Protein AF-A0A6N8XFX3-F1 (afdb_monomer)

Mean predicted aligned error: 18.92 Å

Sequence (837 aa):
MAPTTATSVDEVLGGAARRPAEMTVRLLERGLELKRRAQQVDELSAHVDSLVTIFEGITGSWRWRLGNLVVSTLRRLVGGKVPATAADSAETLVEQYRLGAYADVATRPVVPMPPGPEAGASGDLAPGGAAWDTSAGGADGSSTDDAEATPGRLVVRPDIPATRVDIVVCVHDALEYAKRCLESVLSRTAVDFTLIVVNDGSGPETTTWLRHGAARHSVIELIETDGSLGYTRAANRGLRAGTAPYAVLLNSDTIVPRLWIECLLECLQTDERLGIVGPLSNAASWQSIPERFAEGGGWAVNELPIGYNVDEYGEFVHRISEQAFPRVEFLNGFCLLMRRDVIEAIGYLDEDTFPQGYGEENDYCIRARRAGFELALADHCFVYHAKSRSFGTRARDRLADEGREALWRKHGGKVIEKGTQDLKENPGLARTRAKVASFFALSPALGIGLPSLPVARHDMRVLFVLPVRGGSGGANSVVQEVAGMRSLGVDARIAVDARHAESMDRFYADVLESDNRMVFASDAELVSTAECFDVIVATLWSTPALIAPIAERWPEKAFVYYVQDYEPWFFPNDPVSRATALDSYTRVPGMALMAKTDWICRTVRERHGVDVFRVVPSLDHEVFYATERPKEGAVALSAMIRPATPRRAPLRTLRVLGNLARRFAGLRILLFGCETDALDALVREDGEFDLDFEFENRGILTRREVASLLRESDIFVDLSDYQAFGRTGLEAMACGCATVLPARGGTDEYALDGENAFLVDTASLEDMTSTIARLIKDRPLRETIRARSLETAARYSIMRASLSELAVFRWVWTVHRNAEFHGDVHGRGIEPPVGRS

Structure (mmCIF, N/CA/C/O backbone):
data_AF-A0A6N8XFX3-F1
#
_entry.id   AF-A0A6N8XFX3-F1
#
loop_
_atom_site.group_PDB
_atom_site.id
_atom_site.type_symbol
_atom_site.label_atom_id
_atom_site.label_alt_id
_atom_site.label_comp_id
_atom_site.label_asym_id
_atom_site.label_entity_id
_atom_site.label_seq_id
_atom_site.pdbx_PDB_ins_code
_atom_site.Cartn_x
_atom_site.Cartn_y
_atom_site.Cartn_z
_atom_site.occupancy
_atom_site.B_iso_or_equiv
_atom_site.auth_seq_id
_atom_site.auth_comp_id
_atom_site.auth_asym_id
_atom_site.auth_atom_id
_atom_site.pdbx_PDB_model_num
ATOM 1 N N . MET A 1 1 ? 38.497 32.844 31.634 1.00 29.95 1 MET A N 1
ATOM 2 C CA . MET A 1 1 ? 37.811 34.067 31.168 1.00 29.95 1 MET A CA 1
ATOM 3 C C . MET A 1 1 ? 36.324 33.836 31.362 1.00 29.95 1 MET A C 1
ATOM 5 O O . MET A 1 1 ? 35.858 32.780 30.962 1.00 29.95 1 MET A O 1
ATOM 9 N N . ALA A 1 2 ? 35.623 34.729 32.058 1.00 25.52 2 ALA A N 1
ATOM 10 C CA . ALA A 1 2 ? 34.183 34.598 32.284 1.00 25.52 2 ALA A CA 1
ATOM 11 C C . ALA A 1 2 ? 33.411 34.770 30.960 1.00 25.52 2 ALA A C 1
ATOM 13 O O . ALA A 1 2 ? 33.779 35.665 30.195 1.00 25.52 2 ALA A O 1
ATOM 14 N N . PRO A 1 3 ? 32.356 33.987 30.676 1.00 27.56 3 PRO A N 1
ATOM 15 C CA . PRO A 1 3 ? 31.492 34.259 29.540 1.00 27.56 3 PRO A CA 1
ATOM 16 C C . PRO A 1 3 ? 30.400 35.262 29.948 1.00 27.56 3 PRO A C 1
ATOM 18 O O . PRO A 1 3 ? 29.349 34.909 30.469 1.00 27.56 3 PRO A O 1
ATOM 21 N N . THR A 1 4 ? 30.668 36.542 29.714 1.00 29.16 4 THR A N 1
ATOM 22 C CA . THR A 1 4 ? 29.668 37.544 29.294 1.00 29.16 4 THR A CA 1
ATOM 23 C C . THR A 1 4 ? 29.230 37.188 27.864 1.00 29.16 4 THR A C 1
ATOM 25 O O . THR A 1 4 ? 30.091 36.808 27.078 1.00 29.16 4 THR A O 1
ATOM 28 N N . THR A 1 5 ? 27.981 37.238 27.398 1.00 34.12 5 THR A N 1
ATOM 29 C CA . THR A 1 5 ? 26.763 37.983 27.759 1.00 34.12 5 THR A CA 1
ATOM 30 C C . THR A 1 5 ? 25.574 37.307 27.058 1.00 34.12 5 THR A C 1
ATOM 32 O O . THR A 1 5 ? 25.717 36.864 25.918 1.00 34.12 5 THR A O 1
ATOM 35 N N . ALA A 1 6 ? 24.402 37.282 27.700 1.00 35.19 6 ALA A N 1
ATOM 36 C CA . ALA A 1 6 ? 23.129 36.949 27.063 1.00 35.19 6 ALA A CA 1
ATOM 37 C C . ALA A 1 6 ? 22.864 37.909 25.888 1.00 35.19 6 ALA A C 1
ATOM 39 O O . ALA A 1 6 ? 22.751 39.117 26.084 1.00 35.19 6 ALA A O 1
ATOM 40 N N . THR A 1 7 ? 22.822 37.375 24.669 1.00 38.94 7 THR A N 1
ATOM 41 C CA . THR A 1 7 ? 22.500 38.124 23.447 1.00 38.94 7 THR A CA 1
ATOM 42 C C . THR A 1 7 ? 20.981 38.272 23.360 1.00 38.94 7 THR A C 1
ATOM 44 O O . THR A 1 7 ? 20.264 37.282 23.510 1.00 38.94 7 THR A O 1
ATOM 47 N N . SER A 1 8 ? 20.471 39.491 23.171 1.00 43.19 8 SER A N 1
ATOM 48 C CA . SER A 1 8 ? 19.020 39.721 23.114 1.00 43.19 8 SER A CA 1
ATOM 49 C C . SER A 1 8 ? 18.405 39.097 21.852 1.00 43.19 8 SER A C 1
ATOM 51 O O . SER A 1 8 ? 19.061 39.000 20.814 1.00 43.19 8 SER A O 1
ATOM 53 N N . VAL A 1 9 ? 17.137 38.675 21.928 1.00 41.81 9 VAL A N 1
ATOM 54 C CA . VAL A 1 9 ? 16.403 38.023 20.821 1.00 41.81 9 VAL A CA 1
ATOM 55 C C . VAL A 1 9 ? 16.429 38.866 19.534 1.00 41.81 9 VAL A C 1
ATOM 57 O O . VAL A 1 9 ? 16.546 38.316 18.438 1.00 41.81 9 VAL A O 1
ATOM 60 N N . ASP A 1 10 ? 16.428 40.195 19.657 1.00 40.78 10 ASP A N 1
ATOM 61 C CA . ASP A 1 10 ? 16.467 41.118 18.517 1.00 40.78 10 ASP A CA 1
ATOM 62 C C . ASP A 1 10 ? 17.822 41.143 17.786 1.00 40.78 10 ASP A C 1
ATOM 64 O O . ASP A 1 10 ? 17.856 41.303 16.562 1.00 40.78 10 ASP A O 1
ATOM 68 N N . GLU A 1 11 ? 18.937 40.906 18.487 1.00 44.94 11 GLU A N 1
ATOM 69 C CA . GLU A 1 11 ? 20.266 40.762 17.867 1.00 44.94 11 GLU A CA 1
ATOM 70 C C . GLU A 1 11 ? 20.396 39.447 17.085 1.00 44.94 11 GLU A C 1
ATOM 72 O O . GLU A 1 11 ? 21.061 39.405 16.050 1.00 44.94 11 GLU A O 1
ATOM 77 N N . VAL A 1 12 ? 19.732 38.378 17.540 1.00 46.12 12 VAL A N 1
ATOM 78 C CA . VAL A 1 12 ? 19.758 37.055 16.887 1.00 46.12 12 VAL A CA 1
ATOM 79 C C . VAL A 1 12 ? 18.868 37.029 15.639 1.00 46.12 12 VAL A C 1
ATOM 81 O O . VAL A 1 12 ? 19.228 36.451 14.607 1.00 46.12 12 VAL A O 1
ATOM 84 N N . LEU A 1 13 ? 17.704 37.677 15.705 1.00 47.09 13 LEU A N 1
ATOM 85 C CA . LEU A 1 13 ? 16.709 37.676 14.629 1.00 47.09 13 LEU A CA 1
ATOM 86 C C . LEU A 1 13 ? 16.918 38.798 13.603 1.00 47.09 13 LEU A C 1
ATOM 88 O O . LEU A 1 13 ? 16.341 38.745 12.516 1.00 47.09 13 LEU A O 1
ATOM 92 N N . GLY A 1 14 ? 17.782 39.773 13.905 1.00 43.41 14 GLY A N 1
ATOM 93 C CA . GLY A 1 14 ? 18.222 40.809 12.979 1.00 43.41 14 GLY A CA 1
ATOM 94 C C . GLY A 1 14 ? 17.065 41.582 12.357 1.00 43.41 14 GLY A C 1
ATOM 95 O O . GLY A 1 14 ? 16.950 41.567 11.139 1.00 43.41 14 GLY A O 1
ATOM 96 N N . GLY A 1 15 ? 16.209 42.204 13.176 1.00 41.09 15 GLY A N 1
ATOM 97 C CA . GLY A 1 15 ? 15.240 43.273 12.846 1.00 41.09 15 GLY A CA 1
ATOM 98 C C . GLY A 1 15 ? 14.189 43.059 11.735 1.00 41.09 15 GLY A C 1
ATOM 99 O O . GLY A 1 15 ? 13.184 43.764 11.712 1.00 41.09 15 GLY A O 1
ATOM 100 N N . ALA A 1 16 ? 14.372 42.112 10.816 1.00 41.19 16 ALA A N 1
ATOM 101 C CA . ALA A 1 16 ? 13.615 41.978 9.572 1.00 41.19 16 ALA A CA 1
ATOM 102 C C . ALA A 1 16 ? 13.084 40.556 9.319 1.00 41.19 16 ALA A C 1
ATOM 104 O O . ALA A 1 16 ? 12.305 40.363 8.384 1.00 41.19 16 ALA A O 1
ATOM 105 N N . ALA A 1 17 ? 13.437 39.565 10.147 1.00 42.25 17 ALA A N 1
ATOM 106 C CA . ALA A 1 17 ? 12.941 38.197 10.005 1.00 42.25 17 ALA A CA 1
ATOM 107 C C . ALA A 1 17 ? 11.465 38.097 10.435 1.00 42.25 17 ALA A C 1
ATOM 109 O O . ALA A 1 17 ? 11.139 37.737 11.562 1.00 42.25 17 ALA A O 1
ATOM 110 N N . ARG A 1 18 ? 10.549 38.429 9.520 1.00 41.91 18 ARG A N 1
ATOM 111 C CA . ARG A 1 18 ? 9.096 38.235 9.688 1.00 41.91 18 ARG A CA 1
ATOM 112 C C . ARG A 1 18 ? 8.584 36.920 9.077 1.00 41.91 18 ARG A C 1
ATOM 114 O O . ARG A 1 18 ? 7.374 36.716 9.045 1.00 41.91 18 ARG A O 1
ATOM 121 N N . ARG A 1 19 ? 9.456 36.035 8.561 1.00 46.66 19 ARG A N 1
ATOM 122 C CA . ARG A 1 19 ? 9.052 34.794 7.865 1.00 46.66 19 ARG A CA 1
ATOM 123 C C . ARG A 1 19 ? 9.570 33.513 8.560 1.00 46.66 19 ARG A C 1
ATOM 125 O O . ARG A 1 19 ? 10.772 33.401 8.795 1.00 46.66 19 ARG A O 1
ATOM 132 N N . PRO A 1 20 ? 8.701 32.514 8.834 1.00 43.25 20 PRO A N 1
ATOM 133 C CA . PRO A 1 20 ? 9.034 31.303 9.607 1.00 43.25 20 PRO A CA 1
ATOM 134 C C . PRO A 1 20 ? 10.179 30.432 9.060 1.00 43.25 20 PRO A C 1
ATOM 136 O O . PRO A 1 20 ? 10.893 29.793 9.835 1.00 43.25 20 PRO A O 1
ATOM 139 N N . ALA A 1 21 ? 10.374 30.399 7.739 1.00 37.22 21 ALA A N 1
ATOM 140 C CA . ALA A 1 21 ? 11.408 29.580 7.103 1.00 37.22 21 ALA A CA 1
ATOM 141 C C . ALA A 1 21 ? 12.827 30.109 7.387 1.00 37.22 21 ALA A C 1
ATOM 143 O O . ALA A 1 21 ? 13.705 29.342 7.770 1.00 37.22 21 ALA A O 1
ATOM 144 N N . GLU A 1 22 ? 13.031 31.428 7.313 1.00 44.38 22 GLU A N 1
ATOM 145 C CA . GLU A 1 22 ? 14.326 32.067 7.600 1.00 44.38 22 GLU A CA 1
ATOM 146 C C . GLU A 1 22 ? 14.712 31.931 9.081 1.00 44.38 22 GLU A C 1
ATOM 148 O O . GLU A 1 22 ? 15.880 31.720 9.410 1.00 44.38 22 GLU A O 1
ATOM 153 N N . MET A 1 23 ? 13.723 31.971 9.982 1.00 47.28 23 MET A N 1
ATOM 154 C CA . MET A 1 23 ? 13.919 31.734 11.418 1.00 47.28 23 MET A CA 1
ATOM 155 C C . MET A 1 23 ? 14.362 30.294 11.709 1.00 47.28 23 MET A C 1
ATOM 157 O O . MET A 1 23 ? 15.246 30.062 12.532 1.00 47.28 23 MET A O 1
ATOM 161 N N . THR A 1 24 ? 13.779 29.330 10.994 1.00 45.62 24 THR A N 1
ATOM 162 C CA . THR A 1 24 ? 14.099 27.901 11.120 1.00 45.62 24 THR A CA 1
ATOM 163 C C . THR A 1 24 ? 15.514 27.602 10.624 1.00 45.62 24 THR A C 1
ATOM 165 O O . THR A 1 24 ? 16.267 26.896 11.296 1.00 45.62 24 THR A O 1
ATOM 168 N N . VAL A 1 25 ? 15.907 28.191 9.490 1.00 46.38 25 VAL A N 1
ATOM 169 C CA . VAL A 1 25 ? 17.256 28.052 8.923 1.00 46.38 25 VAL A CA 1
ATOM 170 C C . VAL A 1 25 ? 18.309 28.640 9.864 1.00 46.38 25 VAL A C 1
ATOM 172 O O . VAL A 1 25 ? 19.273 27.951 10.185 1.00 46.38 25 VAL A O 1
ATOM 175 N N . ARG A 1 26 ? 18.092 29.843 10.415 1.00 49.47 26 ARG A N 1
ATOM 176 C CA . ARG A 1 26 ? 19.042 30.463 11.359 1.00 49.47 26 ARG A CA 1
ATOM 177 C C . ARG A 1 26 ? 19.194 29.690 12.672 1.00 49.47 26 ARG A C 1
ATOM 179 O O . ARG A 1 26 ? 20.304 29.580 13.192 1.00 49.47 26 ARG A O 1
ATOM 186 N N . LEU A 1 27 ? 18.108 29.120 13.200 1.00 48.69 27 LEU A N 1
ATOM 187 C CA . LEU A 1 27 ? 18.152 28.258 14.389 1.00 48.69 27 LEU A CA 1
ATOM 188 C C . LEU A 1 27 ? 18.946 26.968 14.131 1.00 48.69 27 LEU A C 1
ATOM 190 O O . LEU A 1 27 ? 19.751 26.558 14.969 1.00 48.69 27 LEU A O 1
ATOM 194 N N . LEU A 1 28 ? 18.767 26.357 12.956 1.00 47.12 28 LEU A N 1
ATOM 195 C CA . LEU A 1 28 ? 19.516 25.171 12.530 1.00 47.12 28 LEU A CA 1
ATOM 196 C C . LEU A 1 28 ? 20.999 25.474 12.299 1.00 47.12 28 LEU A C 1
ATOM 198 O O . LEU A 1 28 ? 21.858 24.726 12.768 1.00 47.12 28 LEU A O 1
ATOM 202 N N . GLU A 1 29 ? 21.316 26.578 11.624 1.00 48.34 29 GLU A N 1
ATOM 203 C CA . GLU A 1 29 ? 22.693 27.022 11.388 1.00 48.34 29 GLU A CA 1
ATOM 204 C C . GLU A 1 29 ? 23.428 27.279 12.703 1.00 48.34 29 GLU A C 1
ATOM 206 O O . GLU A 1 29 ? 24.551 26.798 12.880 1.00 48.34 29 GLU A O 1
ATOM 211 N N . ARG A 1 30 ? 22.772 27.939 13.668 1.00 52.09 30 ARG A N 1
ATOM 212 C CA . ARG A 1 30 ? 23.356 28.179 14.988 1.00 52.09 30 ARG A CA 1
ATOM 213 C C . ARG A 1 30 ? 23.515 26.890 15.792 1.00 52.09 30 ARG A C 1
ATOM 215 O O . ARG A 1 30 ? 24.574 26.681 16.374 1.00 52.09 30 ARG A O 1
ATOM 222 N N . GLY A 1 31 ? 22.534 25.985 15.771 1.00 49.78 31 GLY A N 1
ATOM 223 C CA . GLY A 1 31 ? 22.651 24.663 16.400 1.00 49.78 31 GLY A CA 1
ATOM 224 C C . GLY A 1 31 ? 23.813 23.831 15.837 1.00 49.78 31 GLY A C 1
ATOM 225 O O . GLY A 1 31 ? 24.528 23.163 16.584 1.00 49.78 31 GLY A O 1
ATOM 226 N N . LEU A 1 32 ? 24.069 23.926 14.529 1.00 47.12 32 LEU A N 1
ATOM 227 C CA . LEU A 1 32 ? 25.190 23.262 13.854 1.00 47.12 32 LEU A CA 1
ATOM 228 C C . LEU A 1 32 ? 26.544 23.943 14.106 1.00 47.12 32 LEU A C 1
ATOM 230 O O . LEU A 1 32 ? 27.576 23.269 14.142 1.00 47.12 32 LEU A O 1
ATOM 234 N N . GLU A 1 33 ? 26.574 25.265 14.264 1.00 48.06 33 GLU A N 1
ATOM 235 C CA . GLU A 1 33 ? 27.769 26.011 14.678 1.00 48.06 33 GLU A CA 1
ATOM 236 C C . GLU A 1 33 ? 28.161 25.671 16.124 1.00 48.06 33 GLU A C 1
ATOM 238 O O . GLU A 1 33 ? 29.331 25.412 16.408 1.00 48.06 33 GLU A O 1
ATOM 243 N N . LEU A 1 34 ? 27.177 25.570 17.019 1.00 46.94 34 LEU A N 1
ATOM 244 C CA . LEU A 1 34 ? 27.365 25.180 18.417 1.00 46.94 34 LEU A CA 1
ATOM 245 C C . LEU A 1 34 ? 27.813 23.717 18.548 1.00 46.94 34 LEU A C 1
ATOM 247 O O . LEU A 1 34 ? 28.748 23.430 19.295 1.00 46.94 34 LEU A O 1
ATOM 251 N N . LYS A 1 35 ? 27.263 22.807 17.729 1.00 46.34 35 LYS A N 1
ATOM 252 C CA . LYS A 1 35 ? 27.734 21.413 17.611 1.00 46.34 35 LYS A CA 1
ATOM 253 C C . LYS A 1 35 ? 29.209 21.322 17.208 1.00 46.34 35 LYS A C 1
ATOM 255 O O . LYS A 1 35 ? 29.914 20.427 17.657 1.00 46.34 35 LYS A O 1
ATOM 260 N N . ARG A 1 36 ? 29.682 22.236 16.354 1.00 52.66 36 ARG A N 1
ATOM 261 C CA . ARG A 1 36 ? 31.087 22.283 15.918 1.00 52.66 36 ARG A CA 1
ATOM 262 C C . ARG A 1 36 ? 32.036 22.820 16.991 1.00 52.66 36 ARG A C 1
ATOM 264 O O . ARG A 1 36 ? 33.228 22.539 16.908 1.00 52.66 36 ARG A O 1
ATOM 271 N N . ARG A 1 37 ? 31.532 23.573 17.974 1.00 47.22 37 ARG A N 1
ATOM 272 C CA . ARG A 1 37 ? 32.331 24.142 19.072 1.00 47.22 37 ARG A CA 1
ATOM 273 C C . ARG A 1 37 ? 32.337 23.291 20.346 1.00 47.22 37 ARG A C 1
ATOM 275 O O . ARG A 1 37 ? 33.324 23.338 21.068 1.00 47.22 37 ARG A O 1
ATOM 282 N N . ALA A 1 38 ? 31.298 22.497 20.601 1.00 46.72 38 ALA A N 1
ATOM 283 C CA . ALA A 1 38 ? 31.197 21.677 21.808 1.00 46.72 38 ALA A CA 1
ATOM 284 C C . ALA A 1 38 ? 32.107 20.430 21.740 1.00 46.72 38 ALA A C 1
ATOM 286 O O . ALA A 1 38 ? 31.760 19.432 21.108 1.00 46.72 38 ALA A O 1
ATOM 287 N N . GLN A 1 39 ? 33.270 20.471 22.402 1.00 44.97 39 GLN A N 1
ATOM 288 C CA . GLN A 1 39 ? 34.153 19.305 22.595 1.00 44.97 39 GLN A CA 1
ATOM 289 C C . GLN A 1 39 ? 34.030 18.651 23.990 1.00 44.97 39 GLN A C 1
ATOM 291 O O . GLN A 1 39 ? 34.657 17.617 24.218 1.00 44.97 39 GLN A O 1
ATOM 296 N N . GLN A 1 40 ? 33.199 19.170 24.907 1.00 47.41 40 GLN A N 1
ATOM 297 C CA . GLN A 1 40 ? 32.908 18.543 26.210 1.00 47.41 40 GLN A CA 1
ATOM 298 C C . GLN A 1 40 ? 31.428 18.680 26.622 1.00 47.41 40 GLN A C 1
ATOM 300 O O . GLN A 1 40 ? 30.762 19.657 26.292 1.00 47.41 40 GLN A O 1
ATOM 305 N N . VAL A 1 41 ? 30.918 17.664 27.334 1.00 44.47 41 VAL A N 1
ATOM 306 C CA . VAL A 1 41 ? 29.488 17.442 27.652 1.00 44.47 41 VAL A CA 1
ATOM 307 C C . VAL A 1 41 ? 28.893 18.514 28.577 1.00 44.47 41 VAL A C 1
ATOM 309 O O . VAL A 1 41 ? 27.710 18.826 28.457 1.00 44.47 41 VAL A O 1
ATOM 312 N N . ASP A 1 42 ? 29.699 19.137 29.437 1.00 42.75 42 ASP A N 1
ATOM 313 C CA . ASP A 1 42 ? 29.204 20.095 30.437 1.00 42.75 42 ASP A CA 1
ATOM 314 C C . ASP A 1 42 ? 28.838 21.474 29.852 1.00 42.75 42 ASP A C 1
ATOM 316 O O . ASP A 1 42 ? 28.111 22.242 30.479 1.00 42.75 42 ASP A O 1
ATOM 320 N N . GLU A 1 43 ? 29.241 21.778 28.613 1.00 48.06 43 GLU A N 1
ATOM 321 C CA . GLU A 1 43 ? 28.813 23.000 27.918 1.00 48.06 43 GLU A CA 1
ATOM 322 C C . GLU A 1 43 ? 27.411 22.866 27.298 1.00 48.06 43 GLU A C 1
ATOM 324 O O . GLU A 1 43 ? 26.797 23.871 26.950 1.00 48.06 43 GLU A O 1
ATOM 329 N N . LEU A 1 44 ? 26.852 21.657 27.176 1.00 46.34 44 LEU A N 1
ATOM 330 C CA . LEU A 1 44 ? 25.612 21.413 26.429 1.00 46.34 44 LEU A CA 1
ATOM 331 C C . LEU A 1 44 ? 24.345 21.936 27.139 1.00 46.34 44 LEU A C 1
ATOM 333 O O . LEU A 1 44 ? 23.421 22.384 26.463 1.00 46.34 44 LEU A O 1
ATOM 337 N N . SER A 1 45 ? 24.305 21.944 28.478 1.00 44.03 45 SER A N 1
ATOM 338 C CA . SER A 1 45 ? 23.132 22.407 29.249 1.00 44.03 45 SER A CA 1
ATOM 339 C C . SER A 1 45 ? 22.869 23.909 29.099 1.00 44.03 45 SER A C 1
ATOM 341 O O . SER A 1 45 ? 21.728 24.308 28.886 1.00 44.03 45 SER A O 1
ATOM 343 N N . ALA A 1 46 ? 23.915 24.744 29.100 1.00 45.50 46 ALA A N 1
ATOM 344 C CA . ALA A 1 46 ? 23.769 26.193 28.910 1.00 45.50 46 ALA A CA 1
ATOM 345 C C . ALA A 1 46 ? 23.226 26.561 27.511 1.00 45.50 46 ALA A C 1
ATOM 347 O O . ALA A 1 46 ? 22.600 27.605 27.326 1.00 45.50 46 ALA A O 1
ATOM 348 N N . HIS A 1 47 ? 23.431 25.686 26.519 1.00 51.56 47 HIS A N 1
ATOM 349 C CA . HIS A 1 47 ? 22.913 25.859 25.161 1.00 51.56 47 HIS A CA 1
ATOM 350 C C . HIS A 1 47 ? 21.439 25.442 25.022 1.00 51.56 47 HIS A C 1
ATOM 352 O O . HIS A 1 47 ? 20.740 25.991 24.169 1.00 51.56 47 HIS A O 1
ATOM 358 N N . VAL A 1 48 ? 20.945 24.526 25.865 1.00 49.09 48 VAL A N 1
ATOM 359 C CA . VAL A 1 48 ? 19.521 24.146 25.914 1.00 49.09 48 VAL A CA 1
ATOM 360 C C . VAL A 1 48 ? 18.686 25.278 26.511 1.00 49.09 48 VAL A C 1
ATOM 362 O O . VAL A 1 48 ? 17.688 25.662 25.906 1.00 49.09 48 VAL A O 1
ATOM 365 N N . ASP A 1 49 ? 19.137 25.895 27.605 1.00 48.66 49 ASP A N 1
ATOM 366 C CA . ASP A 1 49 ? 18.429 27.023 28.230 1.00 48.66 49 ASP A CA 1
ATOM 367 C C . ASP A 1 49 ? 18.325 28.234 27.285 1.00 48.66 49 ASP A C 1
ATOM 369 O O . ASP A 1 49 ? 17.294 28.910 27.223 1.00 48.66 49 ASP A O 1
ATOM 373 N N . SER A 1 50 ? 19.356 28.473 26.467 1.00 51.31 50 SER A N 1
ATOM 374 C CA . SER A 1 50 ? 19.351 29.542 25.460 1.00 51.31 50 SER A CA 1
ATOM 375 C C . SER A 1 50 ? 18.364 29.265 24.313 1.00 51.31 50 SER A C 1
ATOM 377 O O . SER A 1 50 ? 17.665 30.177 23.871 1.00 51.31 50 SER A O 1
ATOM 379 N N . LEU A 1 51 ? 18.231 28.007 23.875 1.00 50.25 51 LEU A N 1
ATOM 380 C CA . LEU A 1 51 ? 17.234 27.593 22.878 1.00 50.25 51 LEU A CA 1
ATOM 381 C C . LEU A 1 51 ? 15.799 27.671 23.423 1.00 50.25 51 LEU A C 1
ATOM 383 O O . LEU A 1 51 ? 14.901 28.089 22.692 1.00 50.25 51 LEU A O 1
ATOM 387 N N . VAL A 1 52 ? 15.592 27.325 24.697 1.00 50.06 52 VAL A N 1
ATOM 388 C CA . VAL A 1 52 ? 14.299 27.458 25.390 1.00 50.06 52 VAL A CA 1
ATOM 389 C C . VAL A 1 52 ? 13.896 28.931 25.501 1.00 50.06 52 VAL A C 1
ATOM 391 O O . VAL A 1 52 ? 12.787 29.284 25.111 1.00 50.06 52 VAL A O 1
ATOM 394 N N . THR A 1 53 ? 14.817 29.813 25.898 1.00 50.53 53 THR A N 1
ATOM 395 C CA . THR A 1 53 ? 14.563 31.264 26.002 1.00 50.53 53 THR A CA 1
ATOM 396 C C . THR A 1 53 ? 14.194 31.888 24.646 1.00 50.53 53 THR A C 1
ATOM 398 O O . THR A 1 53 ? 13.289 32.717 24.558 1.00 50.53 53 THR A O 1
ATOM 401 N N . ILE A 1 54 ? 14.844 31.465 23.552 1.00 51.50 54 ILE A N 1
ATOM 402 C CA . ILE A 1 54 ? 14.507 31.922 22.189 1.00 51.50 54 ILE A CA 1
ATOM 403 C C . ILE A 1 54 ? 13.117 31.416 21.765 1.00 51.50 54 ILE A C 1
ATOM 405 O O . ILE A 1 54 ? 12.367 32.133 21.102 1.00 51.50 54 ILE A O 1
ATOM 409 N N . PHE A 1 55 ? 12.744 30.201 22.173 1.00 50.50 55 PHE A N 1
ATOM 410 C CA . PHE A 1 55 ? 11.441 29.599 21.884 1.00 50.50 55 PHE A CA 1
ATOM 411 C C . PHE A 1 55 ? 10.289 30.250 22.680 1.00 50.50 55 PHE A C 1
ATOM 413 O O . PHE A 1 55 ? 9.171 30.403 22.172 1.00 50.50 55 PHE A O 1
ATOM 420 N N . GLU A 1 56 ? 10.557 30.709 23.904 1.00 46.78 56 GLU A N 1
ATOM 421 C CA . GLU A 1 56 ? 9.614 31.475 24.730 1.00 46.78 56 GLU A CA 1
ATOM 422 C C . GLU A 1 56 ? 9.260 32.851 24.130 1.00 46.78 56 GLU A C 1
ATOM 424 O O . GLU A 1 56 ? 8.156 33.349 24.359 1.00 46.78 56 GLU A O 1
ATOM 429 N N . GLY A 1 57 ? 10.122 33.420 23.278 1.00 43.97 57 GLY A N 1
ATOM 430 C CA . GLY A 1 57 ? 9.893 34.705 22.600 1.00 43.97 57 GLY A CA 1
ATOM 431 C C . GLY A 1 57 ? 8.991 34.672 21.352 1.00 43.97 57 GLY A C 1
ATOM 432 O O . GLY A 1 57 ? 8.617 35.727 20.845 1.00 43.97 57 GLY A O 1
ATOM 433 N N . ILE A 1 58 ? 8.621 33.494 20.833 1.00 48.47 58 ILE A N 1
ATOM 434 C CA . ILE A 1 58 ? 7.861 33.344 19.572 1.00 48.47 58 ILE A CA 1
ATOM 435 C C . ILE A 1 58 ? 6.348 33.315 19.856 1.00 48.47 58 ILE A C 1
ATOM 437 O O . ILE A 1 58 ? 5.902 32.475 20.623 1.00 48.47 58 ILE A O 1
ATOM 441 N N . THR A 1 59 ? 5.517 34.150 19.219 1.00 42.41 59 THR A N 1
ATOM 442 C CA . THR A 1 59 ? 4.042 34.155 19.399 1.00 42.41 59 THR A CA 1
ATOM 443 C C . THR A 1 59 ? 3.279 33.718 18.129 1.00 42.41 59 THR A C 1
ATOM 445 O O . THR A 1 59 ? 3.787 33.852 17.018 1.00 42.41 59 THR A O 1
ATOM 448 N N . GLY A 1 60 ? 2.057 33.169 18.272 1.00 42.44 60 GLY A N 1
ATOM 449 C CA . GLY A 1 60 ? 1.142 32.841 17.154 1.00 42.44 60 GLY A CA 1
ATOM 450 C C . GLY A 1 60 ? 1.033 31.356 16.742 1.00 42.44 60 GLY A C 1
ATOM 451 O O . GLY A 1 60 ? 1.676 30.479 17.315 1.00 42.44 60 GLY A O 1
ATOM 452 N N . SER A 1 61 ? 0.209 31.068 15.721 1.00 36.31 61 SER A N 1
ATOM 453 C CA . SER A 1 61 ? -0.205 29.715 15.270 1.00 36.31 61 SER A CA 1
ATOM 454 C C . SER A 1 61 ? 0.923 28.799 14.762 1.00 36.31 61 SER A C 1
ATOM 456 O O . SER A 1 61 ? 0.728 27.598 14.580 1.00 36.31 61 SER A O 1
ATOM 458 N N . TRP A 1 62 ? 2.128 29.339 14.570 1.00 44.84 62 TRP A N 1
ATOM 459 C CA . TRP A 1 62 ? 3.310 28.615 14.086 1.00 44.84 62 TRP A CA 1
ATOM 460 C C . TRP A 1 62 ? 4.159 27.993 15.204 1.00 44.84 62 TRP A C 1
ATOM 462 O O . TRP A 1 62 ? 5.027 27.161 14.929 1.00 44.84 62 TRP A O 1
ATOM 472 N N . ARG A 1 63 ? 3.876 28.341 16.466 1.00 43.12 63 ARG A N 1
ATOM 473 C CA . ARG A 1 63 ? 4.629 27.918 17.660 1.00 43.12 63 ARG A CA 1
ATOM 474 C C . ARG A 1 63 ? 4.638 26.391 17.857 1.00 43.12 63 ARG A C 1
ATOM 476 O O . ARG A 1 63 ? 5.627 25.830 18.315 1.00 43.12 63 ARG A O 1
ATOM 483 N N . TRP A 1 64 ? 3.586 25.704 17.407 1.00 41.78 64 TRP A N 1
ATOM 484 C CA . TRP A 1 64 ? 3.448 24.241 17.470 1.00 41.78 64 TRP A CA 1
ATOM 485 C C . TRP A 1 64 ? 4.301 23.484 16.430 1.00 41.78 64 TRP A C 1
ATOM 487 O O . TRP A 1 64 ? 4.867 22.437 16.744 1.00 41.78 64 TRP A O 1
ATOM 497 N N . ARG A 1 65 ? 4.461 24.020 15.207 1.00 43.84 65 ARG A N 1
ATOM 498 C CA . ARG A 1 65 ? 5.236 23.357 14.134 1.00 43.84 65 ARG A CA 1
ATOM 499 C C . ARG A 1 65 ? 6.739 23.335 14.429 1.00 43.84 65 ARG A C 1
ATOM 501 O O . ARG A 1 65 ? 7.400 22.342 14.134 1.00 43.84 65 ARG A O 1
ATOM 508 N N . LEU A 1 66 ? 7.269 24.397 15.040 1.00 45.97 66 LEU A N 1
ATOM 509 C CA . LEU A 1 66 ? 8.684 24.468 15.419 1.00 45.97 66 LEU A CA 1
ATOM 510 C C . LEU A 1 66 ? 9.019 23.622 16.657 1.00 45.97 66 LEU A C 1
ATOM 512 O O . LEU A 1 66 ? 10.122 23.088 16.723 1.00 45.97 66 LEU A O 1
ATOM 516 N N . GLY A 1 67 ? 8.086 23.439 17.599 1.00 44.66 67 GLY A N 1
ATOM 517 C CA . GLY A 1 67 ? 8.330 22.656 18.819 1.00 44.66 67 GLY A CA 1
ATOM 518 C C . GLY A 1 67 ? 8.724 21.203 18.536 1.00 44.66 67 GLY A C 1
ATOM 519 O O . GLY A 1 67 ? 9.737 20.722 19.039 1.00 44.66 67 GLY A O 1
ATOM 520 N N . ASN A 1 68 ? 7.997 20.527 17.642 1.00 44.91 68 ASN A N 1
ATOM 521 C CA . ASN A 1 68 ? 8.307 19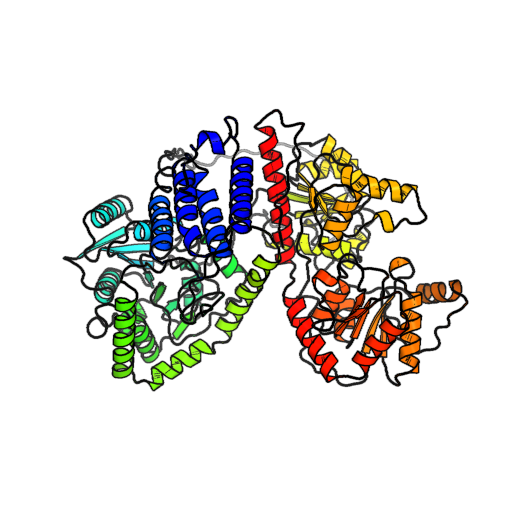.144 17.254 1.00 44.91 68 ASN A CA 1
ATOM 522 C C . ASN A 1 68 ? 9.652 19.026 16.515 1.00 44.91 68 ASN A C 1
ATOM 524 O O . ASN A 1 68 ? 10.400 18.065 16.718 1.00 44.91 68 ASN A O 1
ATOM 528 N N . LEU A 1 69 ? 9.994 20.023 15.692 1.00 46.06 69 LEU A N 1
ATOM 529 C CA . LEU A 1 69 ? 11.262 20.063 14.966 1.00 46.06 69 LEU A CA 1
ATOM 530 C C . LEU A 1 69 ? 12.447 20.252 15.925 1.00 46.06 69 LEU A C 1
ATOM 532 O O . LEU A 1 69 ? 13.432 19.521 15.817 1.00 46.06 69 LEU A O 1
ATOM 536 N N . VAL A 1 70 ? 12.330 21.155 16.903 1.00 45.34 70 VAL A N 1
ATOM 537 C CA . VAL A 1 70 ? 13.347 21.396 17.940 1.00 45.34 70 VAL A CA 1
ATOM 538 C C . VAL A 1 70 ? 13.562 20.147 18.798 1.00 45.34 70 VAL A C 1
ATOM 540 O O . VAL A 1 70 ? 14.703 19.729 18.975 1.00 45.34 70 VAL A O 1
ATOM 543 N N . VAL A 1 71 ? 12.493 19.476 19.240 1.00 47.75 71 VAL A N 1
ATOM 544 C CA . VAL A 1 71 ? 12.583 18.232 20.032 1.00 47.75 71 VAL A CA 1
ATOM 545 C C . VAL A 1 71 ? 13.218 17.093 19.235 1.00 47.75 71 VAL A C 1
ATOM 547 O O . VAL A 1 71 ? 14.093 16.396 19.747 1.00 47.75 71 VAL A O 1
ATOM 550 N N . SER A 1 72 ? 12.835 16.912 17.967 1.00 48.44 72 SER A N 1
ATOM 551 C CA . SER A 1 72 ? 13.437 15.877 17.114 1.00 48.44 72 SER A CA 1
ATOM 552 C C . SER A 1 72 ? 14.922 16.146 16.843 1.00 48.44 72 SER A C 1
ATOM 554 O O . SER A 1 72 ? 15.734 15.219 16.835 1.00 48.44 72 SER A O 1
ATOM 556 N N . THR A 1 73 ? 15.292 17.421 16.705 1.00 48.50 73 THR A N 1
ATOM 557 C CA . THR A 1 73 ? 16.671 17.863 16.486 1.00 48.50 73 THR A CA 1
ATOM 558 C C . THR A 1 73 ? 17.505 17.692 17.755 1.00 48.50 73 THR A C 1
ATOM 560 O O . THR A 1 73 ? 18.615 17.175 17.674 1.00 48.50 73 THR A O 1
ATOM 563 N N . LEU A 1 74 ? 16.960 18.010 18.935 1.00 44.59 74 LEU A N 1
ATOM 564 C CA . LEU A 1 74 ? 17.592 17.751 20.235 1.00 44.59 74 LEU A CA 1
ATOM 565 C C . LEU A 1 74 ? 17.758 16.244 20.497 1.00 44.59 74 LEU A C 1
ATOM 567 O O . LEU A 1 74 ? 18.839 15.807 20.882 1.00 44.59 74 LEU A O 1
ATOM 571 N N . ARG A 1 75 ? 16.747 15.416 20.198 1.00 48.94 75 ARG A N 1
ATOM 572 C CA . ARG A 1 75 ? 16.849 13.946 20.305 1.00 48.94 75 ARG A CA 1
ATOM 573 C C . ARG A 1 75 ? 17.940 13.371 19.394 1.00 48.94 75 ARG A C 1
ATOM 575 O O . ARG A 1 75 ? 18.701 12.511 19.832 1.00 48.94 75 ARG A O 1
ATOM 582 N N . ARG A 1 76 ? 18.057 13.870 18.156 1.00 51.53 76 ARG A N 1
ATOM 583 C CA . ARG A 1 76 ? 19.098 13.448 17.196 1.00 51.53 76 ARG A CA 1
ATOM 584 C C . ARG A 1 76 ? 20.488 13.980 17.533 1.00 51.53 76 ARG A C 1
ATOM 586 O O . ARG A 1 76 ? 21.474 13.303 17.264 1.00 51.53 76 ARG A O 1
ATOM 593 N N . LEU A 1 77 ? 20.588 15.183 18.095 1.00 42.12 77 LEU A N 1
ATOM 594 C CA . LEU A 1 77 ? 21.875 15.797 18.419 1.00 42.12 77 LEU A CA 1
ATOM 595 C C . LEU A 1 77 ? 22.554 15.155 19.627 1.00 42.12 77 LEU A C 1
ATOM 597 O O . LEU A 1 77 ? 23.782 15.178 19.672 1.00 42.12 77 LEU A O 1
ATOM 601 N N . VAL A 1 78 ? 21.796 14.596 20.579 1.00 43.50 78 VAL A N 1
ATOM 602 C CA . VAL A 1 78 ? 22.360 14.279 21.901 1.00 43.50 78 VAL A CA 1
ATOM 603 C C . VAL A 1 78 ? 22.460 12.794 22.257 1.00 43.50 78 VAL A C 1
ATOM 605 O O . VAL A 1 78 ? 22.963 12.486 23.331 1.00 43.50 78 VAL A O 1
ATOM 608 N N . GLY A 1 79 ? 22.076 11.860 21.378 1.00 43.56 79 GLY A N 1
ATOM 609 C CA . GLY A 1 79 ? 22.510 10.449 21.451 1.00 43.56 79 GLY A CA 1
ATOM 610 C C . GLY A 1 79 ? 22.620 9.839 22.865 1.00 43.56 79 GLY A C 1
ATOM 611 O O . GLY A 1 79 ? 23.627 9.211 23.184 1.00 43.56 79 GLY A O 1
ATOM 612 N N . GLY A 1 80 ? 21.632 10.089 23.735 1.00 47.81 80 GLY A N 1
ATOM 613 C CA . GLY A 1 80 ? 21.552 9.519 25.084 1.00 47.81 80 GLY A CA 1
ATOM 614 C C . GLY A 1 80 ? 22.405 10.135 26.211 1.00 47.81 80 GLY A C 1
ATOM 615 O O . GLY A 1 80 ? 22.577 9.457 27.220 1.00 47.81 80 GLY A O 1
ATOM 616 N N . LYS A 1 81 ? 22.940 11.367 26.118 1.00 42.59 81 LYS A N 1
ATOM 617 C CA . LYS A 1 81 ? 23.753 11.969 27.212 1.00 42.59 81 LYS A CA 1
ATOM 618 C C . LYS A 1 81 ? 23.364 13.406 27.624 1.00 42.59 81 LYS A C 1
ATOM 620 O O . LYS A 1 81 ? 24.214 14.290 27.616 1.00 42.59 81 LYS A O 1
ATOM 625 N N . VAL A 1 82 ? 22.109 13.640 28.031 1.00 41.47 82 VAL A N 1
ATOM 626 C CA . VAL A 1 82 ? 21.697 14.862 28.776 1.00 41.47 82 VAL A CA 1
ATOM 627 C C . VAL A 1 82 ? 21.243 14.473 30.189 1.00 41.47 82 VAL A C 1
ATOM 629 O O . VAL A 1 82 ? 20.593 13.435 30.329 1.00 41.47 82 VAL A O 1
ATOM 632 N N . PRO A 1 83 ? 21.527 15.272 31.236 1.00 42.69 83 PRO A N 1
ATOM 633 C CA . PRO A 1 83 ? 20.928 15.089 32.558 1.00 42.69 83 PRO A CA 1
ATOM 634 C C . PRO A 1 83 ? 19.390 15.156 32.507 1.00 42.69 83 PRO A C 1
ATOM 636 O O . PRO A 1 83 ? 18.826 16.049 31.875 1.00 42.69 83 PRO A O 1
ATOM 639 N N . ALA A 1 84 ? 18.716 14.234 33.203 1.00 43.00 84 ALA A N 1
ATOM 640 C CA . ALA A 1 84 ? 17.259 14.030 33.161 1.00 43.00 84 ALA A CA 1
ATOM 641 C C . ALA A 1 84 ? 16.418 15.307 33.383 1.00 43.00 84 ALA A C 1
ATOM 643 O O . ALA A 1 84 ? 15.366 15.476 32.777 1.00 43.00 84 ALA A O 1
ATOM 644 N N . THR A 1 85 ? 16.926 16.257 34.168 1.00 40.94 85 THR A N 1
ATOM 645 C CA . THR A 1 85 ? 16.225 17.495 34.534 1.00 40.94 85 THR A CA 1
ATOM 646 C C . THR A 1 85 ? 15.980 18.455 33.365 1.00 40.94 85 THR A C 1
ATOM 648 O O . THR A 1 85 ? 15.020 19.217 33.405 1.00 40.94 85 THR A O 1
ATOM 651 N N . ALA A 1 86 ? 16.812 18.438 32.317 1.00 39.16 86 ALA A N 1
ATOM 652 C CA . ALA A 1 86 ? 16.622 19.298 31.141 1.00 39.16 86 ALA A CA 1
ATOM 653 C C . ALA A 1 86 ? 15.650 18.689 30.111 1.00 39.16 86 ALA A C 1
ATOM 655 O O . ALA A 1 86 ? 14.991 19.419 29.371 1.00 39.16 86 ALA A O 1
ATOM 656 N N . ALA A 1 87 ? 15.530 17.358 30.082 1.00 42.38 87 ALA A N 1
ATOM 657 C CA . ALA A 1 87 ? 14.553 16.657 29.250 1.00 42.38 87 ALA A CA 1
ATOM 658 C C . ALA A 1 87 ? 13.127 16.822 29.806 1.00 42.38 87 ALA A C 1
ATOM 660 O O . ALA A 1 87 ? 12.207 17.112 29.041 1.00 42.38 87 ALA A O 1
ATOM 661 N N . ASP A 1 88 ? 12.970 16.752 31.131 1.00 40.31 88 ASP A N 1
ATOM 662 C CA . ASP A 1 88 ? 11.674 16.905 31.804 1.00 40.31 88 ASP A CA 1
ATOM 663 C C . ASP A 1 88 ? 11.059 18.303 31.598 1.00 40.31 88 ASP A C 1
ATOM 665 O O . ASP A 1 88 ? 9.857 18.421 31.352 1.00 40.31 88 ASP A O 1
ATOM 669 N N . SER A 1 89 ? 11.864 19.372 31.609 1.00 41.47 89 SER A N 1
ATOM 670 C CA . SER A 1 89 ? 11.383 20.744 31.356 1.00 41.47 89 SER A CA 1
ATOM 671 C C . SER A 1 89 ? 10.875 20.942 29.921 1.00 41.47 89 SER A C 1
ATOM 673 O O . SER A 1 89 ? 9.864 21.612 29.709 1.00 41.47 89 SER A O 1
ATOM 675 N N . ALA A 1 90 ? 11.532 20.324 28.932 1.00 38.09 90 ALA A N 1
ATOM 676 C CA . ALA A 1 90 ? 11.110 20.380 27.532 1.00 38.09 90 ALA A CA 1
ATOM 677 C C . ALA A 1 90 ? 9.847 19.537 27.273 1.00 38.09 90 ALA A C 1
ATOM 679 O O . ALA A 1 90 ? 8.972 19.957 26.515 1.00 38.09 90 ALA A O 1
ATOM 680 N N . GLU A 1 91 ? 9.716 18.376 27.922 1.00 41.91 91 GLU A N 1
ATOM 681 C CA . GLU A 1 91 ? 8.522 17.528 27.814 1.00 41.91 91 GLU A CA 1
ATOM 682 C C . GLU A 1 91 ? 7.304 18.144 28.524 1.00 41.91 91 GLU A C 1
ATOM 684 O O . GLU A 1 91 ? 6.198 18.111 27.979 1.00 41.91 91 GLU A O 1
ATOM 689 N N . THR A 1 92 ? 7.509 18.812 29.664 1.00 40.22 92 THR A N 1
ATOM 690 C CA . THR A 1 92 ? 6.447 19.521 30.403 1.00 40.22 92 THR A CA 1
ATOM 691 C C . THR A 1 92 ? 5.896 20.717 29.613 1.00 40.22 92 THR A C 1
ATOM 693 O O . THR A 1 92 ? 4.683 20.937 29.586 1.00 40.22 92 THR A O 1
ATOM 696 N N . LEU A 1 93 ? 6.755 21.456 28.896 1.00 38.09 93 LEU A N 1
ATOM 697 C CA . LEU A 1 93 ? 6.323 22.550 28.015 1.00 38.09 93 LEU A CA 1
ATOM 698 C C . LEU A 1 93 ? 5.474 22.033 26.838 1.00 38.09 93 LEU A C 1
ATOM 700 O O . LEU A 1 93 ? 4.479 22.649 26.465 1.00 38.09 93 LEU A O 1
ATOM 704 N N . VAL A 1 94 ? 5.825 20.881 26.258 1.00 39.78 94 VAL A N 1
ATOM 705 C CA . VAL A 1 94 ? 5.071 20.269 25.147 1.00 39.78 94 VAL A CA 1
ATOM 706 C C . VAL A 1 94 ? 3.694 19.765 25.601 1.00 39.78 94 VAL A C 1
ATOM 708 O O . VAL A 1 94 ? 2.722 19.892 24.851 1.00 39.78 94 VAL A O 1
ATOM 711 N N . GLU A 1 95 ? 3.579 19.231 26.820 1.00 38.16 95 GLU A N 1
ATOM 712 C CA . GLU A 1 95 ? 2.295 18.791 27.385 1.00 38.16 95 GLU A CA 1
ATOM 713 C C . GLU A 1 95 ? 1.361 19.962 27.730 1.00 38.16 95 GLU A C 1
ATOM 715 O O . GLU A 1 95 ? 0.178 19.901 27.392 1.00 38.16 95 GLU A O 1
ATOM 720 N N . GLN A 1 96 ? 1.868 21.059 28.307 1.00 36.47 96 GLN A N 1
ATOM 721 C CA . GLN A 1 96 ? 1.032 22.215 28.672 1.00 36.47 96 GLN A CA 1
ATOM 722 C C . GLN A 1 96 ? 0.389 22.912 27.459 1.00 36.47 96 GLN A C 1
ATOM 724 O O . GLN A 1 96 ? -0.765 23.332 27.534 1.00 36.47 96 GLN A O 1
ATOM 729 N N . TYR A 1 97 ? 1.076 22.989 26.312 1.00 39.97 97 TYR A N 1
ATOM 730 C CA . TYR A 1 97 ? 0.537 23.648 25.109 1.00 39.97 97 TYR A CA 1
ATOM 731 C C . TYR A 1 97 ? -0.247 22.714 24.168 1.00 39.97 97 TYR A C 1
ATOM 733 O O . TYR A 1 97 ? -1.007 23.205 23.330 1.00 39.97 97 TYR A O 1
ATOM 741 N N . ARG A 1 98 ? -0.152 21.381 24.332 1.00 36.72 98 ARG A N 1
ATOM 742 C CA . ARG A 1 98 ? -1.068 20.404 23.697 1.00 36.72 98 ARG A CA 1
ATOM 743 C C . ARG A 1 98 ? -2.523 20.574 24.166 1.00 36.72 98 ARG A C 1
ATOM 745 O O . ARG A 1 98 ? -3.429 20.235 23.411 1.00 36.72 98 ARG A O 1
ATOM 752 N N . LEU A 1 99 ? -2.737 21.113 25.369 1.00 33.50 99 LEU A N 1
ATOM 753 C CA . LEU A 1 99 ? -4.051 21.252 26.012 1.00 33.50 99 LEU A CA 1
ATOM 754 C C . LEU A 1 99 ? -4.819 22.533 25.616 1.00 33.50 99 LEU A C 1
ATOM 756 O O . LEU A 1 99 ? -6.042 22.545 25.671 1.00 33.50 99 LEU A O 1
ATOM 760 N N . GLY A 1 100 ? -4.144 23.602 25.173 1.00 30.73 100 GLY A N 1
ATOM 761 C CA . GLY A 1 100 ? -4.788 24.901 24.894 1.00 30.73 100 GLY A CA 1
ATOM 762 C C . GLY A 1 100 ? -5.379 25.093 23.486 1.00 30.73 100 GLY A C 1
ATOM 763 O O . GLY A 1 100 ? -6.163 26.013 23.274 1.00 30.73 100 GLY A O 1
ATOM 764 N N . ALA A 1 101 ? -5.024 24.257 22.504 1.00 31.80 101 ALA A N 1
ATOM 765 C CA . ALA A 1 101 ? -5.285 24.527 21.080 1.00 31.80 101 ALA A CA 1
ATOM 766 C C . ALA A 1 101 ? -6.632 24.005 20.528 1.00 31.80 101 ALA A C 1
ATOM 768 O O . ALA A 1 101 ? -6.940 24.246 19.362 1.00 31.80 101 ALA A O 1
ATOM 769 N N . TYR A 1 102 ? -7.447 23.316 21.335 1.00 32.75 102 TYR A N 1
ATOM 770 C CA . TYR A 1 102 ? -8.768 22.812 20.916 1.00 32.75 102 TYR A CA 1
ATOM 771 C C . TYR A 1 102 ? -9.934 23.763 21.239 1.00 32.75 102 TYR A C 1
ATOM 773 O O . TYR A 1 102 ? -11.046 23.548 20.763 1.00 32.75 102 TYR A O 1
ATOM 781 N N . ALA A 1 103 ? -9.694 24.842 21.992 1.00 28.14 103 ALA A N 1
ATOM 782 C CA . ALA A 1 103 ? -10.748 25.771 22.405 1.00 28.14 103 ALA A CA 1
ATOM 783 C C . ALA A 1 103 ? -11.238 26.722 21.286 1.00 28.14 103 ALA A C 1
ATOM 785 O O . ALA A 1 103 ? -12.381 27.168 21.336 1.00 28.14 103 ALA A O 1
ATOM 786 N N . ASP A 1 104 ? -10.433 26.997 20.250 1.00 26.75 104 ASP A N 1
ATOM 787 C CA . ASP A 1 104 ? -10.713 28.077 19.279 1.00 26.75 104 ASP A CA 1
ATOM 788 C C . ASP A 1 104 ? -11.440 27.651 17.985 1.00 26.75 104 ASP A C 1
ATOM 790 O O . ASP A 1 104 ? -11.780 28.491 17.154 1.00 26.75 104 ASP A O 1
ATOM 794 N N . VAL A 1 105 ? -11.739 26.359 17.802 1.00 28.31 105 VAL A N 1
ATOM 795 C CA . VAL A 1 105 ? -12.541 25.872 16.653 1.00 28.31 105 VAL A CA 1
ATOM 796 C C . VAL A 1 105 ? -14.030 25.717 17.018 1.00 28.31 105 VAL A C 1
ATOM 798 O O . VAL A 1 105 ? -14.886 25.628 16.141 1.00 28.31 105 VAL A O 1
ATOM 801 N N . ALA A 1 106 ? -14.367 25.765 18.311 1.00 27.28 106 ALA A N 1
ATOM 802 C CA . ALA A 1 106 ? -15.700 25.469 18.839 1.00 27.28 106 ALA A CA 1
ATOM 803 C C . ALA A 1 106 ? -16.709 26.643 18.812 1.00 27.28 106 ALA A C 1
ATOM 805 O O . ALA A 1 106 ? -17.829 26.486 19.291 1.00 27.28 106 ALA A O 1
ATOM 806 N N . THR A 1 107 ? -16.361 27.819 18.273 1.00 26.31 107 THR A N 1
ATOM 807 C CA . THR A 1 107 ? -17.193 29.039 18.400 1.00 26.31 107 THR A CA 1
ATOM 808 C C . THR A 1 107 ? -17.906 29.500 17.124 1.00 26.31 107 THR A C 1
ATOM 810 O O . THR A 1 107 ? -18.518 30.569 17.125 1.00 26.31 107 THR A O 1
ATOM 813 N N . ARG A 1 108 ? -17.916 28.721 16.031 1.00 24.33 108 ARG A N 1
ATOM 814 C CA . ARG A 1 108 ? -18.741 29.070 14.856 1.00 24.33 108 ARG A CA 1
ATOM 815 C C . ARG A 1 108 ? -20.201 28.619 15.050 1.00 24.33 108 ARG A C 1
ATOM 817 O O . ARG A 1 108 ? -20.424 27.425 15.239 1.00 24.33 108 ARG A O 1
ATOM 824 N N . PRO A 1 109 ? -21.201 29.521 14.978 1.00 22.94 109 PRO A N 1
ATOM 825 C CA . PRO A 1 109 ? -22.602 29.133 15.095 1.00 22.94 109 PRO A CA 1
ATOM 826 C C . PRO A 1 109 ? -23.041 28.334 13.864 1.00 22.94 109 PRO A C 1
ATOM 828 O O . PRO A 1 109 ? -22.793 28.738 12.728 1.00 22.94 109 PRO A O 1
ATOM 831 N N . VAL A 1 110 ? -23.731 27.220 14.099 1.00 26.69 110 VAL A N 1
ATOM 832 C CA . VAL A 1 110 ? -24.435 26.451 13.068 1.00 26.69 110 VAL A CA 1
ATOM 833 C C . VAL A 1 110 ? -25.712 27.210 12.694 1.00 26.69 110 VAL A C 1
ATOM 835 O O . VAL A 1 110 ? -26.558 27.459 13.551 1.00 26.69 110 VAL A O 1
ATOM 838 N N . VAL A 1 111 ? -25.853 27.596 11.424 1.00 23.05 111 VAL A N 1
ATOM 839 C CA . VAL A 1 111 ? -27.095 28.171 10.881 1.00 23.05 111 VAL A CA 1
ATOM 840 C C . VAL A 1 111 ? -28.064 27.019 10.576 1.00 23.05 111 VAL A C 1
ATOM 842 O O . VAL A 1 111 ? -27.683 26.118 9.827 1.00 23.05 111 VAL A O 1
ATOM 845 N N . PRO A 1 112 ? -29.295 27.001 11.119 1.00 24.05 112 PRO A N 1
ATOM 846 C CA . PRO A 1 112 ? -30.266 25.970 10.781 1.00 24.05 112 PRO A CA 1
ATOM 847 C C . PRO A 1 112 ? -30.854 26.217 9.384 1.00 24.05 112 PRO A C 1
ATOM 849 O O . PRO A 1 112 ? -31.26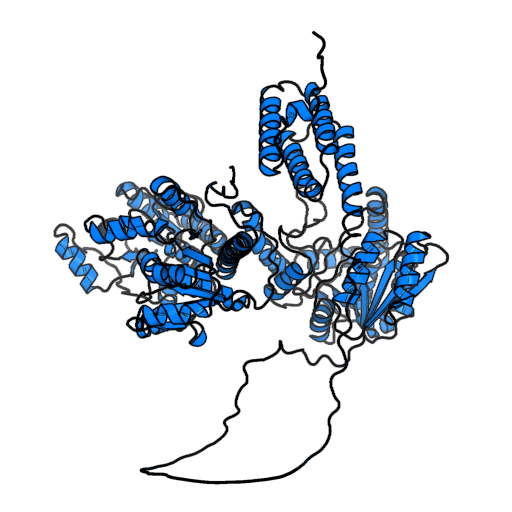5 27.329 9.056 1.00 24.05 112 PRO A O 1
ATOM 852 N N . MET A 1 113 ? -30.899 25.163 8.567 1.00 23.77 113 MET A N 1
ATOM 853 C CA . MET A 1 113 ? -31.590 25.144 7.273 1.00 23.77 113 MET A CA 1
ATOM 854 C C . MET A 1 113 ? -33.121 25.139 7.474 1.00 23.77 113 MET A C 1
ATOM 856 O O . MET A 1 113 ? -33.600 24.482 8.401 1.00 23.77 113 MET A O 1
ATOM 860 N N . PRO A 1 114 ? -33.902 25.838 6.628 1.00 23.95 114 PRO A N 1
ATOM 861 C CA . PRO A 1 114 ? -35.360 25.877 6.733 1.00 23.95 114 PRO A CA 1
ATOM 862 C C . PRO A 1 114 ? -36.009 24.551 6.281 1.00 23.95 114 PRO A C 1
ATOM 864 O O . PRO A 1 114 ? -35.428 23.838 5.459 1.00 23.95 114 PRO A O 1
ATOM 867 N N . PRO A 1 115 ? -37.214 24.214 6.784 1.00 25.62 115 PRO A N 1
ATOM 868 C CA . PRO A 1 115 ? -37.913 22.988 6.408 1.00 25.62 115 PRO A CA 1
ATOM 869 C C . PRO A 1 115 ? -38.389 23.046 4.947 1.00 25.62 115 PRO A C 1
ATOM 871 O O . PRO A 1 115 ? -38.930 24.058 4.498 1.00 25.62 115 PRO A O 1
ATOM 874 N N . GLY A 1 116 ? -38.168 21.955 4.208 1.00 26.17 116 GLY A N 1
ATOM 875 C CA . GLY A 1 116 ? -38.653 21.777 2.836 1.00 26.17 116 GLY A CA 1
ATOM 876 C C . GLY A 1 116 ? -40.180 21.606 2.768 1.00 26.17 116 GLY A C 1
ATOM 877 O O . GLY A 1 116 ? -40.789 21.215 3.764 1.00 26.17 116 GLY A O 1
ATOM 878 N N . PRO A 1 117 ? -40.814 21.916 1.622 1.00 26.66 117 PRO A N 1
ATOM 879 C CA . PRO A 1 117 ? -42.267 21.993 1.509 1.00 26.66 117 PRO A CA 1
ATOM 880 C C . PRO A 1 117 ? -42.930 20.608 1.462 1.00 26.66 117 PRO A C 1
ATOM 882 O O . PRO A 1 117 ? -42.398 19.663 0.880 1.00 26.66 117 PRO A O 1
ATOM 885 N N . GLU A 1 118 ? -44.113 20.518 2.073 1.00 26.19 118 GLU A N 1
ATOM 886 C CA . GLU A 1 118 ? -44.971 19.332 2.128 1.00 26.19 118 GLU A CA 1
ATOM 887 C C . GLU A 1 118 ? -45.564 18.948 0.760 1.00 26.19 118 GLU A C 1
ATOM 889 O O . GLU A 1 118 ? -45.822 19.788 -0.103 1.00 26.19 118 GLU A O 1
ATOM 894 N N . ALA A 1 119 ? -45.812 17.646 0.594 1.00 30.81 119 ALA A N 1
ATOM 895 C CA . ALA A 1 119 ? -46.432 17.039 -0.577 1.00 30.81 119 ALA A CA 1
ATOM 896 C C . ALA A 1 119 ? -47.927 17.392 -0.698 1.00 30.81 119 ALA A C 1
ATOM 898 O O . ALA A 1 119 ? -48.689 17.235 0.255 1.00 30.81 119 ALA A O 1
ATOM 899 N N . GLY A 1 120 ? -48.365 17.781 -1.902 1.00 24.42 120 GLY A N 1
ATOM 900 C CA . GLY A 1 120 ? -49.770 18.046 -2.214 1.00 24.42 120 GLY A CA 1
ATOM 9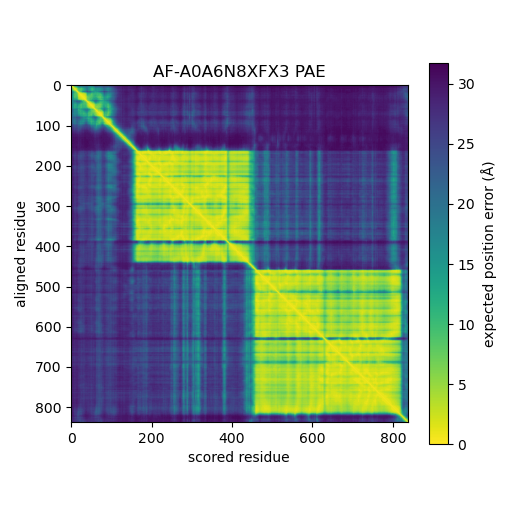01 C C . GLY A 1 120 ? -50.144 17.749 -3.673 1.00 24.42 120 GLY A C 1
ATOM 902 O O . GLY A 1 120 ? -49.723 18.459 -4.574 1.00 24.42 120 GLY A O 1
ATOM 903 N N . ALA A 1 121 ? -50.957 16.700 -3.837 1.00 24.55 121 ALA A N 1
ATOM 904 C CA . ALA A 1 121 ? -52.065 16.485 -4.784 1.00 24.55 121 ALA A CA 1
ATOM 905 C C . ALA A 1 121 ? -51.923 16.737 -6.313 1.00 24.55 121 ALA A C 1
ATOM 907 O O . ALA A 1 121 ? -51.831 17.861 -6.791 1.00 24.55 121 ALA A O 1
ATOM 908 N N . SER A 1 122 ? -52.080 15.627 -7.052 1.00 29.02 122 SER A N 1
ATOM 909 C CA . SER A 1 122 ? -52.854 15.388 -8.295 1.00 29.02 122 SER A CA 1
ATOM 910 C C . SER A 1 122 ? -53.396 16.559 -9.139 1.00 29.02 122 SER A C 1
ATOM 912 O O . SER A 1 122 ? -54.176 17.375 -8.649 1.00 29.02 122 SER A O 1
ATOM 914 N N . GLY A 1 123 ? -53.195 16.470 -10.462 1.00 23.78 123 GLY A N 1
ATOM 915 C CA . GLY A 1 123 ? -54.031 17.133 -11.469 1.00 23.78 123 GLY A CA 1
ATOM 916 C C . GLY A 1 123 ? -53.592 16.847 -12.911 1.00 23.78 123 GLY A C 1
ATOM 917 O O . GLY A 1 123 ? -52.483 17.202 -13.294 1.00 23.78 123 GLY A O 1
ATOM 918 N N . ASP A 1 124 ? -54.474 16.203 -13.679 1.00 24.77 124 ASP A N 1
ATOM 919 C CA . ASP A 1 124 ? -54.388 15.911 -15.118 1.00 24.77 124 ASP A CA 1
ATOM 920 C C . ASP A 1 124 ? -54.102 17.138 -16.006 1.00 24.77 124 ASP A C 1
ATOM 922 O O . ASP A 1 124 ? -54.509 18.249 -15.670 1.00 24.77 124 ASP A O 1
ATOM 926 N N . LEU A 1 125 ? -53.507 16.907 -17.190 1.00 26.25 125 LEU A N 1
ATOM 927 C CA . LEU A 1 125 ? -54.060 17.262 -18.517 1.00 26.25 125 LEU A CA 1
ATOM 928 C C . LEU A 1 125 ? -53.055 16.948 -19.654 1.00 26.25 125 LEU A C 1
ATOM 930 O O . LEU A 1 125 ? -51.915 17.404 -19.661 1.00 26.25 125 LEU A O 1
ATOM 934 N N . ALA A 1 126 ? -53.525 16.180 -20.638 1.00 22.02 126 ALA A N 1
ATOM 935 C CA . ALA A 1 126 ? -52.911 15.909 -21.946 1.00 22.02 126 ALA A CA 1
ATOM 936 C C . ALA A 1 126 ? -53.395 16.954 -23.004 1.00 22.02 126 ALA A C 1
ATOM 938 O O . ALA A 1 126 ? -54.154 17.851 -22.638 1.00 22.02 126 ALA A O 1
ATOM 939 N N . PRO A 1 127 ? -53.214 16.767 -24.334 1.00 42.50 127 PRO A N 1
ATOM 940 C CA . PRO A 1 127 ? -51.990 16.621 -25.145 1.00 42.50 127 PRO A CA 1
ATOM 941 C C . PRO A 1 127 ? -51.996 17.514 -26.429 1.00 42.50 127 PRO A C 1
ATOM 943 O O . PRO A 1 127 ? -52.998 18.130 -26.781 1.00 42.50 127 PRO A O 1
ATOM 946 N N . GLY A 1 128 ? -50.907 17.498 -27.210 1.00 23.44 128 GLY A N 1
ATOM 947 C CA . GLY A 1 128 ? -50.867 17.906 -28.633 1.00 23.44 128 GLY A CA 1
ATOM 948 C C . GLY A 1 128 ? -49.443 17.727 -29.178 1.00 23.44 128 GLY A C 1
ATOM 949 O O . GLY A 1 128 ? -48.525 18.299 -28.609 1.00 23.44 128 GLY A O 1
ATOM 950 N N . GLY A 1 129 ? -49.144 16.801 -30.103 1.00 21.75 129 GLY A N 1
ATOM 951 C CA . GLY A 1 129 ? -49.503 16.793 -31.537 1.00 21.75 129 GLY A CA 1
ATOM 952 C C . GLY A 1 129 ? -48.394 17.535 -32.316 1.00 21.75 129 GLY A C 1
ATOM 953 O O . GLY A 1 129 ? -48.090 18.658 -31.948 1.00 21.75 129 GLY A O 1
ATOM 954 N N . ALA A 1 130 ? -47.704 17.045 -33.352 1.00 22.86 130 ALA A N 1
ATOM 955 C CA . ALA A 1 130 ? -47.882 15.955 -34.314 1.00 22.86 130 ALA A CA 1
ATOM 956 C C . ALA A 1 130 ? -46.499 15.625 -34.964 1.00 22.86 130 ALA A C 1
ATOM 958 O O . ALA A 1 130 ? -45.636 16.499 -34.967 1.00 22.86 130 ALA A O 1
ATOM 959 N N . ALA A 1 131 ? -46.224 14.358 -35.336 1.00 22.66 131 ALA A N 1
ATOM 960 C CA . ALA A 1 131 ? -46.050 13.796 -36.709 1.00 22.66 131 ALA A CA 1
ATOM 961 C C . ALA A 1 131 ? -44.910 14.431 -37.562 1.00 22.66 131 ALA A C 1
ATOM 963 O O . ALA A 1 131 ? -44.758 15.644 -37.545 1.00 22.66 131 ALA A O 1
ATOM 964 N N . TRP A 1 132 ? -44.052 13.749 -38.345 1.00 21.98 132 TRP A N 1
ATOM 965 C CA . TRP A 1 132 ? -44.158 12.598 -39.276 1.00 21.98 132 TRP A CA 1
ATOM 966 C C . TRP A 1 132 ? -42.734 11.999 -39.470 1.00 21.98 132 TRP A C 1
ATOM 968 O O . TRP A 1 132 ? -41.785 12.768 -39.582 1.00 21.98 132 TRP A O 1
ATOM 978 N N . ASP A 1 133 ? -42.453 10.707 -39.272 1.00 22.78 133 ASP A N 1
ATOM 979 C CA . ASP A 1 133 ? -42.561 9.529 -40.170 1.00 22.78 133 ASP A CA 1
ATOM 980 C C . ASP A 1 133 ? -41.846 9.609 -41.543 1.00 22.78 133 ASP A C 1
ATOM 982 O O . ASP A 1 133 ? -42.157 10.466 -42.369 1.00 22.78 133 ASP A O 1
ATOM 986 N N . THR A 1 134 ? -40.910 8.675 -41.794 1.00 24.75 134 THR A N 1
ATOM 987 C CA . THR A 1 134 ? -40.923 7.766 -42.968 1.00 24.75 134 THR A CA 1
ATOM 988 C C . THR A 1 134 ? -39.864 6.642 -42.861 1.00 24.75 134 THR A C 1
ATOM 990 O O . THR A 1 134 ? -38.674 6.849 -43.077 1.00 24.75 134 THR A O 1
ATOM 993 N N . SER A 1 135 ? -40.365 5.443 -42.523 1.00 23.16 135 SER A N 1
ATOM 994 C CA . SER A 1 135 ? -40.008 4.042 -42.897 1.00 23.16 135 SER A CA 1
ATOM 995 C C . SER A 1 135 ? -38.946 3.786 -44.002 1.00 23.16 135 SER A C 1
ATOM 997 O O . SER A 1 135 ? -38.853 4.574 -44.935 1.00 23.16 135 SER A O 1
ATOM 999 N N . ALA A 1 136 ? -38.204 2.664 -44.088 1.00 24.92 136 ALA A N 1
ATOM 1000 C CA . ALA A 1 136 ? -38.531 1.227 -43.916 1.00 24.92 136 ALA A CA 1
ATOM 1001 C C . ALA A 1 136 ? -37.221 0.372 -43.895 1.00 24.92 136 ALA A C 1
ATOM 1003 O O . ALA A 1 136 ? -36.212 0.849 -44.403 1.00 24.92 136 ALA A O 1
ATOM 1004 N N . GLY A 1 137 ? -37.102 -0.884 -43.429 1.00 23.66 137 GLY A N 1
ATOM 1005 C CA . GLY A 1 137 ? -37.998 -1.908 -42.854 1.00 23.66 137 GLY A CA 1
ATOM 1006 C C . GLY A 1 137 ? -37.169 -3.175 -42.487 1.00 23.66 137 GLY A C 1
ATOM 1007 O O . GLY A 1 137 ? -36.183 -3.449 -43.163 1.00 23.66 137 GLY A O 1
ATOM 1008 N N . GLY A 1 138 ? -37.416 -3.815 -41.328 1.00 22.62 138 GLY A N 1
ATOM 1009 C CA . GLY A 1 138 ? -37.987 -5.179 -41.149 1.00 22.62 138 GLY A CA 1
ATOM 1010 C C . GLY A 1 138 ? -36.926 -6.312 -41.119 1.00 22.62 138 GLY A C 1
ATOM 1011 O O . GLY A 1 138 ? -36.104 -6.360 -42.021 1.00 22.62 138 GLY A O 1
ATOM 1012 N N . ALA A 1 139 ? -36.855 -7.266 -40.174 1.00 24.48 139 ALA A N 1
ATOM 1013 C CA . ALA A 1 139 ? -37.838 -7.790 -39.216 1.00 24.48 139 ALA A CA 1
ATOM 1014 C C . ALA A 1 139 ? -37.195 -8.565 -38.019 1.00 24.48 139 ALA A C 1
ATOM 1016 O O . ALA A 1 139 ? -36.161 -9.205 -38.196 1.00 24.48 139 ALA A O 1
ATOM 1017 N N . ASP A 1 140 ? -37.878 -8.484 -36.861 1.00 24.42 140 ASP A N 1
ATOM 1018 C CA . ASP A 1 140 ? -38.178 -9.426 -35.743 1.00 24.42 140 ASP A CA 1
ATOM 1019 C C . ASP A 1 140 ? -37.127 -10.413 -35.157 1.00 24.42 140 ASP A C 1
ATOM 1021 O O . ASP A 1 140 ? -36.442 -11.116 -35.887 1.00 24.42 140 ASP A O 1
ATOM 1025 N N . GLY A 1 141 ? -37.019 -10.629 -33.829 1.00 23.28 141 GLY A N 1
ATOM 1026 C CA . GLY A 1 141 ? -37.812 -10.116 -32.700 1.00 23.28 141 GLY A CA 1
ATOM 1027 C C . GLY A 1 141 ? -37.411 -10.667 -31.305 1.00 23.28 141 GLY A C 1
ATOM 1028 O O . GLY A 1 141 ? -36.602 -11.586 -31.196 1.00 23.28 141 GLY A O 1
ATOM 1029 N N . SER A 1 142 ? -38.073 -10.114 -30.269 1.00 23.36 142 SER A N 1
ATOM 1030 C CA . SER A 1 142 ? -38.092 -10.453 -28.817 1.00 23.36 142 SER A CA 1
ATOM 1031 C C . SER A 1 142 ? -36.801 -10.168 -28.019 1.00 23.36 142 SER A C 1
ATOM 1033 O O . SER A 1 142 ? -35.723 -10.508 -28.473 1.00 23.36 142 SER A O 1
ATOM 1035 N N . SER A 1 143 ? -36.786 -9.565 -26.826 1.00 24.39 143 SER A N 1
ATOM 1036 C CA . SER A 1 143 ? -37.810 -9.174 -25.845 1.00 24.39 143 SER A CA 1
ATOM 1037 C C . SER A 1 143 ? -37.256 -8.052 -24.946 1.00 24.39 143 SER A C 1
ATOM 1039 O O . SER A 1 143 ? -36.047 -7.940 -24.767 1.00 24.39 143 SER A O 1
ATOM 1041 N N . THR A 1 144 ? -38.163 -7.252 -24.396 1.00 23.72 144 THR A N 1
ATOM 1042 C CA . THR A 1 144 ? -37.985 -6.061 -23.552 1.00 23.72 144 THR A CA 1
ATOM 1043 C C . THR A 1 144 ? -37.353 -6.333 -22.182 1.00 23.72 144 THR A C 1
ATOM 1045 O O . THR A 1 144 ? -37.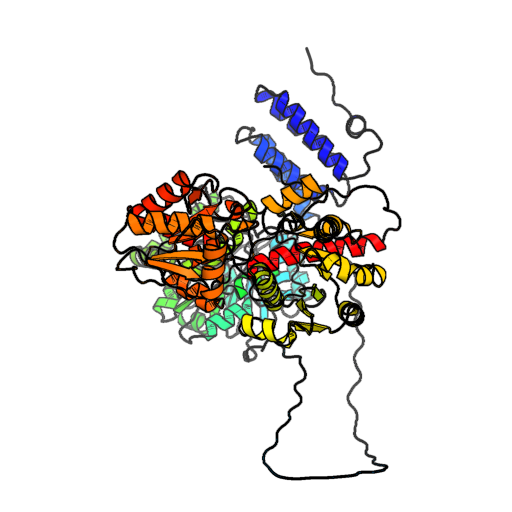669 -7.346 -21.563 1.00 23.72 144 THR A O 1
ATOM 1048 N N . ASP A 1 145 ? -36.500 -5.414 -21.712 1.00 24.70 145 ASP A N 1
ATOM 1049 C CA . ASP A 1 145 ? -36.721 -4.610 -20.492 1.00 24.70 145 ASP A CA 1
ATOM 1050 C C . ASP A 1 145 ? -35.535 -3.644 -20.283 1.00 24.70 145 ASP A C 1
ATOM 1052 O O . ASP A 1 145 ? -34.503 -3.993 -19.710 1.00 24.70 145 ASP A O 1
ATOM 1056 N N . ASP A 1 146 ? -35.698 -2.410 -20.770 1.00 23.81 146 ASP A N 1
ATOM 1057 C CA . ASP A 1 146 ? -34.835 -1.272 -20.452 1.00 23.81 146 ASP A CA 1
ATOM 1058 C C . ASP A 1 146 ? -35.262 -0.683 -19.100 1.00 23.81 146 ASP A C 1
ATOM 1060 O O . ASP A 1 146 ? -36.317 -0.058 -18.978 1.00 23.81 146 ASP A O 1
ATOM 1064 N N . ALA A 1 147 ? -34.425 -0.865 -18.079 1.00 25.95 147 ALA A N 1
ATOM 1065 C CA . ALA A 1 147 ? -34.438 -0.041 -16.879 1.00 25.95 147 ALA A CA 1
ATOM 1066 C C . ALA A 1 147 ? -33.258 0.935 -16.961 1.00 25.95 147 ALA A C 1
ATOM 1068 O O . ALA A 1 147 ? -32.098 0.535 -16.846 1.00 25.95 147 ALA A O 1
ATOM 1069 N N . GLU A 1 148 ? -33.565 2.217 -17.167 1.00 24.77 148 GLU A N 1
ATOM 1070 C CA . GLU A 1 148 ? -32.627 3.330 -17.028 1.00 24.77 148 GLU A CA 1
ATOM 1071 C C . GLU A 1 148 ? -31.935 3.266 -15.656 1.00 24.77 148 GLU A C 1
ATOM 1073 O O . GLU A 1 148 ? -32.541 3.495 -14.608 1.00 24.77 148 GLU A O 1
ATOM 1078 N N . ALA A 1 149 ? -30.645 2.936 -15.657 1.00 23.95 149 ALA A N 1
ATOM 1079 C CA . ALA A 1 149 ? -29.814 2.942 -14.466 1.00 23.95 149 ALA A CA 1
ATOM 1080 C C . ALA A 1 149 ? -29.181 4.327 -14.277 1.00 23.95 149 ALA A C 1
ATOM 1082 O O . ALA A 1 149 ? -28.183 4.676 -14.904 1.00 23.95 149 ALA A O 1
ATOM 1083 N N . THR A 1 150 ? -29.742 5.111 -13.362 1.00 25.33 150 THR A N 1
ATOM 1084 C CA . THR A 1 150 ? -29.091 6.278 -12.759 1.00 25.33 150 THR A CA 1
ATOM 1085 C C . THR A 1 150 ? -27.774 5.846 -12.082 1.00 25.33 150 THR A C 1
ATOM 1087 O O . THR A 1 150 ? -27.816 4.986 -11.195 1.00 25.33 150 THR A O 1
ATOM 1090 N N . PRO A 1 151 ? -26.595 6.413 -12.411 1.00 26.55 151 PRO A N 1
ATOM 1091 C CA . PRO A 1 151 ? -25.346 6.057 -11.744 1.00 26.55 151 PRO A CA 1
ATOM 1092 C C . PRO A 1 151 ? -25.245 6.818 -10.419 1.00 26.55 151 PRO A C 1
ATOM 1094 O O . PRO A 1 151 ? -24.713 7.919 -10.325 1.00 26.55 151 PRO A O 1
ATOM 1097 N N . GLY A 1 152 ? -25.808 6.219 -9.377 1.00 30.47 152 GLY A N 1
ATOM 1098 C CA . GLY A 1 152 ? -25.768 6.731 -8.014 1.00 30.47 152 GLY A CA 1
ATOM 1099 C C . GLY A 1 152 ? -26.033 5.614 -7.022 1.00 30.47 152 GLY A C 1
ATOM 1100 O O . GLY A 1 152 ? -26.957 5.707 -6.218 1.00 30.47 152 GLY A O 1
ATOM 1101 N N . ARG A 1 153 ? -25.275 4.513 -7.094 1.00 27.55 153 ARG A N 1
ATOM 1102 C CA . ARG A 1 153 ? -25.421 3.441 -6.108 1.00 27.55 153 ARG A CA 1
ATOM 1103 C C . ARG A 1 153 ? -24.540 3.728 -4.896 1.00 27.55 153 ARG A C 1
ATOM 1105 O O . ARG A 1 153 ? -23.330 3.531 -4.914 1.00 27.55 153 ARG A O 1
ATOM 1112 N N . LEU A 1 154 ? -25.219 4.244 -3.868 1.00 29.89 154 LEU A N 1
ATOM 1113 C CA . LEU A 1 154 ? -24.915 4.095 -2.447 1.00 29.89 154 LEU A CA 1
ATOM 1114 C C . LEU A 1 154 ? -24.049 2.853 -2.184 1.00 29.89 154 LEU A C 1
ATOM 1116 O O . LEU A 1 154 ? -24.386 1.763 -2.649 1.00 29.89 154 LEU A O 1
ATOM 1120 N N . VAL A 1 155 ? -23.021 3.013 -1.343 1.00 30.31 155 VAL A N 1
ATOM 1121 C CA . VAL A 1 155 ? -22.494 1.906 -0.533 1.00 30.31 155 VAL A CA 1
ATOM 1122 C C . VAL A 1 155 ? -23.709 1.195 0.050 1.00 30.31 155 VAL A C 1
ATOM 1124 O O . VAL A 1 155 ? -24.493 1.820 0.769 1.00 30.31 155 VAL A O 1
ATOM 1127 N N . VAL A 1 156 ? -23.911 -0.056 -0.358 1.00 27.42 156 VAL A N 1
ATOM 1128 C CA . VAL A 1 156 ? -25.007 -0.891 0.121 1.00 27.42 156 VAL A CA 1
ATOM 1129 C C . VAL A 1 156 ? -24.895 -0.889 1.638 1.00 27.42 156 VAL A C 1
ATOM 1131 O O . VAL A 1 156 ? -23.927 -1.408 2.187 1.00 27.42 156 VAL A O 1
ATOM 1134 N N . ARG A 1 157 ? -25.840 -0.225 2.315 1.00 36.84 157 ARG A N 1
ATOM 1135 C CA . ARG A 1 157 ? -26.036 -0.445 3.743 1.00 36.84 157 ARG A CA 1
ATOM 1136 C C . ARG A 1 157 ? -26.329 -1.939 3.852 1.00 36.84 157 ARG A C 1
ATOM 1138 O O . ARG A 1 157 ? -27.264 -2.370 3.173 1.00 36.84 157 ARG A O 1
ATOM 1145 N N . PRO A 1 158 ? -25.567 -2.740 4.610 1.00 36.25 158 PRO A N 1
ATOM 1146 C CA . PRO A 1 158 ? -26.095 -4.035 4.997 1.00 36.25 158 PRO A CA 1
ATOM 1147 C C . PRO A 1 158 ? -27.476 -3.772 5.610 1.00 36.25 158 PRO A C 1
ATOM 1149 O O . PRO A 1 158 ? -27.633 -2.804 6.363 1.00 36.25 158 PRO A O 1
ATOM 1152 N N . ASP A 1 159 ? -28.485 -4.558 5.226 1.00 34.75 159 ASP A N 1
ATOM 1153 C CA . ASP A 1 159 ? -29.796 -4.575 5.883 1.00 34.75 159 ASP A CA 1
ATOM 1154 C C . ASP A 1 159 ? -29.591 -5.108 7.310 1.00 34.75 159 ASP A C 1
ATOM 1156 O O . ASP A 1 159 ? -29.950 -6.232 7.646 1.00 34.75 159 ASP A O 1
ATOM 1160 N N . ILE A 1 160 ? -28.926 -4.317 8.154 1.00 46.53 160 ILE A N 1
ATOM 1161 C CA . ILE A 1 160 ? -28.845 -4.547 9.584 1.00 46.53 160 ILE A CA 1
ATOM 1162 C C . ILE A 1 160 ? -30.236 -4.144 10.081 1.00 46.53 160 ILE A C 1
ATOM 1164 O O . ILE A 1 160 ? -30.607 -2.971 9.933 1.00 46.53 160 ILE A O 1
ATOM 1168 N N . PRO A 1 161 ? -31.039 -5.076 10.635 1.00 45.84 161 PRO A N 1
ATOM 1169 C CA . PRO A 1 161 ? -32.301 -4.732 11.291 1.00 45.84 161 PRO A CA 1
ATOM 1170 C C . PRO A 1 161 ? -32.055 -3.584 12.269 1.00 45.84 161 PRO A C 1
ATOM 1172 O O . PRO A 1 161 ? -30.927 -3.456 12.732 1.00 45.84 161 PRO A O 1
ATOM 1175 N N . ALA A 1 162 ? -33.058 -2.771 12.617 1.00 54.81 162 ALA A N 1
ATOM 1176 C CA . ALA A 1 162 ? -32.899 -1.683 13.591 1.00 54.81 162 ALA A CA 1
ATOM 1177 C C . ALA A 1 162 ? -32.291 -2.214 14.908 1.00 54.81 162 ALA A C 1
ATOM 1179 O O . ALA A 1 162 ? -32.986 -2.725 15.785 1.00 54.81 162 ALA A O 1
ATOM 1180 N N . THR A 1 163 ? -30.964 -2.171 14.989 1.00 71.06 163 THR A N 1
ATOM 1181 C CA . THR A 1 163 ? -30.169 -2.897 15.968 1.00 71.06 163 THR A CA 1
ATOM 1182 C C . THR A 1 163 ? -29.710 -1.866 16.961 1.00 71.06 163 THR A C 1
ATOM 1184 O O . THR A 1 163 ? -28.775 -1.113 16.700 1.00 71.06 163 THR A O 1
ATOM 1187 N N . ARG A 1 164 ? -30.423 -1.808 18.083 1.00 89.88 164 ARG A N 1
ATOM 1188 C CA . ARG A 1 164 ? -30.057 -0.938 19.189 1.00 89.88 164 ARG A CA 1
ATOM 1189 C C . ARG A 1 164 ? -28.824 -1.499 19.894 1.00 89.88 164 ARG A C 1
ATOM 1191 O O . ARG A 1 164 ? -28.763 -2.706 20.143 1.00 89.88 164 ARG A O 1
ATOM 1198 N N . VAL A 1 165 ? -27.876 -0.634 20.243 1.00 96.50 165 VAL A N 1
ATOM 1199 C CA . VAL A 1 165 ? -26.662 -1.004 20.986 1.00 96.50 165 VAL A CA 1
ATOM 1200 C C . VAL A 1 165 ? -26.477 -0.114 22.214 1.00 96.50 165 VAL A C 1
ATOM 1202 O O . VAL A 1 165 ? -26.593 1.106 22.125 1.00 96.50 165 VAL A O 1
ATOM 1205 N N . ASP A 1 166 ? -26.152 -0.704 23.362 1.00 98.31 166 ASP A N 1
ATOM 1206 C CA . ASP A 1 166 ? -25.736 0.060 24.542 1.00 98.31 166 ASP A CA 1
ATOM 1207 C C . ASP A 1 166 ? -24.218 0.232 24.529 1.00 98.31 166 ASP A C 1
ATOM 1209 O O . ASP A 1 166 ? -23.488 -0.751 24.589 1.00 98.31 166 ASP A O 1
ATOM 1213 N N . ILE A 1 167 ? -23.720 1.463 24.477 1.00 98.56 167 ILE A N 1
ATOM 1214 C CA . ILE A 1 167 ? -22.288 1.761 24.575 1.00 98.56 167 ILE A CA 1
ATOM 1215 C C . ILE A 1 167 ? -22.009 2.259 25.987 1.00 98.56 167 ILE A C 1
ATOM 1217 O O . ILE A 1 167 ? -22.453 3.336 26.371 1.00 98.56 167 ILE A O 1
ATOM 1221 N N . VAL A 1 168 ? -21.268 1.477 26.762 1.00 98.69 168 VAL A N 1
ATOM 1222 C CA . VAL A 1 168 ? -20.902 1.778 28.144 1.00 98.69 168 VAL A CA 1
ATOM 1223 C C . VAL A 1 168 ? -19.495 2.370 28.179 1.00 98.69 168 VAL A C 1
ATOM 1225 O O . VAL A 1 168 ? -18.533 1.715 27.773 1.00 98.69 168 VAL A O 1
ATOM 1228 N N . VAL A 1 169 ? -19.368 3.590 28.707 1.00 98.50 169 VAL A N 1
ATOM 1229 C CA . VAL A 1 169 ? -18.085 4.287 28.892 1.00 98.50 169 VAL A CA 1
ATOM 1230 C C . VAL A 1 169 ? -17.904 4.666 30.358 1.00 98.50 169 VAL A C 1
ATOM 1232 O O . VAL A 1 169 ? -18.648 5.486 30.897 1.00 98.50 169 VAL A O 1
ATOM 1235 N N . CYS A 1 170 ? -16.891 4.098 31.012 1.00 97.38 170 CYS A N 1
ATOM 1236 C CA . CYS A 1 170 ? -16.536 4.445 32.390 1.00 97.38 170 CYS A CA 1
ATOM 1237 C C . CYS A 1 170 ? -15.527 5.598 32.416 1.00 97.38 170 CYS A C 1
ATOM 1239 O O . CYS A 1 170 ? -14.455 5.517 31.810 1.00 97.38 170 CYS A O 1
ATOM 1241 N N . VAL A 1 171 ? -15.859 6.667 33.137 1.00 95.44 171 VAL A N 1
ATOM 1242 C CA . VAL A 1 171 ? -15.055 7.888 33.243 1.00 95.44 171 VAL A CA 1
ATOM 1243 C C . VAL A 1 171 ? -14.630 8.092 34.694 1.00 95.44 171 VAL A C 1
ATOM 1245 O O . VAL A 1 171 ? -15.475 8.194 35.579 1.00 95.44 171 VAL A O 1
ATOM 1248 N N . HIS A 1 172 ? -13.319 8.181 34.915 1.00 92.19 172 HIS A N 1
ATOM 1249 C CA . HIS A 1 172 ? -12.707 8.577 36.182 1.00 92.19 172 HIS A CA 1
ATOM 1250 C C . HIS A 1 172 ? -11.632 9.633 35.891 1.00 92.19 172 HIS A C 1
ATOM 1252 O O . HIS A 1 172 ? -10.482 9.311 35.584 1.00 92.19 172 HIS A O 1
ATOM 1258 N N . ASP A 1 173 ? -12.046 10.900 35.914 1.00 89.62 173 ASP A N 1
ATOM 1259 C CA . ASP A 1 173 ? -11.262 12.063 35.491 1.00 89.62 173 ASP A CA 1
ATOM 1260 C C . ASP A 1 173 ? -10.723 11.957 34.055 1.00 89.62 173 ASP A C 1
ATOM 1262 O O . ASP A 1 173 ? -11.422 11.484 33.160 1.00 89.62 173 ASP A O 1
ATOM 1266 N N . ALA A 1 174 ? -9.525 12.499 33.799 1.00 84.94 174 ALA A N 1
ATOM 1267 C CA . ALA A 1 174 ? -8.939 12.601 32.466 1.00 84.94 174 ALA A CA 1
ATOM 1268 C C . ALA A 1 174 ? -9.880 13.296 31.459 1.00 84.94 174 ALA A C 1
ATOM 1270 O O . ALA A 1 174 ? -10.044 12.833 30.329 1.00 84.94 174 ALA A O 1
ATOM 1271 N N . LEU A 1 175 ? -10.475 14.425 31.875 1.00 89.12 175 LEU A N 1
ATOM 1272 C CA . LEU A 1 175 ? -11.536 15.144 31.160 1.00 89.12 175 LEU A CA 1
ATOM 1273 C C . LEU A 1 175 ? -11.299 15.280 29.649 1.00 89.12 175 LEU A C 1
ATOM 1275 O O . LEU A 1 175 ? -12.198 15.003 28.863 1.00 89.12 175 LEU A O 1
ATOM 1279 N N . GLU A 1 176 ? -10.098 15.662 29.222 1.00 83.50 176 GLU A N 1
ATOM 1280 C CA . GLU A 1 176 ? -9.802 15.845 27.794 1.00 83.50 176 GLU A CA 1
ATOM 1281 C C . GLU A 1 176 ? -9.839 14.540 26.983 1.00 83.50 176 GLU A C 1
ATOM 1283 O O . GLU A 1 176 ? -10.209 14.548 25.810 1.00 83.50 176 GLU A O 1
ATOM 1288 N N . TYR A 1 177 ? -9.508 13.400 27.591 1.00 84.19 177 TYR A N 1
ATOM 1289 C CA . TYR A 1 177 ? -9.667 12.095 26.948 1.00 84.19 177 TYR A CA 1
ATOM 1290 C C . TYR A 1 177 ? -11.138 11.683 26.904 1.00 84.19 177 TYR A C 1
ATOM 1292 O O . TYR A 1 177 ? -11.628 11.321 25.834 1.00 84.19 177 TYR A O 1
ATOM 1300 N N . ALA A 1 178 ? -11.860 11.855 28.016 1.00 89.88 178 ALA A N 1
ATOM 1301 C CA . ALA A 1 178 ? -13.290 11.570 28.087 1.00 89.88 178 ALA A CA 1
ATOM 1302 C C . ALA A 1 178 ? -14.091 12.393 27.062 1.00 89.88 178 ALA A C 1
ATOM 1304 O O . ALA A 1 178 ? -14.942 11.841 26.366 1.00 89.88 178 ALA A O 1
ATOM 1305 N N . LYS A 1 179 ? -13.767 13.686 26.899 1.00 88.94 179 LYS A N 1
ATOM 1306 C CA . LYS A 1 179 ? -14.318 14.559 25.848 1.00 88.94 179 LYS A CA 1
ATOM 1307 C C . LYS A 1 179 ? -14.160 13.936 24.468 1.00 88.94 179 LYS A C 1
ATOM 1309 O O . LYS A 1 179 ? -15.149 13.710 23.781 1.00 88.94 179 LYS A O 1
ATOM 1314 N N . ARG A 1 180 ? -12.922 13.602 24.093 1.00 85.75 180 ARG A N 1
ATOM 1315 C CA . ARG A 1 180 ? -12.593 13.056 22.767 1.00 85.75 180 ARG A CA 1
ATOM 1316 C C . ARG A 1 180 ? -13.281 11.720 22.505 1.00 85.75 180 ARG A C 1
ATOM 1318 O O . ARG A 1 180 ? -13.791 11.523 21.405 1.00 85.75 180 ARG A O 1
ATOM 1325 N N . CYS A 1 181 ? -13.319 10.833 23.499 1.00 94.00 181 CYS A N 1
ATOM 1326 C CA . CYS A 1 181 ? -14.010 9.551 23.396 1.00 94.00 181 CYS A CA 1
ATOM 1327 C C . CYS A 1 181 ? -15.505 9.761 23.138 1.00 94.00 181 CYS A C 1
ATOM 1329 O O . CYS A 1 181 ? -16.013 9.343 22.096 1.00 94.00 181 CYS A O 1
ATOM 1331 N N . LEU A 1 182 ? -16.191 10.494 24.017 1.00 95.75 182 LEU A N 1
ATOM 1332 C CA . LEU A 1 182 ? -17.639 10.684 23.937 1.00 95.75 182 LEU A CA 1
ATOM 1333 C C . LEU A 1 182 ? -18.050 11.467 22.683 1.00 95.75 182 LEU A C 1
ATOM 1335 O O . LEU A 1 182 ? -18.997 11.079 22.005 1.00 95.75 182 LEU A O 1
ATOM 1339 N N . GLU A 1 183 ? -17.307 12.510 22.307 1.00 89.44 183 GLU A N 1
ATOM 1340 C CA . GLU A 1 183 ? -17.529 13.228 21.047 1.00 89.44 183 GLU A CA 1
ATOM 1341 C C . GLU A 1 183 ? -17.320 12.320 19.833 1.00 89.44 183 GLU A C 1
ATOM 1343 O O . GLU A 1 183 ? -18.081 12.403 18.866 1.00 89.44 183 GLU A O 1
ATOM 1348 N N . SER A 1 184 ? -16.322 11.427 19.865 1.00 93.06 184 SER A N 1
ATOM 1349 C CA . SER A 1 184 ? -16.102 10.481 18.772 1.00 93.06 184 SER A CA 1
ATOM 1350 C C . SER A 1 184 ? -17.241 9.480 18.632 1.00 93.06 184 SER A C 1
ATOM 1352 O O . SER A 1 184 ? -17.727 9.300 17.519 1.00 93.06 184 SER A O 1
ATOM 1354 N N . VAL A 1 185 ? -17.748 8.940 19.743 1.00 96.44 185 VAL A N 1
ATOM 1355 C CA . VAL A 1 185 ? -18.915 8.049 19.747 1.00 96.44 185 VAL A CA 1
ATOM 1356 C C . VAL A 1 185 ? -20.142 8.765 19.185 1.00 96.44 185 VAL A C 1
ATOM 1358 O O . VAL A 1 185 ? -20.767 8.252 18.259 1.00 96.44 185 VAL A O 1
ATOM 1361 N N . LEU A 1 186 ? -20.451 9.969 19.676 1.00 92.69 186 LEU A N 1
ATOM 1362 C CA . LEU A 1 186 ? -21.628 10.734 19.248 1.00 92.69 186 LEU A CA 1
ATOM 1363 C C . LEU A 1 186 ? -21.592 11.118 17.762 1.00 92.69 186 LEU A C 1
ATOM 1365 O O . LEU A 1 186 ? -22.637 11.192 17.126 1.00 92.69 186 LEU A O 1
ATOM 1369 N N . SER A 1 187 ? -20.406 11.391 17.211 1.00 86.19 187 SER A N 1
ATOM 1370 C CA . SER A 1 187 ? -20.256 11.885 15.832 1.00 86.19 187 SER A CA 1
ATOM 1371 C C . SER A 1 187 ? -20.053 10.795 14.778 1.00 86.19 187 SER A C 1
ATOM 1373 O O . SER A 1 187 ? -20.180 11.086 13.588 1.00 86.19 187 SER A O 1
ATOM 1375 N N . ARG A 1 188 ? -19.697 9.566 15.175 1.00 87.06 188 ARG A N 1
ATOM 1376 C CA . ARG A 1 188 ? -19.237 8.512 14.245 1.00 87.06 188 ARG A CA 1
ATOM 1377 C C . ARG A 1 188 ? -20.024 7.210 14.309 1.00 87.06 188 ARG A C 1
ATOM 1379 O O . ARG A 1 188 ? -19.751 6.315 13.514 1.00 87.06 188 ARG A O 1
ATOM 1386 N N . THR A 1 189 ? -20.983 7.122 15.223 1.00 88.88 189 THR A N 1
ATOM 1387 C CA . THR A 1 189 ? -21.886 5.977 15.377 1.00 88.88 189 THR A CA 1
ATOM 1388 C C . THR A 1 189 ? -23.163 6.242 14.585 1.00 88.88 189 THR A C 1
ATOM 1390 O O . THR A 1 189 ? -23.846 7.226 14.868 1.00 88.88 189 THR A O 1
ATOM 1393 N N . ALA A 1 190 ? -23.475 5.413 13.583 1.00 81.44 190 ALA A N 1
ATOM 1394 C CA . ALA A 1 190 ? -24.655 5.607 12.733 1.00 81.44 190 ALA A CA 1
ATOM 1395 C C . ALA A 1 190 ? -25.816 4.648 13.051 1.00 81.44 190 ALA A C 1
ATOM 1397 O O . ALA A 1 190 ? -26.939 4.896 12.607 1.00 81.44 190 ALA A O 1
ATOM 1398 N N . VAL A 1 191 ? -25.569 3.575 13.809 1.00 86.69 191 VAL A N 1
ATOM 1399 C CA . VAL A 1 191 ? -26.619 2.681 14.335 1.00 86.69 191 VAL A CA 1
ATOM 1400 C C . VAL A 1 191 ? -27.443 3.360 15.433 1.00 86.69 191 VAL A C 1
ATOM 1402 O O . VAL A 1 191 ? -27.039 4.389 15.965 1.00 86.69 191 VAL A O 1
ATOM 1405 N N . ASP A 1 192 ? -28.589 2.782 15.797 1.00 91.81 192 ASP A N 1
ATOM 1406 C CA . ASP A 1 192 ? -29.338 3.227 16.977 1.00 91.81 192 ASP A CA 1
ATOM 1407 C C . ASP A 1 192 ? -28.578 2.830 18.253 1.00 91.81 192 ASP A C 1
ATOM 1409 O O . ASP A 1 192 ? -28.188 1.671 18.417 1.00 91.81 192 ASP A O 1
ATOM 1413 N N . PHE A 1 193 ? -28.334 3.776 19.160 1.00 95.50 193 PHE A N 1
ATOM 1414 C CA . PHE A 1 193 ? -27.547 3.504 20.360 1.00 95.50 193 PHE A CA 1
ATOM 1415 C C . PHE A 1 193 ? -27.979 4.311 21.580 1.00 95.50 193 PHE A C 1
ATOM 1417 O O . PHE A 1 193 ? -28.572 5.386 21.495 1.00 95.50 193 PHE A O 1
ATOM 1424 N N . THR A 1 194 ? -27.631 3.786 22.750 1.00 97.62 194 THR A N 1
ATOM 1425 C CA . THR A 1 194 ? -27.666 4.510 24.023 1.00 97.62 194 THR A CA 1
ATOM 1426 C C . THR A 1 194 ? -26.253 4.565 24.585 1.00 97.62 194 THR A C 1
ATOM 1428 O O . THR A 1 194 ? -25.593 3.539 24.720 1.00 97.62 194 THR A O 1
ATOM 1431 N N . LEU A 1 195 ? -25.764 5.768 24.879 1.00 98.38 195 LEU A N 1
ATOM 1432 C CA . LEU A 1 195 ? -24.438 6.000 25.441 1.00 98.38 195 LEU A CA 1
ATOM 1433 C C . LEU A 1 195 ? -24.547 6.114 26.960 1.00 98.38 195 LEU A C 1
ATOM 1435 O O . LEU A 1 195 ? -24.893 7.163 27.497 1.00 98.38 195 LEU A O 1
ATOM 1439 N N . ILE A 1 196 ? -24.251 5.019 27.648 1.00 98.69 196 ILE A N 1
ATOM 1440 C CA . ILE A 1 196 ? -24.299 4.915 29.102 1.00 98.69 196 ILE A CA 1
ATOM 1441 C C . ILE A 1 196 ? -22.937 5.329 29.654 1.00 98.69 196 ILE A C 1
ATOM 1443 O O . ILE A 1 196 ? -21.957 4.584 29.589 1.00 98.69 196 ILE A O 1
ATOM 1447 N N . VAL A 1 197 ? -22.863 6.535 30.203 1.00 98.56 197 VAL A N 1
ATOM 1448 C CA . VAL A 1 197 ? -21.638 7.079 30.786 1.00 98.56 197 VAL A CA 1
ATOM 1449 C C . VAL A 1 197 ? -21.669 6.876 32.291 1.00 98.56 197 VAL A C 1
ATOM 1451 O O . VAL A 1 197 ? -22.522 7.429 32.980 1.00 98.56 197 VAL A O 1
ATOM 1454 N N . VAL A 1 198 ? -20.720 6.106 32.818 1.00 98.38 198 VAL A N 1
ATOM 1455 C CA . VAL A 1 198 ? -20.575 5.888 34.262 1.00 98.38 198 VAL A CA 1
ATOM 1456 C C . VAL A 1 198 ? -19.472 6.800 34.783 1.00 98.38 198 VAL A C 1
ATOM 1458 O O . VAL A 1 198 ? -18.293 6.539 34.557 1.00 98.38 198 VAL A O 1
ATOM 1461 N N . ASN A 1 199 ? -19.850 7.878 35.466 1.00 97.75 199 ASN A N 1
ATOM 1462 C CA . ASN A 1 199 ? -18.927 8.744 36.189 1.00 97.75 199 ASN A CA 1
ATOM 1463 C C . ASN A 1 199 ? -18.535 8.077 37.517 1.00 97.75 199 ASN A C 1
ATOM 1465 O O . ASN A 1 199 ? -19.279 8.171 38.495 1.00 97.75 199 ASN A O 1
ATOM 1469 N N . ASP A 1 200 ? -17.375 7.418 37.543 1.00 95.69 200 ASP A N 1
ATOM 1470 C CA . ASP A 1 200 ? -16.866 6.650 38.685 1.00 95.69 200 ASP A CA 1
ATOM 1471 C C . ASP A 1 200 ? -16.191 7.554 39.734 1.00 95.69 200 ASP A C 1
ATOM 1473 O O . ASP A 1 200 ? -15.018 7.394 40.066 1.00 95.69 200 ASP A O 1
ATOM 1477 N N . GLY A 1 201 ? -16.900 8.572 40.221 1.00 94.00 201 GLY A N 1
ATOM 1478 C CA . GLY A 1 201 ? -16.387 9.490 41.240 1.00 94.00 201 GLY A CA 1
ATOM 1479 C C . GLY A 1 201 ? -15.302 10.455 40.749 1.00 94.00 201 GLY A C 1
ATOM 1480 O O . GLY A 1 201 ? -14.344 10.707 41.481 1.00 94.00 201 GLY A O 1
ATOM 1481 N N . SER A 1 202 ? -15.435 10.991 39.530 1.00 94.38 202 SER A N 1
ATOM 1482 C CA . SER A 1 202 ? -14.524 12.021 39.003 1.00 94.38 202 SER A CA 1
ATOM 1483 C C . SER A 1 202 ? -14.607 13.342 39.783 1.00 94.38 202 SER A C 1
ATOM 1485 O O . SER A 1 202 ? -15.610 13.652 40.433 1.00 94.38 202 SER A O 1
ATOM 1487 N N . GLY A 1 203 ? -13.586 14.189 39.649 1.00 94.25 203 GLY A N 1
ATOM 1488 C CA . GLY A 1 203 ? -13.557 15.529 40.226 1.00 94.25 203 GLY A CA 1
ATOM 1489 C C . GLY A 1 203 ? -14.656 16.475 39.699 1.00 94.25 203 GLY A C 1
ATOM 1490 O O . GLY A 1 203 ? -15.352 16.171 38.721 1.00 94.25 203 GLY A O 1
ATOM 1491 N N . PRO A 1 204 ? -14.827 17.660 40.325 1.00 94.75 204 PRO A N 1
ATOM 1492 C CA . PRO A 1 204 ? -15.921 18.584 40.012 1.00 94.75 204 PRO A CA 1
ATOM 1493 C C . PRO A 1 204 ? -15.962 19.048 38.552 1.00 94.75 204 PRO A C 1
ATOM 1495 O O . PRO A 1 204 ? -17.047 19.217 37.996 1.00 94.75 204 PRO A O 1
ATOM 1498 N N . GLU A 1 205 ? -14.797 19.246 37.932 1.00 95.50 205 GLU A N 1
ATOM 1499 C CA . GLU A 1 205 ? -14.684 19.706 36.545 1.00 95.50 205 GLU A CA 1
ATOM 1500 C C . GLU A 1 205 ? -15.243 18.662 35.568 1.00 95.50 205 GLU A C 1
ATOM 1502 O O . GLU A 1 205 ? -16.179 18.949 34.816 1.00 95.50 205 GLU A O 1
ATOM 1507 N N . THR A 1 206 ? -14.734 17.428 35.647 1.00 93.94 206 THR A N 1
ATOM 1508 C CA . THR A 1 206 ? -15.185 16.297 34.831 1.00 93.94 206 THR A CA 1
ATOM 1509 C C . THR A 1 206 ? -16.670 16.023 35.045 1.00 93.94 206 THR A C 1
ATOM 1511 O O . THR A 1 206 ? -17.435 15.940 34.085 1.00 93.94 206 THR A O 1
ATOM 1514 N N . THR A 1 207 ? -17.103 15.972 36.306 1.00 96.62 207 THR A N 1
ATOM 1515 C CA . THR A 1 207 ? -18.500 15.726 36.684 1.00 96.62 207 THR A CA 1
ATOM 1516 C C . THR A 1 207 ? -19.448 16.778 36.106 1.00 96.62 207 THR A C 1
ATOM 1518 O O . THR A 1 207 ? -20.478 16.445 35.519 1.00 96.62 207 THR A O 1
ATOM 1521 N N . THR A 1 208 ? -19.094 18.061 36.217 1.00 97.38 208 THR A N 1
ATOM 1522 C CA . THR A 1 208 ? -19.913 19.158 35.676 1.00 97.38 208 THR A CA 1
ATOM 1523 C C . THR A 1 208 ? -20.021 19.066 34.157 1.00 97.38 208 THR A C 1
ATOM 1525 O O . THR A 1 208 ? -21.109 19.220 33.599 1.00 97.38 208 THR A O 1
ATOM 1528 N N . TRP A 1 209 ? -18.911 18.776 33.476 1.00 96.69 209 TRP A N 1
ATOM 1529 C CA . TRP A 1 209 ? -18.906 18.636 32.025 1.00 96.69 209 TRP A CA 1
ATOM 1530 C C . TRP A 1 209 ? -19.762 17.448 31.553 1.00 96.69 209 TRP A C 1
ATOM 1532 O O . TRP A 1 209 ? -20.553 17.607 30.620 1.00 96.69 209 TRP A O 1
ATOM 1542 N N . LEU A 1 210 ? -19.688 16.300 32.236 1.00 97.00 210 LEU A N 1
ATOM 1543 C CA . LEU A 1 210 ? -20.514 15.125 31.939 1.00 97.00 210 LEU A CA 1
ATOM 1544 C C . LEU A 1 210 ? -22.011 15.408 32.106 1.00 97.00 210 LEU A C 1
ATOM 1546 O O . LEU A 1 210 ? -22.794 15.083 31.214 1.00 97.00 210 LEU A O 1
ATOM 1550 N N . ARG A 1 211 ? -22.413 16.086 33.191 1.00 97.69 211 ARG A N 1
ATOM 1551 C CA . ARG A 1 211 ? -23.812 16.505 33.408 1.00 97.69 211 ARG A CA 1
ATOM 1552 C C . ARG A 1 211 ? -24.317 17.412 32.288 1.00 97.69 211 ARG A C 1
ATOM 1554 O O . ARG A 1 211 ? -25.430 17.227 31.802 1.00 97.69 211 ARG A O 1
ATOM 1561 N N . HIS A 1 212 ? -23.496 18.359 31.831 1.00 95.75 212 HIS A N 1
ATOM 1562 C CA . HIS A 1 212 ? -23.838 19.202 30.683 1.00 95.75 212 HIS A CA 1
ATOM 1563 C C . HIS A 1 212 ? -23.910 18.420 29.365 1.00 95.75 212 HIS A C 1
ATOM 1565 O O . HIS A 1 212 ? -24.717 18.756 28.502 1.00 95.75 212 HIS A O 1
ATOM 1571 N N . GLY A 1 213 ? -23.069 17.401 29.172 1.00 92.06 213 GLY A N 1
ATOM 1572 C CA . GLY A 1 213 ? -23.165 16.486 28.034 1.00 92.06 213 GLY A CA 1
ATOM 1573 C C . GLY A 1 213 ? -24.502 15.745 28.024 1.00 92.06 213 GLY A C 1
ATOM 1574 O O . GLY A 1 213 ? -25.239 15.834 27.044 1.00 92.06 213 GLY A O 1
ATOM 1575 N N . ALA A 1 214 ? -24.848 15.110 29.145 1.00 95.69 214 ALA A N 1
ATOM 1576 C CA . ALA A 1 214 ? -26.090 14.357 29.308 1.00 95.69 214 ALA A CA 1
ATOM 1577 C C . ALA A 1 214 ? -27.348 15.225 29.146 1.00 95.69 214 ALA A C 1
ATOM 1579 O O . ALA A 1 214 ? -28.309 14.817 28.506 1.00 95.69 214 ALA A O 1
ATOM 1580 N N . ALA A 1 215 ? -27.326 16.465 29.643 1.00 95.38 215 ALA A N 1
ATOM 1581 C CA . ALA A 1 215 ? -28.435 17.401 29.458 1.00 95.38 215 ALA A CA 1
ATOM 1582 C C . ALA A 1 215 ? -28.616 17.860 27.997 1.00 95.38 215 ALA A C 1
ATOM 1584 O O . ALA A 1 215 ? -29.724 18.215 27.599 1.00 95.38 215 ALA A O 1
ATOM 1585 N N . ARG A 1 216 ? -27.538 17.888 27.198 1.00 94.06 216 ARG A N 1
ATOM 1586 C CA . ARG A 1 216 ? -27.567 18.330 25.791 1.00 94.06 216 ARG A CA 1
ATOM 1587 C C . ARG A 1 216 ? -27.932 17.221 24.809 1.00 94.06 216 ARG A C 1
ATOM 1589 O O . ARG A 1 216 ? -28.458 17.523 23.741 1.00 94.06 216 ARG A O 1
ATOM 1596 N N . HIS A 1 217 ? -27.633 15.968 25.137 1.00 90.56 217 HIS A N 1
ATOM 1597 C CA . HIS A 1 217 ? -27.794 14.837 24.229 1.00 90.56 217 HIS A CA 1
ATOM 1598 C C . HIS A 1 217 ? -28.671 13.765 24.872 1.00 90.56 217 HIS A C 1
ATOM 1600 O O . HIS A 1 217 ? -28.228 13.055 25.767 1.00 90.56 217 HIS A O 1
ATOM 1606 N N . SER A 1 218 ? -29.894 13.593 24.364 1.00 93.56 218 SER A N 1
ATOM 1607 C CA . SER A 1 218 ? -30.861 12.613 24.887 1.00 93.56 218 SER A CA 1
ATOM 1608 C C . SER A 1 218 ? -30.428 11.152 24.731 1.00 93.56 218 SER A C 1
ATOM 1610 O O . SER A 1 218 ? -31.010 10.279 25.362 1.00 93.56 218 SER A O 1
ATOM 1612 N N . VAL A 1 219 ? -29.431 10.882 23.882 1.00 94.75 219 VAL A N 1
ATOM 1613 C CA . VAL A 1 219 ? -28.827 9.550 23.720 1.00 94.75 219 VAL A CA 1
ATOM 1614 C C . VAL A 1 219 ? -27.873 9.186 24.863 1.00 94.75 219 VAL A C 1
ATOM 1616 O O . VAL A 1 219 ? -27.443 8.038 24.934 1.00 94.75 219 VAL A O 1
ATOM 1619 N N . ILE A 1 220 ? -27.517 10.139 25.735 1.00 97.69 220 ILE A N 1
ATOM 1620 C CA . ILE A 1 220 ? -26.594 9.923 26.852 1.00 97.69 220 ILE A CA 1
ATOM 1621 C C . ILE A 1 220 ? -27.376 9.643 28.134 1.00 97.69 220 ILE A C 1
ATOM 1623 O O . ILE A 1 220 ? -28.135 10.487 28.608 1.00 97.69 220 ILE A O 1
ATOM 1627 N N . GLU A 1 221 ? -27.100 8.499 28.751 1.00 98.00 221 GLU A N 1
ATOM 1628 C CA . GLU A 1 221 ? -27.524 8.179 30.110 1.00 98.00 221 GLU A CA 1
ATOM 1629 C C . GLU A 1 221 ? -26.323 8.313 31.050 1.00 98.00 221 GLU A C 1
ATOM 1631 O O . GLU A 1 221 ? -25.349 7.572 30.938 1.00 98.00 221 GLU A O 1
ATOM 1636 N N . LEU A 1 222 ? -26.368 9.279 31.969 1.00 98.25 222 LEU A N 1
ATOM 1637 C CA . LEU A 1 222 ? -25.296 9.500 32.940 1.00 98.25 222 LEU A CA 1
ATOM 1638 C C . LEU A 1 222 ? -25.619 8.807 34.264 1.00 98.25 222 LEU A C 1
ATOM 1640 O O . LEU A 1 222 ? -26.616 9.123 34.913 1.00 98.25 222 LEU A O 1
ATOM 1644 N N . ILE A 1 223 ? -24.727 7.920 34.697 1.00 98.06 223 ILE A N 1
ATOM 1645 C CA . ILE A 1 223 ? -24.767 7.263 36.001 1.00 98.06 223 ILE A CA 1
ATOM 1646 C C . ILE A 1 223 ? -23.614 7.802 36.837 1.00 98.06 223 ILE A C 1
ATOM 1648 O O . ILE A 1 223 ? -22.453 7.666 36.462 1.00 98.06 223 ILE A O 1
ATOM 1652 N N . GLU A 1 224 ? -23.925 8.389 37.987 1.00 96.62 224 GLU A N 1
ATOM 1653 C CA . GLU A 1 224 ? -22.921 8.913 38.914 1.00 96.62 224 GLU A CA 1
ATOM 1654 C C . GLU A 1 224 ? -22.789 8.003 40.139 1.00 96.62 224 GLU A C 1
ATOM 1656 O O . GLU A 1 224 ? -23.783 7.464 40.638 1.00 96.62 224 GLU A O 1
ATOM 1661 N N . THR A 1 225 ? -21.558 7.817 40.615 1.00 93.75 225 THR A N 1
ATOM 1662 C CA . THR A 1 225 ? -21.251 7.018 41.807 1.00 93.75 225 THR A CA 1
ATOM 1663 C C . THR A 1 225 ? -20.725 7.886 42.948 1.00 93.75 225 THR A C 1
ATOM 1665 O O . THR A 1 225 ? -20.071 8.911 42.736 1.00 93.75 225 THR A O 1
ATOM 1668 N N . ASP A 1 226 ? -20.979 7.443 44.181 1.00 87.50 226 ASP A N 1
ATOM 1669 C CA . ASP A 1 226 ? -20.430 8.061 45.388 1.00 87.50 226 ASP A CA 1
ATOM 1670 C C . ASP A 1 226 ? -18.966 7.624 45.577 1.00 87.50 226 ASP A C 1
ATOM 1672 O O . ASP A 1 226 ? -18.665 6.663 46.287 1.00 87.50 226 ASP A O 1
ATOM 1676 N N . GLY A 1 227 ? -18.049 8.321 44.903 1.00 86.50 227 GLY A N 1
ATOM 1677 C CA . GLY A 1 227 ? -16.624 7.976 44.866 1.00 86.50 227 GLY A CA 1
ATOM 1678 C C . GLY A 1 227 ? -16.289 6.871 43.856 1.00 86.50 227 GLY A C 1
ATOM 1679 O O . GLY A 1 227 ? -17.167 6.375 43.149 1.00 86.50 227 GLY A O 1
ATOM 1680 N N . SER A 1 228 ? -15.004 6.512 43.765 1.00 88.69 228 SER A N 1
ATOM 1681 C CA . SER A 1 228 ? -14.538 5.490 42.817 1.00 88.69 228 SER A CA 1
ATOM 1682 C C . SER A 1 228 ? -14.798 4.081 43.342 1.00 88.69 228 SER A C 1
ATOM 1684 O O . SER A 1 228 ? -14.310 3.693 44.407 1.00 88.69 228 SER A O 1
ATOM 1686 N N . LEU A 1 229 ? -15.572 3.316 42.575 1.00 89.19 229 LEU A N 1
ATOM 1687 C CA . LEU A 1 229 ? -15.887 1.912 42.817 1.00 89.19 229 LEU A CA 1
ATOM 1688 C C . LEU A 1 229 ? -14.800 0.972 42.275 1.00 89.19 229 LEU A C 1
ATOM 1690 O O . LEU A 1 229 ? -14.759 -0.196 42.668 1.00 89.19 229 LEU A O 1
ATOM 1694 N N . GLY A 1 230 ? -13.945 1.469 41.377 1.00 89.88 230 GLY A N 1
ATOM 1695 C CA . GLY A 1 230 ? -13.033 0.665 40.570 1.00 89.88 230 GLY A CA 1
ATOM 1696 C C . GLY A 1 230 ? -13.671 0.247 39.241 1.00 89.88 230 GLY A C 1
ATOM 1697 O O . GLY A 1 230 ? -14.893 0.088 39.135 1.00 89.88 230 GLY A O 1
ATOM 1698 N N . TYR A 1 231 ? -12.829 0.061 38.216 1.00 92.12 231 TYR A N 1
ATOM 1699 C CA . TYR A 1 231 ? -13.261 -0.112 36.822 1.00 92.12 231 TYR A CA 1
ATOM 1700 C C . TYR A 1 231 ? -14.334 -1.192 36.651 1.00 92.12 231 TYR A C 1
ATOM 1702 O O . TYR A 1 231 ? -15.387 -0.930 36.079 1.00 92.12 231 TYR A O 1
ATOM 1710 N N . THR A 1 232 ? -14.113 -2.387 37.200 1.00 95.62 232 THR A N 1
ATOM 1711 C CA . THR A 1 232 ? -15.001 -3.541 36.996 1.00 95.62 232 THR A CA 1
ATOM 1712 C C . THR A 1 232 ? -16.397 -3.310 37.569 1.00 95.62 232 THR A C 1
ATOM 1714 O O . THR A 1 232 ? -17.400 -3.674 36.952 1.00 95.62 232 THR A O 1
ATOM 1717 N N . ARG A 1 233 ? -16.489 -2.654 38.733 1.00 96.31 233 ARG A N 1
ATOM 1718 C CA . ARG A 1 233 ? -17.774 -2.318 39.364 1.00 96.31 233 ARG A CA 1
ATOM 1719 C C . ARG A 1 233 ? -18.503 -1.226 38.586 1.00 96.31 233 ARG A C 1
ATOM 1721 O O . ARG A 1 233 ? -19.714 -1.333 38.382 1.00 96.31 233 ARG A O 1
ATOM 1728 N N . ALA A 1 234 ? -17.775 -0.215 38.111 1.00 96.62 234 ALA A N 1
ATOM 1729 C CA . ALA A 1 234 ? -18.321 0.836 37.258 1.00 96.62 234 ALA A CA 1
ATOM 1730 C C . ALA A 1 234 ? -18.835 0.272 35.918 1.00 96.62 234 ALA A C 1
ATOM 1732 O O . ALA A 1 234 ? -19.979 0.535 35.543 1.00 96.62 234 ALA A O 1
ATOM 1733 N N . ALA A 1 235 ? -18.048 -0.576 35.250 1.00 97.50 235 ALA A N 1
ATOM 1734 C CA . ALA A 1 235 ? -18.411 -1.232 33.993 1.00 97.50 235 ALA A CA 1
ATOM 1735 C C . ALA A 1 235 ? -19.674 -2.083 34.151 1.00 97.50 235 ALA A C 1
ATOM 1737 O O . ALA A 1 235 ? -20.630 -1.936 33.389 1.00 97.50 235 ALA A O 1
ATOM 1738 N N . ASN A 1 236 ? -19.744 -2.901 35.204 1.00 98.00 236 ASN A N 1
ATOM 1739 C CA . ASN A 1 236 ? -20.935 -3.694 35.488 1.00 98.00 236 ASN A CA 1
ATOM 1740 C C . ASN A 1 236 ? -22.164 -2.841 35.813 1.00 98.00 236 ASN A C 1
ATOM 1742 O O . ASN A 1 236 ? -23.284 -3.240 35.495 1.00 98.00 236 ASN A O 1
ATOM 1746 N N . ARG A 1 237 ? -21.993 -1.676 36.446 1.00 97.44 237 ARG A N 1
ATOM 1747 C CA . ARG A 1 237 ? -23.109 -0.759 36.700 1.00 97.44 237 ARG A CA 1
ATOM 1748 C C . ARG A 1 237 ? -23.680 -0.194 35.401 1.00 97.44 237 ARG A C 1
ATOM 1750 O O . ARG A 1 237 ? -24.898 -0.149 35.270 1.00 97.44 237 ARG A O 1
ATOM 1757 N N . GLY A 1 238 ? -22.822 0.143 34.440 1.00 97.56 238 GLY A N 1
ATOM 1758 C CA . GLY A 1 238 ? -23.252 0.537 33.098 1.00 97.56 238 GLY A CA 1
ATOM 1759 C C . GLY A 1 238 ? -23.923 -0.608 32.332 1.00 97.56 238 GLY A C 1
ATOM 1760 O O . GLY A 1 238 ? -25.020 -0.435 31.807 1.00 97.56 238 GLY A O 1
ATOM 1761 N N . LEU A 1 239 ? -23.336 -1.811 32.344 1.00 97.62 239 LEU A N 1
ATOM 1762 C CA . LEU A 1 239 ? -23.914 -2.983 31.666 1.00 97.62 239 LEU A CA 1
ATOM 1763 C C . LEU A 1 239 ? -25.301 -3.370 32.196 1.00 97.62 239 LEU A C 1
ATOM 1765 O O . LEU A 1 239 ? -26.127 -3.845 31.417 1.00 97.62 239 LEU A O 1
ATOM 1769 N N . ARG A 1 240 ? -25.545 -3.179 33.502 1.00 97.44 240 ARG A N 1
ATOM 1770 C CA . ARG A 1 240 ? -26.840 -3.429 34.161 1.00 97.44 240 ARG A CA 1
ATOM 1771 C C . ARG A 1 240 ? -27.914 -2.400 33.812 1.00 97.44 240 ARG A C 1
ATOM 1773 O O . ARG A 1 240 ? -29.090 -2.728 33.913 1.00 97.44 240 ARG A O 1
ATOM 1780 N N . ALA A 1 241 ? -27.526 -1.174 33.466 1.00 96.88 241 ALA A N 1
ATOM 1781 C CA . ALA A 1 241 ? -28.470 -0.136 33.056 1.00 96.88 241 ALA A CA 1
ATOM 1782 C C . ALA A 1 241 ? -28.967 -0.359 31.618 1.00 96.88 241 ALA A C 1
ATOM 1784 O O . ALA A 1 241 ? -30.124 -0.090 31.304 1.00 96.88 241 ALA A O 1
ATOM 1785 N N . GLY A 1 242 ? -28.104 -0.914 30.765 1.00 93.44 242 GLY A N 1
ATOM 1786 C CA . GLY A 1 242 ? -28.432 -1.239 29.384 1.00 93.44 242 GLY A CA 1
ATOM 1787 C C . GLY A 1 242 ? -29.374 -2.439 29.229 1.00 93.44 242 GLY A C 1
ATOM 1788 O O . GLY A 1 242 ? -29.262 -3.436 29.943 1.00 93.44 242 GLY A O 1
ATOM 1789 N N . THR A 1 243 ? -30.270 -2.369 28.244 1.00 91.81 243 THR A N 1
ATOM 1790 C CA . THR A 1 243 ? -31.233 -3.433 27.886 1.00 91.81 243 THR A CA 1
ATOM 1791 C C . THR A 1 243 ? -31.201 -3.811 26.403 1.00 91.81 243 THR A C 1
ATOM 1793 O O . THR A 1 243 ? -31.965 -4.670 25.965 1.00 91.81 243 THR A O 1
ATOM 1796 N N . ALA A 1 244 ? -30.323 -3.192 25.615 1.00 95.12 244 ALA A N 1
ATOM 1797 C CA . ALA A 1 244 ? -30.180 -3.469 24.198 1.00 95.12 244 ALA A CA 1
ATOM 1798 C C . ALA A 1 244 ? -29.658 -4.901 23.950 1.00 95.12 244 ALA A C 1
ATOM 1800 O O . ALA A 1 244 ? -28.941 -5.456 24.800 1.00 95.12 244 ALA A O 1
ATOM 1801 N N . PRO A 1 245 ? -29.976 -5.497 22.781 1.00 94.38 245 PRO A N 1
ATOM 1802 C CA . PRO A 1 245 ? -29.526 -6.843 22.409 1.00 94.38 245 PRO A CA 1
ATOM 1803 C C . PRO A 1 245 ? -28.001 -6.969 22.304 1.00 94.38 245 PRO A C 1
ATOM 1805 O O . PRO A 1 245 ? -27.467 -8.072 22.421 1.00 94.38 245 PRO A O 1
ATOM 1808 N N . TYR A 1 246 ? -27.302 -5.848 22.133 1.00 96.56 246 TYR A N 1
ATOM 1809 C CA . TYR A 1 246 ? -25.850 -5.782 22.112 1.00 96.56 246 TYR A CA 1
ATOM 1810 C C . TYR A 1 246 ? -25.356 -4.711 23.081 1.00 96.56 246 TYR A C 1
ATOM 1812 O O . TYR A 1 246 ? -25.981 -3.658 23.228 1.00 96.56 246 TYR A O 1
ATOM 1820 N N . ALA A 1 247 ? -24.220 -4.974 23.717 1.00 97.81 247 ALA A N 1
ATOM 1821 C CA . ALA A 1 247 ? -23.540 -4.034 24.592 1.00 97.81 247 ALA A CA 1
ATOM 1822 C C . ALA A 1 247 ? -22.081 -3.876 24.159 1.00 97.81 247 ALA A C 1
ATOM 1824 O O . ALA A 1 247 ? -21.420 -4.858 23.829 1.00 97.81 247 ALA A O 1
ATOM 1825 N N . VAL A 1 248 ? -21.567 -2.652 24.190 1.00 98.50 248 VAL A N 1
ATOM 1826 C CA . VAL A 1 248 ? -20.150 -2.349 24.018 1.00 98.50 248 VAL A CA 1
ATOM 1827 C C . VAL A 1 248 ? -19.586 -1.847 25.337 1.00 98.50 248 VAL A C 1
ATOM 1829 O O . VAL A 1 248 ? -20.096 -0.880 25.891 1.00 98.50 248 VAL A O 1
ATOM 1832 N N . LEU A 1 249 ? -18.508 -2.458 25.818 1.00 98.44 249 LEU A N 1
ATOM 1833 C CA . LEU A 1 249 ? -17.620 -1.831 26.796 1.00 98.44 249 LEU A CA 1
ATOM 1834 C C . LEU A 1 249 ? -16.544 -1.060 26.036 1.00 98.44 249 LEU A C 1
ATOM 1836 O O . LEU A 1 249 ? -15.810 -1.668 25.257 1.00 98.44 249 LEU A O 1
ATOM 1840 N N . LEU A 1 250 ? -16.454 0.252 26.249 1.00 98.38 250 LEU A N 1
ATOM 1841 C CA . LEU A 1 250 ? -15.476 1.121 25.598 1.00 98.38 250 LEU A CA 1
ATOM 1842 C C . LEU A 1 250 ? -14.743 1.968 26.642 1.00 98.38 250 LEU A C 1
ATOM 1844 O O . LEU A 1 250 ? -15.357 2.677 27.441 1.00 98.38 250 LEU A O 1
ATOM 1848 N N . ASN A 1 251 ? -13.413 1.931 26.623 1.00 96.75 251 ASN A N 1
ATOM 1849 C CA . ASN A 1 251 ? -12.616 2.754 27.526 1.00 96.75 251 ASN A CA 1
ATOM 1850 C C . ASN A 1 251 ? -12.721 4.250 27.178 1.00 96.75 251 ASN A C 1
ATOM 1852 O O . ASN A 1 251 ? -12.785 4.646 26.010 1.00 96.75 251 ASN A O 1
ATOM 1856 N N . SER A 1 252 ? -12.688 5.103 28.205 1.00 95.44 252 SER A N 1
ATOM 1857 C CA . SER A 1 252 ? -12.828 6.563 28.074 1.00 95.44 252 SER A CA 1
ATOM 1858 C C . SER A 1 252 ? -11.622 7.271 27.448 1.00 95.44 252 SER A C 1
ATOM 1860 O O . SER A 1 252 ? -11.702 8.460 27.150 1.00 95.44 252 SER A O 1
ATOM 1862 N N . ASP A 1 253 ? -10.524 6.561 27.194 1.00 93.31 253 ASP A N 1
ATOM 1863 C CA . ASP A 1 253 ? -9.324 7.050 26.509 1.00 93.31 253 ASP A CA 1
ATOM 1864 C C . ASP A 1 253 ? -9.191 6.519 25.070 1.00 93.31 253 ASP A C 1
ATOM 1866 O O . ASP A 1 253 ? -8.097 6.486 24.495 1.00 93.31 253 ASP A O 1
ATOM 1870 N N . THR A 1 254 ? -10.311 6.127 24.465 1.00 96.00 254 THR A N 1
ATOM 1871 C CA . THR A 1 254 ? -10.384 5.697 23.066 1.00 96.00 254 THR A CA 1
ATOM 1872 C C . THR A 1 254 ? -10.895 6.800 22.140 1.00 96.00 254 THR A C 1
ATOM 1874 O O . THR A 1 254 ? -11.488 7.788 22.568 1.00 96.00 254 THR A O 1
ATOM 1877 N N . ILE A 1 255 ? -10.634 6.649 20.843 1.00 94.56 255 ILE A N 1
ATOM 1878 C CA . ILE A 1 255 ? -11.252 7.435 19.774 1.00 94.56 255 ILE A CA 1
ATOM 1879 C C . ILE A 1 255 ? -11.675 6.444 18.703 1.00 94.56 255 ILE A C 1
ATOM 1881 O O . ILE A 1 255 ? -10.841 5.728 18.139 1.00 94.56 255 ILE A O 1
ATOM 1885 N N . VAL A 1 256 ? -12.972 6.396 18.440 1.00 95.94 256 VAL A N 1
ATOM 1886 C CA . VAL A 1 256 ? -13.544 5.490 17.444 1.00 95.94 256 VAL A CA 1
ATOM 1887 C C . VAL A 1 256 ? -13.562 6.167 16.071 1.00 95.94 256 VAL A C 1
ATOM 1889 O O . VAL A 1 256 ? -13.786 7.377 16.026 1.00 95.94 256 VAL A O 1
ATOM 1892 N N . PRO A 1 257 ? -13.291 5.463 14.956 1.00 88.12 257 PRO A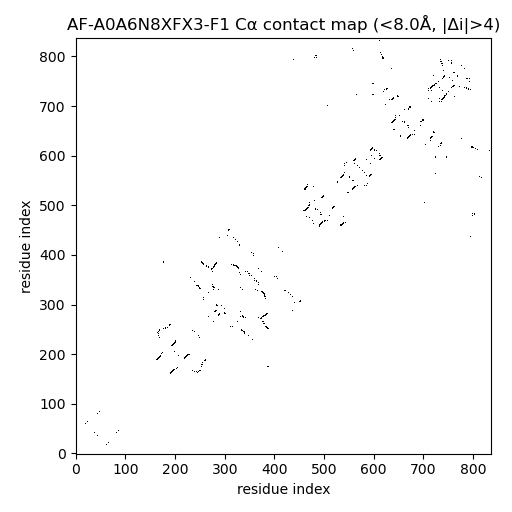 N 1
ATOM 1893 C CA . PRO A 1 257 ? -13.502 5.998 13.613 1.00 88.12 257 PRO A CA 1
ATOM 1894 C C . PRO A 1 257 ? -14.967 5.865 13.171 1.00 88.12 257 PRO A C 1
ATOM 1896 O O . PRO A 1 257 ? -15.784 5.218 13.826 1.00 88.12 257 PRO A O 1
ATOM 1899 N N . ARG A 1 258 ? -15.315 6.459 12.025 1.00 79.50 258 ARG A N 1
ATOM 1900 C CA . ARG A 1 258 ? -16.576 6.154 11.324 1.00 79.50 258 ARG A CA 1
ATOM 1901 C C . ARG A 1 258 ? -16.727 4.648 11.087 1.00 79.50 258 ARG A C 1
ATOM 1903 O O . ARG A 1 258 ? -15.750 3.977 10.768 1.00 79.50 258 ARG A O 1
ATOM 1910 N N . LEU A 1 259 ? -17.965 4.162 11.178 1.00 79.50 259 LEU A N 1
ATOM 1911 C CA . LEU A 1 259 ? -18.354 2.765 10.939 1.00 79.50 259 LEU A CA 1
ATOM 1912 C C . LEU A 1 259 ? -17.773 1.739 11.932 1.00 79.50 259 LEU A C 1
ATOM 1914 O O . LEU A 1 259 ? -17.825 0.537 11.675 1.00 79.50 259 LEU A O 1
ATOM 1918 N N . TRP A 1 260 ? -17.186 2.180 13.048 1.00 94.56 260 TRP A N 1
ATOM 1919 C CA . TRP A 1 260 ? -16.507 1.283 13.986 1.00 94.56 260 TRP A CA 1
ATOM 1920 C C . TRP A 1 260 ? -17.439 0.209 14.566 1.00 94.56 260 TRP A C 1
ATOM 1922 O O . TRP A 1 260 ? -17.083 -0.967 14.593 1.00 94.56 260 TRP A O 1
ATOM 1932 N N . ILE A 1 261 ? -18.641 0.588 15.010 1.00 94.62 261 ILE A N 1
ATOM 1933 C CA . ILE A 1 261 ? -19.576 -0.343 15.644 1.00 94.62 261 ILE A CA 1
ATOM 1934 C C . ILE A 1 261 ? -20.266 -1.215 14.603 1.00 94.62 261 ILE A C 1
ATOM 1936 O O . ILE A 1 261 ? -20.544 -2.379 14.862 1.00 94.62 261 ILE A O 1
ATOM 1940 N N . GLU A 1 262 ? -20.479 -0.671 13.409 1.00 89.38 262 GLU A N 1
ATOM 1941 C CA . GLU A 1 262 ? -21.006 -1.361 12.245 1.00 89.38 262 GLU A CA 1
ATOM 1942 C C . GLU A 1 262 ? -20.066 -2.503 11.846 1.00 89.38 262 GLU A C 1
ATOM 1944 O O . GLU A 1 262 ? -20.525 -3.630 11.700 1.00 89.38 262 GLU A O 1
ATOM 1949 N N . CYS A 1 263 ? -18.751 -2.256 11.795 1.00 92.31 263 CYS A N 1
ATOM 1950 C CA . CYS A 1 263 ? -17.746 -3.295 11.539 1.00 92.31 263 CYS A CA 1
ATOM 1951 C C . CYS A 1 263 ? -17.737 -4.382 12.634 1.00 92.31 263 CYS A C 1
ATOM 1953 O O . CYS A 1 263 ? -17.548 -5.572 12.366 1.00 92.31 263 CYS A O 1
ATOM 1955 N N . LEU A 1 264 ? -17.927 -3.993 13.901 1.00 97.12 264 LEU A N 1
ATOM 1956 C CA . LEU A 1 264 ? -18.021 -4.957 15.000 1.00 97.12 264 LEU A CA 1
ATOM 1957 C C . LEU A 1 264 ? -19.292 -5.812 14.876 1.00 97.12 264 LEU A C 1
ATOM 1959 O O . LEU A 1 264 ? -19.214 -7.032 15.016 1.00 97.12 264 LEU A O 1
ATOM 1963 N N . LEU A 1 265 ? -20.439 -5.199 14.579 1.00 95.00 265 LEU A N 1
ATOM 1964 C CA . LEU A 1 265 ? -21.707 -5.899 14.364 1.00 95.00 265 LEU A CA 1
ATOM 1965 C C . LEU A 1 265 ? -21.630 -6.843 13.160 1.00 95.00 265 LEU A C 1
ATOM 1967 O O . LEU A 1 265 ? -22.049 -7.988 13.284 1.00 95.00 265 LEU A O 1
ATOM 1971 N N . GLU A 1 266 ? -21.038 -6.404 12.048 1.00 91.81 266 GLU A N 1
ATOM 1972 C CA . GLU A 1 266 ? -20.817 -7.221 10.850 1.00 91.81 266 GLU A CA 1
ATOM 1973 C C . GLU A 1 266 ? -20.019 -8.488 11.182 1.00 91.81 266 GLU A C 1
ATOM 1975 O O . GLU A 1 266 ? -20.453 -9.595 10.870 1.00 91.81 266 GLU A O 1
ATOM 1980 N N . CYS A 1 267 ? -18.906 -8.347 11.911 1.00 95.12 267 CYS A N 1
ATOM 1981 C CA . CYS A 1 267 ? -18.125 -9.488 12.393 1.00 95.12 267 CYS A CA 1
ATOM 1982 C C . CYS A 1 267 ? -18.964 -10.414 13.288 1.00 95.12 267 CYS A C 1
ATOM 1984 O O . CYS A 1 267 ? -19.012 -11.624 13.060 1.00 95.12 267 CYS A O 1
ATOM 1986 N N . LEU A 1 268 ? -19.650 -9.857 14.291 1.00 94.88 268 LEU A N 1
ATOM 1987 C CA . LEU A 1 268 ? -20.443 -10.615 15.264 1.00 94.88 268 LEU A CA 1
ATOM 1988 C C . LEU A 1 268 ? -21.586 -11.400 14.602 1.00 94.88 268 LEU A C 1
ATOM 1990 O O . LEU A 1 268 ? -21.890 -12.512 15.022 1.00 94.88 268 LEU A O 1
ATOM 1994 N N . GLN A 1 269 ? -22.209 -10.837 13.567 1.00 90.19 269 GLN A N 1
ATOM 1995 C CA . GLN A 1 269 ? -23.359 -11.421 12.874 1.00 90.19 269 GLN A CA 1
ATOM 1996 C C . GLN A 1 269 ? -22.980 -12.512 11.863 1.00 90.19 269 GLN A C 1
ATOM 1998 O O . GLN A 1 269 ? -23.865 -13.188 11.344 1.00 90.19 269 GLN A O 1
ATOM 2003 N N . THR A 1 270 ? -21.687 -12.734 11.605 1.00 91.62 270 THR A N 1
ATOM 2004 C CA . THR A 1 270 ? -21.238 -13.776 10.663 1.00 91.62 270 THR A CA 1
ATOM 2005 C C . THR A 1 270 ? -21.477 -15.206 11.137 1.00 91.62 270 THR A C 1
ATOM 2007 O O . THR A 1 270 ? -21.508 -16.125 10.320 1.00 91.62 270 THR A O 1
ATOM 2010 N N . ASP A 1 271 ? -21.623 -15.419 12.445 1.00 92.00 271 ASP A N 1
ATOM 2011 C CA . ASP A 1 271 ? -21.822 -16.739 13.038 1.00 92.00 271 ASP A CA 1
ATOM 2012 C C . ASP A 1 271 ? -22.536 -16.594 14.381 1.00 92.00 271 ASP A C 1
ATOM 2014 O O . ASP A 1 271 ? -22.056 -15.901 15.277 1.00 92.00 271 ASP A O 1
ATOM 2018 N N . GLU A 1 272 ? -23.658 -17.289 14.556 1.00 91.81 272 GLU A N 1
ATOM 2019 C CA . GLU A 1 272 ? -24.458 -17.230 15.783 1.00 91.81 272 GLU A CA 1
ATOM 2020 C C . GLU A 1 272 ? -23.707 -17.717 17.033 1.00 91.81 272 GLU A C 1
ATOM 2022 O O . GLU A 1 272 ? -24.134 -17.424 18.149 1.00 91.81 272 GLU A O 1
ATOM 2027 N N . ARG A 1 273 ? -22.590 -18.440 16.885 1.00 96.12 273 ARG A N 1
ATOM 2028 C CA . ARG A 1 273 ? -21.737 -18.832 18.018 1.00 96.12 273 ARG A CA 1
ATOM 2029 C C . ARG A 1 273 ? -20.898 -17.679 18.551 1.00 96.12 273 ARG A C 1
ATOM 2031 O O . ARG A 1 273 ? -20.427 -17.763 19.684 1.00 96.12 273 ARG A O 1
ATOM 2038 N N . LEU A 1 274 ? -20.685 -16.617 17.773 1.00 97.56 274 LEU A N 1
ATOM 2039 C CA . LEU A 1 274 ? -19.931 -15.459 18.232 1.00 97.56 274 LEU A CA 1
ATOM 2040 C C . LEU A 1 274 ? -20.704 -14.707 19.308 1.00 97.56 274 LEU A C 1
ATOM 2042 O O . LEU A 1 274 ? -21.776 -14.152 19.072 1.00 97.56 274 LEU A O 1
ATOM 2046 N N . GLY A 1 275 ? -20.127 -14.689 20.506 1.00 97.62 275 GLY A N 1
ATOM 2047 C CA . GLY A 1 275 ? -20.671 -13.967 21.648 1.00 97.62 275 GLY A CA 1
ATOM 2048 C C . GLY A 1 275 ? -20.003 -12.616 21.875 1.00 97.62 275 GLY A C 1
ATOM 2049 O O . GLY A 1 275 ? -20.666 -11.682 22.323 1.00 97.62 275 GLY A O 1
ATOM 2050 N N . ILE A 1 276 ? -18.699 -12.511 21.590 1.00 98.56 276 ILE A N 1
ATOM 2051 C CA . ILE A 1 276 ? -17.886 -11.326 21.898 1.00 98.56 276 ILE A CA 1
ATOM 2052 C C . ILE A 1 276 ? -16.921 -11.038 20.746 1.00 98.56 276 ILE A C 1
ATOM 2054 O O . ILE A 1 276 ? -16.210 -11.932 20.286 1.00 98.56 276 ILE A O 1
ATOM 2058 N N . VAL A 1 277 ? -16.847 -9.783 20.307 1.00 98.50 277 VAL A N 1
ATOM 2059 C CA . VAL A 1 277 ? -15.896 -9.330 19.285 1.00 98.50 277 VAL A CA 1
ATOM 2060 C C . VAL A 1 277 ? -15.159 -8.063 19.706 1.00 98.50 277 VAL A C 1
ATOM 2062 O O . VAL A 1 277 ? -15.687 -7.229 20.442 1.00 98.50 277 VAL A O 1
ATOM 2065 N N . GLY A 1 278 ? -13.920 -7.915 19.237 1.00 98.12 278 GLY A N 1
ATOM 2066 C CA . GLY A 1 278 ? -13.084 -6.746 19.518 1.00 98.12 278 GLY A CA 1
ATOM 2067 C C . GLY A 1 278 ? -12.328 -6.252 18.278 1.00 98.12 278 GLY A C 1
ATOM 2068 O O . GLY A 1 278 ? -12.046 -7.053 17.379 1.00 98.12 278 GLY A O 1
ATOM 2069 N N . PRO A 1 279 ? -11.986 -4.952 18.203 1.00 98.19 279 PRO A N 1
ATOM 2070 C CA . PRO A 1 279 ? -11.294 -4.371 17.055 1.00 98.19 279 PRO A CA 1
ATOM 2071 C C . PRO A 1 279 ? -9.766 -4.478 17.168 1.00 98.19 279 PRO A C 1
ATOM 2073 O O . PRO A 1 279 ? -9.207 -4.823 18.212 1.00 98.19 279 PRO A O 1
ATOM 2076 N N . LEU A 1 280 ? -9.060 -4.130 16.095 1.00 97.56 280 LEU A N 1
ATOM 2077 C CA . LEU A 1 280 ? -7.628 -3.827 16.139 1.00 97.56 280 LEU A CA 1
ATOM 2078 C C . LEU A 1 280 ? -7.383 -2.460 16.791 1.00 97.56 280 LEU A C 1
ATOM 2080 O O . LEU A 1 280 ? -8.277 -1.616 16.864 1.00 97.56 280 LEU A O 1
ATOM 2084 N N . SER A 1 281 ? -6.153 -2.211 17.240 1.00 96.81 281 SER A N 1
ATOM 2085 C CA . SER A 1 281 ? -5.777 -0.912 17.807 1.00 96.81 281 SER A CA 1
ATOM 2086 C C . SER A 1 281 ? -4.313 -0.575 17.571 1.00 96.81 281 SER A C 1
ATOM 2088 O O . SER A 1 281 ? -3.503 -1.420 17.198 1.00 96.81 281 SER A O 1
ATOM 2090 N N . ASN A 1 282 ? -3.951 0.672 17.843 1.00 93.12 282 ASN A N 1
ATOM 2091 C CA . ASN A 1 282 ? -2.567 1.108 17.915 1.00 93.12 282 ASN A CA 1
ATOM 2092 C C . ASN A 1 282 ? -1.881 0.648 19.219 1.00 93.12 282 ASN A C 1
ATOM 2094 O O . ASN A 1 282 ? -0.660 0.485 19.251 1.00 93.12 282 ASN A O 1
ATOM 2098 N N . ALA A 1 283 ? -2.651 0.418 20.288 1.00 91.31 283 ALA A N 1
ATOM 2099 C CA . ALA A 1 283 ? -2.141 0.091 21.619 1.00 91.31 283 ALA A CA 1
ATOM 2100 C C . ALA A 1 283 ? -3.074 -0.872 22.383 1.00 91.31 283 ALA A C 1
ATOM 2102 O O . ALA A 1 283 ? -3.696 -0.505 23.378 1.00 91.31 283 ALA A O 1
ATOM 2103 N N . ALA A 1 284 ? -3.127 -2.139 21.963 1.00 92.56 284 ALA A N 1
ATOM 2104 C CA . ALA A 1 284 ? -3.979 -3.168 22.575 1.00 92.56 284 ALA A CA 1
ATOM 2105 C C . ALA A 1 284 ? -3.269 -4.525 22.739 1.00 92.56 284 ALA A C 1
ATOM 2107 O O . ALA A 1 284 ? -3.852 -5.587 22.525 1.00 92.56 284 ALA A O 1
ATOM 2108 N N . SER A 1 285 ? -1.988 -4.504 23.117 1.00 90.19 285 SER A N 1
ATOM 2109 C CA . SER A 1 285 ? -1.175 -5.704 23.360 1.00 90.19 285 SER A CA 1
ATOM 2110 C C . SER A 1 285 ? -1.178 -6.656 22.151 1.00 90.19 285 SER A C 1
ATOM 2112 O O . SER A 1 285 ? -0.674 -6.315 21.081 1.00 90.19 285 SER A O 1
ATOM 2114 N N . TRP A 1 286 ? -1.797 -7.832 22.276 1.00 91.19 286 TRP A N 1
ATOM 2115 C CA . TRP A 1 286 ? -1.958 -8.782 21.181 1.00 91.19 286 TRP A CA 1
ATOM 2116 C C . TRP A 1 286 ? -2.912 -8.322 20.082 1.00 91.19 286 TRP A C 1
ATOM 2118 O O . TRP A 1 286 ? -2.975 -9.007 19.079 1.00 91.19 286 TRP A O 1
ATOM 2128 N N . GLN A 1 287 ? -3.613 -7.197 20.194 1.00 94.00 287 GLN A N 1
ATOM 2129 C CA . GLN A 1 287 ? -4.419 -6.606 19.113 1.00 94.00 287 GLN A CA 1
ATOM 2130 C C . GLN A 1 287 ? -3.749 -5.376 18.484 1.00 94.00 287 GLN A C 1
ATOM 2132 O O . GLN A 1 287 ? -4.328 -4.742 17.604 1.00 94.00 287 GLN A O 1
ATOM 2137 N N . SER A 1 288 ? -2.516 -5.053 18.904 1.00 93.31 288 SER A N 1
ATOM 2138 C CA . SER A 1 288 ? -1.754 -3.939 18.338 1.00 93.31 288 SER A CA 1
ATOM 2139 C C . SER A 1 288 ? -1.350 -4.198 16.882 1.00 93.31 288 SER A C 1
ATOM 2141 O O . SER A 1 288 ? -0.878 -5.297 16.554 1.00 93.31 288 SER A O 1
ATOM 2143 N N . ILE A 1 289 ? -1.503 -3.168 16.048 1.00 91.75 289 ILE A N 1
ATOM 2144 C CA . ILE A 1 289 ? -0.999 -3.067 14.673 1.00 91.75 289 ILE A CA 1
ATOM 2145 C C . ILE A 1 289 ? -0.251 -1.732 14.467 1.00 91.75 289 ILE A C 1
ATOM 2147 O O . ILE A 1 289 ? -0.624 -0.736 15.092 1.00 91.75 289 ILE A O 1
ATOM 2151 N N . PRO A 1 290 ? 0.738 -1.667 13.556 1.00 87.44 290 PRO A N 1
ATOM 2152 C CA . PRO A 1 290 ? 1.393 -2.809 12.913 1.00 87.44 290 PRO A CA 1
ATOM 2153 C C . PRO A 1 290 ? 2.231 -3.639 13.894 1.00 87.44 290 PRO A C 1
ATOM 2155 O O . PRO A 1 290 ? 2.205 -4.870 13.827 1.00 87.44 290 PRO A O 1
ATOM 2158 N N . GLU A 1 291 ? 2.911 -2.988 14.839 1.00 86.06 291 GLU A N 1
ATOM 2159 C CA . GLU A 1 291 ? 3.860 -3.655 15.723 1.00 86.06 291 GLU A CA 1
ATOM 2160 C C . GLU A 1 291 ? 3.204 -4.186 16.995 1.00 86.06 291 GLU A C 1
ATOM 2162 O O . GLU A 1 291 ? 2.286 -3.588 17.565 1.00 86.06 291 GLU A O 1
ATOM 2167 N N . ARG A 1 292 ? 3.720 -5.325 17.469 1.00 87.12 292 ARG A N 1
ATOM 2168 C CA . ARG A 1 292 ? 3.330 -5.933 18.755 1.00 87.12 292 ARG A CA 1
ATOM 2169 C C . ARG A 1 292 ? 4.162 -5.419 19.916 1.00 87.12 292 ARG A C 1
ATOM 2171 O O . ARG A 1 292 ? 3.634 -5.211 21.007 1.00 87.12 292 ARG A O 1
ATOM 2178 N N . PHE A 1 293 ? 5.460 -5.259 19.681 1.00 83.19 293 PHE A N 1
ATOM 2179 C CA . PHE A 1 293 ? 6.445 -4.956 20.708 1.00 83.19 293 PHE A CA 1
ATOM 2180 C C . PHE A 1 293 ? 7.220 -3.696 20.341 1.00 83.19 293 PHE A C 1
ATOM 2182 O O . PHE A 1 293 ? 7.464 -3.443 19.165 1.00 83.19 293 PHE A O 1
ATOM 2189 N N . ALA A 1 294 ? 7.588 -2.910 21.348 1.00 75.19 294 ALA A N 1
ATOM 2190 C CA . ALA A 1 294 ? 8.502 -1.790 21.162 1.00 75.19 294 ALA A CA 1
ATOM 2191 C C . ALA A 1 294 ? 9.951 -2.293 21.001 1.00 75.19 294 ALA A C 1
ATOM 2193 O O . ALA A 1 294 ? 10.285 -3.381 21.474 1.00 75.19 294 ALA A O 1
ATOM 2194 N N . GLU A 1 295 ? 10.832 -1.481 20.403 1.00 62.22 295 GLU A N 1
ATOM 2195 C CA . GLU A 1 295 ? 12.249 -1.830 20.166 1.00 62.22 295 GLU A CA 1
ATOM 2196 C C . GLU A 1 295 ? 13.023 -2.198 21.451 1.00 62.22 295 GLU A C 1
ATOM 2198 O O . GLU A 1 295 ? 13.971 -2.977 21.402 1.00 62.22 295 GLU A O 1
ATOM 2203 N N . GLY A 1 296 ? 12.599 -1.693 22.616 1.00 59.09 296 GLY A N 1
ATOM 2204 C CA . GLY A 1 296 ? 13.186 -1.999 23.930 1.00 59.09 296 GLY A CA 1
ATOM 2205 C C . GLY A 1 296 ? 12.532 -3.161 24.690 1.00 59.09 296 GLY A C 1
ATOM 2206 O O . GLY A 1 296 ? 12.850 -3.375 25.859 1.00 59.09 296 GLY A O 1
ATOM 2207 N N . GLY A 1 297 ? 11.605 -3.891 24.063 1.00 67.25 297 GLY A N 1
ATOM 2208 C CA . GLY A 1 297 ? 10.735 -4.860 24.731 1.00 67.25 297 GLY A CA 1
ATOM 2209 C C . GLY A 1 297 ? 9.474 -4.224 25.334 1.00 67.25 297 GLY A C 1
ATOM 2210 O O . GLY A 1 297 ? 9.337 -3.005 25.412 1.00 67.25 297 GLY A O 1
ATOM 2211 N N . GLY A 1 298 ? 8.516 -5.063 25.738 1.00 77.88 298 GLY A N 1
ATOM 2212 C CA . GLY A 1 298 ? 7.187 -4.620 26.183 1.00 77.88 298 GLY A CA 1
ATOM 2213 C C . GLY A 1 298 ? 6.226 -4.308 25.027 1.00 77.88 298 GLY A C 1
ATOM 2214 O O . GLY A 1 298 ? 6.593 -4.375 23.856 1.00 77.88 298 GLY A O 1
ATOM 2215 N N . TRP A 1 299 ? 4.965 -4.016 25.351 1.00 83.31 299 TRP A N 1
ATOM 2216 C CA . TRP A 1 299 ? 3.905 -3.809 24.356 1.00 83.31 299 TRP A CA 1
ATOM 2217 C C . TRP A 1 299 ? 4.097 -2.524 23.549 1.00 83.31 299 TRP A C 1
ATOM 2219 O O . TRP A 1 299 ? 4.325 -1.460 24.123 1.00 83.31 299 TRP A O 1
ATOM 2229 N N . ALA A 1 300 ? 3.923 -2.609 22.229 1.00 81.44 300 ALA A N 1
ATOM 2230 C CA . ALA A 1 300 ? 3.985 -1.448 21.350 1.00 81.44 300 ALA A CA 1
ATOM 2231 C C . ALA A 1 300 ? 2.832 -0.470 21.622 1.00 81.44 300 ALA A C 1
ATOM 2233 O O . ALA A 1 300 ? 1.675 -0.870 21.807 1.00 81.44 300 ALA A O 1
ATOM 2234 N N . VAL A 1 301 ? 3.166 0.819 21.585 1.00 85.25 301 VAL A N 1
ATOM 2235 C CA . VAL A 1 301 ? 2.219 1.912 21.366 1.00 85.25 301 VAL A CA 1
ATOM 2236 C C . VAL A 1 301 ? 2.546 2.463 19.990 1.00 85.25 301 VAL A C 1
ATOM 2238 O O . VAL A 1 301 ? 3.532 3.175 19.818 1.00 85.25 301 VAL A O 1
ATOM 2241 N N . ASN A 1 302 ? 1.759 2.061 19.001 1.00 82.12 302 ASN A N 1
ATOM 2242 C CA . ASN A 1 302 ? 1.948 2.509 17.634 1.00 82.12 302 ASN A CA 1
ATOM 2243 C C . ASN A 1 302 ? 1.414 3.945 17.530 1.00 82.12 302 ASN A C 1
ATOM 2245 O O . ASN A 1 302 ? 0.273 4.229 17.901 1.00 82.12 302 ASN A O 1
ATOM 2249 N N . GLU A 1 303 ? 2.242 4.881 17.083 1.00 74.50 303 GLU A N 1
ATOM 2250 C CA . GLU A 1 303 ? 1.746 6.202 16.693 1.00 74.50 303 GLU A CA 1
ATOM 2251 C C . GLU A 1 303 ? 0.962 6.056 15.384 1.00 74.50 303 GLU A C 1
ATOM 2253 O O . GLU A 1 303 ? 1.257 5.173 14.571 1.00 74.50 303 GLU A O 1
ATOM 2258 N N . LEU A 1 304 ? -0.044 6.909 15.170 1.00 65.06 304 LEU A N 1
ATOM 2259 C CA . LEU A 1 304 ? -0.663 6.961 13.850 1.00 65.06 304 LEU A CA 1
ATOM 2260 C C . LEU A 1 304 ? 0.396 7.410 12.832 1.00 65.06 304 LEU A C 1
ATOM 2262 O O . LEU A 1 304 ? 1.208 8.289 13.144 1.00 65.06 304 LEU A O 1
ATOM 2266 N N . PRO A 1 305 ? 0.398 6.837 11.620 1.00 60.66 305 PRO A N 1
ATOM 2267 C CA . PRO A 1 305 ? 1.283 7.293 10.563 1.00 60.66 305 PRO A CA 1
ATOM 2268 C C . PRO A 1 305 ? 1.108 8.790 10.321 1.00 60.66 305 PRO A C 1
ATOM 2270 O O . PRO A 1 305 ? 0.004 9.331 10.435 1.00 60.66 305 PRO A O 1
ATOM 2273 N N . ILE A 1 306 ? 2.204 9.457 9.957 1.00 45.56 306 ILE A N 1
ATOM 2274 C CA . ILE A 1 306 ? 2.165 10.878 9.614 1.00 45.56 306 ILE A CA 1
ATOM 2275 C C . ILE A 1 306 ? 1.094 11.070 8.535 1.00 45.56 306 ILE A C 1
ATOM 2277 O O . ILE A 1 306 ? 1.023 10.313 7.570 1.00 45.56 306 ILE A O 1
ATOM 2281 N N . GLY A 1 307 ? 0.220 12.048 8.742 1.00 43.66 307 GLY A N 1
ATOM 2282 C CA . GLY A 1 307 ? -0.842 12.347 7.799 1.00 43.66 307 GLY A CA 1
ATOM 2283 C C . GLY A 1 307 ? -2.075 11.429 7.846 1.00 43.66 307 GLY A C 1
ATOM 2284 O O . GLY A 1 307 ? -2.913 11.489 6.950 1.00 43.66 307 GLY A O 1
ATOM 2285 N N . TYR A 1 308 ? -2.223 10.616 8.884 1.00 49.75 308 TYR A N 1
ATOM 2286 C CA . TYR A 1 308 ? -3.473 9.913 9.148 1.00 49.75 308 TYR A CA 1
ATOM 2287 C C . TYR A 1 308 ? -4.113 10.450 10.426 1.00 49.75 308 TYR A C 1
ATOM 2289 O O . TYR A 1 308 ? -3.477 10.512 11.482 1.00 49.75 308 TYR A O 1
ATOM 2297 N N . ASN A 1 309 ? -5.388 10.817 10.351 1.00 64.44 309 ASN A N 1
ATOM 2298 C CA . ASN A 1 309 ? -6.251 10.874 11.527 1.00 64.44 309 ASN A CA 1
ATOM 2299 C C . ASN A 1 309 ? -6.902 9.502 11.793 1.00 64.44 309 ASN A C 1
ATOM 2301 O O . ASN A 1 309 ? -6.728 8.547 11.037 1.00 64.44 309 ASN A O 1
ATOM 2305 N N . VAL A 1 310 ? -7.635 9.393 12.904 1.00 74.62 310 VAL A N 1
ATOM 2306 C CA . VAL A 1 310 ? -8.252 8.128 13.340 1.00 74.62 310 VAL A CA 1
ATOM 2307 C C . VAL A 1 310 ? -9.242 7.584 12.305 1.00 74.62 310 VAL A C 1
ATOM 2309 O O . VAL A 1 310 ? -9.243 6.381 12.058 1.00 74.62 310 VAL A O 1
ATOM 2312 N N . ASP A 1 311 ? -10.041 8.451 11.674 1.00 70.44 311 ASP A N 1
ATOM 2313 C CA . ASP A 1 311 ? -11.025 8.044 10.664 1.00 70.44 311 ASP A CA 1
ATOM 2314 C C . ASP A 1 311 ? -10.343 7.502 9.402 1.00 70.44 311 ASP A C 1
ATOM 2316 O O . ASP A 1 311 ? -10.702 6.436 8.911 1.00 70.44 311 ASP A O 1
ATOM 2320 N N . GLU A 1 312 ? -9.328 8.212 8.905 1.00 62.34 312 GLU A N 1
ATOM 2321 C CA . GLU A 1 312 ? -8.550 7.815 7.724 1.00 62.34 312 GLU A CA 1
ATOM 2322 C C . GLU A 1 312 ? -7.818 6.493 7.953 1.00 62.34 312 GLU A C 1
ATOM 2324 O O . GLU A 1 312 ? -7.790 5.629 7.076 1.00 62.34 312 GLU A O 1
ATOM 2329 N N . TYR A 1 313 ? -7.238 6.311 9.141 1.00 74.69 313 TYR A N 1
ATOM 2330 C CA . TYR A 1 313 ? -6.545 5.072 9.472 1.00 74.69 313 TYR A CA 1
ATOM 2331 C C . TYR A 1 313 ? -7.524 3.907 9.641 1.00 74.69 313 TYR A C 1
ATOM 2333 O O . TYR A 1 313 ? -7.237 2.798 9.195 1.00 74.69 313 TYR A O 1
ATOM 2341 N N . GLY A 1 314 ? -8.700 4.159 10.224 1.00 80.12 314 GLY A N 1
ATOM 2342 C CA . GLY A 1 314 ? -9.775 3.174 10.305 1.00 80.12 314 GLY A CA 1
ATOM 2343 C C . GLY A 1 314 ? -10.253 2.714 8.930 1.00 80.12 314 GLY A C 1
ATOM 2344 O O . GLY A 1 314 ? -10.317 1.514 8.675 1.00 80.12 314 GLY A O 1
ATOM 2345 N N . GLU A 1 315 ? -10.497 3.650 8.012 1.00 70.94 315 GLU A N 1
ATOM 2346 C CA . GLU A 1 315 ? -10.893 3.347 6.631 1.00 70.94 315 GLU A CA 1
ATOM 2347 C C . GLU A 1 315 ? -9.794 2.598 5.861 1.00 70.94 315 GLU A C 1
ATOM 2349 O O . GLU A 1 315 ? -10.076 1.687 5.079 1.00 70.94 315 GLU A O 1
ATOM 2354 N N . PHE A 1 316 ? -8.530 2.956 6.090 1.00 75.81 316 PHE A N 1
ATOM 2355 C CA . PHE A 1 316 ? -7.395 2.226 5.542 1.00 75.81 316 PHE A CA 1
ATOM 2356 C C . PHE A 1 316 ? -7.393 0.767 6.015 1.00 75.81 316 PHE A C 1
ATOM 2358 O O . PHE A 1 316 ? -7.375 -0.132 5.175 1.00 75.81 316 PHE A O 1
ATOM 2365 N N . VAL A 1 317 ? -7.459 0.532 7.333 1.00 82.31 317 VAL A N 1
ATOM 2366 C CA . VAL A 1 317 ? -7.477 -0.818 7.920 1.00 82.31 317 VAL A CA 1
ATOM 2367 C C . VAL A 1 317 ? -8.652 -1.630 7.382 1.00 82.31 317 VAL A C 1
ATOM 2369 O O . VAL A 1 317 ? -8.457 -2.781 6.999 1.00 82.31 317 VAL A O 1
ATOM 2372 N N . HIS A 1 318 ? -9.835 -1.021 7.282 1.00 79.06 318 HIS A N 1
ATOM 2373 C CA . HIS A 1 318 ? -11.019 -1.651 6.703 1.00 79.06 318 HIS A CA 1
ATOM 2374 C C . HIS A 1 318 ? -10.765 -2.149 5.274 1.00 79.06 318 HIS A C 1
ATOM 2376 O O . HIS A 1 318 ? -11.029 -3.307 4.963 1.00 79.06 318 HIS A O 1
ATOM 2382 N N . ARG A 1 319 ? -10.183 -1.301 4.418 1.00 69.94 319 ARG A N 1
ATOM 2383 C CA . ARG A 1 319 ? -9.961 -1.586 2.990 1.00 69.94 319 ARG A CA 1
ATOM 2384 C C . ARG A 1 319 ? -8.919 -2.668 2.725 1.00 69.94 319 ARG A C 1
ATOM 2386 O O . ARG A 1 319 ? -9.040 -3.398 1.750 1.00 69.94 319 ARG A O 1
ATOM 2393 N N . ILE A 1 320 ? -7.868 -2.741 3.542 1.00 71.38 320 ILE A N 1
ATOM 2394 C CA . ILE A 1 320 ? -6.790 -3.729 3.353 1.00 71.38 320 ILE A CA 1
ATOM 2395 C C . ILE A 1 320 ? -7.076 -5.076 4.023 1.00 71.38 320 ILE A C 1
ATOM 2397 O O . ILE A 1 320 ? -6.296 -6.025 3.871 1.00 71.38 320 ILE A O 1
ATOM 2401 N N . SER A 1 321 ? -8.148 -5.140 4.809 1.00 79.31 321 SER A N 1
ATOM 2402 C CA . SER A 1 321 ? -8.539 -6.334 5.537 1.00 79.31 321 SER A CA 1
ATOM 2403 C C . SER A 1 321 ? -8.996 -7.447 4.597 1.00 79.31 321 SER A C 1
ATOM 2405 O O . SER A 1 321 ? -9.560 -7.195 3.538 1.00 79.31 321 SER A O 1
ATOM 2407 N N . GLU A 1 322 ? -8.761 -8.695 5.002 1.00 79.38 322 GLU A N 1
ATOM 2408 C CA . GLU A 1 322 ? -9.359 -9.871 4.352 1.00 79.38 322 GLU A CA 1
ATOM 2409 C C . GLU A 1 322 ? -10.765 -10.156 4.872 1.00 79.38 322 GLU A C 1
ATOM 2411 O O . GLU A 1 322 ? -11.419 -11.045 4.337 1.00 79.38 322 GLU A O 1
ATOM 2416 N N . GLN A 1 323 ? -11.195 -9.451 5.927 1.00 85.81 323 GLN A N 1
ATOM 2417 C CA . GLN A 1 323 ? -12.425 -9.755 6.653 1.00 85.81 323 GLN A CA 1
ATOM 2418 C C . GLN A 1 323 ? -12.471 -11.235 7.075 1.00 85.81 323 GLN A C 1
ATOM 2420 O O . GLN A 1 323 ? -13.489 -11.915 6.982 1.00 85.81 323 GLN A O 1
ATOM 2425 N N . ALA A 1 324 ? -11.324 -11.764 7.518 1.00 85.81 324 ALA A N 1
ATOM 2426 C CA . ALA A 1 324 ? -11.174 -13.175 7.865 1.00 85.81 324 ALA A CA 1
ATOM 2427 C C . ALA A 1 324 ? -11.755 -13.509 9.250 1.00 85.81 324 ALA A C 1
ATOM 2429 O O . ALA A 1 324 ? -11.839 -14.683 9.611 1.00 85.81 324 ALA A O 1
ATOM 2430 N N . PHE A 1 325 ? -12.084 -12.482 10.041 1.00 94.81 325 PHE A N 1
ATOM 2431 C CA . PHE A 1 325 ? -12.661 -12.550 11.389 1.00 94.81 325 PHE A CA 1
ATOM 2432 C C . PHE A 1 325 ? -12.022 -13.620 12.289 1.00 94.81 325 PHE A C 1
ATOM 2434 O O . PHE A 1 325 ? -12.702 -14.554 12.738 1.00 94.81 325 PHE A O 1
ATOM 2441 N N . PRO A 1 326 ? -10.701 -13.522 12.561 1.00 94.00 326 PRO A N 1
ATOM 2442 C CA . PRO A 1 326 ? -9.968 -14.583 13.235 1.00 94.00 326 PRO A CA 1
ATOM 2443 C C . PRO A 1 326 ? -10.577 -14.908 14.599 1.00 94.00 326 PRO A C 1
ATOM 2445 O O . PRO A 1 326 ? -10.742 -14.022 15.440 1.00 94.00 326 PRO A O 1
ATOM 2448 N N . ARG A 1 327 ? -10.870 -16.193 14.831 1.00 95.62 327 ARG A N 1
ATOM 2449 C CA . ARG A 1 327 ? -11.296 -16.688 16.143 1.00 95.62 327 ARG A CA 1
ATOM 2450 C C . ARG A 1 327 ? -10.145 -16.582 17.138 1.00 95.62 327 ARG A C 1
ATOM 2452 O O . ARG A 1 327 ? -9.007 -16.926 16.806 1.00 95.62 327 ARG A O 1
ATOM 2459 N N . VAL A 1 328 ? -10.434 -16.092 18.339 1.00 96.31 328 VAL A N 1
ATOM 2460 C CA . VAL A 1 328 ? -9.427 -15.816 19.371 1.00 96.31 328 VAL A CA 1
ATOM 2461 C C . VAL A 1 328 ? -9.875 -16.290 20.746 1.00 96.31 328 VAL A C 1
ATOM 2463 O O . VAL A 1 328 ? -11.057 -16.423 21.039 1.00 96.31 328 VAL A O 1
ATOM 2466 N N . GLU A 1 329 ? -8.896 -16.539 21.608 1.00 95.44 329 GLU A N 1
ATOM 2467 C CA . GLU A 1 329 ? -9.123 -17.062 22.957 1.00 95.44 329 GLU A CA 1
ATOM 2468 C C . GLU A 1 329 ? -9.335 -15.950 23.995 1.00 95.44 329 GLU A C 1
ATOM 2470 O O . GLU A 1 329 ? -9.966 -16.183 25.031 1.00 95.44 329 GLU A O 1
ATOM 2475 N N . PHE A 1 330 ? -8.805 -14.759 23.699 1.00 96.31 330 PHE A N 1
ATOM 2476 C CA . PHE A 1 330 ? -8.831 -13.560 24.528 1.00 96.31 330 PHE A CA 1
ATOM 2477 C C . PHE A 1 330 ? -9.000 -12.314 23.655 1.00 96.31 330 PHE A C 1
ATOM 2479 O O . PHE A 1 330 ? -8.446 -12.243 22.555 1.00 96.31 330 PHE A O 1
ATOM 2486 N N . LEU A 1 331 ? -9.716 -11.324 24.186 1.00 96.94 331 LEU A N 1
ATOM 2487 C CA . LEU A 1 331 ? -9.828 -9.974 23.644 1.00 96.94 331 LEU A CA 1
ATOM 2488 C C . LEU A 1 331 ? -9.433 -8.961 24.726 1.00 96.94 331 LEU A C 1
ATOM 2490 O O . LEU A 1 331 ? -9.644 -9.176 25.915 1.00 96.94 331 LEU A O 1
ATOM 2494 N N . ASN A 1 332 ? -8.847 -7.852 24.304 1.00 94.81 332 ASN A N 1
ATOM 2495 C CA . ASN A 1 332 ? -8.410 -6.752 25.140 1.00 94.81 332 ASN A CA 1
ATOM 2496 C C . ASN A 1 332 ? -9.616 -5.899 25.553 1.00 94.81 332 ASN A C 1
ATOM 2498 O O . ASN A 1 332 ? -10.437 -5.533 24.714 1.00 94.81 332 ASN A O 1
ATOM 2502 N N . GLY A 1 333 ? -9.681 -5.539 26.834 1.00 93.69 333 GLY A N 1
ATOM 2503 C CA . GLY A 1 333 ? -10.831 -4.865 27.441 1.00 93.69 333 GLY A CA 1
ATOM 2504 C C . GLY A 1 333 ? -11.074 -3.422 26.993 1.00 93.69 333 GLY A C 1
ATOM 2505 O O . GLY A 1 333 ? -12.077 -2.844 27.386 1.00 93.69 333 GLY A O 1
ATOM 2506 N N . PHE A 1 334 ? -10.201 -2.825 26.171 1.00 95.69 334 PHE A N 1
ATOM 2507 C CA . PHE A 1 334 ? -10.376 -1.435 25.728 1.00 95.69 334 PHE A CA 1
ATOM 2508 C C . PHE A 1 334 ? -11.636 -1.200 24.883 1.00 95.69 334 PHE A C 1
ATOM 2510 O O . PHE A 1 334 ? -12.155 -0.083 24.860 1.00 95.69 334 PHE A O 1
ATOM 2517 N N . CYS A 1 335 ? -12.085 -2.231 24.161 1.00 98.12 335 CYS A N 1
ATOM 2518 C CA . CYS A 1 335 ? -13.269 -2.197 23.316 1.00 98.12 335 CYS A CA 1
ATOM 2519 C C . CYS A 1 335 ? -13.791 -3.623 23.082 1.00 98.12 335 CYS A C 1
ATOM 2521 O O . CYS A 1 335 ? -13.167 -4.398 22.352 1.00 98.12 335 CYS A O 1
ATOM 2523 N N . LEU A 1 336 ? -14.947 -3.957 23.657 1.00 98.31 336 LEU A N 1
ATOM 2524 C CA . LEU A 1 336 ? -15.597 -5.264 23.515 1.00 98.31 336 LEU A CA 1
ATOM 2525 C C . LEU A 1 336 ? -17.068 -5.084 23.151 1.00 98.31 336 LEU A C 1
ATOM 2527 O O . LEU A 1 336 ? -17.823 -4.573 23.971 1.00 98.31 336 LEU A O 1
ATOM 2531 N N . LEU A 1 337 ? -17.482 -5.545 21.970 1.00 98.44 337 LEU A N 1
ATOM 2532 C CA . LEU A 1 337 ? -18.894 -5.728 21.628 1.00 98.44 337 LEU A CA 1
ATOM 2533 C C . LEU A 1 337 ? -19.313 -7.138 22.053 1.00 98.44 337 LEU A C 1
ATOM 2535 O O . LEU A 1 337 ? -18.661 -8.113 21.687 1.00 98.44 337 LEU A O 1
ATOM 2539 N N . MET A 1 338 ? -20.406 -7.255 22.797 1.00 97.75 338 MET A N 1
ATOM 2540 C CA . MET A 1 338 ? -20.952 -8.526 23.262 1.00 97.75 338 MET A CA 1
ATOM 2541 C C . MET A 1 338 ? -22.461 -8.600 23.062 1.00 97.75 338 MET A C 1
ATOM 2543 O O . MET A 1 338 ? -23.170 -7.594 23.140 1.00 97.75 338 MET A O 1
ATOM 2547 N N . ARG A 1 339 ? -22.962 -9.813 22.834 1.00 96.12 339 ARG A N 1
ATOM 2548 C CA . ARG A 1 339 ? -24.400 -10.086 22.837 1.00 96.12 339 ARG A CA 1
ATOM 2549 C C . ARG A 1 339 ? -24.949 -10.070 24.259 1.00 96.12 339 ARG A C 1
ATOM 2551 O O . ARG A 1 339 ? -24.271 -10.460 25.211 1.00 96.12 339 ARG A O 1
ATOM 2558 N N . ARG A 1 340 ? -26.211 -9.669 24.401 1.00 94.94 340 ARG A N 1
ATOM 2559 C CA . ARG A 1 340 ? -26.909 -9.683 25.691 1.00 94.94 340 ARG A CA 1
ATOM 2560 C C . ARG A 1 340 ? -27.062 -11.095 26.253 1.00 94.94 340 ARG A C 1
ATOM 2562 O O . ARG A 1 340 ? -26.924 -11.272 27.458 1.00 94.94 340 ARG A O 1
ATOM 2569 N N . ASP A 1 341 ? -27.264 -12.092 25.398 1.00 95.56 341 ASP A N 1
ATOM 2570 C CA . ASP A 1 341 ? -27.384 -13.492 25.821 1.00 95.56 341 ASP A CA 1
ATOM 2571 C C . ASP A 1 341 ? -26.095 -14.065 26.431 1.00 95.56 341 ASP A C 1
ATOM 2573 O O . ASP A 1 341 ? -26.169 -14.936 27.294 1.00 95.56 341 ASP A O 1
ATOM 2577 N N . VAL A 1 342 ? -24.918 -13.533 26.083 1.00 97.75 342 VAL A N 1
ATOM 2578 C CA . VAL A 1 342 ? -23.669 -13.835 26.795 1.00 97.75 342 VAL A CA 1
ATOM 2579 C C . VAL A 1 342 ? -23.782 -13.360 28.240 1.00 97.75 342 VAL A C 1
ATOM 2581 O O . VAL A 1 342 ? -23.537 -14.134 29.163 1.00 97.75 342 VAL A O 1
ATOM 2584 N N . ILE A 1 343 ? -24.212 -12.113 28.453 1.00 96.94 343 ILE A N 1
ATOM 2585 C CA . ILE A 1 343 ? -24.382 -11.539 29.796 1.00 96.94 343 ILE A CA 1
ATOM 2586 C C . ILE A 1 343 ? -25.424 -12.334 30.596 1.00 96.94 343 ILE A C 1
ATOM 2588 O O . ILE A 1 343 ? -25.218 -12.602 31.777 1.00 96.94 343 ILE A O 1
ATOM 2592 N N . GLU A 1 344 ? -26.518 -12.760 29.967 1.00 96.19 344 GLU A N 1
ATOM 2593 C CA . GLU A 1 344 ? -27.548 -13.588 30.607 1.00 96.19 344 GLU A CA 1
ATOM 2594 C C . GLU A 1 344 ? -27.036 -14.991 30.962 1.00 96.19 344 GLU A C 1
ATOM 2596 O O . GLU A 1 344 ? -27.371 -15.521 32.022 1.00 96.19 344 GLU A O 1
ATOM 2601 N N . ALA A 1 345 ? -26.191 -15.581 30.113 1.00 97.81 345 ALA A N 1
ATOM 2602 C CA . ALA A 1 345 ? -25.663 -16.926 30.305 1.00 97.81 345 ALA A CA 1
ATOM 2603 C C . ALA A 1 345 ? -24.546 -17.000 31.356 1.00 97.81 345 ALA A C 1
ATOM 2605 O O . ALA A 1 345 ? -24.498 -17.957 32.131 1.00 97.81 345 ALA A O 1
ATOM 2606 N N . ILE A 1 346 ? -23.628 -16.026 31.383 1.00 97.75 346 ILE A N 1
ATOM 2607 C CA . ILE A 1 346 ? -22.438 -16.070 32.255 1.00 97.75 346 ILE A CA 1
ATOM 2608 C C . ILE A 1 346 ? -22.419 -15.003 33.349 1.00 97.75 346 ILE A C 1
ATOM 2610 O O . ILE A 1 346 ? -21.514 -15.015 34.188 1.00 97.75 346 ILE A O 1
ATOM 2614 N N . GLY A 1 347 ? -23.393 -14.095 33.365 1.00 97.50 347 GLY A N 1
ATOM 2615 C CA . GLY A 1 347 ? -23.426 -12.940 34.252 1.00 97.50 347 GLY A CA 1
ATOM 2616 C C . GLY A 1 347 ? -22.475 -11.821 33.814 1.00 97.50 347 GLY A C 1
ATOM 2617 O O . GLY A 1 347 ? -22.073 -11.707 32.656 1.00 97.50 347 GLY A O 1
ATOM 2618 N N . TYR A 1 348 ? -22.103 -10.982 34.779 1.00 97.38 348 TYR A N 1
ATOM 2619 C CA . TYR A 1 348 ? -21.273 -9.789 34.581 1.00 97.38 348 TYR A CA 1
ATOM 2620 C C . TYR A 1 348 ? -19.775 -10.071 34.817 1.00 97.38 348 TYR A C 1
ATOM 2622 O O . TYR A 1 348 ? -19.378 -11.222 35.039 1.00 97.38 348 TYR A O 1
ATOM 2630 N N . LEU A 1 349 ? -18.921 -9.043 34.749 1.00 97.69 349 LEU A N 1
ATOM 2631 C CA . LEU A 1 349 ? -17.498 -9.147 35.101 1.00 97.69 349 LEU A CA 1
ATOM 2632 C C . LEU A 1 349 ? -17.334 -9.506 36.592 1.00 97.69 349 LEU A C 1
ATOM 2634 O O . LEU A 1 349 ? -18.179 -9.139 37.409 1.00 97.69 349 LEU A O 1
ATOM 2638 N N . ASP A 1 350 ? -16.267 -10.221 36.959 1.00 96.94 350 ASP A N 1
ATOM 2639 C CA . ASP A 1 350 ? -16.029 -10.629 38.353 1.00 96.94 350 ASP A CA 1
ATOM 2640 C C . ASP A 1 350 ? -15.442 -9.477 39.190 1.00 96.94 350 ASP A C 1
ATOM 2642 O O . ASP A 1 350 ? -14.231 -9.250 39.226 1.00 96.94 350 ASP A O 1
ATOM 2646 N N . GLU A 1 351 ? -16.335 -8.766 39.881 1.00 95.31 351 GLU A N 1
ATOM 2647 C CA . GLU A 1 351 ? -16.026 -7.625 40.752 1.00 95.31 351 GLU A CA 1
ATOM 2648 C C . GLU A 1 351 ? -15.264 -7.999 42.035 1.00 95.31 351 GLU A C 1
ATOM 2650 O O . GLU A 1 351 ? -14.694 -7.113 42.679 1.00 95.31 351 GLU A O 1
ATOM 2655 N N . ASP A 1 352 ? -15.287 -9.270 42.442 1.00 93.50 352 ASP A N 1
ATOM 2656 C CA . ASP A 1 352 ? -14.689 -9.725 43.700 1.00 93.50 352 ASP A CA 1
ATOM 2657 C C . ASP A 1 352 ? -13.226 -10.111 43.496 1.00 93.50 352 ASP A C 1
ATOM 2659 O O . ASP A 1 352 ? -12.367 -9.749 44.301 1.00 93.50 352 ASP A O 1
ATOM 2663 N N . THR A 1 353 ? -12.931 -10.798 42.390 1.00 93.69 353 THR A N 1
ATOM 2664 C CA . THR A 1 353 ? -11.558 -11.184 42.042 1.00 93.69 353 THR A CA 1
ATOM 2665 C C . THR A 1 353 ? -10.788 -10.036 41.385 1.00 93.69 353 THR A C 1
ATOM 2667 O O . THR A 1 353 ? -9.595 -9.888 41.648 1.00 93.69 353 THR A O 1
ATOM 2670 N N . PHE A 1 354 ? -11.448 -9.209 40.562 1.00 93.75 354 PHE A N 1
ATOM 2671 C CA . PHE A 1 354 ? -10.805 -8.145 39.775 1.00 93.75 354 PHE A CA 1
ATOM 2672 C C . PHE A 1 354 ? -11.445 -6.766 40.015 1.00 93.75 354 PHE A C 1
ATOM 2674 O O . PHE A 1 354 ? -11.883 -6.124 39.065 1.00 93.75 354 PHE A O 1
ATOM 2681 N N . PRO A 1 355 ? -11.527 -6.254 41.255 1.00 89.00 355 PRO A N 1
ATOM 2682 C CA . PRO A 1 355 ? -12.273 -5.024 41.554 1.00 89.00 355 PRO A CA 1
ATOM 2683 C C . PRO A 1 355 ? -11.741 -3.774 40.831 1.00 89.00 355 PRO A C 1
ATOM 2685 O O . PRO A 1 355 ? -12.519 -2.896 40.467 1.00 89.00 355 PRO A O 1
ATOM 2688 N N . GLN A 1 356 ? -10.424 -3.698 40.611 1.00 85.31 356 GLN A N 1
ATOM 2689 C CA . GLN A 1 356 ? -9.736 -2.544 40.010 1.00 85.31 356 GLN A CA 1
ATOM 2690 C C . GLN A 1 356 ? -9.435 -2.722 38.508 1.00 85.31 356 GLN A C 1
ATOM 2692 O O . GLN A 1 356 ? -8.747 -1.891 37.918 1.00 85.31 356 GLN A O 1
ATOM 2697 N N . GLY A 1 357 ? -9.938 -3.798 37.897 1.00 87.25 357 GLY A N 1
ATOM 2698 C CA . GLY A 1 357 ? -9.597 -4.222 36.538 1.00 87.25 357 GLY A CA 1
ATOM 2699 C C . GLY A 1 357 ? -8.335 -5.097 36.472 1.00 87.25 357 GLY A C 1
ATOM 2700 O O . GLY A 1 357 ? -7.886 -5.624 37.494 1.00 87.25 357 GLY A O 1
ATOM 2701 N N . TYR A 1 358 ? -7.750 -5.205 35.274 1.00 83.62 358 TYR A N 1
ATOM 2702 C CA . TYR A 1 358 ? -6.573 -6.019 34.940 1.00 83.62 358 TYR A CA 1
ATOM 2703 C C . TYR A 1 358 ? -6.773 -7.532 35.120 1.00 83.62 358 TYR A C 1
ATOM 2705 O O . TYR A 1 358 ? -6.029 -8.195 35.836 1.00 83.62 358 TYR A O 1
ATOM 2713 N N . GLY A 1 359 ? -7.744 -8.112 34.423 1.00 90.25 359 GLY A N 1
ATOM 2714 C CA . GLY A 1 359 ? -7.958 -9.560 34.344 1.00 90.25 359 GLY A CA 1
ATOM 2715 C C . GLY A 1 359 ? -9.428 -9.953 34.246 1.00 90.25 359 GLY A C 1
ATOM 2716 O O . GLY A 1 359 ? -9.739 -11.076 33.848 1.00 90.25 359 GLY A O 1
ATOM 2717 N N . GLU A 1 360 ? -10.324 -9.021 34.554 1.00 95.38 360 GLU A N 1
ATOM 2718 C CA . GLU A 1 360 ? -11.768 -9.130 34.413 1.00 95.38 360 GLU A CA 1
ATOM 2719 C C . GLU A 1 360 ? -12.187 -9.494 32.989 1.00 95.38 360 GLU A C 1
ATOM 2721 O O . GLU A 1 360 ? -13.062 -10.338 32.809 1.00 95.38 360 GLU A O 1
ATOM 2726 N N . GLU A 1 361 ? -11.532 -8.925 31.976 1.00 95.38 361 GLU A N 1
ATOM 2727 C CA . GLU A 1 361 ? -11.823 -9.162 30.566 1.00 95.38 361 GLU A CA 1
ATOM 2728 C C . GLU A 1 361 ? -11.389 -10.567 30.141 1.00 95.38 361 GLU A C 1
ATOM 2730 O O . GLU A 1 361 ? -12.105 -11.261 29.418 1.00 95.38 361 GLU A O 1
ATOM 2735 N N . ASN A 1 362 ? -10.244 -11.030 30.650 1.00 95.94 362 ASN A N 1
ATOM 2736 C CA . ASN A 1 362 ? -9.730 -12.366 30.356 1.00 95.94 362 ASN A CA 1
ATOM 2737 C C . ASN A 1 362 ? -10.555 -13.449 31.067 1.00 95.94 362 ASN A C 1
ATOM 2739 O O . ASN A 1 362 ? -10.852 -14.482 30.463 1.00 95.94 362 ASN A O 1
ATOM 2743 N N . ASP A 1 363 ? -10.971 -13.214 32.318 1.00 97.62 363 ASP A N 1
ATOM 2744 C CA . ASP A 1 363 ? -11.940 -14.062 33.027 1.00 97.62 363 ASP A CA 1
ATOM 2745 C C . ASP A 1 363 ? -13.259 -14.141 32.251 1.00 97.62 363 ASP A C 1
ATOM 2747 O O . ASP A 1 363 ? -13.788 -15.239 32.050 1.00 97.62 363 ASP A O 1
ATOM 2751 N N . TYR A 1 364 ? -13.754 -13.002 31.758 1.00 98.12 364 TYR A N 1
ATOM 2752 C CA . TYR A 1 364 ? -14.977 -12.938 30.962 1.00 98.12 364 TYR A CA 1
ATOM 2753 C C . TYR A 1 364 ? -14.860 -13.753 29.671 1.00 98.12 364 TYR A C 1
ATOM 2755 O O . TYR A 1 364 ? -15.722 -14.589 29.397 1.00 98.12 364 TYR A O 1
ATOM 2763 N N . CYS A 1 365 ? -13.752 -13.604 28.932 1.00 97.94 365 CYS A N 1
ATOM 2764 C CA . CYS A 1 365 ? -13.464 -14.398 27.734 1.00 97.94 365 CYS A CA 1
ATOM 2765 C C . CYS A 1 365 ? -13.455 -15.904 28.041 1.00 97.94 365 CYS A C 1
ATOM 2767 O O . CYS A 1 365 ? -14.060 -16.694 27.317 1.00 97.94 365 CYS A O 1
ATOM 2769 N N . ILE A 1 366 ? -12.811 -16.329 29.136 1.00 97.75 366 ILE A N 1
ATOM 2770 C CA . ILE A 1 366 ? -12.760 -17.749 29.523 1.00 97.75 366 ILE A CA 1
ATOM 2771 C C . ILE A 1 366 ? -14.150 -18.268 29.895 1.00 97.75 366 ILE A C 1
ATOM 2773 O O . ILE A 1 366 ? -14.515 -19.377 29.494 1.00 97.75 366 ILE A O 1
ATOM 2777 N N . ARG A 1 367 ? -14.930 -17.505 30.668 1.00 98.19 367 ARG A N 1
ATOM 2778 C CA . ARG A 1 367 ? -16.292 -17.899 31.052 1.00 98.19 367 ARG A CA 1
ATOM 2779 C C . ARG A 1 367 ? -17.214 -17.995 29.842 1.00 98.19 367 ARG A C 1
ATOM 2781 O O . ARG A 1 367 ? -17.930 -18.987 29.741 1.00 98.19 367 ARG A O 1
ATOM 2788 N N . ALA A 1 368 ? -17.133 -17.051 28.905 1.00 98.19 368 ALA A N 1
ATOM 2789 C CA . ALA A 1 368 ? -17.926 -17.068 27.677 1.00 98.19 368 ALA A CA 1
ATOM 2790 C C . ALA A 1 368 ? -17.637 -18.330 26.850 1.00 98.19 368 ALA A C 1
ATOM 2792 O O . ALA A 1 368 ? -18.561 -19.063 26.500 1.00 98.19 368 ALA A O 1
ATOM 2793 N N . ARG A 1 369 ? -16.356 -18.675 26.654 1.00 97.69 369 ARG A N 1
ATOM 2794 C CA . ARG A 1 369 ? -15.973 -19.909 25.942 1.00 97.69 369 ARG A CA 1
ATOM 2795 C C . ARG A 1 369 ? -16.418 -21.178 26.644 1.00 97.69 369 ARG A C 1
ATOM 2797 O O . ARG A 1 369 ? -16.852 -22.121 25.992 1.00 97.69 369 ARG A O 1
ATOM 2804 N N . ARG A 1 370 ? -16.355 -21.215 27.977 1.00 97.25 370 ARG A N 1
ATOM 2805 C CA . ARG A 1 370 ? -16.860 -22.355 28.760 1.00 97.25 370 ARG A CA 1
ATOM 2806 C C . ARG A 1 370 ? -18.377 -22.519 28.658 1.00 97.25 370 ARG A C 1
ATOM 2808 O O . ARG A 1 370 ? -18.854 -23.638 28.812 1.00 97.25 370 ARG A O 1
ATOM 2815 N N . ALA A 1 371 ? -19.106 -21.439 28.391 1.00 97.62 371 ALA A N 1
ATOM 2816 C CA . ALA A 1 371 ? -20.541 -21.462 28.129 1.00 97.62 371 ALA A CA 1
ATOM 2817 C C . ALA A 1 371 ? -20.894 -21.760 26.657 1.00 97.62 371 ALA A C 1
ATOM 2819 O O . ALA A 1 371 ? -22.072 -21.829 26.327 1.00 97.62 371 ALA A O 1
ATOM 2820 N N . GLY A 1 372 ? -19.897 -21.981 25.790 1.00 97.25 372 GLY A N 1
ATOM 2821 C CA . GLY A 1 372 ? -20.093 -22.360 24.388 1.00 97.25 372 GLY A CA 1
ATOM 2822 C C . GLY A 1 372 ? -20.065 -21.201 23.390 1.00 97.25 372 GLY A C 1
ATOM 2823 O O . GLY A 1 372 ? -20.259 -21.444 22.202 1.00 97.25 372 GLY A O 1
ATOM 2824 N N . PHE A 1 373 ? -19.797 -19.972 23.837 1.00 98.25 373 PHE A N 1
ATOM 2825 C CA . PHE A 1 373 ? -19.630 -18.829 22.940 1.00 98.25 373 PHE A CA 1
ATOM 2826 C C . PHE A 1 373 ? -18.216 -18.768 22.361 1.00 98.25 373 PHE A C 1
ATOM 2828 O O . PHE A 1 373 ? -17.229 -19.086 23.023 1.00 98.25 373 PHE A O 1
ATOM 2835 N N . GLU A 1 374 ? -18.104 -18.288 21.134 1.00 98.31 374 GLU A N 1
ATOM 2836 C CA . GLU A 1 374 ? -16.840 -18.009 20.465 1.00 98.31 374 GLU A CA 1
ATOM 2837 C C . GLU A 1 374 ? -16.524 -16.509 20.502 1.00 98.31 374 GLU A C 1
ATOM 2839 O O . GLU A 1 374 ? -17.412 -15.665 20.662 1.00 98.31 374 GLU A O 1
ATOM 2844 N N . LEU A 1 375 ? -15.240 -16.177 20.346 1.00 98.44 375 LEU A N 1
ATOM 2845 C CA . LEU A 1 375 ? -14.776 -14.801 20.221 1.00 98.44 375 LEU A CA 1
ATOM 2846 C C . LEU A 1 375 ? -14.063 -14.618 18.891 1.00 98.44 375 LEU A C 1
ATOM 2848 O O . LEU A 1 375 ? -13.352 -15.517 18.433 1.00 98.44 375 LEU A O 1
ATOM 2852 N N . ALA A 1 376 ? -14.211 -13.439 18.299 1.00 97.88 376 ALA A N 1
ATOM 2853 C CA . ALA A 1 376 ? -13.501 -13.077 17.082 1.00 97.88 376 ALA A CA 1
ATOM 2854 C C . ALA A 1 376 ? -12.933 -11.667 17.139 1.00 97.88 376 ALA A C 1
ATOM 2856 O O . ALA A 1 376 ? -13.427 -10.775 17.828 1.00 97.88 376 ALA A O 1
ATOM 2857 N N . LEU A 1 377 ? -11.881 -11.470 16.362 1.00 97.19 377 LEU A N 1
ATOM 2858 C CA . LEU A 1 377 ? -11.352 -10.155 16.085 1.00 97.19 377 LEU A CA 1
ATOM 2859 C C . LEU A 1 377 ? -11.961 -9.618 14.785 1.00 97.19 377 LEU A C 1
ATOM 2861 O O . LEU A 1 377 ? -11.852 -10.260 13.744 1.00 97.19 377 LEU A O 1
ATOM 2865 N N . ALA A 1 378 ? -12.550 -8.425 14.830 1.00 97.25 378 ALA A N 1
ATOM 2866 C CA . ALA A 1 378 ? -12.950 -7.700 13.628 1.00 97.25 378 ALA A CA 1
ATOM 2867 C C . ALA A 1 378 ? -11.695 -7.102 12.965 1.00 97.25 378 ALA A C 1
ATOM 2869 O O . ALA A 1 378 ? -11.299 -5.973 13.249 1.00 97.25 378 ALA A O 1
ATOM 2870 N N . ASP A 1 379 ? -11.044 -7.871 12.091 1.00 94.38 379 ASP A N 1
ATOM 2871 C CA . ASP A 1 379 ? -9.770 -7.528 11.436 1.00 94.38 379 ASP A CA 1
ATOM 2872 C C . ASP A 1 379 ? -9.867 -6.396 10.398 1.00 94.38 379 ASP A C 1
ATOM 2874 O O . ASP A 1 379 ? -8.856 -5.996 9.823 1.00 94.38 379 ASP A O 1
ATOM 2878 N N . HIS A 1 380 ? -11.068 -5.881 10.158 1.00 89.81 380 HIS A N 1
ATOM 2879 C CA . HIS A 1 380 ? -11.383 -4.714 9.330 1.00 89.81 380 HIS A CA 1
ATOM 2880 C C . HIS A 1 380 ? -11.801 -3.497 10.173 1.00 89.81 380 HIS A C 1
ATOM 2882 O O . HIS A 1 380 ? -12.093 -2.438 9.625 1.00 89.81 380 HIS A O 1
ATOM 2888 N N . CYS A 1 381 ? -11.822 -3.627 11.505 1.00 96.12 381 CYS A N 1
ATOM 2889 C CA . CYS A 1 381 ? -12.169 -2.557 12.431 1.00 96.12 381 CYS A CA 1
ATOM 2890 C C . CYS A 1 381 ? -10.934 -2.098 13.209 1.00 96.12 381 CYS A C 1
ATOM 2892 O O . CYS A 1 381 ? -10.181 -2.913 13.743 1.00 96.12 381 CYS A O 1
ATOM 2894 N N . PHE A 1 382 ? -10.762 -0.785 13.346 1.00 96.56 382 PHE A N 1
ATOM 2895 C CA . PHE A 1 382 ? -9.691 -0.178 14.132 1.00 96.56 382 PHE A CA 1
ATOM 2896 C C . PHE A 1 382 ? -10.268 0.824 15.129 1.00 96.56 382 PHE A C 1
ATOM 2898 O O . PHE A 1 382 ? -11.132 1.610 14.769 1.00 96.56 382 PHE A O 1
ATOM 2905 N N . VAL A 1 383 ? -9.770 0.840 16.363 1.00 98.00 383 VAL A N 1
ATOM 2906 C CA . VAL A 1 383 ? -10.095 1.870 17.360 1.00 98.00 383 VAL A CA 1
ATOM 2907 C C . VAL A 1 383 ? -8.798 2.392 17.969 1.00 98.00 383 VAL A C 1
ATOM 2909 O O . VAL A 1 383 ? -7.957 1.618 18.438 1.00 98.00 383 VAL A O 1
ATOM 2912 N N . TYR A 1 384 ? -8.621 3.714 17.963 1.00 95.31 384 TYR A N 1
ATOM 2913 C CA . TYR A 1 384 ? -7.448 4.345 18.558 1.00 95.31 384 TYR A CA 1
ATOM 2914 C C . TYR A 1 384 ? -7.570 4.339 20.082 1.00 95.31 384 TYR A C 1
ATOM 2916 O O . TYR A 1 384 ? -8.611 4.688 20.628 1.00 95.31 384 TYR A O 1
ATOM 2924 N N . HIS A 1 385 ? -6.495 3.976 20.767 1.00 94.44 385 HIS A N 1
ATOM 2925 C CA . HIS A 1 385 ? -6.412 3.884 22.215 1.00 94.44 385 HIS A CA 1
ATOM 2926 C C . HIS A 1 385 ? -5.239 4.744 22.686 1.00 94.44 385 HIS A C 1
ATOM 2928 O O . HIS A 1 385 ? -4.074 4.465 22.384 1.00 94.44 385 HIS A O 1
ATOM 2934 N N . ALA A 1 386 ? -5.550 5.829 23.395 1.00 81.00 386 ALA A N 1
ATOM 2935 C CA . ALA A 1 386 ? -4.553 6.795 23.835 1.00 81.00 386 ALA A CA 1
ATOM 2936 C C . ALA A 1 386 ? -3.664 6.253 24.962 1.00 81.00 386 ALA A C 1
ATOM 2938 O O . ALA A 1 386 ? -2.569 6.782 25.153 1.00 81.00 386 ALA A O 1
ATOM 2939 N N . LYS A 1 387 ? -4.113 5.204 25.674 1.00 70.50 387 LYS A N 1
ATOM 2940 C CA . LYS A 1 387 ? -3.440 4.609 26.834 1.00 70.50 387 LYS A CA 1
ATOM 2941 C C . LYS A 1 387 ? -3.040 5.706 27.816 1.00 70.50 387 LYS A C 1
ATOM 2943 O O . LYS A 1 387 ? -1.871 6.095 27.909 1.00 70.50 387 LYS A O 1
ATOM 2948 N N . SER A 1 388 ? -4.025 6.236 28.531 1.00 48.97 388 SER A N 1
ATOM 2949 C CA . SER A 1 388 ? -3.822 7.303 29.505 1.00 48.97 388 SER A CA 1
ATOM 2950 C C . SER A 1 388 ? -2.594 7.026 30.396 1.00 48.97 388 SER A C 1
ATOM 2952 O O . SER A 1 388 ? -2.353 5.918 30.889 1.00 48.97 388 SER A O 1
ATOM 2954 N N . ARG A 1 389 ? -1.759 8.049 30.615 1.00 46.00 389 ARG A N 1
ATOM 2955 C CA . ARG A 1 389 ? -0.664 8.008 31.604 1.00 46.00 389 ARG A CA 1
ATOM 2956 C C . ARG A 1 389 ? -1.183 8.062 33.055 1.00 46.00 389 ARG A C 1
ATOM 2958 O O . ARG A 1 389 ? -0.384 8.215 33.973 1.00 46.00 389 ARG A O 1
ATOM 2965 N N . SER A 1 390 ? -2.492 7.927 33.279 1.00 34.28 390 SER A N 1
ATOM 2966 C CA . SER A 1 390 ? -3.076 7.838 34.615 1.00 34.28 390 SER A CA 1
ATOM 2967 C C . SER A 1 390 ? -2.695 6.502 35.262 1.00 34.28 390 SER A C 1
ATOM 2969 O O . SER A 1 390 ? -2.733 5.449 34.632 1.00 34.28 390 SER A O 1
ATOM 2971 N N . PHE A 1 391 ? -2.255 6.592 36.519 1.00 36.81 391 PHE A N 1
ATOM 2972 C CA . PHE A 1 391 ? -1.470 5.616 37.283 1.00 36.81 391 PHE A CA 1
ATOM 2973 C C . PHE A 1 391 ? -0.015 5.501 36.810 1.00 36.81 391 PHE A C 1
ATOM 2975 O O . PHE A 1 391 ? 0.287 5.031 35.709 1.00 36.81 391 PHE A O 1
ATOM 2982 N N . GLY A 1 392 ? 0.915 5.932 37.672 1.00 43.94 392 GLY A N 1
ATOM 2983 C CA . GLY A 1 392 ? 2.347 5.729 37.460 1.00 43.94 392 GLY A CA 1
ATOM 2984 C C . GLY A 1 392 ? 2.610 4.273 37.080 1.00 43.94 392 GLY A C 1
ATOM 2985 O O . GLY A 1 392 ? 1.994 3.373 37.649 1.00 43.94 392 GLY A O 1
ATOM 2986 N N . THR A 1 393 ? 3.477 4.052 36.094 1.00 54.19 393 THR A N 1
ATOM 2987 C CA . THR A 1 393 ? 3.781 2.741 35.485 1.00 54.19 393 THR A CA 1
ATOM 2988 C C . THR A 1 393 ? 3.849 1.598 36.506 1.00 54.19 393 THR A C 1
ATOM 2990 O O . THR A 1 393 ? 3.198 0.578 36.325 1.00 54.19 393 THR A O 1
ATOM 2993 N N . ARG A 1 394 ? 4.466 1.839 37.672 1.00 59.34 394 ARG A N 1
ATOM 2994 C CA . ARG A 1 394 ? 4.566 0.876 38.785 1.00 59.34 394 ARG A CA 1
ATOM 2995 C C . ARG A 1 394 ? 3.237 0.380 39.371 1.00 59.34 394 ARG A C 1
ATOM 2997 O O . ARG A 1 394 ? 3.162 -0.771 39.783 1.00 59.34 394 ARG A O 1
ATOM 3004 N N . ALA A 1 395 ? 2.216 1.230 39.475 1.00 66.38 395 ALA A N 1
ATOM 3005 C CA . ALA A 1 395 ? 0.918 0.830 40.025 1.00 66.38 395 ALA A CA 1
ATOM 3006 C C . ALA A 1 395 ? 0.140 -0.049 39.035 1.00 66.38 395 ALA A C 1
ATOM 3008 O O . ALA A 1 395 ? -0.493 -1.016 39.446 1.00 66.38 395 ALA A O 1
ATOM 3009 N N . ARG A 1 396 ? 0.247 0.244 37.733 1.00 70.50 396 ARG A N 1
ATOM 3010 C CA . ARG A 1 396 ? -0.352 -0.577 36.671 1.00 70.50 396 ARG A CA 1
ATOM 3011 C C . ARG A 1 396 ? 0.334 -1.923 36.533 1.00 70.50 396 ARG A C 1
ATOM 3013 O O . ARG A 1 396 ? -0.357 -2.930 36.470 1.00 70.50 396 ARG A O 1
ATOM 3020 N N . ASP A 1 397 ? 1.665 -1.945 36.551 1.00 74.94 397 ASP A N 1
ATOM 3021 C CA . ASP A 1 397 ? 2.432 -3.193 36.489 1.00 74.94 397 ASP A CA 1
ATOM 3022 C C . ASP A 1 397 ? 2.063 -4.112 37.660 1.00 74.94 397 ASP A C 1
ATOM 3024 O O . ASP A 1 397 ? 1.798 -5.295 37.467 1.00 74.94 397 ASP A O 1
ATOM 3028 N N . ARG A 1 398 ? 1.928 -3.540 38.864 1.00 81.69 398 ARG A N 1
ATOM 3029 C CA . ARG A 1 398 ? 1.486 -4.277 40.050 1.00 81.69 398 ARG A CA 1
ATOM 3030 C C . ARG A 1 398 ? 0.075 -4.853 39.897 1.00 81.69 398 ARG A C 1
ATOM 3032 O O . ARG A 1 398 ? -0.115 -6.028 40.185 1.00 81.69 398 ARG A O 1
ATOM 3039 N N . LEU A 1 399 ? -0.898 -4.052 39.453 1.00 83.44 399 LEU A N 1
ATOM 3040 C CA . LEU A 1 399 ? -2.272 -4.526 39.239 1.00 83.44 399 LEU A CA 1
ATOM 3041 C C . LEU A 1 399 ? -2.335 -5.607 38.150 1.00 83.44 399 LEU A C 1
ATOM 3043 O O . LEU A 1 399 ? -3.042 -6.597 38.310 1.00 83.44 399 LEU A O 1
ATOM 3047 N N . ALA A 1 400 ? -1.551 -5.462 37.080 1.00 82.56 400 ALA A N 1
ATOM 3048 C CA . ALA A 1 400 ? -1.441 -6.464 36.025 1.00 82.56 400 ALA A CA 1
ATOM 3049 C C . ALA A 1 400 ? -0.822 -7.780 36.525 1.00 82.56 400 ALA A C 1
ATOM 3051 O O . ALA A 1 400 ? -1.271 -8.860 36.134 1.00 82.56 400 ALA A O 1
ATOM 3052 N N . ASP A 1 401 ? 0.187 -7.713 37.395 1.00 85.44 401 ASP A N 1
ATOM 3053 C CA . ASP A 1 401 ? 0.798 -8.893 38.010 1.00 85.44 401 ASP A CA 1
ATOM 3054 C C . ASP A 1 401 ? -0.164 -9.588 38.989 1.00 85.44 401 ASP A C 1
ATOM 3056 O O . ASP A 1 401 ? -0.365 -10.801 38.884 1.00 85.44 401 ASP A O 1
ATOM 3060 N N . GLU A 1 402 ? -0.813 -8.832 39.882 1.00 88.75 402 GLU A N 1
ATOM 3061 C CA . GLU A 1 402 ? -1.825 -9.343 40.821 1.00 88.75 402 GLU A CA 1
ATOM 3062 C C . GLU A 1 402 ? -3.002 -9.990 40.068 1.00 88.75 402 GLU A C 1
ATOM 3064 O O . GLU A 1 402 ? -3.443 -11.095 40.403 1.00 88.75 402 GLU A O 1
ATOM 3069 N N . GLY A 1 403 ? -3.458 -9.346 38.994 1.00 89.44 403 GLY A N 1
ATOM 3070 C CA . GLY A 1 403 ? -4.492 -9.847 38.101 1.00 89.44 403 GLY A CA 1
ATOM 3071 C C . GLY A 1 403 ? -4.100 -11.131 37.369 1.00 89.44 403 GLY A C 1
ATOM 3072 O O . GLY A 1 403 ? -4.873 -12.092 37.327 1.00 89.44 403 GLY A O 1
ATOM 3073 N N . ARG A 1 404 ? -2.862 -11.214 36.862 1.00 88.62 404 ARG A N 1
ATOM 3074 C CA . ARG A 1 404 ? -2.324 -12.437 36.242 1.00 88.62 404 ARG A CA 1
ATOM 3075 C C . ARG A 1 404 ? -2.293 -13.601 37.231 1.00 88.62 404 ARG A C 1
ATOM 3077 O O . ARG A 1 404 ? -2.701 -14.709 36.879 1.00 88.62 404 ARG A O 1
ATOM 3084 N N . GLU A 1 405 ? -1.849 -13.369 38.464 1.00 91.31 405 GLU A N 1
ATOM 3085 C CA . GLU A 1 405 ? -1.853 -14.394 39.513 1.00 91.31 405 GLU A CA 1
ATOM 3086 C C . GLU A 1 405 ? -3.271 -14.832 39.894 1.00 91.31 405 GLU A C 1
ATOM 3088 O O . GLU A 1 405 ? -3.525 -16.024 40.092 1.00 91.31 405 GLU A O 1
ATOM 3093 N N . ALA A 1 406 ? -4.211 -13.889 39.977 1.00 93.12 406 ALA A N 1
ATOM 3094 C CA . ALA A 1 406 ? -5.610 -14.182 40.259 1.00 93.12 406 ALA A CA 1
ATOM 3095 C C . ALA A 1 406 ? -6.255 -15.022 39.146 1.00 93.12 406 ALA A C 1
ATOM 3097 O O . ALA A 1 406 ? -6.884 -16.042 39.440 1.00 93.12 406 ALA A O 1
ATOM 3098 N N . LEU A 1 407 ? -6.011 -14.681 37.876 1.00 93.50 407 LEU A N 1
ATOM 3099 C CA . LEU A 1 407 ? -6.427 -15.479 36.720 1.00 93.50 407 LEU A CA 1
ATOM 3100 C C . LEU A 1 407 ? -5.847 -16.898 36.768 1.00 93.50 407 LEU A C 1
ATOM 3102 O O . LEU A 1 407 ? -6.583 -17.872 36.587 1.00 93.50 407 LEU A O 1
ATOM 3106 N N . TRP A 1 408 ? -4.547 -17.034 37.053 1.00 93.31 408 TRP A N 1
ATOM 3107 C CA . TRP A 1 408 ? -3.881 -18.335 37.192 1.00 93.31 408 TRP A CA 1
ATOM 3108 C C . TRP A 1 408 ? -4.501 -19.185 38.295 1.00 93.31 408 TRP A C 1
ATOM 3110 O O . TRP A 1 408 ? -4.759 -20.370 38.082 1.00 93.31 408 TRP A O 1
ATOM 3120 N N . ARG A 1 409 ? -4.785 -18.583 39.452 1.00 94.75 409 ARG A N 1
ATOM 3121 C CA . ARG A 1 409 ? -5.430 -19.263 40.580 1.00 94.75 409 ARG A CA 1
ATOM 3122 C C . ARG A 1 409 ? -6.855 -19.701 40.241 1.00 94.75 409 ARG A C 1
ATOM 3124 O O . ARG A 1 409 ? -7.260 -20.786 40.645 1.00 94.75 409 ARG A O 1
ATOM 3131 N N . LYS A 1 410 ? -7.598 -18.878 39.496 1.00 95.94 410 LYS A N 1
ATOM 3132 C CA . LYS A 1 410 ? -9.016 -19.103 39.186 1.00 95.94 410 LYS A CA 1
ATOM 3133 C C . LYS A 1 410 ? -9.247 -20.101 38.047 1.00 95.94 410 LYS A C 1
ATOM 3135 O O . LYS A 1 410 ? -10.125 -20.955 38.154 1.00 95.94 410 LYS A O 1
ATOM 3140 N N . HIS A 1 411 ? -8.479 -20.021 36.959 1.00 95.25 411 HIS A N 1
ATOM 3141 C CA . HIS A 1 411 ? -8.704 -20.845 35.759 1.00 95.25 411 HIS A CA 1
ATOM 3142 C C . HIS A 1 411 ? -7.624 -21.897 35.496 1.00 95.25 411 HIS A C 1
ATOM 3144 O O . HIS A 1 411 ? -7.860 -22.799 34.688 1.00 95.25 411 HIS A O 1
ATOM 3150 N N . GLY A 1 412 ? -6.484 -21.813 36.187 1.00 93.12 412 GLY A N 1
ATOM 3151 C CA . GLY A 1 412 ? -5.318 -22.670 35.992 1.00 93.12 412 GLY A CA 1
ATOM 3152 C C . GLY A 1 412 ? -4.382 -22.158 34.892 1.00 93.12 412 GLY A C 1
ATOM 3153 O O . GLY A 1 412 ? -4.821 -21.801 33.799 1.00 93.12 412 GLY A O 1
ATOM 3154 N N . GLY A 1 413 ? -3.070 -22.190 35.159 1.00 89.56 413 GLY A N 1
ATOM 3155 C CA . GLY A 1 413 ? -2.037 -21.674 34.245 1.00 89.56 413 GLY A CA 1
ATOM 3156 C C . GLY A 1 413 ? -2.098 -22.267 32.833 1.00 89.56 413 GLY A C 1
ATOM 3157 O O . GLY A 1 413 ? -2.036 -21.523 31.862 1.00 89.56 413 GLY A O 1
ATOM 3158 N N . LYS A 1 414 ? -2.366 -23.575 32.702 1.00 90.31 414 LYS A N 1
ATOM 3159 C CA . LYS A 1 414 ? -2.442 -24.261 31.395 1.00 90.31 414 LYS A CA 1
ATOM 3160 C C . LYS A 1 414 ? -3.473 -23.660 30.435 1.00 90.31 414 LYS A C 1
ATOM 3162 O O . LYS A 1 414 ? -3.232 -23.626 29.233 1.00 90.31 414 LYS A O 1
ATOM 3167 N N . VAL A 1 415 ? -4.626 -23.216 30.946 1.00 91.56 415 VAL A N 1
ATOM 3168 C CA . VAL A 1 415 ? -5.687 -22.612 30.116 1.00 91.56 415 VAL A CA 1
ATOM 3169 C C . VAL A 1 415 ? -5.212 -21.275 29.555 1.00 91.56 415 VAL A C 1
ATOM 3171 O O . VAL A 1 415 ? -5.428 -20.972 28.385 1.00 91.56 415 VAL A O 1
ATOM 3174 N N . ILE A 1 416 ? -4.528 -20.496 30.389 1.00 91.88 416 ILE A N 1
ATOM 3175 C CA . ILE A 1 416 ? -4.075 -19.144 30.065 1.00 91.88 416 ILE A CA 1
ATOM 3176 C C . ILE A 1 416 ? -2.860 -19.188 29.142 1.00 91.88 416 ILE A C 1
ATOM 3178 O O . ILE A 1 416 ? -2.818 -18.463 28.151 1.00 91.88 416 ILE A O 1
ATOM 3182 N N . GLU A 1 417 ? -1.906 -20.075 29.421 1.00 92.31 417 GLU A N 1
ATOM 3183 C CA . GLU A 1 417 ? -0.740 -20.325 28.571 1.00 92.31 417 GLU A CA 1
ATOM 3184 C C . GLU A 1 417 ? -1.166 -20.772 27.175 1.00 92.31 417 GLU A C 1
ATOM 3186 O O . GLU A 1 417 ? -0.713 -20.190 26.191 1.00 92.31 417 GLU A O 1
ATOM 3191 N N . LYS A 1 418 ? -2.090 -21.740 27.085 1.00 91.69 418 LYS A N 1
ATOM 3192 C CA . LYS A 1 418 ? -2.621 -22.195 25.800 1.00 91.69 418 LYS A CA 1
ATOM 3193 C C . LYS A 1 418 ? -3.310 -21.060 25.044 1.00 91.69 418 LYS A C 1
ATOM 3195 O O . LYS A 1 418 ? -2.936 -20.796 23.910 1.00 91.69 418 LYS A O 1
ATOM 3200 N N . GLY A 1 419 ? -4.247 -20.347 25.672 1.00 91.31 419 GLY A N 1
ATOM 3201 C CA . GLY A 1 419 ? -4.961 -19.271 24.981 1.00 91.31 419 GLY A CA 1
ATOM 3202 C C . GLY A 1 419 ? -4.045 -18.118 24.546 1.00 91.31 419 GLY A C 1
ATOM 3203 O O . GLY A 1 419 ? -4.237 -17.528 23.486 1.00 91.31 419 GLY A O 1
ATOM 3204 N N . THR A 1 420 ? -2.996 -17.831 25.324 1.00 91.06 420 THR A N 1
ATOM 3205 C CA . THR A 1 420 ? -1.970 -16.845 24.951 1.00 91.06 420 THR A CA 1
ATOM 3206 C C . THR A 1 420 ? -1.147 -17.325 23.757 1.00 91.06 420 THR A C 1
ATOM 3208 O O . THR A 1 420 ? -0.851 -16.537 22.858 1.00 91.06 420 THR A O 1
ATOM 3211 N N . GLN A 1 421 ? -0.781 -18.607 23.733 1.00 90.38 421 GLN A N 1
ATOM 3212 C CA . GLN A 1 421 ? -0.041 -19.212 22.629 1.00 90.38 421 GLN A CA 1
ATOM 3213 C C . GLN A 1 421 ? -0.870 -19.223 21.338 1.00 90.38 421 GLN A C 1
ATOM 3215 O O . GLN A 1 421 ? -0.376 -18.779 20.303 1.00 90.38 421 GLN A O 1
ATOM 3220 N N . ASP A 1 422 ? -2.141 -19.615 21.416 1.00 90.50 422 ASP A N 1
ATOM 3221 C CA . ASP A 1 422 ? -3.065 -19.627 20.277 1.00 90.50 422 ASP A CA 1
ATOM 3222 C C . ASP A 1 422 ? -3.247 -18.211 19.695 1.00 90.50 422 ASP A C 1
ATOM 3224 O O . ASP A 1 422 ? -3.269 -18.022 18.478 1.00 90.50 422 ASP A O 1
ATOM 3228 N N . LEU A 1 423 ? -3.293 -17.180 20.548 1.00 89.94 423 LEU A N 1
ATOM 3229 C CA . LEU A 1 423 ? -3.355 -15.783 20.108 1.00 89.94 423 LEU A CA 1
ATOM 3230 C C . LEU A 1 423 ? -2.039 -15.305 19.472 1.00 89.94 423 LEU A C 1
ATOM 3232 O O . LEU A 1 423 ? -2.048 -14.562 18.487 1.00 89.94 423 LEU A O 1
ATOM 3236 N N . LYS A 1 424 ? -0.898 -15.740 20.016 1.00 86.56 424 LYS A N 1
ATOM 3237 C CA . LYS A 1 424 ? 0.442 -15.421 19.502 1.00 86.56 424 LYS A CA 1
ATOM 3238 C C . LYS A 1 424 ? 0.680 -16.010 18.112 1.00 86.56 424 LYS A C 1
ATOM 3240 O O . LYS A 1 424 ? 1.325 -15.353 17.290 1.00 86.56 424 LYS A O 1
ATOM 3245 N N . GLU A 1 425 ? 0.191 -17.223 17.880 1.00 86.75 425 GLU A N 1
ATOM 3246 C CA . GLU A 1 425 ? 0.351 -17.990 16.640 1.00 86.75 425 GLU A CA 1
ATOM 3247 C C . GLU A 1 425 ? -0.830 -17.825 15.679 1.00 86.75 425 GLU A C 1
ATOM 3249 O O . GLU A 1 425 ? -0.834 -18.434 14.610 1.00 86.75 425 GLU A O 1
ATOM 3254 N N . ASN A 1 426 ? -1.807 -16.973 16.016 1.00 89.81 426 ASN A N 1
ATOM 3255 C CA . ASN A 1 426 ? -2.990 -16.769 15.195 1.00 89.81 426 ASN A CA 1
ATOM 3256 C C . ASN A 1 426 ? -2.600 -16.263 13.788 1.00 89.81 426 ASN A C 1
ATOM 3258 O O . ASN A 1 426 ? -2.112 -15.132 13.644 1.00 89.81 426 ASN A O 1
ATOM 3262 N N . PRO A 1 427 ? -2.835 -17.062 12.730 1.00 84.69 427 PRO A N 1
ATOM 3263 C CA . PRO A 1 427 ? -2.345 -16.743 11.398 1.00 84.69 427 PRO A CA 1
ATOM 3264 C C . PRO A 1 427 ? -3.097 -15.566 10.773 1.00 84.69 427 PRO A C 1
ATOM 3266 O O . PRO A 1 427 ? -2.493 -14.797 10.033 1.00 84.69 427 PRO A O 1
ATOM 3269 N N . GLY A 1 428 ? -4.386 -15.385 11.085 1.00 84.25 428 GLY A N 1
ATOM 3270 C CA . GLY A 1 428 ? -5.165 -14.248 10.587 1.00 84.25 428 GLY A CA 1
ATOM 3271 C C . GLY A 1 428 ? -4.616 -12.929 11.118 1.00 84.25 428 GLY A C 1
ATOM 3272 O O . GLY A 1 428 ? -4.307 -12.018 10.359 1.00 84.25 428 GLY A O 1
ATOM 3273 N N . LEU A 1 429 ? -4.353 -12.877 12.420 1.00 86.19 429 LEU A N 1
ATOM 3274 C CA . LEU A 1 429 ? -3.787 -11.700 13.066 1.00 86.19 429 LEU A CA 1
ATOM 3275 C C . LEU A 1 429 ? -2.347 -11.401 12.611 1.00 86.19 429 LEU A C 1
ATOM 3277 O O . LEU A 1 429 ? -1.961 -10.238 12.478 1.00 86.19 429 LEU A O 1
ATOM 3281 N N . ALA A 1 430 ? -1.546 -12.441 12.355 1.00 84.12 430 ALA A N 1
ATOM 3282 C CA . ALA A 1 430 ? -0.217 -12.297 11.766 1.00 84.12 430 ALA A CA 1
ATOM 3283 C C . ALA A 1 430 ? -0.281 -11.734 10.336 1.00 84.12 430 ALA A C 1
ATOM 3285 O O . ALA A 1 430 ? 0.483 -10.822 10.016 1.00 84.12 430 ALA A O 1
ATOM 3286 N N . ARG A 1 431 ? -1.219 -12.211 9.503 1.00 80.62 431 ARG A N 1
ATOM 3287 C CA . ARG A 1 431 ? -1.444 -11.685 8.146 1.00 80.62 431 ARG A CA 1
ATOM 3288 C C . ARG A 1 431 ? -1.863 -10.220 8.167 1.00 80.62 431 ARG A C 1
ATOM 3290 O O . ARG A 1 431 ? -1.254 -9.421 7.459 1.00 80.62 431 ARG A O 1
ATOM 3297 N N . THR A 1 432 ? -2.827 -9.838 9.005 1.00 82.56 432 THR A N 1
ATOM 3298 C CA . THR A 1 432 ? -3.281 -8.440 9.090 1.00 82.56 432 THR A CA 1
ATOM 3299 C C . THR A 1 432 ? -2.146 -7.507 9.498 1.00 82.56 432 THR A C 1
ATOM 3301 O O . THR A 1 432 ? -1.938 -6.472 8.867 1.00 82.56 432 THR A O 1
ATOM 3304 N N . ARG A 1 433 ? -1.334 -7.897 10.488 1.00 87.69 433 ARG A N 1
ATOM 3305 C CA . ARG A 1 433 ? -0.128 -7.141 10.856 1.00 87.69 433 ARG A CA 1
ATOM 3306 C C . ARG A 1 433 ? 0.858 -7.025 9.718 1.00 87.69 433 ARG A C 1
ATOM 3308 O O . ARG A 1 433 ? 1.320 -5.925 9.456 1.00 87.69 433 ARG A O 1
ATOM 3315 N N . ALA A 1 434 ? 1.173 -8.134 9.053 1.00 77.56 434 ALA A N 1
ATOM 3316 C CA . ALA A 1 434 ? 2.105 -8.129 7.937 1.00 77.56 434 ALA A CA 1
ATOM 3317 C C . ALA A 1 434 ? 1.624 -7.186 6.827 1.00 77.56 434 ALA A C 1
ATOM 3319 O O . ALA A 1 434 ? 2.430 -6.428 6.301 1.00 77.56 434 ALA A O 1
ATOM 3320 N N . LYS A 1 435 ? 0.319 -7.150 6.531 1.00 71.94 435 LYS A N 1
ATOM 3321 C CA . LYS A 1 435 ? -0.275 -6.218 5.560 1.00 71.94 435 LYS A CA 1
ATOM 3322 C C . LYS A 1 435 ? -0.142 -4.755 5.984 1.00 71.94 435 LYS A C 1
ATOM 3324 O O . LYS A 1 435 ? 0.356 -3.943 5.207 1.00 71.94 435 LYS A O 1
ATOM 3329 N N . VAL A 1 436 ? -0.522 -4.423 7.220 1.00 74.50 436 VAL A N 1
ATOM 3330 C CA . VAL A 1 436 ? -0.411 -3.056 7.765 1.00 74.50 436 VAL A CA 1
ATOM 3331 C C . VAL A 1 436 ? 1.061 -2.620 7.837 1.00 74.50 436 VAL A C 1
ATOM 3333 O O . VAL A 1 436 ? 1.412 -1.530 7.393 1.00 74.50 436 VAL A O 1
ATOM 3336 N N . ALA A 1 437 ? 1.948 -3.477 8.345 1.00 70.81 437 ALA A N 1
ATOM 3337 C CA . ALA A 1 437 ? 3.380 -3.208 8.463 1.00 70.81 437 ALA A CA 1
ATOM 3338 C C . ALA A 1 437 ? 4.034 -3.049 7.088 1.00 70.81 437 ALA A C 1
ATOM 3340 O O . ALA A 1 437 ? 4.759 -2.085 6.868 1.00 70.81 437 ALA A O 1
ATOM 3341 N N . SER A 1 438 ? 3.716 -3.921 6.127 1.00 57.09 438 SER A N 1
ATOM 3342 C CA . SER A 1 438 ? 4.204 -3.802 4.745 1.00 57.09 438 SER A CA 1
ATOM 3343 C C . SER A 1 438 ? 3.711 -2.524 4.073 1.00 57.09 438 SER A C 1
ATOM 3345 O O . SER A 1 438 ? 4.370 -2.006 3.178 1.00 57.09 438 SER A O 1
ATOM 3347 N N . PHE A 1 439 ? 2.583 -1.959 4.506 1.00 56.44 439 PHE A N 1
ATOM 3348 C CA . PHE A 1 439 ? 2.148 -0.653 4.034 1.00 56.44 439 PHE A CA 1
ATOM 3349 C C . PHE A 1 439 ? 3.021 0.491 4.600 1.00 56.44 439 PHE A C 1
ATOM 3351 O O . PHE A 1 439 ? 3.462 1.351 3.832 1.00 56.44 439 PHE A O 1
ATOM 3358 N N . PHE A 1 440 ? 3.364 0.480 5.895 1.00 53.22 440 PHE A N 1
ATOM 3359 C CA . PHE A 1 440 ? 4.088 1.588 6.555 1.00 53.22 440 PHE A CA 1
ATOM 3360 C C . PHE A 1 440 ? 5.613 1.457 6.657 1.00 53.22 440 PHE A C 1
ATOM 3362 O O . PHE A 1 440 ? 6.282 2.483 6.767 1.00 53.22 440 PHE A O 1
ATOM 3369 N N . ALA A 1 441 ? 6.190 0.260 6.534 1.00 47.09 441 ALA A N 1
ATOM 3370 C CA . ALA A 1 441 ? 7.644 0.027 6.502 1.00 47.09 441 ALA A CA 1
ATOM 3371 C C . ALA A 1 441 ? 8.351 0.756 5.341 1.00 47.09 441 ALA A C 1
ATOM 3373 O O . ALA A 1 441 ? 9.570 0.871 5.297 1.00 47.09 441 ALA A O 1
ATOM 3374 N N . LEU A 1 442 ? 7.567 1.301 4.418 1.00 36.44 442 LEU A N 1
ATOM 3375 C CA . LEU A 1 442 ? 8.008 2.107 3.292 1.00 36.44 442 LEU A CA 1
ATOM 3376 C C . LEU A 1 442 ? 7.851 3.621 3.511 1.00 36.44 442 LEU A C 1
ATOM 3378 O O . LEU A 1 442 ? 8.232 4.387 2.641 1.00 36.44 442 LEU A O 1
ATOM 3382 N N . SER A 1 443 ? 7.319 4.096 4.641 1.00 37.34 443 SER A N 1
ATOM 3383 C CA . SER A 1 443 ? 7.142 5.537 4.891 1.00 37.34 443 SER A CA 1
ATOM 3384 C C . SER A 1 443 ? 8.444 6.290 5.220 1.00 37.34 443 SER A C 1
ATOM 3386 O O . SER A 1 443 ? 8.584 7.414 4.740 1.00 37.34 443 SER A O 1
ATOM 3388 N N . PRO A 1 444 ? 9.412 5.742 5.986 1.00 33.47 444 PRO A N 1
ATOM 3389 C CA . PRO A 1 444 ? 10.670 6.446 6.263 1.00 33.47 444 PRO A CA 1
ATOM 3390 C C . PRO A 1 444 ? 11.641 6.437 5.074 1.00 33.47 444 PRO A C 1
ATOM 3392 O O . PRO A 1 444 ? 12.389 7.392 4.892 1.00 33.47 444 PRO A O 1
ATOM 3395 N N . ALA A 1 445 ? 11.597 5.390 4.243 1.00 29.69 445 ALA A N 1
ATOM 3396 C CA . ALA A 1 445 ? 12.460 5.238 3.069 1.00 29.69 445 ALA A CA 1
ATOM 3397 C C . ALA A 1 445 ? 12.120 6.212 1.922 1.00 29.69 445 ALA A C 1
ATOM 3399 O O . ALA A 1 445 ? 12.931 6.398 1.025 1.00 29.69 445 ALA A O 1
ATOM 3400 N N . LEU A 1 446 ? 10.939 6.845 1.953 1.00 34.09 446 LEU A N 1
ATOM 3401 C CA . LEU A 1 446 ? 10.433 7.696 0.868 1.00 34.09 446 LEU A CA 1
ATOM 3402 C C . LEU A 1 446 ? 10.669 9.202 1.071 1.00 34.09 446 LEU A C 1
ATOM 3404 O O . LEU A 1 446 ? 10.352 9.982 0.179 1.00 34.09 446 LEU A O 1
ATOM 3408 N N . GLY A 1 447 ? 11.177 9.653 2.224 1.00 28.11 447 GLY A N 1
ATOM 3409 C CA . GLY A 1 447 ? 11.448 11.082 2.466 1.00 28.11 447 GLY A CA 1
ATOM 3410 C C . GLY A 1 447 ? 10.214 12.004 2.439 1.00 28.11 447 GLY A C 1
ATOM 3411 O O . GLY A 1 447 ? 10.354 13.225 2.493 1.00 28.11 447 GLY A O 1
ATOM 3412 N N . ILE A 1 448 ? 9.001 11.445 2.384 1.00 33.88 448 ILE A N 1
ATOM 3413 C CA . ILE A 1 448 ? 7.747 12.199 2.367 1.00 33.88 448 ILE A CA 1
ATOM 3414 C C . ILE A 1 448 ? 7.314 12.405 3.818 1.00 33.88 448 ILE A C 1
ATOM 3416 O O . ILE A 1 448 ? 6.906 11.465 4.501 1.00 33.88 448 ILE A O 1
ATOM 3420 N N . GLY A 1 449 ? 7.351 13.649 4.295 1.00 31.17 449 GLY A N 1
ATOM 3421 C CA . GLY A 1 449 ? 6.447 14.047 5.368 1.00 31.17 449 GLY A CA 1
ATOM 3422 C C . GLY A 1 449 ? 5.040 13.939 4.801 1.00 31.17 449 GLY A C 1
ATOM 3423 O O . GLY A 1 449 ? 4.618 14.859 4.110 1.00 31.17 449 GLY A O 1
ATOM 3424 N N . LEU A 1 450 ? 4.386 12.788 4.992 1.00 35.06 450 LEU A N 1
ATOM 3425 C CA . LEU A 1 450 ? 3.040 12.514 4.493 1.00 35.06 450 LEU A CA 1
ATOM 3426 C C . LEU A 1 450 ? 2.144 13.698 4.887 1.00 35.06 450 LEU A C 1
ATOM 3428 O O . LEU A 1 450 ? 1.883 13.892 6.078 1.00 35.06 450 LEU A O 1
ATOM 3432 N N . PRO A 1 451 ? 1.696 14.544 3.939 1.00 32.38 451 PRO A N 1
ATOM 3433 C CA . PRO A 1 451 ? 0.623 15.468 4.245 1.00 32.38 451 PRO A CA 1
ATOM 3434 C C . PRO A 1 451 ? -0.530 14.612 4.741 1.00 32.38 451 PRO A C 1
ATOM 3436 O O . PRO A 1 451 ? -0.744 13.519 4.212 1.00 32.38 451 PRO A O 1
ATOM 3439 N N . SER A 1 452 ? -1.264 15.097 5.740 1.00 32.06 452 SER A N 1
ATOM 3440 C CA . SER A 1 452 ? -2.551 14.495 6.036 1.00 32.06 452 SER A CA 1
ATOM 3441 C C . SER A 1 452 ? -3.315 14.339 4.743 1.00 32.06 452 SER A C 1
ATOM 3443 O O . SER A 1 452 ? -3.508 15.338 4.051 1.00 32.06 452 SER A O 1
ATOM 3445 N N . LEU A 1 453 ? -3.611 13.097 4.371 1.00 36.34 453 LEU A N 1
ATOM 3446 C CA . LEU A 1 453 ? -4.395 12.774 3.197 1.00 36.34 453 LEU A CA 1
ATOM 3447 C C . LEU A 1 453 ? -5.834 12.682 3.698 1.00 36.34 453 LEU A C 1
ATOM 3449 O O . LEU A 1 453 ? -6.279 11.580 4.008 1.00 36.34 453 LEU A O 1
ATOM 3453 N N . PRO A 1 454 ? -6.605 13.788 3.750 1.00 35.94 454 PRO A N 1
ATOM 3454 C CA . PRO A 1 454 ? -8.039 13.638 3.822 1.00 35.94 454 PRO A CA 1
ATOM 3455 C C . PRO A 1 454 ? -8.419 13.016 2.500 1.00 35.94 454 PRO A C 1
ATOM 3457 O O . PRO A 1 454 ? -8.473 13.754 1.531 1.00 35.94 454 PRO A O 1
ATOM 3460 N N . VAL A 1 455 ? -8.649 11.711 2.377 1.00 37.78 455 VAL A N 1
ATOM 3461 C CA . VAL A 1 455 ? -9.343 11.174 1.193 1.00 37.78 455 VAL A CA 1
ATOM 3462 C C . VAL A 1 455 ? -10.796 11.660 1.282 1.00 37.78 455 VAL A C 1
ATOM 3464 O O . VAL A 1 455 ? -11.734 10.928 1.558 1.00 37.78 455 VAL A O 1
ATOM 3467 N N . ALA A 1 456 ? -10.966 12.974 1.134 1.00 37.34 456 ALA A N 1
ATOM 3468 C CA . ALA A 1 456 ? -12.200 13.627 0.805 1.00 37.34 456 ALA A CA 1
ATOM 3469 C C . ALA A 1 456 ? -12.560 13.087 -0.570 1.00 37.34 456 ALA A C 1
ATOM 3471 O O . ALA A 1 456 ? -11.868 13.343 -1.561 1.00 37.34 456 ALA A O 1
ATOM 3472 N N . ARG A 1 457 ? -13.600 12.260 -0.573 1.00 39.91 457 ARG A N 1
ATOM 3473 C CA . ARG A 1 457 ? -14.321 11.866 -1.771 1.00 39.91 457 ARG A CA 1
ATOM 3474 C C . ARG A 1 457 ? -14.616 13.107 -2.636 1.00 39.91 457 ARG A C 1
ATOM 3476 O O . ARG A 1 457 ? -14.983 14.148 -2.103 1.00 39.91 457 ARG A O 1
ATOM 3483 N N . HIS A 1 458 ? -14.524 12.920 -3.952 1.00 48.53 458 HIS A N 1
ATOM 3484 C CA . HIS A 1 458 ? -15.202 13.667 -5.027 1.00 48.53 458 HIS A CA 1
ATOM 3485 C C . HIS A 1 458 ? -14.681 15.008 -5.581 1.00 48.53 458 HIS A C 1
ATOM 3487 O O . HIS A 1 458 ? -15.170 15.372 -6.647 1.00 48.53 458 HIS A O 1
ATOM 3493 N N . ASP A 1 459 ? -13.680 15.696 -5.021 1.00 65.75 459 ASP A N 1
ATOM 3494 C CA . ASP A 1 459 ? -13.375 17.052 -5.542 1.00 65.75 459 ASP A CA 1
ATOM 3495 C C . ASP A 1 459 ? -12.291 17.146 -6.637 1.00 65.75 459 ASP A C 1
ATOM 3497 O O . ASP A 1 459 ? -12.263 18.144 -7.349 1.00 65.75 459 ASP A O 1
ATOM 3501 N N . MET A 1 460 ? -11.390 16.163 -6.791 1.00 80.25 460 MET A N 1
ATOM 3502 C CA . MET A 1 460 ? -10.257 16.255 -7.736 1.00 80.25 460 MET A CA 1
ATOM 3503 C C . MET A 1 460 ? -10.415 15.286 -8.909 1.00 80.25 460 MET A C 1
ATOM 3505 O O . MET A 1 460 ? -10.433 14.070 -8.706 1.00 80.25 460 MET A O 1
ATOM 3509 N N . ARG A 1 461 ? -10.468 15.816 -10.132 1.00 92.00 461 ARG A N 1
ATOM 3510 C CA . ARG A 1 461 ? -10.512 15.050 -11.386 1.00 92.00 461 ARG A CA 1
ATOM 3511 C C . ARG A 1 461 ? -9.163 15.123 -12.092 1.00 92.00 461 ARG A C 1
ATOM 3513 O O . ARG A 1 461 ? -8.613 16.212 -12.272 1.00 92.00 461 ARG A O 1
ATOM 3520 N N . VAL A 1 462 ? -8.629 13.977 -12.507 1.00 94.94 462 VAL A N 1
ATOM 3521 C CA . VAL A 1 462 ? -7.272 13.861 -13.069 1.00 94.94 462 VAL A CA 1
ATOM 3522 C C . VAL A 1 462 ? -7.318 13.316 -14.495 1.00 94.94 462 VAL A C 1
ATOM 3524 O O . VAL A 1 462 ? -7.925 12.276 -14.740 1.00 94.94 462 VAL A O 1
ATOM 3527 N N . LEU A 1 463 ? -6.640 13.980 -15.432 1.00 96.94 463 LEU A N 1
ATOM 3528 C CA . LEU A 1 463 ? -6.508 13.527 -16.817 1.00 96.94 463 LEU A CA 1
ATOM 3529 C C . LEU A 1 463 ? -5.048 13.233 -17.159 1.00 96.94 463 LEU A C 1
ATOM 3531 O O . LEU A 1 463 ? -4.228 14.145 -17.222 1.00 96.94 463 LEU A O 1
ATOM 3535 N N . PHE A 1 464 ? -4.734 11.974 -17.453 1.00 97.56 464 PHE A N 1
ATOM 3536 C CA . PHE A 1 464 ? -3.441 11.570 -18.001 1.00 97.56 464 PHE A CA 1
ATOM 3537 C C . PHE A 1 464 ? -3.479 11.603 -19.526 1.00 97.56 464 PHE A C 1
ATOM 3539 O O . PHE A 1 464 ? -4.297 10.929 -20.140 1.00 97.56 464 PHE A O 1
ATOM 3546 N N . VAL A 1 465 ? -2.572 12.342 -20.157 1.00 96.94 465 VAL A N 1
ATOM 3547 C CA . VAL A 1 465 ? -2.472 12.432 -21.619 1.00 96.94 465 VAL A CA 1
ATOM 3548 C C . VAL A 1 465 ? -1.457 11.407 -22.111 1.00 96.94 465 VAL A C 1
ATOM 3550 O O . VAL A 1 465 ? -0.255 11.601 -21.928 1.00 96.94 465 VAL A O 1
ATOM 3553 N N . LEU A 1 466 ? -1.928 10.313 -22.722 1.00 94.81 466 LEU A N 1
ATOM 3554 C CA . LEU A 1 466 ? -1.116 9.148 -23.103 1.00 94.81 466 LEU A CA 1
ATOM 3555 C C . LEU A 1 466 ? -1.340 8.747 -24.580 1.00 94.81 466 LEU A C 1
ATOM 3557 O O . LEU A 1 466 ? -1.988 7.739 -24.873 1.00 94.81 466 LEU A O 1
ATOM 3561 N N . PRO A 1 467 ? -0.790 9.504 -25.547 1.00 92.25 467 PRO A N 1
ATOM 3562 C CA . PRO A 1 467 ? -0.969 9.248 -26.976 1.00 92.25 467 PRO A CA 1
ATOM 3563 C C . PRO A 1 467 ? -0.004 8.163 -27.490 1.00 92.25 467 PRO A C 1
ATOM 3565 O O . PRO A 1 467 ? 0.878 8.429 -28.305 1.00 92.25 467 PRO A O 1
ATOM 3568 N N . VAL A 1 468 ? -0.143 6.921 -27.014 1.00 90.12 468 VAL A N 1
ATOM 3569 C CA . VAL A 1 468 ? 0.673 5.774 -27.464 1.00 90.12 468 VAL A CA 1
ATOM 3570 C C . VAL A 1 468 ? -0.175 4.575 -27.868 1.00 90.12 468 VAL A C 1
ATOM 3572 O O . VAL A 1 468 ? -1.310 4.435 -27.436 1.00 90.12 468 VAL A O 1
ATOM 3575 N N . ARG A 1 469 ? 0.415 3.654 -28.642 1.00 86.75 469 ARG A N 1
ATOM 3576 C CA . ARG A 1 469 ? -0.208 2.376 -29.041 1.00 86.75 469 ARG A CA 1
ATOM 3577 C C . ARG A 1 469 ? -0.481 1.406 -27.877 1.00 86.75 469 ARG A C 1
ATOM 3579 O O . ARG A 1 469 ? -1.210 0.440 -28.068 1.00 86.75 469 ARG A O 1
ATOM 3586 N N . GLY A 1 470 ? 0.121 1.611 -26.707 1.00 83.38 470 GLY A N 1
ATOM 3587 C CA . GLY A 1 470 ? 0.092 0.640 -25.609 1.00 83.38 470 GLY A CA 1
ATOM 3588 C C . GLY A 1 470 ? 1.148 -0.465 -25.730 1.00 83.38 470 GLY A C 1
ATOM 3589 O O . GLY A 1 470 ? 1.975 -0.456 -26.642 1.00 83.38 470 GLY A O 1
ATOM 3590 N N . GLY A 1 471 ? 1.181 -1.369 -24.748 1.00 77.38 471 GLY A N 1
ATOM 3591 C CA . GLY A 1 471 ? 2.137 -2.485 -24.670 1.00 77.38 471 GLY A CA 1
ATOM 3592 C C . GLY A 1 471 ? 3.555 -2.100 -24.221 1.00 77.38 471 GLY A C 1
ATOM 3593 O O . GLY A 1 471 ? 4.443 -2.948 -24.157 1.00 77.38 471 GLY A O 1
ATOM 3594 N N . SER A 1 472 ? 3.801 -0.827 -23.892 1.00 82.00 472 SER A N 1
ATOM 3595 C CA . SER A 1 472 ? 5.092 -0.355 -23.380 1.00 82.00 472 SER A CA 1
ATOM 3596 C C . SER A 1 472 ? 5.108 -0.314 -21.849 1.00 82.00 472 SER A C 1
ATOM 3598 O O . SER A 1 472 ? 4.079 -0.111 -21.209 1.00 82.00 472 SER A O 1
ATOM 3600 N N . GLY A 1 473 ? 6.291 -0.446 -21.236 1.00 79.50 473 GLY A N 1
ATOM 3601 C CA . GLY A 1 473 ? 6.422 -0.387 -19.772 1.00 79.50 473 GLY A CA 1
ATOM 3602 C C . GLY A 1 473 ? 5.937 0.934 -19.157 1.00 79.50 473 GLY A C 1
ATOM 3603 O O . GLY A 1 473 ? 5.429 0.936 -18.035 1.00 79.50 473 GLY A O 1
ATOM 3604 N N . GLY A 1 474 ? 6.049 2.038 -19.902 1.00 85.44 474 GLY A N 1
ATOM 3605 C CA . GLY A 1 474 ? 5.555 3.331 -19.443 1.00 85.44 474 GLY A CA 1
ATOM 3606 C C . GLY A 1 474 ? 4.035 3.471 -19.538 1.00 85.44 474 GLY A C 1
ATOM 3607 O O . GLY A 1 474 ? 3.381 3.895 -18.592 1.00 85.44 474 GLY A O 1
ATOM 3608 N N . ALA A 1 475 ? 3.437 2.994 -20.630 1.00 89.19 475 ALA A N 1
ATOM 3609 C CA . ALA A 1 475 ? 1.981 2.943 -20.749 1.00 89.19 475 ALA A CA 1
ATOM 3610 C C . ALA A 1 475 ? 1.349 1.999 -19.708 1.00 89.19 475 ALA A C 1
ATOM 3612 O O . ALA A 1 475 ? 0.343 2.349 -19.099 1.00 89.19 475 ALA A O 1
ATOM 3613 N N . ASN A 1 476 ? 1.988 0.855 -19.423 1.00 88.06 476 ASN A N 1
ATOM 3614 C CA . ASN A 1 476 ? 1.548 -0.073 -18.372 1.00 88.06 476 ASN A CA 1
ATOM 3615 C C . ASN A 1 476 ? 1.482 0.599 -16.995 1.00 88.06 476 ASN A C 1
ATOM 3617 O O . ASN A 1 476 ? 0.589 0.292 -16.214 1.00 88.06 476 ASN A O 1
ATOM 3621 N N . SER A 1 477 ? 2.440 1.483 -16.709 1.00 90.00 477 SER A N 1
ATOM 3622 C CA . SER A 1 477 ? 2.506 2.219 -15.447 1.00 90.00 477 SER A CA 1
ATOM 3623 C C . SER A 1 477 ? 1.291 3.124 -15.282 1.00 90.00 477 SER A C 1
ATOM 3625 O O . SER A 1 477 ? 0.509 2.921 -14.360 1.00 90.00 477 SER A O 1
ATOM 3627 N N . VAL A 1 478 ? 1.074 4.015 -16.254 1.00 93.19 478 VAL A N 1
ATOM 3628 C CA . VAL A 1 478 ? -0.033 4.980 -16.232 1.00 93.19 478 VAL A CA 1
ATOM 3629 C C . VAL A 1 478 ? -1.387 4.275 -16.135 1.00 93.19 478 VAL A C 1
ATOM 3631 O O . VAL A 1 478 ? -2.224 4.666 -15.328 1.00 93.19 478 VAL A O 1
ATOM 3634 N N . VAL A 1 479 ? -1.602 3.208 -16.912 1.00 91.81 479 VAL A N 1
ATOM 3635 C CA . VAL A 1 479 ? -2.865 2.451 -16.881 1.00 91.81 479 VAL A CA 1
ATOM 3636 C C . VAL A 1 479 ? -3.125 1.841 -15.499 1.00 91.81 479 VAL A C 1
ATOM 3638 O O . VAL A 1 479 ? -4.231 1.961 -14.976 1.00 91.81 479 VAL A O 1
ATOM 3641 N N . GLN A 1 480 ? -2.109 1.232 -14.880 1.00 88.88 480 GLN A N 1
ATOM 3642 C CA . GLN A 1 480 ? -2.226 0.668 -13.532 1.00 88.88 480 GLN A CA 1
ATOM 3643 C C . GLN A 1 480 ? -2.476 1.748 -12.480 1.00 88.88 480 GLN A C 1
ATOM 3645 O O . GLN A 1 480 ? -3.349 1.595 -11.631 1.00 88.88 480 GLN A O 1
ATOM 3650 N N . GLU A 1 481 ? -1.719 2.840 -12.531 1.00 90.56 481 GLU A N 1
ATOM 3651 C CA . GLU A 1 481 ? -1.804 3.927 -11.557 1.00 90.56 481 GLU A CA 1
ATOM 3652 C C . GLU A 1 481 ? -3.159 4.635 -11.612 1.00 90.56 481 GLU A C 1
ATOM 3654 O O . GLU A 1 481 ? -3.739 4.893 -10.555 1.00 90.56 481 GLU A O 1
ATOM 3659 N N . VAL A 1 482 ? -3.723 4.842 -12.808 1.00 92.81 482 VAL A N 1
ATOM 3660 C CA . VAL A 1 482 ? -5.088 5.361 -12.982 1.00 92.81 482 VAL A CA 1
ATOM 3661 C C . VAL A 1 482 ? -6.127 4.400 -12.408 1.00 92.81 482 VAL A C 1
ATOM 3663 O O . VAL A 1 482 ? -6.985 4.839 -11.642 1.00 92.81 482 VAL A O 1
ATOM 3666 N N . ALA A 1 483 ? -6.035 3.098 -12.696 1.00 86.44 483 ALA A N 1
ATOM 3667 C CA . ALA A 1 483 ? -6.940 2.108 -12.105 1.00 86.44 483 ALA A CA 1
ATOM 3668 C C . ALA A 1 483 ? -6.865 2.119 -10.563 1.00 86.44 483 ALA A C 1
ATOM 3670 O O . ALA A 1 483 ? -7.890 2.129 -9.877 1.00 86.44 483 ALA A O 1
ATOM 3671 N N . GLY A 1 484 ? -5.656 2.232 -10.004 1.00 79.00 484 GLY A N 1
ATOM 3672 C CA . GLY A 1 484 ? -5.449 2.382 -8.565 1.00 79.00 484 GLY A CA 1
ATOM 3673 C C . GLY A 1 484 ? -6.070 3.659 -7.991 1.00 79.00 484 GLY A C 1
ATOM 3674 O O . GLY A 1 484 ? -6.743 3.597 -6.962 1.00 79.00 484 GLY A O 1
ATOM 3675 N N . MET A 1 485 ? -5.932 4.805 -8.663 1.00 82.06 485 MET A N 1
ATOM 3676 C CA . MET A 1 485 ? -6.569 6.064 -8.243 1.00 82.06 485 MET A CA 1
ATOM 3677 C C . MET A 1 485 ? -8.096 5.963 -8.238 1.00 82.06 485 MET A C 1
ATOM 3679 O O . MET A 1 485 ? -8.749 6.462 -7.321 1.00 82.06 485 MET A O 1
ATOM 3683 N N . ARG A 1 486 ? -8.676 5.267 -9.215 1.00 82.25 486 ARG A N 1
ATOM 3684 C CA . ARG A 1 486 ? -10.124 5.043 -9.270 1.00 82.25 486 ARG A CA 1
ATOM 3685 C C . ARG A 1 486 ? -10.623 4.140 -8.154 1.00 82.25 486 ARG A C 1
ATOM 3687 O O . ARG A 1 486 ? -11.633 4.457 -7.533 1.00 82.25 486 ARG A O 1
ATOM 3694 N N . SER A 1 487 ? -9.869 3.097 -7.805 1.00 70.81 487 SER A N 1
ATOM 3695 C CA . SER A 1 487 ? -10.173 2.262 -6.629 1.00 70.81 487 SER A CA 1
ATOM 3696 C C . SER A 1 487 ? -10.140 3.047 -5.302 1.00 70.81 487 SER A C 1
ATOM 3698 O O . SER A 1 487 ? -10.724 2.632 -4.300 1.00 70.81 487 SER A O 1
ATOM 3700 N N . LEU A 1 488 ? -9.486 4.216 -5.289 1.00 66.19 488 LEU A N 1
ATOM 3701 C CA . LEU A 1 488 ? -9.478 5.168 -4.176 1.00 66.19 488 LEU A CA 1
ATOM 3702 C C . LEU A 1 488 ? -10.630 6.188 -4.226 1.00 66.19 488 LEU A C 1
ATOM 3704 O O . LEU A 1 488 ? -10.752 7.000 -3.309 1.00 66.19 488 LEU A O 1
ATOM 3708 N N . GLY A 1 489 ? -11.483 6.147 -5.252 1.00 72.06 489 GLY A N 1
ATOM 3709 C CA . GLY A 1 489 ? -12.614 7.059 -5.439 1.00 72.06 489 GLY A CA 1
ATOM 3710 C C . GLY A 1 489 ? -12.271 8.375 -6.148 1.00 72.06 489 GLY A C 1
ATOM 3711 O O . GLY A 1 489 ? -13.042 9.330 -6.045 1.00 72.06 489 GLY A O 1
ATOM 3712 N N . VAL A 1 490 ? -11.128 8.452 -6.839 1.00 81.50 490 VAL A N 1
ATOM 3713 C CA . VAL A 1 490 ? -10.732 9.612 -7.659 1.00 81.50 490 VAL A CA 1
ATOM 3714 C C . VAL A 1 490 ? -11.211 9.412 -9.097 1.00 81.50 490 VAL A C 1
ATOM 3716 O O . VAL A 1 490 ? -10.972 8.354 -9.677 1.00 81.50 490 VAL A O 1
ATOM 3719 N N . ASP A 1 491 ? -11.836 10.425 -9.708 1.00 88.88 491 ASP A N 1
ATOM 3720 C CA . ASP A 1 491 ? -12.149 10.398 -11.146 1.00 88.88 491 ASP A CA 1
ATOM 3721 C C . ASP A 1 491 ? -10.874 10.694 -11.952 1.00 88.88 491 ASP A C 1
ATOM 3723 O O . ASP A 1 491 ? -10.603 11.823 -12.365 1.00 88.88 491 ASP A O 1
ATOM 3727 N N . ALA A 1 492 ? -10.040 9.663 -12.089 1.00 92.38 492 ALA A N 1
ATOM 3728 C CA . ALA A 1 492 ? -8.857 9.660 -12.935 1.00 92.38 492 ALA A CA 1
ATOM 3729 C C . ALA A 1 492 ? -9.178 8.988 -14.278 1.00 92.38 492 ALA A C 1
ATOM 3731 O O . ALA A 1 492 ? -9.798 7.920 -14.300 1.00 92.38 492 ALA A O 1
ATOM 3732 N N . ARG A 1 493 ? -8.749 9.599 -15.388 1.00 94.69 493 ARG A N 1
ATOM 3733 C CA . ARG A 1 493 ? -8.959 9.093 -16.755 1.00 94.69 493 ARG A CA 1
ATOM 3734 C C . ARG A 1 493 ? -7.717 9.238 -17.623 1.00 94.69 493 ARG A C 1
ATOM 3736 O O . ARG A 1 493 ? -6.821 10.028 -17.325 1.00 94.69 493 ARG A O 1
ATOM 3743 N N . ILE A 1 494 ? -7.690 8.493 -18.725 1.00 95.75 494 ILE A N 1
ATOM 3744 C CA . ILE A 1 494 ? -6.605 8.505 -19.711 1.00 95.75 494 ILE A CA 1
ATOM 3745 C C . ILE A 1 494 ? -7.127 9.050 -21.038 1.00 95.75 494 ILE A C 1
ATOM 3747 O O . ILE A 1 494 ? -8.004 8.447 -21.652 1.00 95.75 494 ILE A O 1
ATOM 3751 N N . ALA A 1 495 ? -6.558 10.157 -21.508 1.00 95.38 495 ALA A N 1
ATOM 3752 C CA . ALA A 1 495 ? -6.745 10.640 -22.866 1.00 95.38 495 ALA A CA 1
ATOM 3753 C C . ALA A 1 495 ? -5.875 9.827 -23.837 1.00 95.38 495 ALA A C 1
ATOM 3755 O O . ALA A 1 495 ? -4.642 9.855 -23.766 1.00 95.38 495 ALA A O 1
ATOM 3756 N N . VAL A 1 496 ? -6.532 9.118 -24.753 1.00 93.19 496 VAL A N 1
ATOM 3757 C CA . VAL A 1 496 ? -5.938 8.238 -25.761 1.00 93.19 496 VAL A CA 1
ATOM 3758 C C . VAL A 1 496 ? -6.214 8.803 -27.149 1.00 93.19 496 VAL A C 1
ATOM 3760 O O . VAL A 1 496 ? -7.335 9.186 -27.473 1.00 93.19 496 VAL A O 1
ATOM 3763 N N . ASP A 1 497 ? -5.193 8.816 -27.996 1.00 93.38 497 ASP A N 1
ATOM 3764 C CA . ASP A 1 497 ? -5.344 9.206 -29.395 1.00 93.38 497 ASP A CA 1
ATOM 3765 C C . ASP A 1 497 ? -6.202 8.179 -30.158 1.00 93.38 497 ASP A C 1
ATOM 3767 O O . ASP A 1 497 ? -5.961 6.971 -30.065 1.00 93.38 497 ASP A O 1
ATOM 3771 N N . ALA A 1 498 ? -7.176 8.637 -30.948 1.00 93.00 498 ALA A N 1
ATOM 3772 C CA . ALA A 1 498 ? -8.081 7.781 -31.721 1.00 93.00 498 ALA A CA 1
ATOM 3773 C C . ALA A 1 498 ? -7.353 6.760 -32.612 1.00 93.00 498 ALA A C 1
ATOM 3775 O O . ALA A 1 498 ? -7.828 5.638 -32.784 1.00 93.00 498 ALA A O 1
ATOM 3776 N N . ARG A 1 499 ? -6.156 7.091 -33.111 1.00 94.25 499 ARG A N 1
ATOM 3777 C CA . ARG A 1 499 ? -5.316 6.195 -33.929 1.00 94.25 499 ARG A CA 1
ATOM 3778 C C . ARG A 1 499 ? -4.749 5.013 -33.140 1.00 94.25 499 ARG A C 1
ATOM 3780 O O . ARG A 1 499 ? -4.131 4.120 -33.721 1.00 94.25 499 ARG A O 1
ATOM 3787 N N . HIS A 1 500 ? -4.861 5.039 -31.817 1.00 92.12 500 HIS A N 1
ATOM 3788 C CA . HIS A 1 500 ? -4.265 4.069 -30.905 1.00 92.12 500 HIS A CA 1
ATOM 3789 C C . HIS A 1 500 ? -5.285 3.368 -30.003 1.00 92.12 500 HIS A C 1
ATOM 3791 O O . HIS A 1 500 ? -4.913 2.397 -29.349 1.00 92.12 500 HIS A O 1
ATOM 3797 N N . ALA A 1 501 ? -6.553 3.794 -30.013 1.00 88.44 501 ALA A N 1
ATOM 3798 C CA . ALA A 1 501 ? -7.606 3.262 -29.150 1.00 88.44 501 ALA A CA 1
ATOM 3799 C C . ALA A 1 501 ? -7.752 1.730 -29.244 1.00 88.44 501 ALA A C 1
ATOM 3801 O O . ALA A 1 501 ? -7.676 1.052 -28.226 1.00 88.44 501 ALA A O 1
ATOM 3802 N N . GLU A 1 502 ? -7.839 1.165 -30.454 1.00 88.44 502 GLU A N 1
ATOM 3803 C CA . GLU A 1 502 ? -7.976 -0.293 -30.638 1.00 88.44 502 GLU A CA 1
ATOM 3804 C C . GLU A 1 502 ? -6.769 -1.075 -30.078 1.00 88.44 502 GLU A C 1
ATOM 3806 O O . GLU A 1 502 ? -6.905 -2.150 -29.494 1.00 88.44 502 GLU A O 1
ATOM 3811 N N . SER A 1 503 ? -5.565 -0.521 -30.235 1.00 88.12 503 SER A N 1
ATOM 3812 C CA . SER A 1 503 ? -4.337 -1.142 -29.732 1.00 88.12 503 SER A CA 1
ATOM 3813 C C . SER A 1 503 ? -4.259 -1.070 -28.204 1.00 88.12 503 SER A C 1
ATOM 3815 O O . SER A 1 503 ? -3.884 -2.053 -27.564 1.00 88.12 503 SER A O 1
ATOM 3817 N N . MET A 1 504 ? -4.662 0.058 -27.609 1.00 87.94 504 MET A N 1
ATOM 3818 C CA . MET A 1 504 ? -4.767 0.210 -26.155 1.00 87.94 504 MET A CA 1
ATOM 3819 C C . MET A 1 504 ? -5.752 -0.804 -25.566 1.00 87.94 504 MET A C 1
ATOM 3821 O O . MET A 1 504 ? -5.406 -1.492 -24.608 1.00 87.94 504 MET A O 1
ATOM 3825 N N . ASP A 1 505 ? -6.920 -0.970 -26.184 1.00 84.62 505 ASP A N 1
ATOM 3826 C CA . ASP A 1 505 ? -7.935 -1.929 -25.741 1.00 84.62 505 ASP A CA 1
ATOM 3827 C C . ASP A 1 505 ? -7.400 -3.358 -25.740 1.00 84.62 505 ASP A C 1
ATOM 3829 O O . ASP A 1 505 ? -7.579 -4.096 -24.775 1.00 84.62 505 ASP A O 1
ATOM 3833 N N . ARG A 1 506 ? -6.661 -3.739 -26.785 1.00 84.62 506 ARG A N 1
ATOM 3834 C CA . ARG A 1 506 ? -6.058 -5.071 -26.879 1.00 84.62 506 ARG A CA 1
ATOM 3835 C C . ARG A 1 506 ? -5.050 -5.347 -25.761 1.00 84.62 506 ARG A C 1
ATOM 3837 O O . ARG A 1 506 ? -5.053 -6.439 -25.201 1.00 84.62 506 ARG A O 1
ATOM 3844 N N . PHE A 1 507 ? -4.168 -4.394 -25.455 1.00 83.62 507 PHE A N 1
ATOM 3845 C CA . PHE A 1 507 ? -3.110 -4.591 -24.453 1.00 83.62 507 PHE A CA 1
ATOM 3846 C C . PHE A 1 507 ? -3.589 -4.445 -23.006 1.00 83.62 507 PHE A C 1
ATOM 3848 O O . PHE A 1 507 ? -2.915 -4.950 -22.104 1.00 83.62 507 PHE A O 1
ATOM 3855 N N . TYR A 1 508 ? -4.712 -3.756 -22.789 1.00 85.19 508 TYR A N 1
ATOM 3856 C CA . TYR A 1 508 ? -5.194 -3.375 -21.462 1.00 85.19 508 TYR A CA 1
ATOM 3857 C C . TYR A 1 508 ? -6.634 -3.797 -21.177 1.00 85.19 508 TYR A C 1
ATOM 3859 O O . TYR A 1 508 ? -7.222 -3.283 -20.233 1.00 85.19 508 TYR A O 1
ATOM 3867 N N . ALA A 1 509 ? -7.190 -4.751 -21.927 1.00 81.19 509 ALA A N 1
ATOM 3868 C CA . ALA A 1 509 ? -8.550 -5.262 -21.723 1.00 81.19 509 ALA A CA 1
ATOM 3869 C C . ALA A 1 509 ? -8.836 -5.739 -20.285 1.00 81.19 509 ALA A C 1
ATOM 3871 O O . ALA A 1 509 ? -9.992 -5.807 -19.886 1.00 81.19 509 ALA A O 1
ATOM 3872 N N . ASP A 1 510 ? -7.801 -6.088 -19.514 1.00 75.44 510 ASP A N 1
ATOM 3873 C CA . ASP A 1 510 ? -7.922 -6.564 -18.137 1.00 75.44 510 ASP A CA 1
ATOM 3874 C C . ASP A 1 510 ? -7.857 -5.466 -17.062 1.00 75.44 510 ASP A C 1
ATOM 3876 O O . ASP A 1 510 ? -8.058 -5.775 -15.892 1.00 75.44 510 ASP A O 1
ATOM 3880 N N . VAL A 1 511 ? -7.562 -4.211 -17.427 1.00 77.25 511 VAL A N 1
ATOM 3881 C CA . VAL A 1 511 ? -7.394 -3.091 -16.473 1.00 77.25 511 VAL A CA 1
ATOM 3882 C C . VAL A 1 511 ? -8.062 -1.791 -16.942 1.00 77.25 511 VAL A C 1
ATOM 3884 O O . VAL A 1 511 ? -8.496 -0.984 -16.122 1.00 77.25 511 VAL A O 1
ATOM 3887 N N . LEU A 1 512 ? -8.137 -1.550 -18.252 1.00 78.31 512 LEU A N 1
ATOM 3888 C CA . LEU A 1 512 ? -8.702 -0.334 -18.826 1.00 78.31 512 LEU A CA 1
ATOM 3889 C C . LEU A 1 512 ? -10.192 -0.527 -19.131 1.00 78.31 512 LEU A C 1
ATOM 3891 O O . LEU A 1 512 ? -10.561 -1.105 -20.150 1.00 78.31 512 LEU A O 1
ATOM 3895 N N . GLU A 1 513 ? -11.046 -0.005 -18.256 1.00 75.06 513 GLU A N 1
ATOM 3896 C CA . GLU A 1 513 ? -12.496 0.033 -18.470 1.00 75.06 513 GLU A CA 1
ATOM 3897 C C . GLU A 1 513 ? -12.877 1.166 -19.440 1.00 75.06 513 GLU A C 1
ATOM 3899 O O . GLU A 1 513 ? -12.150 2.151 -19.614 1.00 75.06 513 GLU A O 1
ATOM 3904 N N . SER A 1 514 ? -14.032 1.039 -20.096 1.00 67.25 514 SER A N 1
ATOM 3905 C CA . SER A 1 514 ? -14.465 1.975 -21.143 1.00 67.25 514 SER A CA 1
ATOM 3906 C C . SER A 1 514 ? -14.713 3.402 -20.646 1.00 67.25 514 SER A C 1
ATOM 3908 O O . SER A 1 514 ? -14.563 4.341 -21.421 1.00 67.25 514 SER A O 1
ATOM 3910 N N . ASP A 1 515 ? -15.077 3.583 -19.378 1.00 72.81 515 ASP A N 1
ATOM 3911 C CA . ASP A 1 515 ? -15.274 4.885 -18.729 1.00 72.81 515 ASP A CA 1
ATOM 3912 C C . ASP A 1 515 ? -13.965 5.498 -18.190 1.00 72.81 515 ASP A C 1
ATOM 3914 O O . ASP A 1 515 ? -13.926 6.685 -17.858 1.00 72.81 515 ASP A O 1
ATOM 3918 N N . ASN A 1 516 ? -12.872 4.723 -18.180 1.00 76.44 516 ASN A N 1
ATOM 3919 C CA . ASN A 1 516 ? -11.540 5.140 -17.716 1.00 76.44 516 ASN A CA 1
ATOM 3920 C C . ASN A 1 516 ? -10.708 5.763 -18.844 1.00 76.44 516 ASN A C 1
ATOM 3922 O O . ASN A 1 516 ? -9.659 6.366 -18.595 1.00 76.44 516 ASN A O 1
ATOM 3926 N N . ARG A 1 517 ? -11.174 5.632 -20.091 1.00 83.94 517 ARG A N 1
ATOM 3927 C CA . ARG A 1 517 ? -10.529 6.177 -21.286 1.00 83.94 517 ARG A CA 1
ATOM 3928 C C . ARG A 1 517 ? -11.362 7.297 -21.900 1.00 83.94 517 ARG A C 1
ATOM 3930 O O . ARG A 1 517 ? -12.586 7.235 -21.955 1.00 83.94 517 ARG A O 1
ATOM 3937 N N . MET A 1 518 ? -10.677 8.290 -22.441 1.00 88.50 518 MET A N 1
ATOM 3938 C CA . MET A 1 518 ? -11.255 9.332 -23.279 1.00 88.50 518 MET A CA 1
ATOM 3939 C C . MET A 1 518 ? -10.509 9.336 -24.600 1.00 88.50 518 MET A C 1
ATOM 3941 O O . MET A 1 518 ? -9.295 9.509 -24.626 1.00 88.50 518 MET A O 1
ATOM 3945 N N . VAL A 1 519 ? -11.220 9.099 -25.696 1.00 90.31 519 VAL A N 1
ATOM 3946 C CA . VAL A 1 519 ? -10.611 9.073 -27.025 1.00 90.31 519 VAL A CA 1
ATOM 3947 C C . VAL A 1 519 ? -10.711 10.464 -27.633 1.00 90.31 519 VAL A C 1
ATOM 3949 O O . VAL A 1 519 ? -11.795 11.034 -27.627 1.00 90.31 519 VAL A O 1
ATOM 3952 N N . PHE A 1 520 ? -9.605 10.995 -28.153 1.00 93.38 520 PHE A N 1
ATOM 3953 C CA . PHE A 1 520 ? -9.591 12.264 -28.883 1.00 93.38 520 PHE A CA 1
ATOM 3954 C C . PHE A 1 520 ? -9.035 12.069 -30.299 1.00 93.38 520 PHE A C 1
ATOM 3956 O O . PHE A 1 520 ? -8.068 11.333 -30.510 1.00 93.38 520 PHE A O 1
ATOM 3963 N N . ALA A 1 521 ? -9.642 12.732 -31.281 1.00 92.81 521 ALA A N 1
ATOM 3964 C CA . ALA A 1 521 ? -9.248 12.706 -32.688 1.00 92.81 521 ALA A CA 1
ATOM 3965 C C . ALA A 1 521 ? -8.463 13.958 -33.119 1.00 92.81 521 ALA A C 1
ATOM 3967 O O . ALA A 1 521 ? -7.885 13.975 -34.207 1.00 92.81 521 ALA A O 1
ATOM 3968 N N . SER A 1 522 ? -8.432 15.009 -32.291 1.00 93.25 522 SER A N 1
ATOM 3969 C CA . SER A 1 522 ? -7.690 16.246 -32.564 1.00 93.25 522 SER A CA 1
ATOM 3970 C C . SER A 1 522 ? -7.237 16.963 -31.290 1.00 93.25 522 SER A C 1
ATOM 3972 O O . SER A 1 522 ? -7.843 16.800 -30.231 1.00 93.25 522 SER A O 1
ATOM 3974 N N . ASP A 1 523 ? -6.224 17.825 -31.406 1.00 91.56 523 ASP A N 1
ATOM 3975 C CA . ASP A 1 523 ? -5.749 18.667 -30.298 1.00 91.56 523 ASP A CA 1
ATOM 3976 C C . ASP A 1 523 ? -6.865 19.569 -29.743 1.00 91.56 523 ASP A C 1
ATOM 3978 O O . ASP A 1 523 ? -6.953 19.785 -28.537 1.00 91.56 523 ASP A O 1
ATOM 3982 N N . ALA A 1 524 ? -7.771 20.051 -30.602 1.00 91.50 524 ALA A N 1
ATOM 3983 C CA . ALA A 1 524 ? -8.916 20.863 -30.188 1.00 91.50 524 ALA A CA 1
ATOM 3984 C C . ALA A 1 524 ? -9.897 20.083 -29.294 1.00 91.50 524 ALA A C 1
ATOM 3986 O O . ALA A 1 524 ? -10.430 20.636 -28.332 1.00 91.50 524 ALA A O 1
ATOM 3987 N N . GLU A 1 525 ? -10.103 18.799 -29.592 1.00 93.56 525 GLU A N 1
ATOM 3988 C CA . GLU A 1 525 ? -10.951 17.902 -28.803 1.00 93.56 525 GLU A CA 1
ATOM 3989 C C . GLU A 1 525 ? -10.298 17.529 -27.466 1.00 93.56 525 GLU A C 1
ATOM 3991 O O . GLU A 1 525 ? -10.972 17.498 -26.430 1.00 93.56 525 GLU A O 1
ATOM 3996 N N . LEU A 1 526 ? -8.977 17.310 -27.464 1.00 94.44 526 LEU A N 1
ATOM 3997 C CA . LEU A 1 526 ? -8.203 17.111 -26.237 1.00 94.44 526 LEU A CA 1
ATOM 3998 C C . LEU A 1 526 ? -8.297 18.341 -25.328 1.00 94.44 526 LEU A C 1
ATOM 4000 O O . LEU A 1 526 ? -8.539 18.198 -24.130 1.00 94.44 526 LEU A O 1
ATOM 4004 N N . VAL A 1 527 ? -8.164 19.539 -25.908 1.00 93.75 527 VAL A N 1
ATOM 4005 C CA . VAL A 1 527 ? -8.369 20.805 -25.203 1.00 93.75 527 VAL A CA 1
ATOM 4006 C C . VAL A 1 527 ? -9.766 20.811 -24.593 1.00 93.75 527 VAL A C 1
ATOM 4008 O O . VAL A 1 527 ? -9.860 20.804 -23.373 1.00 93.75 527 VAL A O 1
ATOM 4011 N N . SER A 1 528 ? -10.853 20.723 -25.371 1.00 90.12 528 SER A N 1
ATOM 4012 C CA . SER A 1 528 ? -12.218 20.749 -24.804 1.00 90.12 528 SER A CA 1
ATOM 4013 C C . SER A 1 528 ? -12.463 19.695 -23.721 1.00 90.12 528 SER A C 1
ATOM 4015 O O . SER A 1 528 ? -13.130 19.971 -22.731 1.00 90.12 528 SER A O 1
ATOM 4017 N N . THR A 1 529 ? -11.883 18.506 -23.872 1.00 87.62 529 THR A N 1
ATOM 4018 C CA . THR A 1 529 ? -11.992 17.421 -22.890 1.00 87.62 529 THR A CA 1
ATOM 4019 C C . THR A 1 529 ? -11.384 17.801 -21.538 1.00 87.62 529 THR A C 1
ATOM 4021 O O . THR A 1 529 ? -11.957 17.502 -20.490 1.00 87.62 529 THR A O 1
ATOM 4024 N N . ALA A 1 530 ? -10.243 18.491 -21.548 1.00 92.44 530 ALA A N 1
ATOM 4025 C CA . ALA A 1 530 ? -9.522 18.882 -20.342 1.00 92.44 530 ALA A CA 1
ATOM 4026 C C . ALA A 1 530 ? -10.269 19.909 -19.472 1.00 92.44 530 ALA A C 1
ATOM 4028 O O . ALA A 1 530 ? -9.936 20.063 -18.297 1.00 92.44 530 ALA A O 1
ATOM 4029 N N . GLU A 1 531 ? -11.302 20.579 -19.999 1.00 91.62 531 GLU A N 1
ATOM 4030 C CA . GLU A 1 531 ? -12.135 21.537 -19.257 1.00 91.62 531 GLU A CA 1
ATOM 4031 C C . GLU A 1 531 ? -12.685 20.935 -17.955 1.00 91.62 531 GLU A C 1
ATOM 4033 O O . GLU A 1 531 ? -12.649 21.576 -16.902 1.00 91.62 531 GLU A O 1
ATOM 4038 N N . CYS A 1 532 ? -13.112 19.672 -18.014 1.00 88.81 532 CYS A N 1
ATOM 4039 C CA . CYS A 1 532 ? -13.717 18.938 -16.906 1.00 88.81 532 CYS A CA 1
ATOM 4040 C C . CYS A 1 532 ? -12.700 18.315 -15.937 1.00 88.81 532 CYS A C 1
ATOM 4042 O O . CYS A 1 532 ? -13.080 17.453 -15.152 1.00 88.81 532 CYS A O 1
ATOM 4044 N N . PHE A 1 533 ? -11.426 18.703 -15.977 1.00 93.31 533 PHE A N 1
ATOM 4045 C CA . PHE A 1 533 ? -10.395 18.144 -15.104 1.00 93.31 533 PHE A CA 1
ATOM 4046 C C . PHE A 1 533 ? -9.653 19.232 -14.338 1.00 93.31 533 PHE A C 1
ATOM 4048 O O . PHE A 1 533 ? -9.498 20.358 -14.812 1.00 93.31 533 PHE A O 1
ATOM 4055 N N . ASP A 1 534 ? -9.202 18.887 -13.137 1.00 92.38 534 ASP A N 1
ATOM 4056 C CA . ASP A 1 534 ? -8.516 19.797 -12.220 1.00 92.38 534 ASP A CA 1
ATOM 4057 C C . ASP A 1 534 ? -6.992 19.662 -12.340 1.00 92.38 534 ASP A C 1
ATOM 4059 O O . ASP A 1 534 ? -6.260 20.644 -12.198 1.00 92.38 534 ASP A O 1
ATOM 4063 N N . VAL A 1 535 ? -6.522 18.446 -12.639 1.00 94.94 535 VAL A N 1
ATOM 4064 C CA . VAL A 1 535 ? -5.106 18.104 -12.814 1.00 94.94 535 VAL A CA 1
ATOM 4065 C C . VAL A 1 535 ? -4.895 17.465 -14.185 1.00 94.94 535 VAL A C 1
ATOM 4067 O O . VAL A 1 535 ? -5.540 16.468 -14.513 1.00 94.94 535 VAL A O 1
ATOM 4070 N N . ILE A 1 536 ? -3.963 18.008 -14.968 1.00 97.50 536 ILE A N 1
ATOM 4071 C CA . ILE A 1 536 ? -3.583 17.507 -16.293 1.00 97.50 536 ILE A CA 1
ATOM 4072 C C . ILE A 1 536 ? -2.157 16.959 -16.231 1.00 97.50 536 ILE A C 1
ATOM 4074 O O . ILE A 1 536 ? -1.224 17.672 -15.856 1.00 97.50 536 ILE A O 1
ATOM 4078 N N . VAL A 1 537 ? -1.986 15.692 -16.608 1.00 98.12 537 VAL A N 1
ATOM 4079 C CA . VAL A 1 537 ? -0.726 14.955 -16.480 1.00 98.12 537 VAL A CA 1
ATOM 4080 C C . VAL A 1 537 ? -0.162 14.605 -17.859 1.00 98.12 537 VAL A C 1
ATOM 4082 O O . VAL A 1 537 ? -0.703 13.759 -18.571 1.00 98.12 537 VAL A O 1
ATOM 4085 N N . ALA A 1 538 ? 0.951 15.232 -18.238 1.00 98.00 538 ALA A N 1
ATOM 4086 C CA . ALA A 1 538 ? 1.791 14.812 -19.360 1.00 98.00 538 ALA A CA 1
ATOM 4087 C C . ALA A 1 538 ? 2.526 13.501 -19.018 1.00 98.00 538 ALA A C 1
ATOM 4089 O O . ALA A 1 538 ? 2.907 13.291 -17.869 1.00 98.00 538 ALA A O 1
ATOM 4090 N N . THR A 1 539 ? 2.759 12.625 -19.999 1.00 96.00 539 THR A N 1
ATOM 4091 C CA . THR A 1 539 ? 3.340 11.279 -19.779 1.00 96.00 539 THR A CA 1
ATOM 4092 C C . THR A 1 539 ? 4.514 10.915 -20.695 1.00 96.00 539 THR A C 1
ATOM 4094 O O . THR A 1 539 ? 5.146 9.878 -20.490 1.00 96.00 539 THR A O 1
ATOM 4097 N N . LEU A 1 540 ? 4.797 11.742 -21.707 1.00 94.25 540 LEU A N 1
ATOM 4098 C CA . LEU A 1 540 ? 5.865 11.573 -22.706 1.00 94.25 540 LEU A CA 1
ATOM 4099 C C . LEU A 1 540 ? 6.463 12.933 -23.075 1.00 94.25 540 LEU A C 1
ATOM 4101 O O . LEU A 1 540 ? 5.772 13.946 -22.984 1.00 94.25 540 LEU A O 1
ATOM 4105 N N . TRP A 1 541 ? 7.653 12.950 -23.663 1.00 94.00 541 TRP A N 1
ATOM 4106 C CA . TRP A 1 541 ? 8.363 14.149 -24.121 1.00 94.00 541 TRP A CA 1
ATOM 4107 C C . TRP A 1 541 ? 7.556 15.040 -25.067 1.00 94.00 541 TRP A C 1
ATOM 4109 O O . TRP A 1 541 ? 7.736 16.255 -25.074 1.00 94.00 541 TRP A O 1
ATOM 4119 N N . SER A 1 542 ? 6.652 14.464 -25.858 1.00 93.69 542 SER A N 1
ATOM 4120 C CA . SER A 1 542 ? 5.788 15.209 -26.779 1.00 93.69 542 SER A CA 1
ATOM 4121 C C . SER A 1 542 ? 4.548 15.799 -26.100 1.00 93.69 542 SER A C 1
ATOM 4123 O O . SER A 1 542 ? 3.959 16.755 -26.602 1.00 93.69 542 SER A O 1
ATOM 4125 N N . THR A 1 543 ? 4.138 15.261 -24.949 1.00 95.81 543 THR A N 1
ATOM 4126 C CA . THR A 1 543 ? 2.871 15.633 -24.302 1.00 95.81 543 THR A CA 1
ATOM 4127 C C . THR A 1 543 ? 2.874 17.009 -23.632 1.00 95.81 543 THR A C 1
ATOM 4129 O O . THR A 1 543 ? 1.842 17.664 -23.735 1.00 95.81 543 THR A O 1
ATOM 4132 N N . PRO A 1 544 ? 3.981 17.543 -23.064 1.00 96.75 544 PRO A N 1
ATOM 4133 C CA . PRO A 1 544 ? 4.034 18.942 -22.635 1.00 96.75 544 PRO A CA 1
ATOM 4134 C C . PRO A 1 544 ? 3.705 19.940 -23.749 1.00 96.75 544 PRO A C 1
ATOM 4136 O O . PRO A 1 544 ? 3.064 20.955 -23.494 1.00 96.75 544 PRO A O 1
ATOM 4139 N N . ALA A 1 545 ? 4.093 19.650 -24.997 1.00 94.44 545 ALA A N 1
ATOM 4140 C CA . ALA A 1 545 ? 3.721 20.487 -26.136 1.00 94.44 545 ALA A CA 1
ATOM 4141 C C . ALA A 1 545 ? 2.221 20.373 -26.468 1.00 94.44 545 ALA A C 1
ATOM 4143 O O . ALA A 1 545 ? 1.593 21.390 -26.746 1.00 94.44 545 ALA A O 1
ATOM 4144 N N . LEU A 1 546 ? 1.643 19.167 -26.375 1.00 94.50 546 LEU A N 1
ATOM 4145 C CA . LEU A 1 546 ? 0.210 18.923 -26.599 1.00 94.50 546 LEU A CA 1
ATOM 4146 C C . LEU A 1 546 ? -0.687 19.584 -25.544 1.00 94.50 546 LEU A C 1
ATOM 4148 O O . LEU A 1 546 ? -1.784 20.026 -25.871 1.00 94.50 546 LEU A O 1
ATOM 4152 N N . ILE A 1 547 ? -0.240 19.666 -24.287 1.00 96.44 547 ILE A N 1
ATOM 4153 C CA . ILE A 1 547 ? -1.022 20.282 -23.203 1.00 96.44 547 ILE A CA 1
ATOM 4154 C C . ILE A 1 547 ? -0.755 21.785 -23.039 1.00 96.44 547 ILE A C 1
ATOM 4156 O O . ILE A 1 547 ? -1.467 22.441 -22.286 1.00 96.44 547 ILE A O 1
ATOM 4160 N N . ALA A 1 548 ? 0.224 22.364 -23.742 1.00 96.50 548 ALA A N 1
ATOM 4161 C CA . ALA A 1 548 ? 0.495 23.802 -23.661 1.00 96.50 548 ALA A CA 1
ATOM 4162 C C . ALA A 1 548 ? -0.729 24.673 -24.036 1.00 96.50 548 ALA A C 1
ATOM 4164 O O . ALA A 1 548 ? -1.041 25.582 -23.268 1.00 96.50 548 ALA A O 1
ATOM 4165 N N . PRO A 1 549 ? -1.511 24.365 -25.095 1.00 96.12 549 PRO A N 1
ATOM 4166 C CA . PRO A 1 549 ? -2.758 25.087 -25.377 1.00 96.12 549 PRO A CA 1
ATOM 4167 C C . PRO A 1 549 ? -3.824 24.953 -24.274 1.00 96.12 549 PRO A C 1
ATOM 4169 O O . PRO A 1 549 ? -4.655 25.843 -24.104 1.00 96.12 549 PRO A O 1
ATOM 4172 N N . ILE A 1 550 ? -3.810 23.853 -23.509 1.00 95.88 550 ILE A N 1
ATOM 4173 C CA . ILE A 1 550 ? -4.693 23.651 -22.346 1.00 95.88 550 ILE A CA 1
ATOM 4174 C C . ILE A 1 550 ? -4.288 24.620 -21.234 1.00 95.88 550 ILE A C 1
ATOM 4176 O O . ILE A 1 550 ? -5.151 25.273 -20.659 1.00 95.88 550 ILE A O 1
ATOM 4180 N N . ALA A 1 551 ? -2.986 24.756 -20.973 1.00 94.06 551 ALA A N 1
ATOM 4181 C CA . ALA A 1 551 ? -2.451 25.695 -19.987 1.00 94.06 551 ALA A CA 1
ATOM 4182 C C . ALA A 1 551 ? -2.676 27.164 -20.364 1.00 94.06 551 ALA A C 1
ATOM 4184 O O . ALA A 1 551 ? -2.928 27.987 -19.490 1.00 94.06 551 ALA A O 1
ATOM 4185 N N . GLU A 1 552 ? -2.639 27.496 -21.656 1.00 93.56 552 GLU A N 1
ATOM 4186 C CA . GLU A 1 552 ? -2.975 28.838 -22.146 1.00 93.56 552 GLU A CA 1
ATOM 4187 C C . GLU A 1 552 ? -4.465 29.163 -21.969 1.00 93.56 552 GLU A C 1
ATOM 4189 O O . GLU A 1 552 ? -4.818 30.294 -21.636 1.00 93.56 552 GLU A O 1
ATOM 4194 N N . ARG A 1 553 ? -5.346 28.178 -22.190 1.00 94.75 553 ARG A N 1
ATOM 4195 C CA . ARG A 1 553 ? -6.800 28.358 -22.094 1.00 94.75 553 ARG A CA 1
ATOM 4196 C C . ARG A 1 553 ? -7.326 28.301 -20.659 1.00 94.75 553 ARG A C 1
ATOM 4198 O O . ARG A 1 553 ? -8.275 29.018 -20.352 1.00 94.75 553 ARG A O 1
ATOM 4205 N N . TRP A 1 554 ? -6.732 27.457 -19.822 1.00 91.81 554 TRP A N 1
ATOM 4206 C CA . TRP A 1 554 ? -7.137 27.203 -18.438 1.00 91.81 554 TRP A CA 1
ATOM 4207 C C . TRP A 1 554 ? -5.937 27.276 -17.489 1.00 91.81 554 TRP A C 1
ATOM 4209 O O . TRP A 1 554 ? -5.474 26.247 -16.976 1.00 91.81 554 TRP A O 1
ATOM 4219 N N . PRO A 1 555 ? -5.395 28.486 -17.271 1.00 89.38 555 PRO A N 1
ATOM 4220 C CA . PRO A 1 555 ? -4.233 28.680 -16.414 1.00 89.38 555 PRO A CA 1
ATOM 4221 C C . PRO A 1 555 ? -4.497 28.307 -14.949 1.00 89.38 555 PRO A C 1
ATOM 4223 O O . PRO A 1 555 ? -3.539 28.100 -14.215 1.00 89.38 555 PRO A O 1
ATOM 4226 N N . GLU A 1 556 ? -5.754 28.189 -14.515 1.00 86.50 556 GLU A N 1
ATOM 4227 C CA . GLU A 1 556 ? -6.159 27.815 -13.154 1.00 86.50 556 GLU A CA 1
ATOM 4228 C C . GLU A 1 556 ? -5.999 26.314 -12.839 1.00 86.50 556 GLU A C 1
ATOM 4230 O O . GLU A 1 556 ? -6.111 25.899 -11.682 1.00 86.50 556 GLU A O 1
ATOM 4235 N N . LYS A 1 557 ? -5.751 25.475 -13.853 1.00 90.69 557 LYS A N 1
ATOM 4236 C CA . LYS A 1 557 ? -5.563 24.026 -13.683 1.00 90.69 557 LYS A CA 1
ATOM 4237 C C . LYS A 1 557 ? -4.155 23.696 -13.193 1.00 90.69 557 LYS A C 1
ATOM 4239 O O . LYS A 1 557 ? -3.195 24.419 -13.445 1.00 90.69 557 LYS A O 1
ATOM 4244 N N . ALA A 1 558 ? -4.019 22.560 -12.515 1.00 92.44 558 ALA A N 1
ATOM 4245 C CA . ALA A 1 558 ? -2.719 22.032 -12.125 1.00 92.44 558 ALA A CA 1
ATOM 4246 C C . ALA A 1 558 ? -2.106 21.211 -13.266 1.00 92.44 558 ALA A C 1
ATOM 4248 O O . ALA A 1 558 ? -2.741 20.296 -13.790 1.00 92.44 558 ALA A O 1
ATOM 4249 N N . PHE A 1 559 ? -0.848 21.489 -13.606 1.00 96.12 559 PHE A N 1
ATOM 4250 C CA . PHE A 1 559 ? -0.116 20.772 -14.650 1.00 96.12 559 PHE A CA 1
ATOM 4251 C C . PHE A 1 559 ? 1.023 19.962 -14.043 1.00 96.12 559 PHE A C 1
ATOM 4253 O O . PHE A 1 559 ? 1.835 20.488 -13.276 1.00 96.12 559 PHE A O 1
ATOM 4260 N N . VAL A 1 560 ? 1.097 18.683 -14.406 1.00 97.38 560 VAL A N 1
ATOM 4261 C CA . VAL A 1 560 ? 2.149 17.767 -13.959 1.00 97.38 560 VAL A CA 1
ATOM 4262 C C . VAL A 1 560 ? 2.748 17.045 -15.160 1.00 97.38 560 VAL A C 1
ATOM 4264 O O . VAL A 1 560 ? 2.026 16.626 -16.056 1.00 97.38 560 VAL A O 1
ATOM 4267 N N . TYR A 1 561 ? 4.061 16.848 -15.179 1.00 98.06 561 TYR A N 1
ATOM 4268 C CA . TYR A 1 561 ? 4.726 15.974 -16.136 1.00 98.06 561 TYR A CA 1
ATOM 4269 C C . TYR A 1 561 ? 5.294 14.746 -15.429 1.00 98.06 561 TYR A C 1
ATOM 4271 O O . TYR A 1 561 ? 6.209 14.835 -14.608 1.00 98.06 561 TYR A O 1
ATOM 4279 N N . TYR A 1 562 ? 4.736 13.585 -15.765 1.00 97.50 562 TYR A N 1
ATOM 4280 C CA . TYR A 1 562 ? 5.232 12.288 -15.351 1.00 97.50 562 TYR A CA 1
ATOM 4281 C C . TYR A 1 562 ? 6.416 11.852 -16.218 1.00 97.50 562 TYR A C 1
ATOM 4283 O O . TYR A 1 562 ? 6.252 11.296 -17.303 1.00 97.50 562 TYR A O 1
ATOM 4291 N N . VAL A 1 563 ? 7.623 12.088 -15.715 1.00 96.19 563 VAL A N 1
ATOM 4292 C CA . VAL A 1 563 ? 8.876 11.758 -16.390 1.00 96.19 563 VAL A CA 1
ATOM 4293 C C . VAL A 1 563 ? 9.221 10.285 -16.155 1.00 96.19 563 VAL A C 1
ATOM 4295 O O . VAL A 1 563 ? 9.551 9.876 -15.038 1.00 96.19 563 VAL A O 1
ATOM 4298 N N . GLN A 1 564 ? 9.168 9.481 -17.217 1.00 92.31 564 GLN A N 1
ATOM 4299 C CA . GLN A 1 564 ? 9.364 8.025 -17.138 1.00 92.31 564 GLN A CA 1
ATOM 4300 C C . GLN A 1 564 ? 10.783 7.575 -17.517 1.00 92.31 564 GLN A C 1
ATOM 4302 O O . GLN A 1 564 ? 11.213 6.483 -17.143 1.00 92.31 564 GLN A O 1
ATOM 4307 N N . ASP A 1 565 ? 11.510 8.410 -18.257 1.00 93.88 565 ASP A N 1
ATOM 4308 C CA . ASP A 1 565 ? 12.905 8.221 -18.660 1.00 93.88 565 ASP A CA 1
ATOM 4309 C C . ASP A 1 565 ? 13.541 9.606 -18.907 1.00 93.88 565 ASP A C 1
ATOM 4311 O O . ASP A 1 565 ? 12.855 10.632 -18.897 1.00 93.88 565 ASP A O 1
ATOM 4315 N N . TYR A 1 566 ? 14.849 9.659 -19.156 1.00 94.62 566 TYR A N 1
ATOM 4316 C CA . TYR A 1 566 ? 15.471 10.867 -19.692 1.00 94.62 566 TYR A CA 1
ATOM 4317 C C . TYR A 1 566 ? 15.367 10.855 -21.220 1.00 94.62 566 TYR A C 1
ATOM 4319 O O . TYR A 1 566 ? 16.270 10.442 -21.951 1.00 94.62 566 TYR A O 1
ATOM 4327 N N . GLU A 1 567 ? 14.206 11.284 -21.701 1.00 93.38 567 GLU A N 1
ATOM 4328 C CA . GLU A 1 567 ? 13.746 11.103 -23.079 1.00 93.38 567 GLU A CA 1
ATOM 4329 C C . GLU A 1 567 ? 14.587 11.815 -24.162 1.00 93.38 567 GLU A C 1
ATOM 4331 O O . GLU A 1 567 ? 14.633 11.303 -25.284 1.00 93.38 567 GLU A O 1
ATOM 4336 N N . PRO A 1 568 ? 15.360 12.894 -23.887 1.00 94.56 568 PRO A N 1
ATOM 4337 C CA . PRO A 1 568 ? 16.316 13.426 -24.862 1.00 94.56 568 PRO A CA 1
ATOM 4338 C C . PRO A 1 568 ? 17.346 12.401 -25.363 1.00 94.56 568 PRO A C 1
ATOM 4340 O O . PRO A 1 568 ? 17.845 12.527 -26.483 1.00 94.56 568 PRO A O 1
ATOM 4343 N N . TRP A 1 569 ? 17.665 11.367 -24.577 1.00 91.75 569 TRP A N 1
ATOM 4344 C CA . TRP A 1 569 ? 18.585 10.301 -24.995 1.00 91.75 569 TRP A CA 1
ATOM 4345 C C . TRP A 1 569 ? 17.989 9.319 -26.000 1.00 91.75 569 TRP A C 1
ATOM 4347 O O . TRP A 1 569 ? 18.723 8.512 -26.569 1.00 91.75 569 TRP A O 1
ATOM 4357 N N . PHE A 1 570 ? 16.687 9.388 -26.273 1.00 90.19 570 PHE A N 1
ATOM 4358 C CA . PHE A 1 570 ? 16.065 8.565 -27.310 1.00 90.19 570 PHE A CA 1
ATOM 4359 C C . PHE A 1 570 ? 16.447 9.027 -28.719 1.00 90.19 570 PHE A C 1
ATOM 4361 O O . PHE A 1 570 ? 16.314 8.261 -29.671 1.00 90.19 570 PHE A O 1
ATOM 4368 N N . PHE A 1 571 ? 16.975 10.248 -28.843 1.00 90.69 571 PHE A N 1
ATOM 4369 C CA . PHE A 1 571 ? 17.227 10.926 -30.111 1.00 90.69 571 PHE A CA 1
ATOM 4370 C C . PHE A 1 571 ? 18.710 11.301 -30.290 1.00 90.69 571 PHE A C 1
ATOM 4372 O O . PHE A 1 571 ? 19.033 12.476 -30.481 1.00 90.69 571 PHE A O 1
ATOM 4379 N N . PRO A 1 572 ? 19.659 10.342 -30.240 1.00 84.75 572 PRO A N 1
ATOM 4380 C CA . PRO A 1 572 ? 21.081 10.659 -30.391 1.00 84.75 572 PRO A CA 1
ATOM 4381 C C . PRO A 1 572 ? 21.402 11.246 -31.775 1.00 84.75 572 PRO A C 1
ATOM 4383 O O . PRO A 1 572 ? 22.259 12.122 -31.879 1.00 84.75 572 PRO A O 1
ATOM 4386 N N . ASN A 1 573 ? 20.659 10.814 -32.802 1.00 88.75 573 ASN A N 1
ATOM 4387 C CA . ASN A 1 573 ? 20.862 11.172 -34.208 1.00 88.75 573 ASN A CA 1
ATOM 4388 C C . ASN A 1 573 ? 19.703 11.994 -34.808 1.00 88.75 573 ASN A C 1
ATOM 4390 O O . ASN A 1 573 ? 19.673 12.203 -36.016 1.00 88.75 573 ASN A O 1
ATOM 4394 N N . ASP A 1 574 ? 18.757 12.460 -33.984 1.00 92.12 574 ASP A N 1
ATOM 4395 C CA . ASP A 1 574 ? 17.628 13.299 -34.412 1.00 92.12 574 ASP A CA 1
ATOM 4396 C C . ASP A 1 574 ? 17.623 14.615 -33.609 1.00 92.12 574 ASP A C 1
ATOM 4398 O O . ASP A 1 574 ? 17.066 14.684 -32.510 1.00 92.12 574 ASP A O 1
ATOM 4402 N N . PRO A 1 575 ? 18.275 15.676 -34.123 1.00 92.12 575 PRO A N 1
ATOM 4403 C CA . PRO A 1 575 ? 18.395 16.946 -33.415 1.00 92.12 575 PRO A CA 1
ATOM 4404 C C . PRO A 1 575 ? 17.058 17.636 -33.138 1.00 92.12 575 PRO A C 1
ATOM 4406 O O . PRO A 1 575 ? 16.966 18.361 -32.148 1.00 92.12 575 PRO A O 1
ATOM 4409 N N . VAL A 1 576 ? 16.047 17.429 -33.989 1.00 92.19 576 VAL A N 1
ATOM 4410 C CA . VAL A 1 576 ? 14.744 18.097 -33.873 1.00 92.19 576 VAL A CA 1
ATOM 4411 C C . VAL A 1 576 ? 13.963 17.481 -32.723 1.00 92.19 576 VAL A C 1
ATOM 4413 O O . VAL A 1 576 ? 13.624 18.188 -31.775 1.00 92.19 576 VAL A O 1
ATOM 4416 N N . SER A 1 577 ? 13.774 16.159 -32.742 1.00 92.38 577 SER A N 1
ATOM 4417 C CA . SER A 1 577 ? 13.089 15.454 -31.653 1.00 92.38 577 SER A CA 1
ATOM 4418 C C . SER A 1 577 ? 13.836 15.609 -30.329 1.00 92.38 577 SER A C 1
ATOM 4420 O O . SER A 1 577 ? 13.220 15.807 -29.283 1.00 92.38 577 SER A O 1
ATOM 4422 N N . ARG A 1 578 ? 15.178 15.628 -30.362 1.00 94.38 578 ARG A N 1
ATOM 4423 C CA . ARG A 1 578 ? 15.996 15.913 -29.177 1.00 94.38 578 ARG A CA 1
ATOM 4424 C C . ARG A 1 578 ? 15.743 17.311 -28.615 1.00 94.38 578 ARG A C 1
ATOM 4426 O O . ARG A 1 578 ? 15.646 17.452 -27.400 1.00 94.38 578 ARG A O 1
ATOM 4433 N N . ALA A 1 579 ? 15.654 18.333 -29.466 1.00 92.88 579 ALA A N 1
ATOM 4434 C CA . ALA A 1 579 ? 15.378 19.699 -29.029 1.00 92.88 579 ALA A CA 1
ATOM 4435 C C . ALA A 1 579 ? 13.986 19.812 -28.392 1.00 92.88 579 ALA A C 1
ATOM 4437 O O . ALA A 1 579 ? 13.859 20.394 -27.319 1.00 92.88 579 ALA A O 1
ATOM 4438 N N . THR A 1 580 ? 12.967 19.189 -28.988 1.00 91.69 580 THR A N 1
ATOM 4439 C CA . THR A 1 580 ? 11.619 19.146 -28.404 1.00 91.69 580 THR A CA 1
ATOM 4440 C C . THR A 1 580 ? 11.597 18.397 -27.072 1.00 91.69 580 THR A C 1
ATOM 4442 O O . THR A 1 580 ? 10.996 18.871 -26.112 1.00 91.69 580 THR A O 1
ATOM 4445 N N . ALA A 1 581 ? 12.293 17.263 -26.966 1.00 94.88 581 ALA A N 1
ATOM 4446 C CA . ALA A 1 581 ? 12.389 16.527 -25.709 1.00 94.88 581 ALA A CA 1
ATOM 4447 C C . ALA A 1 581 ? 13.108 17.328 -24.612 1.00 94.88 581 ALA A C 1
ATOM 4449 O O . ALA A 1 581 ? 12.720 17.249 -23.449 1.00 94.88 581 ALA A O 1
ATOM 4450 N N . LEU A 1 582 ? 14.118 18.131 -24.961 1.00 95.06 582 LEU A N 1
ATOM 4451 C CA . LEU A 1 582 ? 14.779 19.039 -24.017 1.00 95.06 582 LEU A CA 1
ATOM 4452 C C . LEU A 1 582 ? 13.846 20.165 -23.551 1.00 95.06 582 LEU A C 1
ATOM 4454 O O . LEU A 1 582 ? 13.811 20.451 -22.356 1.00 95.06 582 LEU A O 1
ATOM 4458 N N . ASP A 1 583 ? 13.085 20.764 -24.470 1.00 94.81 583 ASP A N 1
ATOM 4459 C CA . ASP A 1 583 ? 12.106 21.823 -24.177 1.00 94.81 583 ASP A CA 1
ATOM 4460 C C . ASP A 1 583 ? 10.965 21.323 -23.272 1.00 94.81 583 ASP A C 1
ATOM 4462 O O . ASP A 1 583 ? 10.457 22.064 -22.433 1.00 94.81 583 ASP A O 1
ATOM 4466 N N . SER A 1 584 ? 10.604 20.039 -23.380 1.00 96.25 584 SER A N 1
ATOM 4467 C CA . SER A 1 584 ? 9.467 19.429 -22.675 1.00 96.25 584 SER A CA 1
ATOM 4468 C C . SER A 1 584 ? 9.471 19.629 -21.151 1.00 96.25 584 SER A C 1
ATOM 4470 O O . SER A 1 584 ? 8.409 19.810 -20.557 1.00 96.25 584 SER A O 1
ATOM 4472 N N . TYR A 1 585 ? 10.651 19.676 -20.523 1.00 95.94 585 TYR A N 1
ATOM 4473 C CA . TYR A 1 585 ? 10.812 19.836 -19.072 1.00 95.94 585 TYR A CA 1
ATOM 4474 C C . TYR A 1 585 ? 10.465 21.242 -18.562 1.00 95.94 585 TYR A C 1
ATOM 4476 O O . TYR A 1 585 ? 10.248 21.421 -17.367 1.00 95.94 585 TYR A O 1
ATOM 4484 N N . THR A 1 586 ? 10.412 22.233 -19.453 1.00 93.12 586 THR A N 1
ATOM 4485 C CA . THR A 1 586 ? 10.136 23.643 -19.126 1.00 93.12 586 THR A CA 1
ATOM 4486 C C . THR A 1 586 ? 9.049 24.259 -20.009 1.00 93.12 586 THR A C 1
ATOM 4488 O O . THR A 1 586 ? 8.764 25.447 -19.886 1.00 93.12 586 THR A O 1
ATOM 4491 N N . ARG A 1 587 ? 8.439 23.463 -20.899 1.00 93.69 587 ARG A N 1
ATOM 4492 C CA . ARG A 1 587 ? 7.494 23.917 -21.928 1.00 93.69 587 ARG A CA 1
ATOM 4493 C C . ARG A 1 587 ? 6.279 24.639 -21.352 1.00 93.69 587 ARG A C 1
ATOM 4495 O O . ARG A 1 587 ? 5.832 25.628 -21.925 1.00 93.69 587 ARG A O 1
ATOM 4502 N N . VAL A 1 588 ? 5.730 24.116 -20.258 1.00 93.69 588 VAL A N 1
ATOM 4503 C CA . VAL A 1 588 ? 4.540 24.656 -19.594 1.00 93.69 588 VAL A CA 1
ATOM 4504 C C . VAL A 1 588 ? 4.987 25.390 -18.325 1.00 93.69 588 VAL A C 1
ATOM 4506 O O . VAL A 1 588 ? 5.518 24.746 -17.414 1.00 93.69 588 VAL A O 1
ATOM 4509 N N . PRO A 1 589 ? 4.805 26.721 -18.236 1.00 85.75 589 PRO A N 1
ATOM 4510 C CA . PRO A 1 589 ? 5.188 27.485 -17.053 1.00 85.75 589 PRO A CA 1
ATOM 4511 C C . PRO A 1 589 ? 4.489 26.980 -15.785 1.00 85.75 589 PRO A C 1
ATOM 4513 O O . PRO A 1 589 ? 3.281 26.770 -15.781 1.00 85.75 589 PRO A O 1
ATOM 4516 N N . GLY A 1 590 ? 5.245 26.796 -14.698 1.00 82.94 590 GLY A N 1
ATOM 4517 C CA . GLY A 1 590 ? 4.700 26.354 -13.407 1.00 82.94 590 GLY A CA 1
ATOM 4518 C C . GLY A 1 590 ? 4.309 24.871 -13.330 1.00 82.94 590 GLY A C 1
ATOM 4519 O O . GLY A 1 590 ? 3.835 24.432 -12.286 1.00 82.94 590 GLY A O 1
ATOM 4520 N N . MET A 1 591 ? 4.531 24.091 -14.394 1.00 92.75 591 MET A N 1
ATOM 4521 C CA . MET A 1 591 ? 4.280 22.651 -14.399 1.00 92.75 591 MET A CA 1
ATOM 4522 C C . MET A 1 591 ? 5.208 21.928 -13.417 1.00 92.75 591 MET A C 1
ATOM 4524 O O . MET A 1 591 ? 6.429 22.075 -13.469 1.00 92.75 591 MET A O 1
ATOM 4528 N N . ALA A 1 592 ? 4.627 21.117 -12.536 1.00 91.75 592 ALA A N 1
ATOM 4529 C CA . ALA A 1 592 ? 5.387 20.257 -11.639 1.00 91.75 592 ALA A CA 1
ATOM 4530 C C . ALA A 1 592 ? 5.874 19.007 -12.378 1.00 91.75 592 ALA A C 1
ATOM 4532 O O . ALA A 1 592 ? 5.199 18.505 -13.270 1.00 91.75 592 ALA A O 1
ATOM 4533 N N . LEU A 1 593 ? 7.027 18.460 -12.002 1.00 94.81 593 LEU A N 1
ATOM 4534 C CA . LEU A 1 593 ? 7.539 17.215 -12.577 1.00 94.81 593 LEU A CA 1
ATOM 4535 C C . LEU A 1 593 ? 7.518 16.121 -11.516 1.00 94.81 593 LEU A C 1
ATOM 4537 O O . LEU A 1 593 ? 7.836 16.388 -10.361 1.00 94.81 593 LEU A O 1
ATOM 4541 N N . MET A 1 594 ? 7.202 14.887 -11.897 1.00 94.06 594 MET A N 1
ATOM 4542 C CA . MET A 1 594 ? 7.314 13.725 -11.015 1.00 94.06 594 MET A CA 1
ATOM 4543 C C . MET A 1 594 ? 7.985 12.546 -11.714 1.00 94.06 594 MET A C 1
ATOM 4545 O O . MET A 1 594 ? 7.860 12.396 -12.928 1.00 94.06 594 MET A O 1
ATOM 4549 N N . ALA A 1 595 ? 8.696 11.708 -10.959 1.00 92.25 595 ALA A N 1
ATOM 4550 C CA . ALA A 1 595 ? 9.402 10.554 -11.504 1.00 92.25 595 ALA A CA 1
ATOM 4551 C C . ALA A 1 595 ? 9.513 9.381 -10.524 1.00 92.25 595 ALA A C 1
ATOM 4553 O O . ALA A 1 595 ? 9.495 9.550 -9.300 1.00 92.25 595 ALA A O 1
ATOM 4554 N N . LYS A 1 596 ? 9.693 8.188 -11.110 1.00 88.25 596 LYS A N 1
ATOM 4555 C CA . LYS A 1 596 ? 9.746 6.874 -10.447 1.00 88.25 596 LYS A CA 1
ATOM 4556 C C . LYS A 1 596 ? 11.092 6.445 -9.893 1.00 88.25 596 LYS A C 1
ATOM 4558 O O . LYS A 1 596 ? 11.110 5.430 -9.204 1.00 88.25 596 LYS A O 1
ATOM 4563 N N . THR A 1 597 ? 12.173 7.184 -10.123 1.00 88.62 597 THR A N 1
ATOM 4564 C CA . THR A 1 597 ? 13.474 6.871 -9.515 1.00 88.62 597 THR A CA 1
ATOM 4565 C C . THR A 1 597 ? 14.224 8.130 -9.116 1.00 88.62 597 THR A C 1
ATOM 4567 O O . THR A 1 597 ? 14.121 9.165 -9.783 1.00 88.62 597 THR A O 1
ATOM 4570 N N . ASP A 1 598 ? 15.029 8.035 -8.057 1.00 85.19 598 ASP A N 1
ATOM 4571 C CA . ASP A 1 598 ? 15.944 9.114 -7.664 1.00 85.19 598 ASP A CA 1
ATOM 4572 C C . ASP A 1 598 ? 16.955 9.432 -8.765 1.00 85.19 598 ASP A C 1
ATOM 4574 O O . ASP A 1 598 ? 17.410 10.569 -8.907 1.00 85.19 598 ASP A O 1
ATOM 4578 N N . TRP A 1 599 ? 17.293 8.434 -9.581 1.00 93.50 599 TRP A N 1
ATOM 4579 C CA . TRP A 1 599 ? 18.138 8.615 -10.750 1.00 93.50 599 TRP A CA 1
ATOM 4580 C C . TRP A 1 599 ? 17.535 9.602 -11.761 1.00 93.50 599 TRP A C 1
ATOM 4582 O O . TRP A 1 599 ? 18.231 10.529 -12.185 1.00 93.50 599 TRP A O 1
ATOM 4592 N N . ILE A 1 600 ? 16.245 9.479 -12.104 1.00 94.50 600 ILE A N 1
ATOM 4593 C CA . ILE A 1 600 ? 15.576 10.455 -12.981 1.00 94.50 600 ILE A CA 1
ATOM 4594 C C . ILE A 1 600 ? 15.483 11.819 -12.302 1.00 94.50 600 ILE A C 1
ATOM 4596 O O . ILE A 1 600 ? 15.821 12.823 -12.931 1.00 94.50 600 ILE A O 1
ATOM 4600 N N . CYS A 1 601 ? 15.086 11.867 -11.026 1.00 90.06 601 CYS A N 1
ATOM 4601 C CA . CYS A 1 601 ? 14.973 13.124 -10.286 1.00 90.06 601 CYS A CA 1
ATOM 4602 C C . CYS A 1 601 ? 16.288 13.918 -10.309 1.00 90.06 601 CYS A C 1
ATOM 4604 O O . CYS A 1 601 ? 16.284 15.109 -10.625 1.00 90.06 601 CYS A O 1
ATOM 4606 N N . ARG A 1 602 ? 17.420 13.256 -10.032 1.00 91.31 602 ARG A N 1
ATOM 4607 C CA . ARG A 1 602 ? 18.758 13.865 -10.100 1.00 91.31 602 ARG A CA 1
ATOM 4608 C C . ARG A 1 602 ? 19.138 14.257 -11.522 1.00 91.31 602 ARG A C 1
ATOM 4610 O O . ARG A 1 602 ? 19.558 15.387 -11.739 1.00 91.31 602 ARG A O 1
ATOM 4617 N N . THR A 1 603 ? 18.929 13.368 -12.492 1.00 94.62 603 THR A N 1
ATOM 4618 C CA . THR A 1 603 ? 19.294 13.620 -13.895 1.00 94.62 603 THR A CA 1
ATOM 4619 C C . THR A 1 603 ? 18.582 14.853 -14.451 1.00 94.62 603 THR A C 1
ATOM 4621 O O . THR A 1 603 ? 19.209 15.690 -15.099 1.00 94.62 603 THR A O 1
ATOM 4624 N N . VAL A 1 604 ? 17.283 14.998 -14.181 1.00 93.94 604 VAL A N 1
ATOM 4625 C CA . VAL A 1 604 ? 16.505 16.165 -14.616 1.00 93.94 604 VAL A CA 1
ATOM 4626 C C . VAL A 1 604 ? 16.953 17.423 -13.875 1.00 93.94 604 VAL A C 1
ATOM 4628 O O . VAL A 1 604 ? 17.199 18.441 -14.522 1.00 93.94 604 VAL A O 1
ATOM 4631 N N . ARG A 1 605 ? 17.144 17.352 -12.550 1.00 90.44 605 ARG A N 1
ATOM 4632 C CA . ARG A 1 605 ? 17.644 18.474 -11.740 1.00 90.44 605 ARG A CA 1
ATOM 4633 C C . ARG A 1 605 ? 18.972 19.008 -12.267 1.00 90.44 605 ARG A C 1
ATOM 4635 O O . ARG A 1 605 ? 19.108 20.204 -12.489 1.00 90.44 605 ARG A O 1
ATOM 4642 N N . GLU A 1 606 ? 19.940 18.128 -12.486 1.00 94.19 606 GLU A N 1
ATOM 4643 C CA . GLU A 1 606 ? 21.291 18.492 -12.921 1.00 94.19 606 GLU A CA 1
ATOM 4644 C C . GLU A 1 606 ? 21.311 19.091 -14.331 1.00 94.19 606 GLU A C 1
ATOM 4646 O O . GLU A 1 606 ? 22.111 19.981 -14.612 1.00 94.19 606 GLU A O 1
ATOM 4651 N N . ARG A 1 607 ? 20.436 18.616 -15.225 1.00 94.62 607 ARG A N 1
ATOM 4652 C CA . ARG A 1 607 ? 20.434 19.021 -16.640 1.00 94.62 607 ARG A CA 1
ATOM 4653 C C . ARG A 1 607 ? 19.529 20.207 -16.948 1.00 94.62 607 ARG A C 1
ATOM 4655 O O . ARG A 1 607 ? 19.808 20.926 -17.903 1.00 94.62 607 ARG A O 1
ATOM 4662 N N . HIS A 1 608 ? 18.465 20.397 -16.172 1.00 93.25 608 HIS A N 1
ATOM 4663 C CA . HIS A 1 608 ? 17.435 21.405 -16.438 1.00 93.25 608 HIS A CA 1
ATOM 4664 C C . HIS A 1 608 ? 17.257 22.410 -15.296 1.00 93.25 608 HIS A C 1
ATOM 4666 O O . HIS A 1 608 ? 16.602 23.428 -15.492 1.00 93.25 608 HIS A O 1
ATOM 4672 N N . GLY A 1 609 ? 17.823 22.158 -14.111 1.00 88.31 609 GLY A N 1
ATOM 4673 C CA . GLY A 1 609 ? 17.620 23.011 -12.937 1.00 88.31 609 GLY A CA 1
ATOM 4674 C C . GLY A 1 609 ? 16.190 22.967 -12.390 1.00 88.31 609 GLY A C 1
ATOM 4675 O O . GLY A 1 609 ? 15.791 23.887 -11.684 1.00 88.31 609 GLY A O 1
ATOM 4676 N N . VAL A 1 610 ? 15.419 21.928 -12.734 1.00 85.69 610 VAL A N 1
ATOM 4677 C CA . VAL A 1 610 ? 14.015 21.761 -12.333 1.00 85.69 610 VAL A CA 1
ATOM 4678 C C . VAL A 1 610 ? 13.903 20.681 -11.266 1.00 85.69 610 VAL A C 1
ATOM 4680 O O . VAL A 1 610 ? 14.502 19.608 -11.375 1.00 85.69 610 VAL A O 1
ATOM 4683 N N . ASP A 1 611 ? 13.120 20.963 -10.232 1.00 83.56 611 ASP A N 1
ATOM 4684 C CA . ASP A 1 611 ? 12.855 20.013 -9.163 1.00 83.56 611 ASP A CA 1
ATOM 4685 C C . ASP A 1 611 ? 11.815 18.977 -9.596 1.00 83.56 611 ASP A C 1
ATOM 4687 O O . ASP A 1 611 ? 10.836 19.290 -10.270 1.00 83.56 611 ASP A O 1
ATOM 4691 N N . VAL A 1 612 ? 12.032 17.727 -9.188 1.00 84.38 612 VAL A N 1
ATOM 4692 C CA . VAL A 1 612 ? 11.174 16.596 -9.545 1.00 84.38 612 VAL A CA 1
ATOM 4693 C C . VAL A 1 612 ? 10.694 15.914 -8.272 1.00 84.38 612 VAL A C 1
ATOM 4695 O O . VAL A 1 612 ? 11.502 15.562 -7.408 1.00 84.38 612 VAL A O 1
ATOM 4698 N N . PHE A 1 613 ? 9.383 15.722 -8.160 1.00 81.75 613 PHE A N 1
ATOM 4699 C CA . PHE A 1 613 ? 8.749 14.962 -7.094 1.00 81.75 613 PHE A CA 1
ATOM 4700 C C . PHE A 1 613 ? 9.022 13.468 -7.262 1.00 81.75 613 PHE A C 1
ATOM 4702 O O . PHE A 1 613 ? 8.801 12.878 -8.320 1.00 81.75 613 PHE A O 1
ATOM 4709 N N . ARG A 1 614 ? 9.482 12.837 -6.186 1.00 83.12 614 ARG A N 1
ATOM 4710 C CA . ARG A 1 614 ? 9.681 11.393 -6.125 1.00 83.12 614 ARG A CA 1
ATOM 4711 C C . ARG A 1 614 ? 8.332 10.701 -5.890 1.00 83.12 614 ARG A C 1
ATOM 4713 O O . ARG A 1 614 ? 7.683 10.977 -4.885 1.00 83.12 614 ARG A O 1
ATOM 4720 N N . VAL A 1 615 ? 7.933 9.797 -6.787 1.00 80.50 615 VAL A N 1
ATOM 4721 C CA . VAL A 1 615 ? 6.727 8.951 -6.644 1.00 80.50 615 VAL A CA 1
ATOM 4722 C C . VAL A 1 615 ? 7.072 7.463 -6.671 1.00 80.50 615 VAL A C 1
ATOM 4724 O O . VAL A 1 615 ? 8.068 7.047 -7.266 1.00 80.50 615 VAL A O 1
ATOM 4727 N N . VAL A 1 616 ? 6.270 6.643 -6.000 1.00 78.62 616 VAL A N 1
ATOM 4728 C CA . VAL A 1 616 ? 6.540 5.213 -5.818 1.00 78.62 616 VAL A CA 1
ATOM 4729 C C . VAL A 1 616 ? 6.207 4.445 -7.102 1.00 78.62 616 VAL A C 1
ATOM 4731 O O . VAL A 1 616 ? 5.130 4.640 -7.658 1.00 78.62 616 VAL A O 1
ATOM 4734 N N . PRO A 1 617 ? 7.069 3.529 -7.572 1.00 84.00 617 PRO A N 1
ATOM 4735 C CA . PRO A 1 617 ? 6.735 2.662 -8.696 1.00 84.00 617 PRO A CA 1
ATOM 4736 C C . PRO A 1 617 ? 5.597 1.675 -8.390 1.00 84.00 617 PRO A C 1
ATOM 4738 O O . PRO A 1 617 ? 5.530 1.090 -7.309 1.00 84.00 617 PRO A O 1
ATOM 4741 N N . SER A 1 618 ? 4.744 1.423 -9.382 1.00 84.06 618 SER A N 1
ATOM 4742 C CA . SER A 1 618 ? 3.698 0.396 -9.336 1.00 84.06 618 SER A CA 1
ATOM 4743 C C . SER A 1 618 ? 4.205 -1.011 -9.683 1.00 84.06 618 SER A C 1
ATOM 4745 O O . SER A 1 618 ? 5.038 -1.197 -10.575 1.00 84.06 618 SER A O 1
ATOM 4747 N N . LEU A 1 619 ? 3.629 -2.014 -9.013 1.00 83.31 619 LEU A N 1
ATOM 4748 C CA . LEU A 1 619 ? 3.707 -3.435 -9.359 1.00 83.31 619 LEU A CA 1
ATOM 4749 C C . LEU A 1 619 ? 2.322 -4.071 -9.168 1.00 83.31 619 LEU A C 1
ATOM 4751 O O . LEU A 1 619 ? 1.629 -3.778 -8.195 1.00 83.31 619 LEU A O 1
ATOM 4755 N N . ASP A 1 620 ? 1.921 -4.924 -10.106 1.00 85.50 620 ASP A N 1
ATOM 4756 C CA . ASP A 1 620 ? 0.619 -5.594 -10.102 1.00 85.50 620 ASP A CA 1
ATOM 4757 C C . ASP A 1 620 ? 0.778 -7.048 -9.642 1.00 85.50 620 ASP A C 1
ATOM 4759 O O . ASP A 1 620 ? 1.200 -7.905 -10.422 1.00 85.50 620 ASP A O 1
ATOM 4763 N N . HIS A 1 621 ? 0.452 -7.307 -8.376 1.00 80.88 621 HIS A N 1
ATOM 4764 C CA . HIS A 1 621 ? 0.572 -8.635 -7.763 1.00 80.88 621 HIS A CA 1
ATOM 4765 C C . HIS A 1 621 ? -0.533 -9.611 -8.181 1.00 80.88 621 HIS A C 1
ATOM 4767 O O . HIS A 1 621 ? -0.392 -10.808 -7.945 1.00 80.88 621 HIS A O 1
ATOM 4773 N N . GLU A 1 622 ? -1.605 -9.151 -8.834 1.00 80.94 622 GLU A N 1
ATOM 4774 C CA . GLU A 1 622 ? -2.620 -10.058 -9.391 1.00 80.94 622 GLU A CA 1
ATOM 4775 C C . GLU A 1 622 ? -2.116 -10.736 -10.671 1.00 80.94 622 GLU A C 1
ATOM 4777 O O . GLU A 1 622 ? -2.493 -11.866 -10.994 1.00 80.94 622 GLU A O 1
ATOM 4782 N N . VAL A 1 623 ? -1.220 -10.063 -11.397 1.00 86.38 623 VAL A N 1
ATOM 4783 C CA . VAL A 1 623 ? -0.611 -10.576 -12.629 1.00 86.38 623 VAL A CA 1
ATOM 4784 C C . VAL A 1 623 ? 0.756 -11.205 -12.359 1.00 86.38 623 VAL A C 1
ATOM 4786 O O . VAL A 1 623 ? 1.027 -12.324 -12.816 1.00 86.38 623 VAL A O 1
ATOM 4789 N N . PHE A 1 624 ? 1.616 -10.502 -11.621 1.00 89.88 624 PHE A N 1
ATOM 4790 C CA . PHE A 1 624 ? 2.998 -10.892 -11.352 1.00 89.88 624 PHE A CA 1
ATOM 4791 C C . PHE A 1 624 ? 3.131 -11.423 -9.927 1.00 89.88 624 PHE A C 1
ATOM 4793 O O . PHE A 1 624 ? 3.243 -10.665 -8.970 1.00 89.88 624 PHE A O 1
ATOM 4800 N N . TYR A 1 625 ? 3.142 -12.744 -9.804 1.00 87.00 625 TYR A N 1
ATOM 4801 C CA . TYR A 1 625 ? 3.290 -13.454 -8.539 1.00 87.00 625 TYR A CA 1
ATOM 4802 C C . TYR A 1 625 ? 4.051 -14.759 -8.761 1.00 87.00 625 TYR A C 1
ATOM 4804 O O . TYR A 1 625 ? 4.052 -15.319 -9.865 1.00 87.00 625 TYR A O 1
ATOM 4812 N N . ALA A 1 626 ? 4.679 -15.265 -7.703 1.00 88.31 626 ALA A N 1
ATOM 4813 C CA . ALA A 1 626 ? 5.364 -16.547 -7.715 1.00 88.31 626 ALA A CA 1
ATOM 4814 C C . ALA A 1 626 ? 4.413 -17.700 -7.382 1.00 88.31 626 ALA A C 1
ATOM 4816 O O . ALA A 1 626 ? 3.509 -17.577 -6.562 1.00 88.31 626 ALA A O 1
ATOM 4817 N N . THR A 1 627 ? 4.659 -18.857 -7.991 1.00 79.31 627 THR A N 1
ATOM 4818 C CA . THR A 1 627 ? 3.966 -20.111 -7.669 1.00 79.31 627 THR A CA 1
ATOM 4819 C C . THR A 1 627 ? 4.772 -20.941 -6.670 1.00 79.31 627 THR A C 1
ATOM 4821 O O . THR A 1 627 ? 6.001 -20.958 -6.733 1.00 79.31 627 THR A O 1
ATOM 4824 N N . GLU A 1 628 ? 4.090 -21.699 -5.806 1.00 59.22 628 GLU A N 1
ATOM 4825 C CA . GLU A 1 628 ? 4.701 -22.514 -4.735 1.00 59.22 628 GLU A CA 1
ATOM 4826 C C . GLU A 1 628 ? 5.582 -23.679 -5.224 1.00 59.22 628 GLU A C 1
ATOM 4828 O O . GLU A 1 628 ? 6.336 -24.259 -4.444 1.00 59.22 628 GLU A O 1
ATOM 4833 N N . ARG A 1 629 ? 5.514 -24.052 -6.508 1.00 52.66 629 ARG A N 1
ATOM 4834 C CA . ARG A 1 629 ? 6.224 -25.236 -7.009 1.00 52.66 629 ARG A CA 1
ATOM 4835 C C . ARG A 1 629 ? 7.744 -25.010 -7.075 1.00 52.66 629 ARG A C 1
ATOM 4837 O O . ARG A 1 629 ? 8.181 -24.011 -7.652 1.00 52.66 629 ARG A O 1
ATOM 4844 N N . PRO A 1 630 ? 8.565 -25.951 -6.569 1.00 55.41 630 PRO A N 1
ATOM 4845 C CA . PRO A 1 630 ? 9.987 -25.995 -6.887 1.00 55.41 630 PRO A CA 1
ATOM 4846 C C . PRO A 1 630 ? 10.157 -26.138 -8.403 1.00 55.41 630 PRO A C 1
ATOM 4848 O O . PRO A 1 630 ? 9.540 -27.012 -9.013 1.00 55.41 630 PRO A O 1
ATOM 4851 N N . LYS A 1 631 ? 10.989 -25.293 -9.019 1.00 64.56 631 LYS A N 1
ATOM 4852 C CA . LYS A 1 631 ? 11.372 -25.460 -10.425 1.00 64.56 631 LYS A CA 1
ATOM 4853 C C . LYS A 1 631 ? 12.353 -26.634 -10.499 1.00 64.56 631 LYS A C 1
ATOM 4855 O O . LYS A 1 631 ? 13.540 -26.494 -10.210 1.00 64.56 631 LYS A O 1
ATOM 4860 N N . GLU A 1 632 ? 11.832 -27.830 -10.754 1.00 61.38 632 GLU A N 1
ATOM 4861 C CA . GLU A 1 632 ? 12.635 -29.022 -11.035 1.00 61.38 632 GLU A CA 1
ATOM 4862 C C . GLU A 1 632 ? 12.947 -29.079 -12.534 1.00 61.38 632 GLU A C 1
ATOM 4864 O O . GLU A 1 632 ? 12.053 -28.919 -13.362 1.00 61.38 632 GLU A O 1
ATOM 4869 N N . GLY A 1 633 ? 14.215 -29.298 -12.894 1.00 73.62 633 GLY A N 1
ATOM 4870 C CA . GLY A 1 633 ? 14.647 -29.386 -14.290 1.00 73.62 633 GLY A CA 1
ATOM 4871 C C . GLY A 1 633 ? 15.879 -28.541 -14.601 1.00 73.62 633 GLY A C 1
ATOM 4872 O O . GLY A 1 633 ? 16.620 -28.131 -13.706 1.00 73.62 633 GLY A O 1
ATOM 4873 N N . ALA A 1 634 ? 16.123 -28.332 -15.894 1.00 84.88 634 ALA A N 1
ATOM 4874 C CA . ALA A 1 634 ? 17.232 -27.516 -16.361 1.00 84.88 634 ALA A CA 1
ATOM 4875 C C . ALA A 1 634 ? 16.945 -26.020 -16.172 1.00 84.88 634 ALA A C 1
ATOM 4877 O O . ALA A 1 634 ? 15.805 -25.588 -16.339 1.00 84.88 634 ALA A O 1
ATOM 4878 N N . VAL A 1 635 ? 17.987 -25.249 -15.840 1.00 94.62 635 VAL A N 1
ATOM 4879 C CA . VAL A 1 635 ? 17.869 -23.813 -15.546 1.00 94.62 635 VAL A CA 1
ATOM 4880 C C . VAL A 1 635 ? 17.293 -23.082 -16.758 1.00 94.62 635 VAL A C 1
ATOM 4882 O O . VAL A 1 635 ? 17.830 -23.193 -17.862 1.00 94.62 635 VAL A O 1
ATOM 4885 N N . ALA A 1 636 ? 16.219 -22.330 -16.544 1.00 95.94 636 ALA A N 1
ATOM 4886 C CA . ALA A 1 636 ? 15.612 -21.458 -17.536 1.00 95.94 636 ALA A CA 1
ATOM 4887 C C . ALA A 1 636 ? 16.065 -20.010 -17.326 1.00 95.94 636 ALA A C 1
ATOM 4889 O O . ALA A 1 636 ? 15.938 -19.450 -16.237 1.00 95.94 636 ALA A O 1
ATOM 4890 N N . LEU A 1 637 ? 16.585 -19.395 -18.380 1.00 97.88 637 LEU A N 1
ATOM 4891 C CA . LEU A 1 637 ? 17.036 -18.013 -18.392 1.00 97.88 637 LEU A CA 1
ATOM 4892 C C . LEU A 1 637 ? 16.229 -17.230 -19.421 1.00 97.88 637 LEU A C 1
ATOM 4894 O O . LEU A 1 637 ? 16.220 -17.592 -20.597 1.00 97.88 637 LEU A O 1
ATOM 4898 N N . SER A 1 638 ? 15.585 -16.146 -18.989 1.00 98.38 638 SER A N 1
ATOM 4899 C CA . SER A 1 638 ? 14.859 -15.243 -19.878 1.00 98.38 638 SER A CA 1
ATOM 4900 C C . SER A 1 638 ? 15.545 -13.901 -20.092 1.00 98.38 638 SER A C 1
ATOM 4902 O O . SER A 1 638 ? 16.179 -13.351 -19.190 1.00 98.38 638 SER A O 1
ATOM 4904 N N . ALA A 1 639 ? 15.386 -13.363 -21.301 1.00 98.12 639 ALA A N 1
ATOM 4905 C CA . ALA A 1 639 ? 15.872 -12.044 -21.688 1.00 98.12 639 ALA A CA 1
ATOM 4906 C C . ALA A 1 639 ? 14.883 -11.353 -22.635 1.00 98.12 639 ALA A C 1
ATOM 4908 O O . ALA A 1 639 ? 14.316 -11.984 -23.530 1.00 98.12 639 ALA A O 1
ATOM 4909 N N . MET A 1 640 ? 14.707 -10.041 -22.467 1.00 95.69 640 MET A N 1
ATOM 4910 C CA . MET A 1 640 ? 13.920 -9.233 -23.398 1.00 95.69 640 MET A CA 1
ATOM 4911 C C . MET A 1 640 ? 14.814 -8.696 -24.523 1.00 95.69 640 MET A C 1
ATOM 4913 O O . MET A 1 640 ? 15.801 -8.011 -24.259 1.00 95.69 640 MET A O 1
ATOM 4917 N N . ILE A 1 641 ? 14.436 -8.932 -25.779 1.00 95.75 641 ILE A N 1
ATOM 4918 C CA . ILE A 1 641 ? 15.126 -8.433 -26.970 1.00 95.75 641 ILE A CA 1
ATOM 4919 C C . ILE A 1 641 ? 14.260 -7.375 -27.653 1.00 95.75 641 ILE A C 1
ATOM 4921 O O . ILE A 1 641 ? 13.089 -7.594 -27.945 1.00 95.75 641 ILE A O 1
ATOM 4925 N N . ARG A 1 642 ? 14.838 -6.191 -27.893 1.00 92.56 642 ARG A N 1
ATOM 4926 C CA . ARG A 1 642 ? 14.151 -5.055 -28.531 1.00 92.56 642 ARG A CA 1
ATOM 4927 C C . ARG A 1 642 ? 15.038 -4.410 -29.600 1.00 92.56 642 ARG A C 1
ATOM 4929 O O . ARG A 1 642 ? 15.705 -3.419 -29.297 1.00 92.56 642 ARG A O 1
ATOM 4936 N N . PRO A 1 643 ? 15.031 -4.928 -30.843 1.00 92.38 643 PRO A N 1
ATOM 4937 C CA . PRO A 1 643 ? 15.858 -4.417 -31.941 1.00 92.38 643 PRO A CA 1
ATOM 4938 C C . PRO A 1 643 ? 15.687 -2.910 -32.181 1.00 92.38 643 PRO A C 1
ATOM 4940 O O . PRO A 1 643 ? 16.662 -2.180 -32.308 1.00 92.38 643 PRO A O 1
ATOM 4943 N N . ALA A 1 644 ? 14.447 -2.414 -32.113 1.00 86.94 644 ALA A N 1
ATOM 4944 C CA . ALA A 1 644 ? 14.112 -1.007 -32.343 1.00 86.94 644 ALA A CA 1
ATOM 4945 C C . ALA A 1 644 ? 14.570 -0.037 -31.232 1.00 86.94 644 ALA A C 1
ATOM 4947 O O . ALA A 1 644 ? 14.260 1.152 -31.280 1.00 86.94 644 ALA A O 1
ATOM 4948 N N . THR A 1 645 ? 15.237 -0.509 -30.175 1.00 87.56 645 THR A N 1
ATOM 4949 C CA . THR A 1 645 ? 15.678 0.340 -29.060 1.00 87.56 645 THR A CA 1
ATOM 4950 C C . THR A 1 645 ? 17.164 0.100 -28.775 1.00 87.56 645 THR A C 1
ATOM 4952 O O . THR A 1 645 ? 17.484 -0.682 -27.881 1.00 87.56 645 THR A O 1
ATOM 4955 N N . PRO A 1 646 ? 18.087 0.790 -29.479 1.00 87.25 646 PRO A N 1
ATOM 4956 C CA . PRO A 1 646 ? 19.528 0.511 -29.427 1.00 87.25 646 PRO A CA 1
ATOM 4957 C C . PRO A 1 646 ? 20.130 0.481 -28.017 1.00 87.25 646 PRO A C 1
ATOM 4959 O O . PRO A 1 646 ? 20.904 -0.413 -27.700 1.00 87.25 646 PRO A O 1
ATOM 4962 N N . ARG A 1 647 ? 19.687 1.380 -27.127 1.00 89.69 647 ARG A N 1
ATOM 4963 C CA . ARG A 1 647 ? 20.104 1.429 -25.709 1.00 89.69 647 ARG A CA 1
ATOM 4964 C C . ARG A 1 647 ? 19.739 0.187 -24.878 1.00 89.69 647 ARG A C 1
ATOM 4966 O O . ARG A 1 647 ? 20.225 0.030 -23.763 1.00 89.69 647 ARG A O 1
ATOM 4973 N N . ARG A 1 648 ? 18.851 -0.684 -25.376 1.00 92.50 648 ARG A N 1
ATOM 4974 C CA . ARG A 1 648 ? 18.567 -2.008 -24.785 1.00 92.50 648 ARG A CA 1
ATOM 4975 C C . ARG A 1 648 ? 19.624 -3.049 -25.163 1.00 92.50 648 ARG A C 1
ATOM 4977 O O . ARG A 1 648 ? 19.573 -4.163 -24.662 1.00 92.50 648 ARG A O 1
ATOM 4984 N N . ALA A 1 649 ? 20.557 -2.688 -26.043 1.00 94.50 649 ALA A N 1
ATOM 4985 C CA . ALA A 1 649 ? 21.690 -3.489 -26.486 1.00 94.50 649 ALA A CA 1
ATOM 4986 C C . ALA A 1 649 ? 21.342 -4.955 -26.824 1.00 94.50 649 ALA A C 1
ATOM 4988 O O . ALA A 1 649 ? 21.919 -5.891 -26.255 1.00 94.50 649 ALA A O 1
ATOM 4989 N N . PRO A 1 650 ? 20.405 -5.182 -27.762 1.00 95.19 650 PRO A N 1
ATOM 4990 C CA . PRO A 1 650 ? 19.911 -6.521 -28.070 1.00 95.19 650 PRO A CA 1
ATOM 4991 C C . PRO A 1 650 ? 21.022 -7.462 -28.575 1.00 95.19 650 PRO A C 1
ATOM 4993 O O . PRO A 1 650 ? 21.130 -8.580 -28.083 1.00 95.19 650 PRO A O 1
ATOM 4996 N N . LEU A 1 651 ? 21.920 -6.998 -29.456 1.00 94.62 651 LEU A N 1
ATOM 4997 C CA . LEU A 1 651 ? 23.054 -7.798 -29.955 1.00 94.62 651 LEU A CA 1
ATOM 4998 C C . LEU A 1 651 ? 24.023 -8.217 -28.845 1.00 94.62 651 LEU A C 1
ATOM 5000 O O . LEU A 1 651 ? 24.463 -9.363 -28.792 1.00 94.62 651 LEU A O 1
ATOM 5004 N N . ARG A 1 652 ? 24.332 -7.304 -27.916 1.00 94.94 652 ARG A N 1
ATOM 5005 C CA . ARG A 1 652 ? 25.193 -7.611 -26.766 1.00 94.94 652 ARG A CA 1
ATOM 5006 C C . ARG A 1 652 ? 24.567 -8.685 -25.884 1.00 94.94 652 ARG A C 1
ATOM 5008 O O . ARG A 1 652 ? 25.262 -9.610 -25.472 1.00 94.94 652 ARG A O 1
ATOM 5015 N N . THR A 1 653 ? 23.261 -8.583 -25.647 1.00 96.50 653 THR A N 1
ATOM 5016 C CA . THR A 1 653 ? 22.502 -9.590 -24.901 1.00 96.50 653 THR A CA 1
ATOM 5017 C C . THR A 1 653 ? 22.608 -10.955 -25.580 1.00 96.50 653 THR A C 1
ATOM 5019 O O . THR A 1 653 ? 23.019 -11.916 -24.937 1.00 96.50 653 THR A O 1
ATOM 5022 N N . LEU A 1 654 ? 22.360 -11.040 -26.892 1.00 96.19 654 LEU A N 1
ATOM 5023 C CA . LEU A 1 654 ? 22.465 -12.293 -27.652 1.00 96.19 654 LEU A CA 1
ATOM 5024 C C . LEU A 1 654 ? 23.876 -12.904 -27.602 1.00 96.19 654 LEU A C 1
ATOM 5026 O O . LEU A 1 654 ? 24.008 -14.110 -27.406 1.00 96.19 654 LEU A O 1
ATOM 5030 N N . ARG A 1 655 ? 24.934 -12.086 -27.689 1.00 95.25 655 ARG A N 1
ATOM 5031 C CA . ARG A 1 655 ? 26.330 -12.548 -27.562 1.00 95.25 655 ARG A CA 1
ATOM 5032 C C . ARG A 1 655 ? 26.617 -13.166 -26.188 1.00 95.25 655 ARG A C 1
ATOM 5034 O O . ARG A 1 655 ? 27.260 -14.214 -26.109 1.00 95.25 655 ARG A O 1
ATOM 5041 N N . VAL A 1 656 ? 26.124 -12.558 -25.104 1.00 97.00 656 VAL A N 1
ATOM 5042 C CA . VAL A 1 656 ? 26.245 -13.118 -23.742 1.00 97.00 656 VAL A CA 1
ATOM 5043 C C . VAL A 1 656 ? 25.495 -14.448 -23.637 1.00 97.00 656 VAL A C 1
ATOM 5045 O O . VAL A 1 656 ? 26.041 -15.421 -23.117 1.00 97.00 656 VAL A O 1
ATOM 5048 N N . LEU A 1 657 ? 24.279 -14.522 -24.180 1.00 97.31 657 LEU A N 1
ATOM 5049 C CA . LEU A 1 657 ? 23.468 -15.740 -24.173 1.00 97.31 657 LEU A CA 1
ATOM 5050 C C . LEU A 1 657 ? 24.117 -16.887 -24.958 1.00 97.31 657 LEU A C 1
ATOM 5052 O O . LEU A 1 657 ? 24.208 -17.992 -24.426 1.00 97.31 657 LEU A O 1
ATOM 5056 N N . GLY A 1 658 ? 24.662 -16.626 -26.149 1.00 95.19 658 GLY A N 1
ATOM 5057 C CA . GLY A 1 658 ? 25.391 -17.631 -26.932 1.00 95.19 658 GLY A CA 1
ATOM 5058 C C . GLY A 1 658 ? 26.643 -18.153 -26.217 1.00 95.19 658 GLY A C 1
ATOM 5059 O O . GLY A 1 658 ? 26.926 -19.353 -26.219 1.00 95.19 658 GLY A O 1
ATOM 5060 N N . ASN A 1 659 ? 27.368 -17.283 -25.505 1.00 94.62 659 ASN A N 1
ATOM 5061 C CA . ASN A 1 659 ? 28.502 -17.702 -24.672 1.00 94.62 659 ASN A CA 1
ATOM 5062 C C . ASN A 1 659 ? 28.078 -18.607 -23.506 1.00 94.62 659 ASN A C 1
ATOM 5064 O O . ASN A 1 659 ? 28.787 -19.560 -23.174 1.00 94.62 659 ASN A O 1
ATOM 5068 N N . LEU A 1 660 ? 26.927 -18.335 -22.891 1.00 96.88 660 LEU A N 1
ATOM 5069 C CA . LEU A 1 660 ? 26.377 -19.165 -21.820 1.00 96.88 660 LEU A CA 1
ATOM 5070 C C . LEU A 1 660 ? 25.857 -20.506 -22.353 1.00 96.88 660 LEU A C 1
ATOM 5072 O O . LEU A 1 660 ? 26.172 -21.537 -21.759 1.00 96.88 660 LEU A O 1
ATOM 5076 N N . ALA A 1 661 ? 25.147 -20.512 -23.484 1.00 95.69 661 ALA A N 1
ATOM 5077 C CA . ALA A 1 661 ? 24.630 -21.722 -24.124 1.00 95.69 661 ALA A CA 1
ATOM 5078 C C . ALA A 1 661 ? 25.750 -22.722 -24.452 1.00 95.69 661 ALA A C 1
ATOM 5080 O O . ALA A 1 661 ? 25.660 -23.899 -24.108 1.00 95.69 661 ALA A O 1
ATOM 5081 N N . ARG A 1 662 ? 26.868 -22.241 -25.016 1.00 93.44 662 ARG A N 1
ATOM 5082 C CA . ARG A 1 662 ? 28.051 -23.075 -25.306 1.00 93.44 662 ARG A CA 1
ATOM 5083 C C . ARG A 1 662 ? 28.733 -23.623 -24.048 1.00 93.44 662 ARG A C 1
ATOM 5085 O O . ARG A 1 662 ? 29.394 -24.657 -24.107 1.00 93.44 662 ARG A O 1
ATOM 5092 N N . ARG A 1 663 ? 28.591 -22.944 -22.904 1.00 94.56 663 ARG A N 1
ATOM 5093 C CA . ARG A 1 663 ? 29.214 -23.331 -21.626 1.00 94.56 663 ARG A CA 1
ATOM 5094 C C . ARG A 1 663 ? 28.357 -24.293 -20.799 1.00 94.56 663 ARG A C 1
ATOM 5096 O O . ARG A 1 663 ? 28.913 -25.054 -20.006 1.00 94.56 663 ARG A O 1
ATOM 5103 N N . PHE A 1 664 ? 27.036 -24.237 -20.936 1.00 94.75 664 PHE A N 1
ATOM 5104 C CA . PHE A 1 664 ? 26.092 -24.940 -20.070 1.00 94.75 664 PHE A CA 1
ATOM 5105 C C . PHE A 1 664 ? 25.119 -25.795 -20.882 1.00 94.75 664 PHE A C 1
ATOM 5107 O O . PHE A 1 664 ? 24.067 -25.326 -21.311 1.00 94.75 664 PHE A O 1
ATOM 5114 N N . ALA A 1 665 ? 25.451 -27.079 -21.034 1.00 89.25 665 ALA A N 1
ATOM 5115 C CA . ALA A 1 665 ? 24.560 -28.046 -21.665 1.00 89.25 665 ALA A CA 1
ATOM 5116 C C . ALA A 1 665 ? 23.217 -28.131 -20.913 1.00 89.25 665 ALA A C 1
ATOM 5118 O O . ALA A 1 665 ? 23.193 -28.288 -19.690 1.00 89.25 665 ALA A O 1
ATOM 5119 N N . GLY A 1 666 ? 22.109 -28.027 -21.650 1.00 88.69 666 GLY A N 1
ATOM 5120 C CA . GLY A 1 666 ? 20.748 -28.069 -21.108 1.00 88.69 666 GLY A CA 1
ATOM 5121 C C . GLY A 1 666 ? 20.194 -26.729 -20.611 1.00 88.69 666 GLY A C 1
ATOM 5122 O O . GLY A 1 666 ? 19.043 -26.698 -20.186 1.00 88.69 666 GLY A O 1
ATOM 5123 N N . LEU A 1 667 ? 20.952 -25.625 -20.666 1.00 95.50 667 LEU A N 1
ATOM 5124 C CA . LEU A 1 667 ? 20.423 -24.290 -20.357 1.00 95.50 667 LEU A CA 1
ATOM 5125 C C . LEU A 1 667 ? 19.266 -23.948 -21.310 1.00 95.50 667 LEU A C 1
ATOM 5127 O O . LEU A 1 667 ? 19.453 -23.919 -22.524 1.00 95.50 667 LEU A O 1
ATOM 5131 N N . ARG A 1 668 ? 18.081 -23.656 -20.766 1.00 96.69 668 ARG A N 1
ATOM 5132 C CA . ARG A 1 668 ? 16.930 -23.212 -21.562 1.00 96.69 668 ARG A CA 1
ATOM 5133 C C . ARG A 1 668 ? 16.956 -21.694 -21.679 1.00 96.69 668 ARG A C 1
ATOM 5135 O O . ARG A 1 668 ? 16.897 -21.010 -20.661 1.00 96.69 668 ARG A O 1
ATOM 5142 N N . ILE A 1 669 ? 17.013 -21.168 -22.899 1.00 98.19 669 ILE A N 1
ATOM 5143 C CA . ILE A 1 669 ? 17.023 -19.722 -23.157 1.00 98.19 669 ILE A CA 1
ATOM 5144 C C . ILE A 1 669 ? 15.669 -19.305 -23.729 1.00 98.19 669 ILE A C 1
ATOM 5146 O O . ILE A 1 669 ? 15.254 -19.804 -24.773 1.00 98.19 669 ILE A O 1
ATOM 5150 N N . LEU A 1 670 ? 14.984 -18.393 -23.042 1.00 97.94 670 LEU A N 1
ATOM 5151 C CA . LEU A 1 670 ? 13.655 -17.896 -23.397 1.00 97.94 670 LEU A CA 1
ATOM 5152 C C . LEU A 1 670 ? 13.758 -16.416 -23.788 1.00 97.94 670 LEU A C 1
ATOM 5154 O O . LEU A 1 670 ? 14.073 -15.570 -22.950 1.00 97.94 670 LEU A O 1
ATOM 5158 N N . LEU A 1 671 ? 13.499 -16.081 -25.049 1.00 98.19 671 LEU A N 1
ATOM 5159 C CA . LEU A 1 671 ? 13.523 -14.691 -25.514 1.00 98.19 671 LEU A CA 1
ATOM 5160 C C . LEU A 1 671 ? 12.102 -14.175 -25.721 1.00 98.19 671 LEU A C 1
ATOM 5162 O O . LEU A 1 671 ? 11.208 -14.931 -26.092 1.00 98.19 671 LEU A O 1
ATOM 5166 N N . PHE A 1 672 ? 11.899 -12.881 -25.497 1.00 96.88 672 PHE A N 1
ATOM 5167 C CA . PHE A 1 672 ? 10.640 -12.192 -25.786 1.00 96.88 672 PHE A CA 1
ATOM 5168 C C . PHE A 1 672 ? 10.885 -10.714 -26.102 1.00 96.88 672 PHE A C 1
ATOM 5170 O O . PHE A 1 672 ? 11.956 -10.182 -25.824 1.00 96.88 672 PHE A O 1
ATOM 5177 N N . GLY A 1 673 ? 9.888 -10.022 -26.649 1.00 92.88 673 GLY A N 1
ATOM 5178 C CA . GLY A 1 673 ? 9.931 -8.580 -26.924 1.00 92.88 673 GLY A CA 1
ATOM 5179 C C . GLY A 1 673 ? 10.089 -8.202 -28.398 1.00 92.88 673 GLY A C 1
ATOM 5180 O O . GLY A 1 673 ? 9.986 -7.016 -28.725 1.00 92.88 673 GLY A O 1
ATOM 5181 N N . CYS A 1 674 ? 10.282 -9.178 -29.289 1.00 94.00 674 CYS A N 1
ATOM 5182 C CA . CYS A 1 674 ? 10.279 -8.972 -30.735 1.00 94.00 674 CYS A CA 1
ATOM 5183 C C . CYS A 1 674 ? 9.917 -10.251 -31.499 1.00 94.00 674 CYS A C 1
ATOM 5185 O O . CYS A 1 674 ? 10.189 -11.358 -31.035 1.00 94.00 674 CYS A O 1
ATOM 5187 N N . GLU A 1 675 ? 9.341 -10.080 -32.688 1.00 94.62 675 GLU A N 1
ATOM 5188 C CA . GLU A 1 675 ? 9.102 -11.178 -33.628 1.00 94.62 675 GLU A CA 1
ATOM 5189 C C . GLU A 1 675 ? 10.417 -11.753 -34.168 1.00 94.62 675 GLU A C 1
ATOM 5191 O O . GLU A 1 675 ? 11.421 -11.041 -34.269 1.00 94.62 675 GLU A O 1
ATOM 5196 N N . THR A 1 676 ? 10.405 -13.030 -34.556 1.00 93.56 676 THR A N 1
ATOM 5197 C CA . THR A 1 676 ? 11.591 -13.727 -35.085 1.00 93.56 676 THR A CA 1
ATOM 5198 C C . THR A 1 676 ? 12.180 -13.023 -36.310 1.00 93.56 676 THR A C 1
ATOM 5200 O O . THR A 1 676 ? 13.389 -12.833 -36.370 1.00 93.56 676 THR A O 1
ATOM 5203 N N . ASP A 1 677 ? 11.350 -12.501 -37.215 1.00 93.19 677 ASP A N 1
ATOM 5204 C CA . ASP A 1 677 ? 11.830 -11.763 -38.393 1.00 93.19 677 ASP A CA 1
ATOM 5205 C C . ASP A 1 677 ? 12.654 -10.516 -38.024 1.00 93.19 677 ASP A C 1
ATOM 5207 O O . ASP A 1 677 ? 13.620 -10.168 -38.710 1.00 93.19 677 ASP A O 1
ATOM 5211 N N . ALA A 1 678 ? 12.286 -9.836 -36.930 1.00 93.50 678 ALA A N 1
ATOM 5212 C CA . ALA A 1 678 ? 12.997 -8.657 -36.440 1.00 93.50 678 ALA A CA 1
ATOM 5213 C C . ALA A 1 678 ? 14.317 -9.034 -35.752 1.00 93.50 678 ALA A C 1
ATOM 5215 O O . ALA A 1 678 ? 15.294 -8.289 -35.840 1.00 93.50 678 ALA A O 1
ATOM 5216 N N . LEU A 1 679 ? 14.351 -1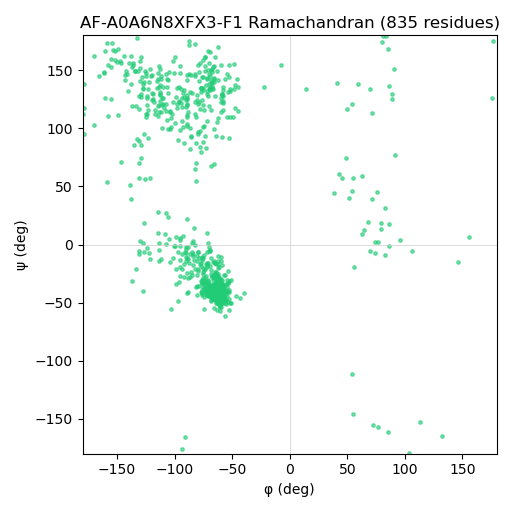0.191 -35.085 1.00 92.38 679 LEU A N 1
ATOM 5217 C CA . LEU A 1 679 ? 15.572 -10.774 -34.539 1.00 92.38 679 LEU A CA 1
ATOM 5218 C C . LEU A 1 679 ? 16.549 -11.145 -35.666 1.00 92.38 679 LEU A C 1
ATOM 5220 O O . LEU A 1 679 ? 17.711 -10.752 -35.615 1.00 92.38 679 LEU A O 1
ATOM 5224 N N . ASP A 1 680 ? 16.072 -11.816 -36.715 1.00 91.19 680 ASP A N 1
ATOM 5225 C CA . ASP A 1 680 ? 16.897 -12.200 -37.864 1.00 91.19 680 ASP A CA 1
ATOM 5226 C C . ASP A 1 680 ? 17.419 -10.977 -38.626 1.00 91.19 680 ASP A C 1
ATOM 5228 O O . ASP A 1 680 ? 18.562 -10.963 -39.081 1.00 91.19 680 ASP A O 1
ATOM 5232 N N . ALA A 1 681 ? 16.601 -9.928 -38.762 1.00 93.25 681 ALA A N 1
ATOM 5233 C CA . ALA A 1 681 ? 17.028 -8.667 -39.362 1.00 93.25 681 ALA A CA 1
ATOM 5234 C C . ALA A 1 681 ? 18.173 -8.021 -38.573 1.00 93.25 681 ALA A C 1
ATOM 5236 O O . ALA A 1 681 ? 19.180 -7.659 -39.174 1.00 93.25 681 ALA A O 1
ATOM 5237 N N . LEU A 1 682 ? 18.058 -7.961 -37.242 1.00 93.00 682 LEU A N 1
ATOM 5238 C CA . LEU A 1 682 ? 19.096 -7.417 -36.365 1.00 93.00 682 LEU A CA 1
ATOM 5239 C C . LEU A 1 682 ? 20.441 -8.139 -36.542 1.00 93.00 682 LEU A C 1
ATOM 5241 O O . LEU A 1 682 ? 21.487 -7.497 -36.579 1.00 93.00 682 LEU A O 1
ATOM 5245 N N . VAL A 1 683 ? 20.418 -9.470 -36.644 1.00 91.94 683 VAL A N 1
ATOM 5246 C CA . VAL A 1 683 ? 21.631 -10.287 -36.801 1.00 91.94 683 VAL A CA 1
ATOM 5247 C C . VAL A 1 683 ? 22.229 -10.134 -38.202 1.00 91.94 683 VAL A C 1
ATOM 5249 O O . VAL A 1 683 ? 23.437 -9.946 -38.336 1.00 91.94 683 VAL A O 1
ATOM 5252 N N . ARG A 1 684 ? 21.393 -10.112 -39.251 1.00 91.88 684 ARG A N 1
ATOM 5253 C CA . ARG A 1 684 ? 21.848 -9.835 -40.626 1.00 91.88 684 ARG A CA 1
ATOM 5254 C C . ARG A 1 684 ? 22.478 -8.450 -40.776 1.00 91.88 684 ARG A C 1
ATOM 5256 O O . ARG A 1 684 ? 23.424 -8.312 -41.543 1.00 91.88 684 ARG A O 1
ATOM 5263 N N . GLU A 1 685 ? 21.940 -7.440 -40.095 1.00 90.31 685 GLU A N 1
ATOM 5264 C CA . GLU A 1 685 ? 22.472 -6.071 -40.114 1.00 90.31 685 GLU A CA 1
ATOM 5265 C C . GLU A 1 685 ? 23.828 -5.952 -39.403 1.00 90.31 685 GLU A C 1
ATOM 5267 O O . GLU A 1 685 ? 24.665 -5.170 -39.847 1.00 90.31 685 GLU A O 1
ATOM 5272 N N . ASP A 1 686 ? 24.062 -6.728 -38.338 1.00 90.75 686 ASP A N 1
ATOM 5273 C CA . ASP A 1 686 ? 25.363 -6.794 -37.653 1.00 90.75 686 ASP A CA 1
ATOM 5274 C C . ASP A 1 686 ? 26.438 -7.428 -38.548 1.00 90.75 686 ASP A C 1
ATOM 5276 O O . ASP A 1 686 ? 27.557 -6.930 -38.621 1.00 90.75 686 ASP A O 1
ATOM 5280 N N . GLY A 1 687 ? 26.103 -8.524 -39.242 1.00 85.81 687 GLY A N 1
ATOM 5281 C CA . GLY A 1 687 ? 26.986 -9.204 -40.200 1.00 85.81 687 GLY A CA 1
ATOM 5282 C C . GLY A 1 687 ? 28.201 -9.929 -39.596 1.00 85.81 687 GLY A C 1
ATOM 5283 O O . GLY A 1 687 ? 28.917 -10.609 -40.329 1.00 85.81 687 GLY A O 1
ATOM 5284 N N . GLU A 1 688 ? 28.433 -9.806 -38.284 1.00 85.56 688 GLU A N 1
ATOM 5285 C CA . GLU A 1 688 ? 29.558 -10.417 -37.555 1.00 85.56 688 GLU A CA 1
ATOM 5286 C C . GLU A 1 688 ? 29.129 -11.491 -36.539 1.00 85.56 688 GLU A C 1
ATOM 5288 O O . GLU A 1 688 ? 29.966 -12.245 -36.036 1.00 85.56 688 GLU A O 1
ATOM 5293 N N . PHE A 1 689 ? 27.841 -11.556 -36.204 1.00 87.69 689 PHE A N 1
ATOM 5294 C CA . PHE A 1 689 ? 27.279 -12.480 -35.224 1.00 87.69 689 PHE A CA 1
ATOM 5295 C C . PHE A 1 689 ? 26.307 -13.454 -35.891 1.00 87.69 689 PHE A C 1
ATOM 5297 O O . PHE A 1 689 ? 25.503 -13.040 -36.717 1.00 87.69 689 PHE A O 1
ATOM 5304 N N . ASP A 1 690 ? 26.336 -14.719 -35.469 1.00 85.69 690 ASP A N 1
ATOM 5305 C CA . ASP A 1 690 ? 25.397 -15.758 -35.894 1.00 85.69 690 ASP A CA 1
ATOM 5306 C C . ASP A 1 690 ? 24.635 -16.310 -34.681 1.00 85.69 690 ASP A C 1
ATOM 5308 O O . ASP A 1 690 ? 25.185 -16.445 -33.585 1.00 85.69 690 ASP A O 1
ATOM 5312 N N . LEU A 1 691 ? 23.365 -16.672 -34.877 1.00 87.81 691 LEU A N 1
ATOM 5313 C CA . LEU A 1 691 ? 22.546 -17.355 -33.869 1.00 87.81 691 LEU A CA 1
ATOM 5314 C C . LEU A 1 691 ? 22.847 -18.863 -33.869 1.00 87.81 691 LEU A C 1
ATOM 5316 O O . LEU A 1 691 ? 22.034 -19.678 -34.296 1.00 87.81 691 LEU A O 1
ATOM 5320 N N . ASP A 1 692 ? 24.040 -19.232 -33.401 1.00 88.69 692 ASP A N 1
ATOM 5321 C CA . ASP A 1 692 ? 24.578 -20.602 -33.400 1.00 88.69 692 ASP A CA 1
ATOM 5322 C C . ASP A 1 692 ? 24.226 -21.428 -32.142 1.00 88.69 692 ASP A C 1
ATOM 5324 O O . ASP A 1 692 ? 24.916 -22.395 -31.810 1.00 88.69 692 ASP A O 1
ATOM 5328 N N . PHE A 1 693 ? 23.159 -21.063 -31.426 1.00 94.06 693 PHE A N 1
ATOM 5329 C CA . PHE A 1 693 ? 22.743 -21.708 -30.177 1.00 94.06 693 PHE A CA 1
ATOM 5330 C C . PHE A 1 693 ? 21.222 -21.876 -30.079 1.00 94.06 693 PHE A C 1
ATOM 5332 O O . PHE A 1 693 ? 20.457 -21.143 -30.700 1.00 94.06 693 PHE A O 1
ATOM 5339 N N . GLU A 1 694 ? 20.776 -22.841 -29.272 1.00 94.12 694 GLU A N 1
ATOM 5340 C CA . GLU A 1 694 ? 19.350 -23.122 -29.069 1.00 94.12 694 GLU A CA 1
ATOM 5341 C C . GLU A 1 694 ? 18.692 -22.095 -28.130 1.00 94.12 694 GLU A C 1
ATOM 5343 O O . GLU A 1 694 ? 19.184 -21.818 -27.033 1.00 94.12 694 GLU A O 1
ATOM 5348 N N . PHE A 1 695 ? 17.546 -21.552 -28.544 1.00 95.56 695 PHE A N 1
ATOM 5349 C CA . PHE A 1 695 ? 16.693 -20.667 -27.746 1.00 95.56 695 PHE A CA 1
ATOM 5350 C C . PHE A 1 695 ? 15.233 -20.766 -28.211 1.00 95.56 695 PHE A C 1
ATOM 5352 O O . PHE A 1 695 ? 14.946 -21.286 -29.288 1.00 95.56 695 PHE A O 1
ATOM 5359 N N . GLU A 1 696 ? 14.304 -20.229 -27.418 1.00 96.81 696 GLU A N 1
ATOM 5360 C CA . GLU A 1 696 ? 12.880 -20.202 -27.752 1.00 96.81 696 GLU A CA 1
ATOM 5361 C C . GLU A 1 696 ? 12.344 -18.762 -27.893 1.00 96.81 696 GLU A C 1
ATOM 5363 O O . GLU A 1 696 ? 12.259 -18.008 -26.921 1.00 96.81 696 GLU A O 1
ATOM 5368 N N . ASN A 1 697 ? 11.990 -18.423 -29.140 1.00 97.31 697 ASN A N 1
ATOM 5369 C CA . ASN A 1 697 ? 11.265 -17.250 -29.653 1.00 97.31 697 ASN A CA 1
ATOM 5370 C C . ASN A 1 697 ? 9.847 -17.019 -29.089 1.00 97.31 697 ASN A C 1
ATOM 5372 O O . ASN A 1 697 ? 8.939 -17.588 -29.685 1.00 97.31 697 ASN A O 1
ATOM 5376 N N . ARG A 1 698 ? 9.575 -16.244 -28.027 1.00 96.31 698 ARG A N 1
ATOM 5377 C CA . ARG A 1 698 ? 8.178 -16.004 -27.575 1.00 96.31 698 ARG A CA 1
ATOM 5378 C C . ARG A 1 698 ? 7.481 -14.796 -28.206 1.00 96.31 698 ARG A C 1
ATOM 5380 O O . ARG A 1 698 ? 6.297 -14.607 -27.955 1.00 96.31 698 ARG A O 1
ATOM 5387 N N . GLY A 1 699 ? 8.162 -14.004 -29.032 1.00 94.38 699 GLY A N 1
ATOM 5388 C CA . GLY A 1 699 ? 7.521 -12.900 -29.754 1.00 94.38 699 GLY A CA 1
ATOM 5389 C C . GLY A 1 699 ? 7.158 -11.714 -28.853 1.00 94.38 699 GLY A C 1
ATOM 5390 O O . GLY A 1 699 ? 7.773 -11.488 -27.802 1.00 94.38 699 GLY A O 1
ATOM 5391 N N . ILE A 1 700 ? 6.170 -10.921 -29.272 1.00 90.19 700 ILE A N 1
ATOM 5392 C CA . ILE A 1 700 ? 5.625 -9.804 -28.487 1.00 90.19 700 ILE A CA 1
ATOM 5393 C C . ILE A 1 700 ? 4.487 -10.311 -27.591 1.00 90.19 700 ILE A C 1
ATOM 5395 O O . ILE A 1 700 ? 3.429 -10.699 -28.074 1.00 90.19 700 ILE A O 1
ATOM 5399 N N . LEU A 1 701 ? 4.701 -10.262 -26.275 1.00 89.38 701 LEU A N 1
ATOM 5400 C CA . LEU A 1 701 ? 3.792 -10.827 -25.276 1.00 89.38 701 LEU A CA 1
ATOM 5401 C C . LEU A 1 701 ? 2.904 -9.771 -24.605 1.00 89.38 701 LEU A C 1
ATOM 5403 O O . LEU A 1 701 ? 3.335 -8.645 -24.340 1.00 89.38 701 LEU A O 1
ATOM 5407 N N . THR A 1 702 ? 1.685 -10.166 -24.241 1.00 86.62 702 THR A N 1
ATOM 5408 C CA . THR A 1 702 ? 0.830 -9.433 -23.298 1.00 86.62 702 THR A CA 1
ATOM 5409 C C . THR A 1 702 ? 1.399 -9.490 -21.877 1.00 86.62 702 THR A C 1
ATOM 5411 O O . THR A 1 702 ? 2.248 -10.318 -21.547 1.00 86.62 702 THR A O 1
ATOM 5414 N N . ARG A 1 703 ? 0.898 -8.638 -20.973 1.00 88.25 703 ARG A N 1
ATOM 5415 C CA . ARG A 1 703 ? 1.353 -8.593 -19.569 1.00 88.25 703 ARG A CA 1
ATOM 5416 C C . ARG A 1 703 ? 1.234 -9.945 -18.852 1.00 88.25 703 ARG A C 1
ATOM 5418 O O . ARG A 1 703 ? 2.146 -10.337 -18.129 1.00 88.25 703 ARG A O 1
ATOM 5425 N N . ARG A 1 704 ? 0.126 -10.664 -19.063 1.00 89.00 704 ARG A N 1
ATOM 5426 C CA . ARG A 1 704 ? -0.125 -11.979 -18.446 1.00 89.00 704 ARG A CA 1
ATOM 5427 C C . ARG A 1 704 ? 0.789 -13.062 -19.011 1.00 89.00 704 ARG A C 1
ATOM 5429 O O . ARG A 1 704 ? 1.260 -13.911 -18.255 1.00 89.00 704 ARG A O 1
ATOM 5436 N N . GLU A 1 705 ? 1.085 -13.003 -20.305 1.00 92.56 705 GLU A N 1
ATOM 5437 C CA . GLU A 1 705 ? 2.031 -13.915 -20.950 1.00 92.56 705 GLU A CA 1
ATOM 5438 C C . GLU A 1 705 ? 3.473 -13.643 -20.509 1.00 92.56 705 GLU A C 1
ATOM 5440 O O . GLU A 1 705 ? 4.198 -14.593 -20.221 1.00 92.56 705 GLU A O 1
ATOM 5445 N N . VAL A 1 706 ? 3.872 -12.372 -20.344 1.00 94.25 706 VAL A N 1
ATOM 5446 C CA . VAL A 1 706 ? 5.159 -12.017 -19.719 1.00 94.25 706 VAL A CA 1
ATOM 5447 C C . VAL A 1 706 ? 5.240 -12.611 -18.314 1.00 94.25 706 VAL A C 1
ATOM 5449 O O . VAL A 1 706 ? 6.223 -13.270 -17.990 1.00 94.25 706 VAL A O 1
ATOM 5452 N N . ALA A 1 707 ? 4.203 -12.450 -17.487 1.00 94.44 707 ALA A N 1
ATOM 5453 C CA . ALA A 1 707 ? 4.183 -13.045 -16.153 1.00 94.44 707 ALA A CA 1
ATOM 5454 C C . ALA A 1 707 ? 4.283 -14.582 -16.189 1.00 94.44 707 ALA A C 1
ATOM 5456 O O . ALA A 1 707 ? 4.963 -15.171 -15.351 1.00 94.44 707 ALA A O 1
ATOM 5457 N N . SER A 1 708 ? 3.652 -15.242 -17.168 1.00 94.31 708 SER A N 1
ATOM 5458 C CA . SER A 1 708 ? 3.789 -16.692 -17.370 1.00 94.31 708 SER A CA 1
ATOM 5459 C C . SER A 1 708 ? 5.231 -17.083 -17.692 1.00 94.31 708 SER A C 1
ATOM 5461 O O . SER A 1 708 ? 5.801 -17.927 -17.006 1.00 94.31 708 SER A O 1
ATOM 5463 N N . LEU A 1 709 ? 5.853 -16.408 -18.660 1.00 95.94 709 LEU A N 1
ATOM 5464 C CA . LEU A 1 709 ? 7.240 -16.646 -19.060 1.00 95.94 709 LEU A CA 1
ATOM 5465 C C . LEU A 1 709 ? 8.216 -16.428 -17.897 1.00 95.94 709 LEU A C 1
ATOM 5467 O O . LEU A 1 709 ? 9.131 -17.225 -17.681 1.00 95.94 709 LEU A O 1
ATOM 5471 N N . LEU A 1 710 ? 8.017 -15.370 -17.109 1.00 96.69 710 LEU A N 1
ATOM 5472 C CA . LEU A 1 710 ? 8.837 -15.099 -15.929 1.00 96.69 710 LEU A CA 1
ATOM 5473 C C . LEU A 1 710 ? 8.632 -16.174 -14.850 1.00 96.69 710 LEU A C 1
ATOM 5475 O O . LEU A 1 710 ? 9.605 -16.663 -14.282 1.00 96.69 710 LEU A O 1
ATOM 5479 N N . ARG A 1 711 ? 7.402 -16.651 -14.625 1.00 93.94 711 ARG A N 1
ATOM 5480 C CA . ARG A 1 711 ? 7.153 -17.805 -13.741 1.00 93.94 711 ARG A CA 1
ATOM 5481 C C . ARG A 1 711 ? 7.820 -19.089 -14.238 1.00 93.94 711 ARG A C 1
ATOM 5483 O O . ARG A 1 711 ? 8.217 -19.907 -13.413 1.00 93.94 711 ARG A O 1
ATOM 5490 N N . GLU A 1 712 ? 8.024 -19.254 -15.540 1.00 92.88 712 GLU A N 1
ATOM 5491 C CA . GLU A 1 712 ? 8.792 -20.371 -16.111 1.00 92.88 712 GLU A CA 1
ATOM 5492 C C . GLU A 1 712 ? 10.319 -20.199 -15.975 1.00 92.88 712 GLU A C 1
ATOM 5494 O O . GLU A 1 712 ? 11.048 -21.183 -16.052 1.00 92.88 712 GLU A O 1
ATOM 5499 N N . SER A 1 713 ? 10.813 -18.981 -15.729 1.00 95.38 713 SER A N 1
ATOM 5500 C CA . SER A 1 713 ? 12.246 -18.641 -15.736 1.00 95.38 713 SER A CA 1
ATOM 5501 C C . SER A 1 713 ? 12.890 -18.702 -14.349 1.00 95.38 713 SER A C 1
ATOM 5503 O O . SER A 1 713 ? 12.370 -18.137 -13.396 1.00 95.38 713 SER A O 1
ATOM 5505 N N . ASP A 1 714 ? 14.057 -19.319 -14.196 1.00 96.06 714 ASP A N 1
ATOM 5506 C CA . ASP A 1 714 ? 14.839 -19.248 -12.951 1.00 96.06 714 ASP A CA 1
ATOM 5507 C C . ASP A 1 714 ? 15.613 -17.931 -12.828 1.00 96.06 714 ASP A C 1
ATOM 5509 O O . ASP A 1 714 ? 15.790 -17.398 -11.730 1.00 96.06 714 ASP A O 1
ATOM 5513 N N . ILE A 1 715 ? 16.103 -17.428 -13.962 1.00 97.88 715 ILE A N 1
ATOM 5514 C CA . ILE A 1 715 ? 16.921 -16.222 -14.056 1.00 97.88 715 ILE A CA 1
ATOM 5515 C C . ILE A 1 715 ? 16.297 -15.296 -15.095 1.00 97.88 715 ILE A C 1
ATOM 5517 O O . ILE A 1 715 ? 15.971 -15.734 -16.195 1.00 97.88 715 ILE A O 1
ATOM 5521 N N . PHE A 1 716 ? 16.176 -14.015 -14.767 1.00 98.56 716 PHE A N 1
ATOM 5522 C CA . PHE A 1 716 ? 15.859 -12.969 -15.735 1.00 98.56 716 PHE A CA 1
ATOM 5523 C C . PHE A 1 716 ? 17.056 -12.032 -15.882 1.00 98.56 716 PHE A C 1
ATOM 5525 O O . PHE A 1 716 ? 17.660 -11.634 -14.881 1.00 98.56 716 PHE A O 1
ATOM 5532 N N . VAL A 1 717 ? 17.398 -11.675 -17.120 1.00 98.38 717 VAL A N 1
ATOM 5533 C CA . VAL A 1 717 ? 18.504 -10.758 -17.408 1.00 98.38 717 VAL A CA 1
ATOM 5534 C C . VAL A 1 717 ? 18.038 -9.547 -18.210 1.00 98.38 717 VAL A C 1
ATOM 5536 O O . VAL A 1 717 ? 17.337 -9.662 -19.216 1.00 98.38 717 VAL A O 1
ATOM 5539 N N . ASP A 1 718 ? 18.487 -8.376 -17.773 1.00 97.62 718 ASP A N 1
ATOM 5540 C CA . ASP A 1 718 ? 18.386 -7.113 -18.492 1.00 97.62 718 ASP A CA 1
ATOM 5541 C C . ASP A 1 718 ? 19.794 -6.539 -18.626 1.00 97.62 718 ASP A C 1
ATOM 5543 O O . ASP A 1 718 ? 20.427 -6.184 -17.636 1.00 97.62 718 ASP A O 1
ATOM 5547 N N . LEU A 1 719 ? 20.301 -6.487 -19.856 1.00 96.75 719 LEU A N 1
ATOM 5548 C CA . LEU A 1 719 ? 21.673 -6.064 -20.148 1.00 96.75 719 LEU A CA 1
ATOM 5549 C C . LEU A 1 719 ? 21.699 -4.751 -20.943 1.00 96.75 719 LEU A C 1
ATOM 5551 O O . LEU A 1 719 ? 22.625 -4.498 -21.718 1.00 96.75 719 LEU A O 1
ATOM 5555 N N . SER A 1 720 ? 20.666 -3.921 -20.763 1.00 95.62 720 SER A N 1
ATOM 5556 C CA . SER A 1 720 ? 20.569 -2.580 -21.351 1.00 95.62 720 SER A CA 1
ATOM 5557 C C . SER A 1 720 ? 21.727 -1.681 -20.912 1.00 95.62 720 SER A C 1
ATOM 5559 O O . SER A 1 720 ? 22.255 -1.848 -19.822 1.00 95.62 720 SER A O 1
ATOM 5561 N N . ASP A 1 721 ? 22.086 -0.670 -21.708 1.00 94.38 721 ASP A N 1
ATOM 5562 C CA . ASP A 1 721 ? 23.119 0.311 -21.322 1.00 94.38 721 ASP A CA 1
ATOM 5563 C C . ASP A 1 721 ? 22.763 1.053 -20.027 1.00 94.38 721 ASP A C 1
ATOM 5565 O O . ASP A 1 721 ? 23.641 1.439 -19.256 1.00 94.38 721 ASP A O 1
ATOM 5569 N N . TYR A 1 722 ? 21.463 1.272 -19.824 1.00 93.88 722 TYR A N 1
ATOM 5570 C CA . TYR A 1 722 ? 20.877 1.749 -18.582 1.00 93.88 722 TYR A CA 1
ATOM 5571 C C . TYR A 1 722 ? 19.374 1.426 -18.535 1.00 93.88 722 TYR A C 1
ATOM 5573 O O . TYR A 1 722 ? 18.738 1.117 -19.553 1.00 93.88 722 TYR A O 1
ATOM 5581 N N . GLN A 1 723 ? 18.783 1.560 -17.350 1.00 93.56 723 GLN A N 1
ATOM 5582 C CA . GLN A 1 723 ? 17.338 1.494 -17.126 1.00 93.56 723 GLN A CA 1
ATOM 5583 C C . GLN A 1 723 ? 16.873 2.704 -16.322 1.00 93.56 723 GLN A C 1
ATOM 5585 O O . GLN A 1 723 ? 17.425 2.955 -15.265 1.00 93.56 723 GLN A O 1
ATOM 5590 N N . ALA A 1 724 ? 15.841 3.431 -16.757 1.00 92.00 724 ALA A N 1
ATOM 5591 C CA . ALA A 1 724 ? 15.289 4.515 -15.936 1.00 92.00 724 ALA A CA 1
ATOM 5592 C C . ALA A 1 724 ? 14.698 4.000 -14.615 1.00 92.00 724 ALA A C 1
ATOM 5594 O O . ALA A 1 724 ? 14.999 4.542 -13.559 1.00 92.00 724 ALA A O 1
ATOM 5595 N N . PHE A 1 725 ? 13.907 2.927 -14.697 1.00 91.88 725 PHE A N 1
ATOM 5596 C CA . PHE A 1 725 ? 13.395 2.161 -13.554 1.00 91.88 725 PHE A CA 1
ATOM 5597 C C . PHE A 1 725 ? 13.688 0.664 -13.700 1.00 91.88 725 PHE A C 1
ATOM 5599 O O . PHE A 1 725 ? 14.057 0.007 -12.741 1.00 91.88 725 PHE A O 1
ATOM 5606 N N . GLY A 1 726 ? 13.560 0.102 -14.908 1.00 91.12 726 GLY A N 1
ATOM 5607 C CA . GLY A 1 726 ? 13.798 -1.330 -15.119 1.00 91.12 726 GLY A CA 1
ATOM 5608 C C . GLY A 1 726 ? 12.656 -2.207 -14.608 1.00 91.12 726 GLY A C 1
ATOM 5609 O O . GLY A 1 726 ? 12.899 -3.223 -13.968 1.00 91.12 726 GLY A O 1
ATOM 5610 N N . ARG A 1 727 ? 11.405 -1.828 -14.904 1.00 93.06 727 ARG A N 1
ATOM 5611 C CA . ARG A 1 727 ? 10.175 -2.491 -14.430 1.00 93.06 727 ARG A CA 1
ATOM 5612 C C . ARG A 1 727 ? 10.187 -4.018 -14.560 1.00 93.06 727 ARG A C 1
ATOM 5614 O O . ARG A 1 727 ? 9.792 -4.701 -13.625 1.00 93.06 727 ARG A O 1
ATOM 5621 N N . THR A 1 728 ? 10.639 -4.549 -15.695 1.00 94.94 728 THR A N 1
ATOM 5622 C CA . THR A 1 728 ? 10.612 -5.998 -15.945 1.00 94.94 728 THR A CA 1
ATOM 5623 C C . THR A 1 728 ? 11.523 -6.778 -15.001 1.00 94.94 728 THR A C 1
ATOM 5625 O O . THR A 1 728 ? 11.205 -7.912 -14.666 1.00 94.94 728 THR A O 1
ATOM 5628 N N . GLY A 1 729 ? 12.593 -6.161 -14.486 1.00 96.75 729 GLY A N 1
ATOM 5629 C CA . GLY A 1 729 ? 13.380 -6.757 -13.408 1.00 96.75 729 GLY A CA 1
ATOM 5630 C C . GLY A 1 729 ? 12.546 -6.943 -12.140 1.00 96.75 729 GLY A C 1
ATOM 5631 O O . GLY A 1 729 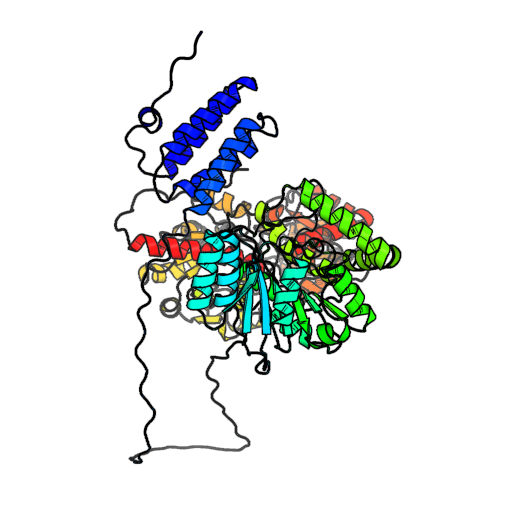? 12.494 -8.046 -11.607 1.00 96.75 729 GLY A O 1
ATOM 5632 N N . LEU A 1 730 ? 11.797 -5.922 -11.718 1.00 95.81 730 LEU A N 1
ATOM 5633 C CA . LEU A 1 730 ? 10.903 -6.022 -10.560 1.00 95.81 730 LEU A CA 1
ATOM 5634 C C . LEU A 1 730 ? 9.742 -7.013 -10.790 1.00 95.81 730 LEU A C 1
ATOM 5636 O O . LEU A 1 730 ? 9.382 -7.769 -9.890 1.00 95.81 730 LEU A O 1
ATOM 5640 N N . GLU A 1 731 ? 9.181 -7.064 -12.001 1.00 97.38 731 GLU A N 1
ATOM 5641 C CA . GLU A 1 731 ? 8.177 -8.070 -12.392 1.00 97.38 731 GLU A CA 1
ATOM 5642 C C . GLU A 1 731 ? 8.746 -9.497 -12.321 1.00 97.38 731 GLU A C 1
ATOM 5644 O O . GLU A 1 731 ? 8.075 -10.419 -11.852 1.00 97.38 731 GLU A O 1
ATOM 5649 N N . ALA A 1 732 ? 10.000 -9.683 -12.744 1.00 97.88 732 ALA A N 1
ATOM 5650 C CA . ALA A 1 732 ? 10.699 -10.959 -12.665 1.00 97.88 732 ALA A CA 1
ATOM 5651 C C . ALA A 1 732 ? 10.964 -11.366 -11.212 1.00 97.88 732 ALA A C 1
ATOM 5653 O O . ALA A 1 732 ? 10.737 -12.522 -10.856 1.00 97.88 732 ALA A O 1
ATOM 5654 N N . MET A 1 733 ? 11.354 -10.417 -10.354 1.00 96.19 733 MET A N 1
ATOM 5655 C CA . MET A 1 733 ? 11.471 -10.645 -8.913 1.00 96.19 733 MET A CA 1
ATOM 5656 C C . MET A 1 733 ? 10.150 -11.148 -8.315 1.00 96.19 733 MET A C 1
ATOM 5658 O O . MET A 1 733 ? 10.145 -12.149 -7.600 1.00 96.19 733 MET A O 1
ATOM 5662 N N . ALA A 1 734 ? 9.026 -10.511 -8.662 1.00 92.44 734 ALA A N 1
ATOM 5663 C CA . ALA A 1 734 ? 7.689 -10.893 -8.200 1.00 92.44 734 ALA A CA 1
ATOM 5664 C C . ALA A 1 734 ? 7.270 -12.298 -8.666 1.00 92.44 734 ALA A C 1
ATOM 5666 O O . ALA A 1 734 ? 6.598 -13.025 -7.939 1.00 92.44 734 ALA A O 1
ATOM 5667 N N . CYS A 1 735 ? 7.710 -12.708 -9.859 1.00 95.38 735 CYS A N 1
ATOM 5668 C CA . CYS A 1 735 ? 7.483 -14.050 -10.406 1.00 95.38 735 CYS A CA 1
ATOM 5669 C C . CYS A 1 735 ? 8.476 -15.105 -9.883 1.00 95.38 735 CYS A C 1
ATOM 5671 O O . CYS A 1 735 ? 8.381 -16.284 -10.240 1.00 95.38 735 CYS A O 1
ATOM 5673 N N . GLY A 1 736 ? 9.415 -14.707 -9.020 1.00 91.94 736 GLY A N 1
ATOM 5674 C CA . GLY A 1 736 ? 10.385 -15.595 -8.392 1.00 91.94 736 GLY A CA 1
ATOM 5675 C C . GLY A 1 736 ? 11.606 -15.913 -9.255 1.00 91.94 736 GLY A C 1
ATOM 5676 O O . GLY A 1 736 ? 12.139 -17.016 -9.133 1.00 91.94 736 GLY A O 1
ATOM 5677 N N . CYS A 1 737 ? 12.041 -14.989 -10.111 1.00 95.88 737 CYS A N 1
ATOM 5678 C CA . CYS A 1 737 ? 13.334 -15.054 -10.792 1.00 95.88 737 CYS A CA 1
ATOM 5679 C C . CYS A 1 737 ? 14.442 -14.455 -9.917 1.00 95.88 737 CYS A C 1
ATOM 5681 O O . CYS A 1 737 ? 14.228 -13.441 -9.253 1.00 95.88 737 CYS A O 1
ATOM 5683 N N . ALA A 1 738 ? 15.655 -15.000 -10.007 1.00 96.75 738 ALA A N 1
ATOM 5684 C CA . ALA A 1 738 ? 16.853 -14.232 -9.675 1.00 96.75 738 ALA A CA 1
ATOM 5685 C C . ALA A 1 738 ? 17.174 -13.275 -10.835 1.00 96.75 738 ALA A C 1
ATOM 5687 O O . ALA A 1 738 ? 17.131 -13.679 -11.999 1.00 96.75 738 ALA A O 1
ATOM 5688 N N . THR A 1 739 ? 17.492 -12.015 -10.544 1.00 98.19 739 THR A N 1
ATOM 5689 C CA . THR A 1 739 ? 17.644 -10.988 -11.587 1.00 98.19 739 THR A CA 1
ATOM 5690 C C . THR A 1 739 ? 19.076 -10.495 -11.733 1.00 98.19 739 THR A C 1
ATOM 5692 O O . THR A 1 739 ? 19.736 -10.203 -10.734 1.00 98.19 739 THR A O 1
ATOM 5695 N N . VAL A 1 740 ? 19.520 -10.331 -12.981 1.00 98.50 740 VAL A N 1
ATOM 5696 C CA . VAL A 1 740 ? 20.752 -9.612 -13.344 1.00 98.50 740 VAL A CA 1
ATOM 5697 C C . VAL A 1 740 ? 20.362 -8.361 -14.122 1.00 98.50 740 VAL A C 1
ATOM 5699 O O . VAL A 1 740 ? 19.698 -8.461 -15.153 1.00 98.50 740 VAL A O 1
ATOM 5702 N N . LEU A 1 741 ? 20.728 -7.193 -13.605 1.00 98.31 741 LEU A N 1
ATOM 5703 C CA . LEU A 1 741 ? 20.244 -5.888 -14.055 1.00 98.31 741 LEU A CA 1
ATOM 5704 C C . LEU A 1 741 ? 21.432 -4.945 -14.302 1.00 98.31 741 LEU A C 1
ATOM 5706 O O . LEU A 1 741 ? 22.503 -5.157 -13.730 1.00 98.31 741 LEU A O 1
ATOM 5710 N N . PRO A 1 742 ? 21.292 -3.889 -15.122 1.00 97.06 742 PRO A N 1
ATOM 5711 C CA . PRO A 1 742 ? 22.395 -2.962 -15.333 1.00 97.06 742 PRO A CA 1
ATOM 5712 C C . PRO A 1 742 ? 22.688 -2.162 -14.062 1.00 97.06 742 PRO A C 1
ATOM 5714 O O . PRO A 1 742 ? 21.765 -1.711 -13.385 1.00 97.06 742 PRO A O 1
ATOM 5717 N N . ALA A 1 743 ? 23.969 -1.921 -13.780 1.00 94.81 743 ALA A N 1
ATOM 5718 C CA . ALA A 1 743 ? 24.401 -1.049 -12.685 1.00 94.81 743 ALA A CA 1
ATOM 5719 C C . ALA A 1 743 ? 24.161 0.447 -12.968 1.00 94.81 743 ALA A C 1
ATOM 5721 O O . ALA A 1 743 ? 24.203 1.273 -12.059 1.00 94.81 743 ALA A O 1
ATOM 5722 N N . ARG A 1 744 ? 23.935 0.821 -14.235 1.00 93.31 744 ARG A N 1
ATOM 5723 C CA . ARG A 1 744 ? 23.646 2.202 -14.642 1.00 93.31 744 ARG A CA 1
ATOM 5724 C C . ARG A 1 744 ? 22.142 2.434 -14.754 1.00 93.31 744 ARG A C 1
ATOM 5726 O O . ARG A 1 744 ? 21.433 1.667 -15.406 1.00 93.31 744 ARG A O 1
ATOM 5733 N N . GLY A 1 745 ? 21.684 3.565 -14.227 1.00 92.19 745 GLY A N 1
ATOM 5734 C CA . GLY A 1 745 ? 20.280 3.968 -14.264 1.00 92.19 745 GLY A CA 1
ATOM 5735 C C . GLY A 1 745 ? 19.654 3.982 -12.872 1.00 92.19 745 GLY A C 1
ATOM 5736 O O . GLY A 1 745 ? 20.362 4.205 -11.898 1.00 92.19 745 GLY A O 1
ATOM 5737 N N . GLY A 1 746 ? 18.340 3.771 -12.807 1.00 92.69 746 GLY A N 1
ATOM 5738 C CA . GLY A 1 746 ? 17.532 3.733 -11.588 1.00 92.69 746 GLY A CA 1
ATOM 5739 C C . GLY A 1 746 ? 17.063 2.331 -11.187 1.00 92.69 746 GLY A C 1
ATOM 5740 O O . GLY A 1 746 ? 15.993 2.187 -10.607 1.00 92.69 746 GLY A O 1
ATOM 5741 N N . THR A 1 747 ? 17.793 1.278 -11.557 1.00 92.44 747 THR A N 1
ATOM 5742 C CA . THR A 1 747 ? 17.555 -0.094 -11.058 1.00 92.44 747 THR A CA 1
ATOM 5743 C C . THR A 1 747 ? 17.900 -0.235 -9.577 1.00 92.44 747 THR A C 1
ATOM 5745 O O . THR A 1 747 ? 17.294 -1.058 -8.894 1.00 92.44 747 THR A O 1
ATOM 5748 N N . ASP A 1 748 ? 18.803 0.608 -9.071 1.00 86.56 748 ASP A N 1
ATOM 5749 C CA . ASP A 1 748 ? 19.151 0.755 -7.650 1.00 86.56 748 ASP A CA 1
ATOM 5750 C C . ASP A 1 748 ? 17.960 1.154 -6.761 1.00 86.56 748 ASP A C 1
ATOM 5752 O O . ASP A 1 748 ? 18.008 0.989 -5.546 1.00 86.56 748 ASP A O 1
ATOM 5756 N N . GLU A 1 749 ? 16.857 1.598 -7.369 1.00 86.12 749 GLU A N 1
ATOM 5757 C CA . GLU A 1 749 ? 15.584 1.859 -6.701 1.00 86.12 749 GLU A CA 1
ATOM 5758 C C . GLU A 1 749 ? 15.043 0.649 -5.925 1.00 86.12 749 GLU A C 1
ATOM 5760 O O . GLU A 1 749 ? 14.373 0.806 -4.905 1.00 86.12 749 GLU A O 1
ATOM 5765 N N . TYR A 1 750 ? 15.289 -0.560 -6.430 1.00 87.31 750 TYR A N 1
ATOM 5766 C CA . TYR A 1 750 ? 14.839 -1.800 -5.797 1.00 87.31 750 TYR A CA 1
ATOM 5767 C C . TYR A 1 750 ? 15.932 -2.868 -5.726 1.00 87.31 750 TYR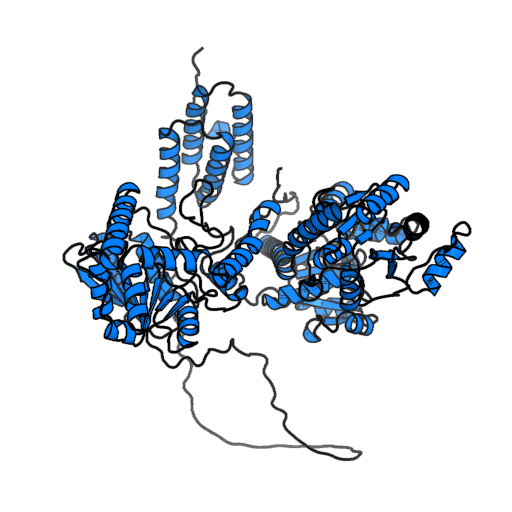 A C 1
ATOM 5769 O O . TYR A 1 750 ? 15.831 -3.784 -4.911 1.00 87.31 750 TYR A O 1
ATOM 5777 N N . ALA A 1 751 ? 16.965 -2.787 -6.566 1.00 92.81 751 ALA A N 1
ATOM 5778 C CA . ALA A 1 751 ? 18.028 -3.775 -6.638 1.00 92.81 751 ALA A CA 1
ATOM 5779 C C . ALA A 1 751 ? 19.226 -3.379 -5.762 1.00 92.81 751 ALA A C 1
ATOM 5781 O O . ALA A 1 751 ? 19.857 -2.345 -5.965 1.00 92.81 751 ALA A O 1
ATOM 5782 N N . LEU A 1 752 ? 19.568 -4.258 -4.825 1.00 90.56 752 LEU A N 1
ATOM 5783 C CA . LEU A 1 752 ? 20.763 -4.222 -3.994 1.00 90.56 752 LEU A CA 1
ATOM 5784 C C . LEU A 1 752 ? 21.707 -5.327 -4.473 1.00 90.56 752 LEU A C 1
ATOM 5786 O O . LEU A 1 752 ? 21.375 -6.518 -4.398 1.00 90.56 752 LEU A O 1
ATOM 5790 N N . ASP A 1 753 ? 22.862 -4.918 -4.997 1.00 96.88 753 ASP A N 1
ATOM 5791 C CA . ASP A 1 753 ? 23.827 -5.828 -5.612 1.00 96.88 753 ASP A CA 1
ATOM 5792 C C . ASP A 1 753 ? 24.311 -6.909 -4.633 1.00 96.88 753 ASP A C 1
ATOM 5794 O O . ASP A 1 753 ? 24.726 -6.628 -3.511 1.00 96.88 753 ASP A O 1
ATOM 5798 N N . GLY A 1 754 ? 24.229 -8.168 -5.061 1.00 90.94 754 GLY A N 1
ATOM 5799 C CA . GLY A 1 754 ? 24.597 -9.343 -4.277 1.00 90.94 754 GLY A CA 1
ATOM 5800 C C . GLY A 1 754 ? 23.612 -9.727 -3.167 1.00 90.94 754 GLY A C 1
ATOM 5801 O O . GLY A 1 754 ? 23.779 -10.798 -2.580 1.00 90.94 754 GLY A O 1
ATOM 5802 N N . GLU A 1 755 ? 22.588 -8.914 -2.889 1.00 92.31 755 GLU A N 1
ATOM 5803 C CA . GLU A 1 755 ? 21.611 -9.161 -1.821 1.00 92.31 755 GLU A CA 1
ATOM 5804 C C . GLU A 1 755 ? 20.273 -9.684 -2.352 1.00 92.31 755 GLU A C 1
ATOM 5806 O O . GLU A 1 755 ? 19.809 -10.745 -1.932 1.00 92.31 755 GLU A O 1
ATOM 5811 N N . ASN A 1 756 ? 19.642 -8.949 -3.272 1.00 88.19 756 ASN A N 1
ATOM 5812 C CA . ASN A 1 756 ? 18.338 -9.303 -3.850 1.00 88.19 756 ASN A CA 1
ATOM 5813 C C . ASN A 1 756 ? 18.342 -9.345 -5.389 1.00 88.19 756 ASN A C 1
ATOM 5815 O O . ASN A 1 756 ? 17.350 -9.760 -5.989 1.00 88.19 756 ASN A O 1
ATOM 5819 N N . ALA A 1 757 ? 19.449 -8.939 -6.009 1.00 97.88 757 ALA A N 1
ATOM 5820 C CA . ALA A 1 757 ? 19.732 -8.944 -7.438 1.00 97.88 757 ALA A CA 1
ATOM 5821 C C . ALA A 1 757 ? 21.252 -8.904 -7.644 1.00 97.88 757 ALA A C 1
ATOM 5823 O O . ALA A 1 757 ? 22.003 -8.701 -6.695 1.00 97.88 757 ALA A O 1
ATOM 5824 N N . PHE A 1 758 ? 21.706 -9.038 -8.888 1.00 98.25 758 PHE A N 1
ATOM 5825 C CA . PHE A 1 758 ? 23.063 -8.654 -9.272 1.00 98.25 758 PHE A CA 1
ATOM 5826 C C . PHE A 1 758 ? 23.029 -7.460 -10.221 1.00 98.25 758 PHE A C 1
ATOM 5828 O O . PHE A 1 758 ? 22.287 -7.476 -11.208 1.00 98.25 758 PHE A O 1
ATOM 5835 N N . LEU A 1 759 ? 23.836 -6.445 -9.927 1.00 97.69 759 LEU A N 1
ATOM 5836 C CA . LEU A 1 759 ? 24.042 -5.277 -10.773 1.00 97.69 759 LEU A CA 1
ATOM 5837 C C . LEU A 1 759 ? 25.365 -5.429 -11.523 1.00 97.69 759 LEU A C 1
ATOM 5839 O O . LEU A 1 759 ? 26.413 -5.577 -10.907 1.00 97.69 759 LEU A O 1
ATOM 5843 N N . VAL A 1 760 ? 25.319 -5.391 -12.854 1.00 96.94 760 VAL A N 1
ATOM 5844 C CA . VAL A 1 760 ? 26.497 -5.640 -13.703 1.00 96.94 760 VAL A CA 1
ATOM 5845 C C . VAL A 1 760 ? 26.925 -4.402 -14.480 1.00 96.94 760 VAL A C 1
ATOM 5847 O O . VAL A 1 760 ? 26.089 -3.596 -14.913 1.00 96.94 760 VAL A O 1
ATOM 5850 N N . ASP A 1 761 ? 28.232 -4.268 -14.708 1.00 95.56 761 ASP A N 1
ATOM 5851 C CA . ASP A 1 761 ? 28.760 -3.326 -15.688 1.00 95.56 761 ASP A CA 1
ATOM 5852 C C . ASP A 1 761 ? 28.509 -3.871 -17.094 1.00 95.56 761 ASP A C 1
ATOM 5854 O O . ASP A 1 761 ? 29.223 -4.733 -17.612 1.00 95.56 761 ASP A O 1
ATOM 5858 N N . THR A 1 762 ? 27.488 -3.332 -17.754 1.00 94.50 762 THR A N 1
ATOM 5859 C CA . THR A 1 762 ? 27.090 -3.771 -19.093 1.00 94.50 762 THR A CA 1
ATOM 5860 C C . THR A 1 762 ? 28.085 -3.387 -20.189 1.00 94.50 762 THR A C 1
ATOM 5862 O O . THR A 1 762 ? 27.916 -3.812 -21.334 1.00 94.50 762 THR A O 1
ATOM 5865 N N . ALA A 1 763 ? 29.133 -2.616 -19.873 1.00 93.12 763 ALA A N 1
ATOM 5866 C CA . ALA A 1 763 ? 30.272 -2.415 -20.765 1.00 93.12 763 ALA A CA 1
ATOM 5867 C C . ALA A 1 763 ? 31.248 -3.612 -20.767 1.00 93.12 763 ALA A C 1
ATOM 5869 O O . ALA A 1 763 ? 32.041 -3.743 -21.701 1.00 93.12 763 ALA A O 1
ATOM 5870 N N . SER A 1 764 ? 31.177 -4.504 -19.772 1.00 95.31 764 SER A N 1
ATOM 5871 C CA . SER A 1 764 ? 32.049 -5.672 -19.630 1.00 95.31 764 SER A CA 1
ATOM 5872 C C . SER A 1 764 ? 31.312 -6.974 -19.958 1.00 95.31 764 SER A C 1
ATOM 5874 O O . SER A 1 764 ? 30.494 -7.478 -19.188 1.00 95.31 764 SER A O 1
ATOM 5876 N N . LEU A 1 765 ? 31.635 -7.573 -21.112 1.00 93.50 765 LEU A N 1
ATOM 5877 C CA . LEU A 1 765 ? 31.110 -8.894 -21.492 1.00 93.50 765 LEU A CA 1
ATOM 5878 C C . LEU A 1 765 ? 31.486 -9.986 -20.481 1.00 93.50 765 LEU A C 1
ATOM 5880 O O . LEU A 1 765 ? 30.700 -10.910 -20.256 1.00 93.50 765 LEU A O 1
ATOM 5884 N N . GLU A 1 766 ? 32.671 -9.886 -19.879 1.00 92.81 766 GLU A N 1
ATOM 5885 C CA . GLU A 1 766 ? 33.158 -10.841 -18.884 1.00 92.81 766 GLU A CA 1
ATOM 5886 C C . GLU A 1 766 ? 32.369 -10.750 -17.574 1.00 92.81 766 GLU A C 1
ATOM 5888 O O . GLU A 1 766 ? 31.959 -11.785 -17.046 1.00 92.81 766 GLU A O 1
ATOM 5893 N N . ASP A 1 767 ? 32.093 -9.537 -17.087 1.00 93.94 767 ASP A N 1
ATOM 5894 C CA . ASP A 1 767 ? 31.319 -9.324 -15.859 1.00 93.94 767 ASP A CA 1
ATOM 5895 C C . ASP A 1 767 ? 29.901 -9.897 -15.999 1.00 93.94 767 ASP A C 1
ATOM 5897 O O . ASP A 1 767 ? 29.497 -10.782 -15.240 1.00 93.94 767 ASP A O 1
ATOM 5901 N N . MET A 1 768 ? 29.194 -9.519 -17.072 1.00 97.38 768 MET A N 1
ATOM 5902 C CA . MET A 1 768 ? 27.860 -10.053 -17.370 1.00 97.38 768 MET A CA 1
ATOM 5903 C C . MET A 1 768 ? 27.869 -11.586 -17.461 1.00 97.38 768 MET A C 1
ATOM 5905 O O . MET A 1 768 ? 27.077 -12.266 -16.806 1.00 97.38 768 MET A O 1
ATOM 5909 N N . THR A 1 769 ? 28.788 -12.156 -18.249 1.00 96.56 769 THR A N 1
ATOM 5910 C CA . THR A 1 769 ? 28.836 -13.609 -18.481 1.00 96.56 769 THR A CA 1
ATOM 5911 C C . THR A 1 769 ? 29.206 -14.374 -17.209 1.00 96.56 769 THR A C 1
ATOM 5913 O O . THR A 1 769 ? 28.635 -15.432 -16.940 1.00 96.56 769 THR A O 1
ATOM 5916 N N . SER A 1 770 ? 30.159 -13.881 -16.416 1.00 96.38 770 SER A N 1
ATOM 5917 C CA . SER A 1 770 ? 30.627 -14.557 -15.201 1.00 96.38 770 SER A CA 1
ATOM 5918 C C . SER A 1 770 ? 29.589 -14.516 -14.077 1.00 96.38 770 SER A C 1
ATOM 5920 O O . SER A 1 770 ? 29.348 -15.550 -13.445 1.00 96.38 770 SER A O 1
ATOM 5922 N N . THR A 1 771 ? 28.904 -13.385 -13.898 1.00 97.81 771 THR A N 1
ATOM 5923 C CA . THR A 1 771 ? 27.824 -13.207 -12.921 1.00 97.81 771 THR A CA 1
ATOM 5924 C C . THR A 1 771 ? 26.633 -14.110 -13.233 1.00 97.81 771 THR A C 1
ATOM 5926 O O . THR A 1 771 ? 26.184 -14.873 -12.372 1.00 97.81 771 THR A O 1
ATOM 5929 N N . ILE A 1 772 ? 26.176 -14.140 -14.489 1.00 98.38 772 ILE A N 1
ATOM 5930 C CA . ILE A 1 772 ? 25.086 -15.037 -14.902 1.00 98.38 772 ILE A CA 1
ATOM 5931 C C . ILE A 1 772 ? 25.516 -16.509 -14.771 1.00 98.38 772 ILE A C 1
ATOM 5933 O O . ILE A 1 772 ? 24.774 -17.336 -14.239 1.00 98.38 772 ILE A O 1
ATOM 5937 N N . ALA A 1 773 ? 26.743 -16.849 -15.181 1.00 98.00 773 ALA A N 1
ATOM 5938 C CA . ALA A 1 773 ? 27.282 -18.202 -15.040 1.00 98.00 773 ALA A CA 1
ATOM 5939 C C . ALA A 1 773 ? 27.344 -18.673 -13.576 1.00 98.00 773 ALA A C 1
ATOM 5941 O O . ALA A 1 773 ? 27.167 -19.865 -13.312 1.00 98.00 773 ALA A O 1
ATOM 5942 N N . ARG A 1 774 ? 27.591 -17.763 -12.626 1.00 97.50 774 ARG A N 1
ATOM 5943 C CA . ARG A 1 774 ? 27.554 -18.054 -11.188 1.00 97.50 774 ARG A CA 1
ATOM 5944 C C . ARG A 1 774 ? 26.139 -18.418 -10.740 1.00 97.50 774 ARG A C 1
ATOM 5946 O O . ARG A 1 774 ? 25.979 -19.459 -10.112 1.00 97.50 774 ARG A O 1
ATOM 5953 N N . LEU A 1 775 ? 25.127 -17.637 -11.124 1.00 96.50 775 LEU A N 1
ATOM 5954 C CA . LEU A 1 775 ? 23.721 -17.928 -10.808 1.00 96.50 775 LEU A CA 1
ATOM 5955 C C . LEU A 1 775 ? 23.220 -19.239 -11.424 1.00 96.50 775 LEU A C 1
ATOM 5957 O O . LEU A 1 775 ? 22.414 -19.929 -10.803 1.00 96.50 775 LEU A O 1
ATOM 5961 N N . ILE A 1 776 ? 23.692 -19.612 -12.618 1.00 96.62 776 ILE A N 1
ATOM 5962 C CA 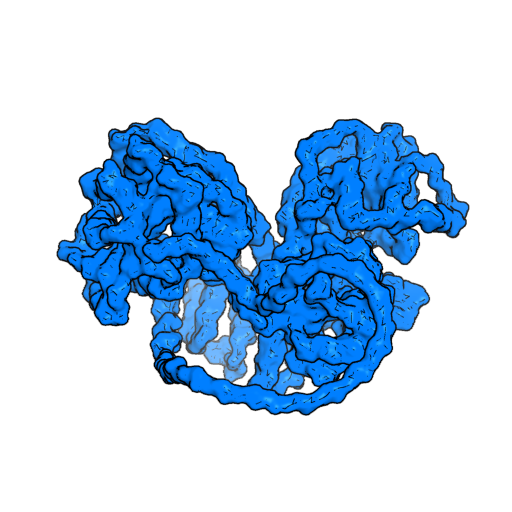. ILE A 1 776 ? 23.348 -20.898 -13.246 1.00 96.62 776 ILE A CA 1
ATOM 5963 C C . ILE A 1 776 ? 23.897 -22.068 -12.411 1.00 96.62 776 ILE A C 1
ATOM 5965 O O . ILE A 1 776 ? 23.170 -23.025 -12.136 1.00 96.62 776 ILE A O 1
ATOM 5969 N N . LYS A 1 777 ? 25.161 -21.980 -11.973 1.00 95.31 777 LYS A N 1
ATOM 5970 C CA . LYS A 1 777 ? 25.866 -23.050 -11.241 1.00 95.31 777 LYS A CA 1
ATOM 5971 C C . LYS A 1 777 ? 25.445 -23.183 -9.779 1.00 95.31 777 LYS A C 1
ATOM 5973 O O . LYS A 1 777 ? 25.329 -24.299 -9.278 1.00 95.31 777 LYS A O 1
ATOM 5978 N N . ASP A 1 778 ? 25.272 -22.062 -9.088 1.00 95.88 778 ASP A N 1
ATOM 5979 C CA . ASP A 1 778 ? 25.065 -22.013 -7.642 1.00 95.88 778 ASP A CA 1
ATOM 5980 C C . ASP A 1 778 ? 23.570 -21.909 -7.315 1.00 95.88 778 ASP A C 1
ATOM 5982 O O . ASP A 1 778 ? 22.989 -20.824 -7.233 1.00 95.88 778 ASP A O 1
ATOM 5986 N N . ARG A 1 779 ? 22.926 -23.073 -7.161 1.00 92.81 779 ARG A N 1
ATOM 5987 C CA . ARG A 1 779 ? 21.505 -23.150 -6.798 1.00 92.81 779 ARG A CA 1
ATOM 5988 C C . ARG A 1 779 ? 21.213 -22.526 -5.424 1.00 92.81 779 ARG A C 1
ATOM 5990 O O . ARG A 1 779 ? 20.269 -21.743 -5.369 1.00 92.81 779 ARG A O 1
ATOM 5997 N N . PRO A 1 780 ? 21.963 -22.811 -4.338 1.00 94.50 780 PRO A N 1
ATOM 5998 C CA . PRO A 1 780 ? 21.740 -22.148 -3.050 1.00 94.50 780 PRO A CA 1
ATOM 5999 C C . PRO A 1 780 ? 21.771 -20.617 -3.128 1.00 94.50 780 PRO A C 1
ATOM 6001 O O . PRO A 1 780 ? 20.885 -19.958 -2.577 1.00 94.50 780 PRO A O 1
ATOM 6004 N N . LEU A 1 781 ? 22.738 -20.043 -3.851 1.00 95.81 781 LEU A N 1
ATOM 6005 C CA . LEU A 1 781 ? 22.788 -18.601 -4.087 1.00 95.81 781 LEU A CA 1
ATOM 6006 C C . LEU A 1 781 ? 21.552 -18.120 -4.848 1.00 95.81 781 LEU A C 1
ATOM 6008 O O . LEU A 1 781 ? 20.916 -17.158 -4.428 1.00 95.81 781 LEU A O 1
ATOM 6012 N N . ARG A 1 782 ? 21.185 -18.799 -5.940 1.00 94.56 782 ARG A N 1
ATOM 6013 C CA . ARG A 1 782 ? 20.020 -18.431 -6.753 1.00 94.56 782 ARG A CA 1
ATOM 6014 C C . ARG A 1 782 ? 18.715 -18.457 -5.951 1.00 94.56 782 ARG A C 1
ATOM 6016 O O . ARG A 1 782 ? 17.928 -17.526 -6.077 1.00 94.56 782 ARG A O 1
ATOM 6023 N N . GLU A 1 783 ? 18.503 -19.464 -5.103 1.00 91.31 783 GLU A N 1
ATOM 6024 C CA . GLU A 1 783 ? 17.324 -19.527 -4.222 1.00 91.31 783 GLU A CA 1
ATOM 6025 C C . GLU A 1 783 ? 17.351 -18.438 -3.140 1.00 91.31 783 GLU A C 1
ATOM 6027 O O . GLU A 1 783 ? 16.309 -17.870 -2.816 1.00 91.31 783 GLU A O 1
ATOM 6032 N N . THR A 1 784 ? 18.534 -18.097 -2.618 1.00 90.25 784 THR A N 1
ATOM 6033 C CA . THR A 1 784 ? 18.690 -16.991 -1.657 1.00 90.25 784 THR A CA 1
ATOM 6034 C C . THR A 1 784 ? 18.305 -15.658 -2.293 1.00 90.25 784 THR A C 1
ATOM 6036 O O . THR A 1 784 ? 17.485 -14.929 -1.734 1.00 90.25 784 THR A O 1
ATOM 6039 N N . ILE A 1 785 ? 18.843 -15.369 -3.483 1.00 93.94 785 ILE A N 1
ATOM 6040 C CA . ILE A 1 785 ? 18.497 -14.167 -4.247 1.00 93.94 785 ILE A CA 1
ATOM 6041 C C . ILE A 1 785 ? 16.999 -14.157 -4.541 1.00 93.94 785 ILE A C 1
ATOM 6043 O O . ILE A 1 785 ? 16.340 -13.186 -4.199 1.00 93.94 785 ILE A O 1
ATOM 6047 N N . ARG A 1 786 ? 16.434 -15.255 -5.059 1.00 92.00 786 ARG A N 1
ATOM 6048 C CA . ARG A 1 786 ? 14.995 -15.387 -5.332 1.00 92.00 786 ARG A CA 1
ATOM 6049 C C . ARG A 1 786 ? 14.128 -15.052 -4.116 1.00 92.00 786 ARG A C 1
ATOM 6051 O O . ARG A 1 786 ? 13.158 -14.310 -4.250 1.00 92.00 786 ARG A O 1
ATOM 6058 N N . ALA A 1 787 ? 14.455 -15.577 -2.934 1.00 82.06 787 ALA A N 1
ATOM 6059 C CA . ALA A 1 787 ? 13.698 -15.291 -1.716 1.00 82.06 787 ALA A CA 1
ATOM 6060 C C . ALA A 1 787 ? 13.724 -13.791 -1.365 1.00 82.06 787 ALA A C 1
ATOM 6062 O O . ALA A 1 787 ? 12.690 -13.208 -1.040 1.00 82.06 787 ALA A O 1
ATOM 6063 N N . ARG A 1 788 ? 14.888 -13.144 -1.501 1.00 80.94 788 ARG A N 1
ATOM 6064 C CA . ARG A 1 788 ? 15.055 -11.698 -1.282 1.00 80.94 788 ARG A CA 1
ATOM 6065 C C . ARG A 1 788 ? 14.398 -10.846 -2.367 1.00 80.94 788 ARG A C 1
ATOM 6067 O O . ARG A 1 788 ? 13.845 -9.790 -2.061 1.00 80.94 788 ARG A O 1
ATOM 6074 N N . SER A 1 789 ? 14.410 -11.307 -3.615 1.00 85.75 789 SER A N 1
ATOM 6075 C CA . SER A 1 789 ? 13.697 -10.698 -4.737 1.00 85.75 789 SER A CA 1
ATOM 6076 C C . SER A 1 789 ? 12.190 -10.655 -4.463 1.00 85.75 789 SER A C 1
ATOM 6078 O O . SER A 1 789 ? 11.576 -9.603 -4.615 1.00 85.75 789 SER A O 1
ATOM 6080 N N . LEU A 1 790 ? 11.599 -11.751 -3.972 1.00 80.19 790 LEU A N 1
ATOM 6081 C CA . LEU A 1 790 ? 10.178 -11.803 -3.602 1.00 80.19 790 LEU A CA 1
ATOM 6082 C C . LEU A 1 790 ? 9.837 -10.839 -2.459 1.00 80.19 790 LEU A C 1
ATOM 6084 O O . LEU A 1 790 ? 8.857 -10.101 -2.549 1.00 80.19 790 LEU A O 1
ATOM 6088 N N . GLU A 1 791 ? 10.671 -10.803 -1.415 1.00 70.19 791 GLU A N 1
ATOM 6089 C CA . GLU A 1 791 ? 10.528 -9.855 -0.302 1.00 70.19 791 GLU A CA 1
ATOM 6090 C C . GLU A 1 791 ? 10.579 -8.398 -0.791 1.00 70.19 791 GLU A C 1
ATOM 6092 O O . GLU A 1 791 ? 9.817 -7.548 -0.333 1.00 70.19 791 GLU A O 1
ATOM 6097 N N . THR A 1 792 ? 11.461 -8.114 -1.750 1.00 78.00 792 THR A N 1
ATOM 6098 C CA . THR A 1 792 ? 11.617 -6.788 -2.357 1.00 78.00 792 THR A CA 1
ATOM 6099 C C . THR A 1 792 ? 10.401 -6.422 -3.200 1.00 78.00 792 THR A C 1
ATOM 6101 O O . THR A 1 792 ? 9.835 -5.347 -3.022 1.00 78.00 792 THR A O 1
ATOM 6104 N N . ALA A 1 793 ? 9.953 -7.318 -4.081 1.00 74.88 793 ALA A N 1
ATOM 6105 C CA . ALA A 1 793 ? 8.805 -7.087 -4.951 1.00 74.88 793 ALA A CA 1
ATOM 6106 C C . ALA A 1 793 ? 7.516 -6.823 -4.157 1.00 74.88 793 ALA A C 1
ATOM 6108 O O . ALA A 1 793 ? 6.738 -5.942 -4.520 1.00 74.88 793 ALA A O 1
ATOM 6109 N N . ALA A 1 794 ? 7.321 -7.508 -3.024 1.00 69.12 794 ALA A N 1
ATOM 6110 C CA . ALA A 1 794 ? 6.174 -7.311 -2.134 1.00 69.12 794 ALA A CA 1
ATOM 6111 C C . ALA A 1 794 ? 6.045 -5.875 -1.579 1.00 69.12 794 ALA A C 1
ATOM 6113 O O . ALA A 1 794 ? 4.970 -5.479 -1.128 1.00 69.12 794 ALA A O 1
ATOM 6114 N N . ARG A 1 795 ? 7.118 -5.073 -1.631 1.00 69.06 795 ARG A N 1
ATOM 6115 C CA . ARG A 1 795 ? 7.136 -3.674 -1.174 1.00 69.06 795 ARG A CA 1
ATOM 6116 C C . ARG A 1 795 ? 6.478 -2.704 -2.161 1.00 69.06 795 ARG A C 1
ATOM 6118 O O . ARG A 1 795 ? 6.152 -1.582 -1.779 1.00 69.06 795 ARG A O 1
ATOM 6125 N N . TYR A 1 796 ? 6.256 -3.108 -3.408 1.00 73.50 796 TYR A N 1
ATOM 6126 C CA . TYR A 1 796 ? 5.660 -2.265 -4.447 1.00 73.50 796 TYR A CA 1
ATOM 6127 C C . TYR A 1 796 ? 4.230 -2.713 -4.723 1.00 73.50 796 TYR A C 1
ATOM 6129 O O . TYR A 1 796 ? 3.942 -3.904 -4.720 1.00 73.50 796 TYR A O 1
ATOM 6137 N N . SER A 1 797 ? 3.318 -1.776 -4.968 1.00 75.62 797 SER A N 1
ATOM 6138 C CA . SER A 1 797 ? 1.957 -2.105 -5.396 1.00 75.62 797 SER A CA 1
ATOM 6139 C C . SER A 1 797 ? 1.335 -0.955 -6.176 1.00 75.62 797 SER A C 1
ATOM 6141 O O . SER A 1 797 ? 1.764 0.194 -6.042 1.00 75.62 797 SER A O 1
ATOM 6143 N N . ILE A 1 798 ? 0.304 -1.256 -6.967 1.00 77.00 798 ILE A N 1
ATOM 6144 C CA . ILE A 1 798 ? -0.510 -0.244 -7.654 1.00 77.00 798 ILE A CA 1
ATOM 6145 C C . ILE A 1 798 ? -1.008 0.814 -6.657 1.00 77.00 798 ILE A C 1
ATOM 6147 O O . ILE A 1 798 ? -0.786 2.003 -6.851 1.00 77.00 798 ILE A O 1
ATOM 6151 N N . MET A 1 799 ? -1.594 0.373 -5.541 1.00 68.31 799 MET A N 1
ATOM 6152 C CA . MET A 1 799 ? -2.159 1.260 -4.521 1.00 68.31 799 MET A CA 1
ATOM 6153 C C . MET A 1 799 ? -1.129 2.249 -3.952 1.00 68.31 799 MET A C 1
ATOM 6155 O O . MET A 1 799 ? -1.418 3.432 -3.778 1.00 68.31 799 MET A O 1
ATOM 6159 N N . ARG A 1 800 ? 0.095 1.780 -3.679 1.00 62.38 800 ARG A N 1
ATOM 6160 C CA . ARG A 1 800 ? 1.176 2.628 -3.153 1.00 62.38 800 ARG A CA 1
ATOM 6161 C C . ARG A 1 800 ? 1.604 3.695 -4.157 1.00 62.38 800 ARG A C 1
ATOM 6163 O O . ARG A 1 800 ? 1.801 4.843 -3.761 1.00 62.38 800 ARG A O 1
ATOM 6170 N N . ALA A 1 801 ? 1.734 3.313 -5.426 1.00 74.62 801 ALA A N 1
ATOM 6171 C CA . ALA A 1 801 ? 2.067 4.230 -6.509 1.00 74.62 801 ALA A CA 1
ATOM 6172 C C . ALA A 1 801 ? 0.996 5.318 -6.648 1.00 74.62 801 ALA A C 1
ATOM 6174 O O . ALA A 1 801 ? 1.302 6.501 -6.485 1.00 74.62 801 ALA A O 1
ATOM 6175 N N . SER A 1 802 ? -0.272 4.914 -6.778 1.00 77.50 802 SER A N 1
ATOM 6176 C CA . SER A 1 802 ? -1.412 5.828 -6.900 1.00 77.50 802 SER A CA 1
ATOM 6177 C C . SER A 1 802 ? -1.513 6.808 -5.730 1.00 77.50 802 SER A C 1
ATOM 6179 O O . SER A 1 802 ? -1.715 7.998 -5.950 1.00 77.50 802 SER A O 1
ATOM 6181 N N . LEU A 1 803 ? -1.325 6.357 -4.483 1.00 65.62 803 LEU A N 1
ATOM 6182 C CA . LEU A 1 803 ? -1.334 7.250 -3.315 1.00 65.62 803 LEU A CA 1
ATOM 6183 C C . LEU A 1 803 ? -0.196 8.277 -3.348 1.00 65.62 803 LEU A C 1
ATOM 6185 O O . LEU A 1 803 ? -0.414 9.442 -3.012 1.00 65.62 803 LEU A O 1
ATOM 6189 N N . SER A 1 804 ? 1.009 7.863 -3.752 1.00 68.00 804 SER A N 1
ATOM 6190 C CA . SER A 1 804 ? 2.156 8.772 -3.845 1.00 68.00 804 SER A CA 1
ATOM 6191 C C . SER A 1 804 ? 1.966 9.842 -4.924 1.00 68.00 804 SER A C 1
ATOM 6193 O O . SER A 1 804 ? 2.283 11.007 -4.693 1.00 68.00 804 SER A O 1
ATOM 6195 N N . GLU A 1 805 ? 1.369 9.479 -6.060 1.00 81.75 805 GLU A N 1
ATOM 6196 C CA . GLU A 1 805 ? 1.037 10.407 -7.143 1.00 81.75 805 GLU A CA 1
ATOM 6197 C C . GLU A 1 805 ? -0.092 11.365 -6.736 1.00 81.75 805 GLU A C 1
ATOM 6199 O O . GLU A 1 805 ? 0.033 12.577 -6.905 1.00 81.75 805 GLU A O 1
ATOM 6204 N N . LEU A 1 806 ? -1.155 10.864 -6.093 1.00 78.81 806 LEU A N 1
ATOM 6205 C CA . LEU A 1 806 ? -2.248 11.701 -5.582 1.00 78.81 806 LEU A CA 1
ATOM 6206 C C . LEU A 1 806 ? -1.775 12.729 -4.547 1.00 78.81 806 LEU A C 1
ATOM 6208 O O . LEU A 1 806 ? -2.315 13.838 -4.495 1.00 78.81 806 LEU A O 1
ATOM 6212 N N . ALA A 1 807 ? -0.767 12.392 -3.738 1.00 66.56 807 ALA A N 1
ATOM 6213 C CA . ALA A 1 807 ? -0.152 13.337 -2.811 1.00 66.56 807 ALA A CA 1
ATOM 6214 C C . ALA A 1 807 ? 0.524 14.502 -3.554 1.00 66.56 807 ALA A C 1
ATOM 6216 O O . ALA A 1 807 ? 0.342 15.659 -3.166 1.00 66.56 807 ALA A O 1
ATOM 6217 N N . VAL A 1 808 ? 1.240 14.215 -4.649 1.00 75.25 808 VAL A N 1
ATOM 6218 C CA . VAL A 1 808 ? 1.826 15.244 -5.525 1.00 75.25 808 VAL A CA 1
ATOM 6219 C C . VAL A 1 808 ? 0.723 16.078 -6.168 1.00 75.25 808 VAL A C 1
ATOM 6221 O O . VAL A 1 808 ? 0.747 17.301 -6.061 1.00 75.25 808 VAL A O 1
ATOM 6224 N N . PHE A 1 809 ? -0.284 15.442 -6.767 1.00 84.50 809 PHE A N 1
ATOM 6225 C CA . PHE A 1 809 ? -1.377 16.139 -7.451 1.00 84.50 809 PHE A CA 1
ATOM 6226 C C . PHE A 1 809 ? -2.108 17.107 -6.531 1.00 84.50 809 PHE A C 1
ATOM 6228 O O . PHE A 1 809 ? -2.324 18.260 -6.891 1.00 84.50 809 PHE A O 1
ATOM 6235 N N . ARG A 1 810 ? -2.407 16.684 -5.301 1.00 74.50 810 ARG A N 1
ATOM 6236 C CA . ARG A 1 810 ? -3.015 17.563 -4.301 1.00 74.50 810 ARG A CA 1
ATOM 6237 C C . ARG A 1 810 ? -2.130 18.712 -3.889 1.00 74.50 810 ARG A C 1
ATOM 6239 O O . ARG A 1 810 ? -2.642 19.814 -3.703 1.00 74.50 810 ARG A O 1
ATOM 6246 N N . TRP A 1 811 ? -0.840 18.460 -3.696 1.00 70.00 811 TRP A N 1
ATOM 6247 C CA . TRP A 1 811 ? 0.095 19.516 -3.343 1.00 70.00 811 TRP A CA 1
ATOM 6248 C C . TRP A 1 811 ? 0.125 20.580 -4.442 1.00 70.00 811 TRP A C 1
ATOM 6250 O O . TRP A 1 811 ? -0.104 21.751 -4.146 1.00 70.00 811 TRP A O 1
ATOM 6260 N N . VAL A 1 812 ? 0.290 20.163 -5.703 1.00 75.12 812 VAL A N 1
ATOM 6261 C CA . VAL A 1 812 ? 0.314 21.068 -6.862 1.00 75.12 812 VAL A CA 1
ATOM 6262 C C . VAL A 1 812 ? -1.007 21.824 -6.964 1.00 75.12 812 VAL A C 1
ATOM 6264 O O . VAL A 1 812 ? -1.010 23.050 -7.005 1.00 75.12 812 VAL A O 1
ATOM 6267 N N . TRP A 1 813 ? -2.135 21.116 -6.905 1.00 76.38 813 TRP A N 1
ATOM 6268 C CA . TRP A 1 813 ? -3.464 21.714 -6.996 1.00 76.38 813 TRP A CA 1
ATOM 6269 C C . TRP A 1 813 ? -3.747 22.722 -5.873 1.00 76.38 813 TRP A C 1
ATOM 6271 O O . TRP A 1 813 ? -4.276 23.803 -6.123 1.00 76.38 813 TRP A O 1
ATOM 6281 N N . THR A 1 814 ? -3.338 22.421 -4.638 1.00 69.00 814 THR A N 1
ATOM 6282 C CA . THR A 1 814 ? -3.541 23.309 -3.482 1.00 69.00 814 THR A CA 1
ATOM 6283 C C . THR A 1 814 ? -2.645 24.543 -3.542 1.00 69.00 814 THR A C 1
ATOM 6285 O O . THR A 1 814 ? -3.098 25.649 -3.251 1.00 69.00 814 THR A O 1
ATOM 6288 N N . VAL A 1 815 ? -1.367 24.377 -3.898 1.00 66.81 815 VAL A N 1
ATOM 6289 C CA . VAL A 1 815 ? -0.426 25.499 -4.043 1.00 66.81 815 VAL A CA 1
ATOM 6290 C C . VAL A 1 815 ? -0.895 26.437 -5.150 1.00 66.81 815 VAL A C 1
ATOM 6292 O O . VAL A 1 815 ? -0.928 27.648 -4.938 1.00 66.81 815 VAL A O 1
ATOM 6295 N N . HIS A 1 816 ? -1.328 25.878 -6.279 1.00 67.12 816 HIS A N 1
ATOM 6296 C CA . HIS A 1 816 ? -1.795 26.645 -7.429 1.00 67.12 816 HIS A CA 1
ATOM 6297 C C . HIS A 1 816 ? -3.057 27.458 -7.113 1.00 67.12 816 HIS A C 1
ATOM 6299 O O . HIS A 1 816 ? -3.077 28.667 -7.324 1.00 67.12 816 HIS A O 1
ATOM 6305 N N . ARG A 1 817 ? -4.062 26.851 -6.461 1.00 65.31 817 ARG A N 1
ATOM 6306 C CA . ARG A 1 817 ? -5.288 27.558 -6.030 1.00 65.31 817 ARG A CA 1
ATOM 6307 C C . ARG A 1 817 ? -5.045 28.648 -4.983 1.00 65.31 817 ARG A C 1
ATOM 6309 O O . ARG A 1 817 ? -5.775 29.634 -4.939 1.00 65.31 817 ARG A O 1
ATOM 6316 N N . ASN A 1 818 ? -4.039 28.489 -4.122 1.00 52.44 818 ASN A N 1
ATOM 6317 C CA . ASN A 1 818 ? -3.709 29.493 -3.106 1.00 52.44 818 ASN A CA 1
ATOM 6318 C C . ASN A 1 818 ? -2.906 30.677 -3.670 1.00 52.44 818 ASN A C 1
ATOM 6320 O O . ASN A 1 818 ? -2.937 31.757 -3.079 1.00 52.44 818 ASN A O 1
ATOM 6324 N N . ALA A 1 819 ? -2.211 30.502 -4.799 1.00 52.19 819 ALA A N 1
ATOM 6325 C CA . ALA A 1 819 ? -1.494 31.584 -5.472 1.00 52.19 819 ALA A CA 1
ATOM 6326 C C . ALA A 1 819 ? -2.446 32.645 -6.065 1.00 52.19 819 ALA A C 1
ATOM 6328 O O . ALA A 1 819 ? -2.090 33.819 -6.111 1.00 52.19 819 ALA A O 1
ATOM 6329 N N . GLU A 1 820 ? -3.683 32.279 -6.425 1.00 40.97 820 GLU A N 1
ATOM 6330 C CA . GLU A 1 820 ? -4.698 33.223 -6.928 1.00 40.97 820 GLU A CA 1
ATOM 6331 C C . GLU A 1 820 ? -5.295 34.141 -5.841 1.00 40.97 820 GLU A C 1
ATOM 6333 O O . GLU A 1 820 ? -5.794 35.223 -6.151 1.00 40.97 820 GLU A O 1
ATOM 6338 N N . PHE A 1 821 ? -5.209 33.776 -4.554 1.00 30.94 821 PHE A N 1
ATOM 6339 C CA . PHE A 1 821 ? -5.737 34.594 -3.446 1.00 30.94 821 PHE A CA 1
ATOM 6340 C C . PHE A 1 821 ? -4.786 35.706 -2.975 1.00 30.94 821 PHE A C 1
ATOM 6342 O O . PHE A 1 821 ? -5.197 36.622 -2.255 1.00 30.94 821 PHE A O 1
ATOM 6349 N N . HIS A 1 822 ? -3.523 35.662 -3.394 1.00 31.14 822 HIS A N 1
ATOM 6350 C CA . HIS A 1 822 ? -2.528 36.679 -3.087 1.00 31.14 822 HIS A CA 1
ATOM 6351 C C . HIS A 1 822 ? -1.824 37.091 -4.373 1.00 31.14 822 HIS A C 1
ATOM 6353 O O . HIS A 1 822 ? -0.799 36.528 -4.745 1.00 31.14 822 HIS A O 1
ATOM 6359 N N . GLY A 1 823 ? -2.393 38.098 -5.041 1.00 31.27 823 GLY A N 1
ATOM 6360 C CA . GLY A 1 823 ? -1.716 38.779 -6.133 1.00 31.27 823 GLY A CA 1
ATOM 6361 C C . GLY A 1 823 ? -0.293 39.165 -5.724 1.00 31.27 823 GLY A C 1
ATOM 6362 O O . GLY A 1 823 ? -0.084 39.729 -4.649 1.00 31.27 823 GLY A O 1
ATOM 6363 N N . ASP A 1 824 ? 0.640 38.871 -6.628 1.00 36.81 824 ASP A N 1
ATOM 6364 C CA . ASP A 1 824 ? 2.053 39.258 -6.618 1.00 36.81 824 ASP A CA 1
ATOM 6365 C C . ASP A 1 824 ? 3.043 38.277 -5.946 1.00 36.81 824 ASP A C 1
ATOM 6367 O O . ASP A 1 824 ? 3.566 38.505 -4.854 1.00 36.81 824 ASP A O 1
ATOM 6371 N N . VAL A 1 825 ? 3.379 37.190 -6.658 1.00 33.25 825 VAL A N 1
ATOM 6372 C CA . VAL A 1 825 ? 4.633 36.433 -6.445 1.00 33.25 825 VAL A CA 1
ATOM 6373 C C . VAL A 1 825 ? 5.265 36.022 -7.786 1.00 33.25 825 VAL A C 1
ATOM 6375 O O . VAL A 1 825 ? 5.633 34.872 -8.006 1.00 33.25 825 VAL A O 1
ATOM 6378 N N . HIS A 1 826 ? 5.448 36.967 -8.708 1.00 32.72 826 HIS A N 1
ATOM 6379 C CA . HIS A 1 826 ? 6.436 36.787 -9.775 1.00 32.72 826 HIS A CA 1
ATOM 6380 C C . HIS A 1 826 ? 7.803 37.246 -9.253 1.00 32.72 826 HIS A C 1
ATOM 6382 O O . HIS A 1 826 ? 8.132 38.426 -9.318 1.00 32.72 826 HIS A O 1
ATOM 6388 N N . GLY A 1 827 ? 8.610 36.325 -8.703 1.00 31.48 827 GLY A N 1
ATOM 6389 C CA . GLY A 1 827 ? 10.037 36.626 -8.510 1.00 31.48 827 GLY A CA 1
ATOM 6390 C C . GLY A 1 827 ? 10.849 35.902 -7.436 1.00 31.48 827 GLY A C 1
ATOM 6391 O O . GLY A 1 827 ? 12.000 36.287 -7.249 1.00 31.48 827 GLY A O 1
ATOM 6392 N N . ARG A 1 828 ? 10.351 34.892 -6.709 1.00 29.12 828 ARG A N 1
ATOM 6393 C CA . ARG A 1 828 ? 11.212 34.131 -5.775 1.00 29.12 828 ARG A CA 1
ATOM 6394 C C . ARG A 1 828 ? 10.937 32.637 -5.871 1.00 29.12 828 ARG A C 1
ATOM 6396 O O . ARG A 1 828 ? 9.810 32.213 -5.643 1.00 29.12 828 ARG A O 1
ATOM 6403 N N . GLY A 1 829 ? 11.973 31.879 -6.236 1.00 32.38 829 GLY A N 1
ATOM 6404 C CA . GLY A 1 829 ? 11.941 30.422 -6.339 1.00 32.38 829 GLY A CA 1
ATOM 6405 C C . GLY A 1 829 ? 11.414 29.784 -5.056 1.00 32.38 829 GLY A C 1
ATOM 6406 O O . GLY A 1 829 ? 11.812 30.158 -3.953 1.00 32.38 829 GLY A O 1
ATOM 6407 N N . ILE A 1 830 ? 10.472 28.864 -5.227 1.00 32.19 830 ILE A N 1
ATOM 6408 C CA . ILE A 1 830 ? 9.860 28.085 -4.156 1.00 32.19 830 ILE A CA 1
ATOM 6409 C C . ILE A 1 830 ? 10.732 26.838 -3.992 1.00 32.19 830 ILE A C 1
ATOM 6411 O O . ILE A 1 830 ? 10.767 26.002 -4.889 1.00 32.19 830 ILE A O 1
ATOM 6415 N N . GLU A 1 831 ? 11.477 26.742 -2.889 1.00 29.91 831 GLU A N 1
ATOM 6416 C CA . GLU A 1 831 ? 12.302 25.562 -2.609 1.00 29.91 831 GLU A CA 1
ATOM 6417 C C . GLU A 1 831 ? 11.429 24.334 -2.268 1.00 29.91 831 GLU A C 1
ATOM 6419 O O . GLU A 1 831 ? 10.463 24.452 -1.503 1.00 29.91 831 GLU A O 1
ATOM 6424 N N . PRO A 1 832 ? 11.776 23.141 -2.786 1.00 28.39 832 PRO A N 1
ATOM 6425 C CA . PRO A 1 832 ? 11.113 21.882 -2.471 1.00 28.39 832 PRO A CA 1
ATOM 6426 C C . PRO A 1 832 ? 11.491 21.419 -1.052 1.00 28.39 832 PRO A C 1
ATOM 6428 O O . PRO A 1 832 ? 12.511 21.850 -0.507 1.00 28.39 832 PRO A O 1
ATOM 6431 N N . PRO A 1 833 ? 10.722 20.505 -0.429 1.00 28.62 833 PRO A N 1
ATOM 6432 C CA . PRO A 1 833 ? 11.096 19.926 0.856 1.00 28.62 833 PRO A CA 1
ATOM 6433 C C . PRO A 1 833 ? 12.402 19.134 0.696 1.00 28.62 833 PRO A C 1
ATOM 6435 O O . PRO A 1 833 ? 12.438 18.061 0.099 1.00 28.62 833 PRO A O 1
ATOM 6438 N N . VAL A 1 834 ? 13.503 19.697 1.195 1.00 29.80 834 VAL A N 1
ATOM 6439 C CA . VAL A 1 834 ? 14.840 19.104 1.104 1.00 29.80 834 VAL A CA 1
ATOM 6440 C C . VAL A 1 834 ? 14.928 17.895 2.039 1.00 29.80 834 VAL A C 1
ATOM 6442 O O . VAL A 1 834 ? 15.044 18.045 3.255 1.00 29.80 834 VAL A O 1
ATOM 6445 N N . GLY A 1 835 ? 14.920 16.690 1.469 1.00 29.73 835 GLY A N 1
ATOM 6446 C CA . GLY A 1 835 ? 15.412 15.489 2.139 1.00 29.73 835 GLY A CA 1
ATOM 6447 C C . GLY A 1 835 ? 16.934 15.568 2.267 1.00 29.73 835 GLY A C 1
ATOM 6448 O O . GLY A 1 835 ? 17.637 15.667 1.263 1.00 29.73 835 GLY A O 1
ATOM 6449 N N . ARG A 1 836 ? 17.464 15.563 3.494 1.00 25.53 836 ARG A N 1
ATOM 6450 C CA . ARG A 1 836 ? 18.896 15.342 3.742 1.00 25.53 836 ARG A CA 1
ATOM 6451 C C . ARG A 1 836 ? 19.095 13.977 4.394 1.00 25.53 836 ARG A C 1
ATOM 6453 O O . ARG A 1 836 ? 18.603 13.790 5.503 1.00 25.53 836 ARG A O 1
ATOM 6460 N N . SER A 1 837 ? 19.825 13.139 3.644 1.00 27.73 837 SER A N 1
ATOM 6461 C CA . SER A 1 837 ? 20.669 11.977 3.993 1.00 27.73 837 SER A CA 1
ATOM 6462 C C . SER A 1 837 ? 20.233 11.066 5.132 1.00 27.73 837 SER A C 1
ATOM 6464 O O . SER A 1 837 ? 20.265 11.537 6.295 1.00 27.73 837 SER A O 1
#

Radius of gyration: 32.58 Å; Cα contacts (8 Å, |Δi|>4): 1308; chains: 1; bounding box: 92×73×89 Å

Nearest PDB structures (foldseek):
  8vh8-assembly4_D  TM=4.188E-01  e=1.093E-11  Pasteurella multocida
  8vh7-assembly1_A  TM=3.717E-01  e=7.163E-12  Pasteurella multocida
  8vh7-assembly2_B  TM=3.794E-01  e=1.954E-11  Pasteurella multocida
  8vh8-assembly2_B  TM=3.804E-01  e=6.246E-11  Pasteurella multocida
  8vh8-assembly3_C  TM=3.980E-01  e=2.466E-10  Pasteurella multocida

pLDDT: mean 76.65, std 24.47, range [21.75, 98.69]

Solvent-accessible surface area (backbone atoms only — not comparable to full-atom values): 46868 Å² total; per-residue (Å²): 133,83,86,80,74,91,77,56,72,62,74,77,51,57,91,68,74,85,50,75,66,64,55,51,51,51,52,50,52,48,53,54,53,49,60,74,66,59,88,56,79,84,63,51,61,67,54,51,57,53,54,50,56,59,56,71,71,59,82,66,93,61,54,67,68,52,50,59,52,52,52,53,48,51,60,68,72,44,78,90,74,73,68,68,73,64,56,52,57,56,52,52,54,55,54,64,59,69,70,64,73,70,69,82,76,74,77,73,83,84,81,82,80,80,86,78,85,82,90,78,82,89,81,90,85,87,89,81,88,80,91,82,90,83,88,88,81,90,83,88,82,90,82,92,82,89,73,88,75,76,96,73,83,67,82,78,70,75,89,68,66,98,55,46,32,23,38,26,31,50,36,66,42,63,48,76,39,36,50,48,16,53,53,26,49,70,75,27,57,86,67,53,60,38,40,28,36,23,37,34,39,36,52,73,68,42,46,52,52,50,52,54,48,33,74,74,34,90,49,36,46,76,44,79,44,98,43,67,68,34,54,32,45,37,48,42,53,31,58,68,71,48,82,40,65,27,38,28,43,36,45,29,42,27,38,51,15,65,54,36,66,58,38,42,48,55,50,40,70,74,38,93,50,42,31,38,30,27,52,30,20,26,45,39,46,94,37,19,37,47,47,48,53,35,99,87,60,63,67,18,74,45,74,73,59,72,32,46,55,62,46,54,46,19,53,48,44,35,71,73,32,83,66,72,46,39,74,44,57,64,60,57,67,60,37,36,41,31,40,39,65,48,40,73,73,67,48,72,59,51,46,82,86,19,33,72,33,52,45,28,45,50,51,46,35,50,48,40,44,74,74,66,31,39,34,30,34,21,60,33,21,38,36,44,44,70,69,68,80,75,62,60,69,69,60,50,53,49,43,43,51,55,20,50,51,49,49,32,74,74,70,36,54,70,58,54,53,48,35,52,48,54,54,73,66,31,62,58,61,52,49,54,22,50,55,49,34,57,62,52,75,52,48,78,82,62,69,56,82,45,63,64,60,77,84,66,74,78,81,62,26,36,36,36,44,48,79,54,52,50,84,41,78,65,50,53,46,55,53,44,29,36,46,30,30,38,78,72,56,35,60,38,35,34,39,29,34,54,95,19,45,74,46,32,46,69,60,29,65,90,67,60,50,81,87,39,50,41,76,30,88,45,74,69,52,47,40,64,60,50,71,81,35,46,32,43,31,24,52,51,50,67,30,32,65,69,45,35,65,38,46,74,75,43,68,87,46,28,44,35,35,45,47,73,54,77,58,39,69,78,29,86,89,36,72,64,64,21,50,48,28,58,44,31,83,64,60,42,85,88,46,44,37,33,22,59,20,72,47,50,32,49,53,45,27,76,74,70,74,44,76,45,46,83,32,49,54,64,38,59,64,92,62,29,46,55,72,94,70,80,89,80,78,67,60,24,38,30,38,71,37,38,74,94,40,70,61,47,28,35,68,61,44,51,55,45,50,46,58,47,46,79,71,35,88,69,52,42,38,40,38,30,56,41,46,67,72,53,52,52,49,52,37,62,72,65,71,82,61,77,90,87,59,82,67,45,84,62,20,74,64,53,72,62,52,47,30,50,54,30,51,67,17,49,30,35,46,46,56,19,70,47,27,48,48,46,65,67,54,49,46,24,12,23,12,44,9,24,37,38,35,30,62,39,57,12,31,67,75,76,44,43,67,82,56,31,24,39,57,29,56,64,89,37,70,63,54,47,44,51,55,52,52,45,49,72,72,36,56,72,58,33,53,48,21,14,55,38,12,34,62,51,33,71,67,39,27,28,60,56,15,21,52,40,45,51,54,50,52,49,50,49,40,52,54,56,61,54,51,72,79,48,84,84,78,90,83,71,90,80,81,73,90,79,74,78,133

Secondary structure (DSSP, 8-state):
--------HHHHHTTT--SHHHHHHHHHHHHHHHHHH--SGGGHHHHHHHHHHHHHT--STTHHHHHHHHHHHHHHHHTT-S-HHHHHHHHHHHHHHHTTTTTTSTTPPPPPPPPPPPP-------------------------------S----------S--EEEEEEE-S-HHHHHHHHHHHHHH--S-EEEEEEE-S--HHHHHHHHHHHHH-TTEEEEE-SS---HHHHHHHHHHH--SSEEEEEETTEEPPTTHHHHHHHHHHT-TTEEEEEEEESS-GGGBSS-SB-TTSSB--PPPPTT--HHHHHHHHHHH------B-S---TTEEEEEHHHHHHH-S--TTT-TTSSSHHHHHHHHHHHTT-EEEEEEEEEEEE-----S-HHHHHHHHHHHHHHHHHHH-HHHHHHHHHHHHT-HHHHHHHHHHHHHHTTSSTT----------SSS-EEEEE--S-S-SHHHHHHHHHHHHHHHTT-EEEEEEETTTHHHHHHHHTTT--TTTEEEESSHHHHHHHHTT-SEEEE-STTHHHHHHHHHHH-TTSEEEEEE-S-GGGG-TT-HHHHHHHHHTTTSSTT-EEEESSHHHHHHHHHHH---EEE-PPP--TTTS---SS---SSPEEEEE--TT-GGG-HHHHHHHHHHHHHHSTT-EEEEESS-HHHHHHHHHHHSS----S--EE--S--HHHHHHHHHH-SEEE---S-BSS-HHHHHHHHTT-EEEEESSBSGGGT--BTTTBEEE-TT-HHHHHHHHHHHHH-HHHHHHHHHHHHHHHTT--HHHHHHHHHHHHHHHHHHHHHHTTS----S----------

Foldseek 3Di:
DDDDDLDDLCNQCPPPPPDPVVVLVSVVVVVVVVLVVDPDDVVVLVVLVSVVVNLVPDDDPCSLVVLVVVVVVVVVSQVPDDPPVSVVVSVVVNVVVVPPPPPPVPPDDDDDDDDDDDDDDDDDDDDDDDDDDDDDDDDDDDDDDDDDDDPDDDPPDPPPDLAEEEEEEEDADPQVLLVQAVVLCVPADPHHYAYEYEDQAHDPVSVVVLVVVCVVDVSYHYHYDPHHQADQVSRQVSVVVDDTQKYKYAYSNKHFAHCQVVLQVVLQVPDVLAFKEDEAEQFQQLSHALDNADPVGDGGNHDDAQQDDNHRVLQVQLVLAPQPFFWAQFGGRNIMMGGVVLCVQQNGFPCPLQVNDQQSRNVSSNSSVVSRHIYTYSSSHYMYGNPDPPDPPVVVVVSNVSNVVSNCVPPNPVSVVVRVVCSVPRVSSVVSNVSRCLLCVCVVVQLDSQNNDPLPADDAAEEEEDADLDLDPLNVQLLLLLLLLVVSRHNAAYEYEPVRVVSNCVQQVPRDDPSRYDYDPDLVRVLVVCVPGQEYEYRDLCRLVSCQVNCVVCVLHAAEYEDEDLRLVQCPPPVVSSVSSLCSLCSHPLYAYEYAFPQVQVVCCVSPVHGYHHFHTADALVQQAADPDDLPAAAEEEEEADLSRCLQVRVLVLVLVVVLQVVDPRYEYEYEHAAPVSVVVSQVVVVPDDNPGDYDYPHRDHSNVLSVSLLNHQEYERLGQEGQQPVSQLSSLRHQHAYEYAPHHRVVVQDDDLQQHHHFPSVDSCRSNVVVSCCSPDVVSSNRNSVSSNVSSSSHHSNRRSSRVVSVSVVSSVVSNVCVVDPDDPDDDDDDSDDDD